Protein AF-A0A921CQ19-F1 (afdb_monomer_lite)

Structure (mmCIF, N/CA/C/O backbone):
data_AF-A0A921CQ19-F1
#
_entry.id   AF-A0A921CQ19-F1
#
loop_
_atom_site.group_PDB
_atom_site.id
_atom_site.type_symbol
_atom_site.label_atom_id
_atom_site.label_alt_id
_atom_site.label_comp_id
_atom_site.label_asym_id
_atom_site.label_entity_id
_atom_site.label_seq_id
_atom_site.pdbx_PDB_ins_code
_atom_site.Cartn_x
_atom_site.Cartn_y
_atom_site.Cartn_z
_atom_site.occupancy
_atom_site.B_iso_or_equiv
_atom_site.auth_seq_id
_atom_site.auth_comp_id
_atom_site.auth_asym_id
_atom_site.auth_atom_id
_atom_site.pdbx_PDB_model_num
ATOM 1 N N . MET A 1 1 ? 60.930 7.835 6.608 1.00 33.38 1 MET A N 1
ATOM 2 C CA . MET A 1 1 ? 60.517 8.526 5.364 1.00 33.38 1 MET A CA 1
ATOM 3 C C . MET A 1 1 ? 59.038 8.240 5.157 1.00 33.38 1 MET A C 1
ATOM 5 O O . MET A 1 1 ? 58.692 7.148 4.756 1.00 33.38 1 MET A O 1
ATOM 9 N N . ASN A 1 2 ? 58.167 8.996 5.816 1.00 26.88 2 ASN A N 1
ATOM 10 C CA . ASN A 1 2 ? 57.585 10.276 5.381 1.00 26.88 2 ASN A CA 1
ATOM 11 C C . ASN A 1 2 ? 56.389 10.104 4.436 1.00 26.88 2 ASN A C 1
ATOM 13 O O . ASN A 1 2 ? 56.551 9.925 3.238 1.00 26.88 2 ASN A O 1
ATOM 17 N N . LYS A 1 3 ? 55.202 10.239 5.047 1.00 28.69 3 LYS A N 1
ATOM 18 C CA . LYS A 1 3 ? 54.079 11.091 4.628 1.00 28.69 3 LYS A CA 1
ATOM 19 C C . LYS A 1 3 ? 54.085 11.515 3.156 1.00 28.69 3 LYS A C 1
ATOM 21 O O . LYS A 1 3 ? 54.851 12.406 2.799 1.00 28.69 3 LYS A O 1
ATOM 26 N N . ARG A 1 4 ? 53.121 10.993 2.395 1.00 30.70 4 ARG A N 1
ATOM 27 C CA . ARG A 1 4 ? 52.252 11.693 1.424 1.00 30.70 4 ARG A CA 1
ATOM 28 C C . ARG A 1 4 ? 51.621 10.642 0.517 1.00 30.70 4 ARG A C 1
ATOM 30 O O . ARG A 1 4 ? 52.358 9.910 -0.119 1.00 30.70 4 ARG A O 1
ATOM 37 N N . PHE A 1 5 ? 50.292 10.593 0.523 1.00 27.83 5 PHE A N 1
ATOM 38 C CA . PHE A 1 5 ? 49.358 10.188 -0.545 1.00 27.83 5 PHE A CA 1
ATOM 39 C C . PHE A 1 5 ? 48.089 9.600 0.080 1.00 27.83 5 PHE A C 1
ATOM 41 O O . PHE A 1 5 ? 47.738 8.440 -0.081 1.00 27.83 5 PHE A O 1
ATOM 48 N N . MET A 1 6 ? 47.403 10.456 0.834 1.00 28.09 6 MET A N 1
ATOM 49 C CA . MET A 1 6 ? 45.996 10.304 1.178 1.00 28.09 6 MET A CA 1
ATOM 50 C C . MET A 1 6 ? 45.392 11.699 0.992 1.00 28.09 6 MET A C 1
ATOM 52 O O . MET A 1 6 ? 45.313 12.484 1.927 1.00 28.09 6 MET A O 1
ATOM 56 N N . SER A 1 7 ? 45.145 12.068 -0.267 1.00 26.81 7 SER A N 1
ATOM 57 C CA . SER A 1 7 ? 44.420 13.286 -0.657 1.00 26.81 7 SER A CA 1
ATOM 58 C C . SER A 1 7 ? 44.091 13.226 -2.150 1.00 26.81 7 SER A C 1
ATOM 60 O O . SER A 1 7 ? 44.780 13.816 -2.980 1.00 26.81 7 SER A O 1
ATOM 62 N N . MET A 1 8 ? 43.060 12.468 -2.510 1.00 28.38 8 MET A N 1
ATOM 63 C CA . MET A 1 8 ? 42.421 12.591 -3.820 1.00 28.38 8 MET A CA 1
ATOM 64 C C . MET A 1 8 ? 40.964 12.140 -3.703 1.00 28.38 8 MET A C 1
ATOM 66 O O . MET A 1 8 ? 40.583 11.094 -4.201 1.00 28.38 8 MET A O 1
ATOM 70 N N . LEU A 1 9 ? 40.174 12.913 -2.951 1.00 27.66 9 LEU A N 1
ATOM 71 C CA . LEU A 1 9 ? 38.713 12.935 -3.067 1.00 27.66 9 LEU A CA 1
ATOM 72 C C . LEU A 1 9 ? 38.151 14.206 -2.400 1.00 27.66 9 LEU A C 1
ATOM 74 O O . LEU A 1 9 ? 37.471 14.149 -1.385 1.00 27.66 9 LEU A O 1
ATOM 78 N N . LEU A 1 10 ? 38.514 15.381 -2.920 1.00 27.20 10 LEU A N 1
ATOM 79 C CA . LEU A 1 10 ? 37.828 16.635 -2.583 1.00 27.20 10 LEU A CA 1
ATOM 80 C C . LEU A 1 10 ? 38.092 17.669 -3.681 1.00 27.20 10 LEU A C 1
ATOM 82 O O . LEU A 1 10 ? 38.963 18.524 -3.565 1.00 27.20 10 LEU A O 1
ATOM 86 N N . ALA A 1 11 ? 37.382 17.526 -4.799 1.00 26.33 11 ALA A N 1
ATOM 87 C CA . ALA A 1 11 ? 37.321 18.543 -5.844 1.00 26.33 11 ALA A CA 1
ATOM 88 C C . ALA A 1 11 ? 36.082 18.334 -6.727 1.00 26.33 11 ALA A C 1
ATOM 90 O O . ALA A 1 11 ? 36.219 17.976 -7.890 1.00 26.33 11 ALA A O 1
ATOM 91 N N . LEU A 1 12 ? 34.882 18.545 -6.176 1.00 24.75 12 LEU A N 1
ATOM 92 C CA . LEU A 1 12 ? 33.743 19.054 -6.949 1.00 24.75 12 LEU A CA 1
ATOM 93 C C . LEU A 1 12 ? 32.639 19.537 -5.995 1.00 24.75 12 LEU A C 1
ATOM 95 O O . LEU A 1 12 ? 31.824 18.747 -5.546 1.00 24.75 12 LEU A O 1
ATOM 99 N N . CYS A 1 13 ? 32.702 20.816 -5.626 1.00 24.83 13 CYS A N 1
ATOM 100 C CA . CYS A 1 13 ? 31.576 21.690 -5.258 1.00 24.83 13 CYS A CA 1
ATOM 101 C C . CYS A 1 13 ? 32.177 23.039 -4.853 1.00 24.83 13 CYS A C 1
ATOM 103 O O . CYS A 1 13 ? 32.374 23.351 -3.683 1.00 24.83 13 CYS A O 1
ATOM 105 N N . LEU A 1 14 ? 32.559 23.808 -5.869 1.00 29.70 14 LEU A N 1
ATOM 106 C CA . LEU A 1 14 ? 33.003 25.189 -5.748 1.00 29.70 14 LEU A CA 1
ATOM 107 C C . LEU A 1 14 ? 32.021 26.023 -6.568 1.00 29.70 14 LEU A C 1
ATOM 109 O O . LEU A 1 14 ? 32.316 26.393 -7.696 1.00 29.70 14 LEU A O 1
ATOM 113 N N . VAL A 1 15 ? 30.824 26.245 -6.022 1.00 28.44 15 VAL A N 1
ATOM 114 C CA . VAL A 1 15 ? 29.884 27.282 -6.472 1.00 28.44 15 VAL A CA 1
ATOM 115 C C . VAL A 1 15 ? 29.145 27.798 -5.229 1.00 28.44 15 VAL A C 1
ATOM 117 O O . VAL A 1 15 ? 28.700 27.000 -4.414 1.00 28.44 15 VAL A O 1
ATOM 120 N N . LEU A 1 16 ? 29.041 29.129 -5.111 1.00 26.94 16 LEU A N 1
ATOM 121 C CA . LEU A 1 16 ? 28.380 29.926 -4.057 1.00 26.94 16 LEU A CA 1
ATOM 122 C C . LEU A 1 16 ? 29.194 30.242 -2.791 1.00 26.94 16 LEU A C 1
ATOM 124 O O . LEU A 1 16 ? 28.777 30.039 -1.656 1.00 26.94 16 LEU A O 1
ATOM 128 N N . GLY A 1 17 ? 30.322 30.921 -3.003 1.00 25.38 17 GLY A N 1
ATOM 129 C CA . GLY A 1 17 ? 30.753 31.956 -2.069 1.00 25.38 17 GLY A CA 1
ATOM 130 C C . GLY A 1 17 ? 29.881 33.208 -2.221 1.00 25.38 17 GLY A C 1
ATOM 131 O O . GLY A 1 17 ? 30.166 34.057 -3.057 1.00 25.38 17 GLY A O 1
ATOM 132 N N . LEU A 1 18 ? 28.853 33.337 -1.385 1.00 30.64 18 LEU A N 1
ATOM 133 C CA . LEU A 1 18 ? 28.386 34.630 -0.870 1.00 30.64 18 LEU A CA 1
ATOM 134 C C . LEU A 1 18 ? 28.566 34.625 0.652 1.00 30.64 18 LEU A C 1
ATOM 136 O O . LEU A 1 18 ? 27.641 34.832 1.430 1.00 30.64 18 LEU A O 1
ATOM 140 N N . PHE A 1 19 ? 29.805 34.391 1.084 1.00 31.84 19 PHE A N 1
ATOM 141 C CA . PHE A 1 19 ? 30.262 34.997 2.325 1.00 31.84 19 PHE A CA 1
ATOM 142 C C . PHE A 1 19 ? 30.429 36.487 2.022 1.00 31.84 19 PHE A C 1
ATOM 144 O O . PHE A 1 19 ? 31.134 36.804 1.058 1.00 31.84 19 PHE A O 1
ATOM 151 N N . PRO A 1 20 ? 29.839 37.425 2.785 1.00 27.98 20 PRO A N 1
ATOM 152 C CA . PRO A 1 20 ? 30.375 38.770 2.770 1.00 27.98 20 PRO A CA 1
ATOM 153 C C . PRO A 1 20 ? 31.849 38.639 3.154 1.00 27.98 20 PRO A C 1
ATOM 155 O O . PRO A 1 20 ? 32.192 38.218 4.259 1.00 27.98 20 PRO A O 1
ATOM 158 N N . THR A 1 21 ? 32.726 38.931 2.196 1.00 27.17 21 THR A N 1
ATOM 159 C CA . THR A 1 21 ? 34.136 39.174 2.458 1.00 27.17 21 THR A CA 1
ATOM 160 C C . THR A 1 21 ? 34.193 40.213 3.562 1.00 27.17 21 THR A C 1
ATOM 162 O O . THR A 1 21 ? 33.811 41.365 3.349 1.00 27.17 21 THR A O 1
ATOM 165 N N . VAL A 1 22 ? 34.631 39.804 4.752 1.00 30.97 22 VAL A N 1
ATOM 166 C CA . VAL A 1 22 ? 34.971 40.746 5.809 1.00 30.97 22 VAL A CA 1
ATOM 167 C C . VAL A 1 22 ? 36.132 41.559 5.264 1.00 30.97 22 VAL A C 1
ATOM 169 O O . VAL A 1 22 ? 37.263 41.080 5.185 1.00 30.97 22 VAL A O 1
ATOM 172 N N . ALA A 1 23 ? 35.841 42.788 4.847 1.00 29.03 23 ALA A N 1
ATOM 173 C CA . ALA A 1 23 ? 36.863 43.802 4.728 1.00 29.03 23 ALA A CA 1
ATOM 174 C C . ALA A 1 23 ? 37.523 43.897 6.107 1.00 29.03 23 ALA A C 1
ATOM 176 O O . ALA A 1 23 ? 36.903 44.309 7.088 1.00 29.03 23 ALA A O 1
ATOM 177 N N . THR A 1 24 ? 38.769 43.447 6.199 1.00 30.50 24 THR A N 1
ATOM 178 C CA . THR A 1 24 ? 39.614 43.676 7.362 1.00 30.50 24 THR A CA 1
ATOM 179 C C . THR A 1 24 ? 39.819 45.178 7.497 1.00 30.50 24 THR A C 1
ATOM 181 O O . THR A 1 24 ? 40.704 45.752 6.864 1.00 30.50 24 THR A O 1
ATOM 184 N N . ALA A 1 25 ? 38.998 45.826 8.320 1.00 30.66 25 ALA A N 1
ATOM 185 C CA . ALA A 1 25 ? 39.362 47.102 8.900 1.00 30.66 25 ALA A CA 1
ATOM 186 C C . ALA A 1 25 ? 40.487 46.836 9.908 1.00 30.66 25 ALA A C 1
ATOM 188 O O . ALA A 1 25 ? 40.307 46.157 10.921 1.00 30.66 25 ALA A O 1
ATOM 189 N N . ALA A 1 26 ? 41.673 47.336 9.584 1.00 33.47 26 ALA A N 1
ATOM 190 C CA . ALA A 1 26 ? 42.812 47.374 10.479 1.00 33.47 26 ALA A CA 1
ATOM 191 C C . ALA A 1 26 ? 42.424 48.031 11.823 1.00 33.47 26 ALA A C 1
ATOM 193 O O . ALA A 1 26 ? 41.934 49.155 11.849 1.00 33.47 26 ALA A O 1
ATOM 194 N N . GLY A 1 27 ? 42.659 47.335 12.940 1.00 46.47 27 GLY A N 1
ATOM 195 C CA . GLY A 1 27 ? 42.811 47.950 14.268 1.00 46.47 27 GLY A CA 1
ATOM 196 C C . GLY A 1 27 ? 41.562 48.442 15.017 1.00 46.47 27 GLY A C 1
ATOM 197 O O . GLY A 1 27 ? 41.726 49.126 16.025 1.00 46.47 27 GLY A O 1
ATOM 198 N N . GLY A 1 28 ? 40.336 48.115 14.595 1.00 58.31 28 GLY A N 1
ATOM 199 C CA . GLY A 1 28 ? 39.115 48.487 15.331 1.00 58.31 28 GLY A CA 1
ATOM 200 C C . GLY A 1 28 ? 38.798 47.545 16.502 1.00 58.31 28 GLY A C 1
ATOM 201 O O . GLY A 1 28 ? 38.809 46.325 16.343 1.00 58.31 28 GLY A O 1
ATOM 202 N N . LYS A 1 29 ? 38.491 48.088 17.685 1.00 73.88 29 LYS A N 1
ATOM 203 C CA . LYS A 1 29 ? 37.997 47.314 18.839 1.00 73.88 29 LYS A CA 1
ATOM 204 C C . LYS A 1 29 ? 36.586 46.784 18.530 1.00 73.88 29 LYS A C 1
ATOM 206 O O . LYS A 1 29 ? 35.749 47.544 18.053 1.00 73.88 29 LYS A O 1
ATOM 211 N N . LEU A 1 30 ? 36.322 45.492 18.765 1.00 86.69 30 LEU A N 1
ATOM 212 C CA . LEU A 1 30 ? 34.997 44.899 18.523 1.00 86.69 30 LEU A CA 1
ATOM 213 C C . LEU A 1 30 ? 33.960 45.507 19.477 1.00 86.69 30 LEU A C 1
ATOM 215 O O . LEU A 1 30 ? 34.183 45.552 20.687 1.00 86.69 30 LEU A O 1
ATOM 219 N N . VAL A 1 31 ? 32.818 45.927 18.933 1.00 90.88 31 VAL A N 1
ATOM 220 C CA . VAL A 1 31 ? 31.690 46.469 19.699 1.00 90.88 31 VAL A CA 1
ATOM 221 C C . VAL A 1 31 ? 30.512 45.510 19.582 1.00 90.88 31 VAL A C 1
ATOM 223 O O . VAL A 1 31 ? 30.083 45.188 18.476 1.00 90.88 31 VAL A O 1
ATOM 226 N N . ALA A 1 32 ? 29.985 45.062 20.718 1.00 91.81 32 ALA A N 1
ATOM 227 C CA . ALA A 1 32 ? 28.771 44.260 20.785 1.00 91.81 32 ALA A CA 1
ATOM 228 C C . ALA A 1 32 ? 27.585 45.152 21.154 1.00 91.81 32 ALA A C 1
ATOM 230 O O . ALA A 1 32 ? 27.578 45.787 22.211 1.00 91.81 32 ALA A O 1
ATOM 231 N N . VAL A 1 33 ? 26.575 45.192 20.284 1.00 93.25 33 VAL A N 1
ATOM 232 C CA . VAL A 1 33 ? 25.337 45.965 20.471 1.00 93.25 33 VAL A CA 1
ATOM 233 C C . VAL A 1 33 ? 24.180 44.995 20.717 1.00 93.25 33 VAL A C 1
ATOM 235 O O . VAL A 1 33 ? 24.096 44.003 19.994 1.00 93.25 33 VAL A O 1
ATOM 238 N N . PRO A 1 34 ? 23.292 45.215 21.706 1.00 93.25 34 PRO A N 1
ATOM 239 C CA . PRO A 1 34 ? 22.124 44.356 21.898 1.00 93.25 34 PRO A CA 1
ATOM 240 C C . PRO A 1 34 ? 21.350 44.176 20.584 1.00 93.25 34 PRO A C 1
ATOM 242 O O . PRO A 1 34 ? 21.045 45.158 19.899 1.00 93.25 34 PRO A O 1
ATOM 245 N N . SER A 1 35 ? 21.080 42.928 20.199 1.00 90.25 35 SER A N 1
ATOM 246 C CA . SER A 1 35 ? 20.476 42.631 18.901 1.00 90.25 35 SER A CA 1
ATOM 247 C C . SER A 1 35 ? 19.040 43.148 18.841 1.00 90.25 35 SER A C 1
ATOM 249 O O . SER A 1 35 ? 18.243 42.921 19.748 1.00 90.25 35 SER A O 1
ATOM 251 N N . LYS A 1 36 ? 18.705 43.821 17.737 1.00 87.81 36 LYS A N 1
ATOM 252 C CA . LYS A 1 36 ? 17.329 44.208 17.381 1.00 87.81 36 LYS A CA 1
ATOM 253 C C . LYS A 1 36 ? 16.713 43.262 16.346 1.00 87.81 36 LYS A C 1
ATOM 255 O O . LYS A 1 36 ? 15.686 43.585 15.758 1.00 87.81 36 LYS A O 1
ATOM 260 N N . THR A 1 37 ? 17.374 42.139 16.071 1.00 86.25 37 THR A N 1
ATOM 261 C CA . THR A 1 37 ? 16.908 41.166 15.082 1.00 86.25 37 THR A CA 1
ATOM 262 C C . THR A 1 37 ? 15.577 40.571 15.529 1.00 86.25 37 THR A C 1
ATOM 264 O O . THR A 1 37 ? 15.462 40.099 16.659 1.00 86.25 37 THR A O 1
ATOM 267 N N . SER A 1 38 ? 14.585 40.578 14.637 1.00 87.31 38 SER A N 1
ATOM 268 C CA . SER A 1 38 ? 13.365 39.794 14.825 1.00 87.31 38 SER A CA 1
ATOM 269 C C . SER A 1 38 ? 13.695 38.322 14.594 1.00 87.31 38 SER A C 1
ATOM 271 O O . SER A 1 38 ? 14.265 37.980 13.556 1.00 87.31 38 SER A O 1
ATOM 273 N N . PHE A 1 39 ? 13.375 37.463 15.558 1.00 88.50 39 PHE A N 1
ATOM 274 C CA . PHE A 1 39 ? 13.550 36.019 15.437 1.00 88.50 39 PHE A CA 1
ATOM 275 C C . PHE A 1 39 ? 12.185 35.350 15.334 1.00 88.50 39 PHE A C 1
ATOM 277 O O . PHE A 1 39 ? 11.265 35.666 16.090 1.00 88.50 39 PHE A O 1
ATOM 284 N N . VAL A 1 40 ? 12.072 34.402 14.411 1.00 81.56 40 VAL A N 1
ATOM 285 C CA . VAL A 1 40 ? 10.874 33.591 14.206 1.00 81.56 40 VAL A CA 1
ATOM 286 C C . VAL A 1 40 ? 11.262 32.124 14.263 1.00 81.56 40 VAL A C 1
ATOM 288 O O . VAL A 1 40 ? 12.221 31.710 13.618 1.00 81.56 40 VAL A O 1
ATOM 291 N N . MET A 1 41 ? 10.509 31.333 15.021 1.00 83.50 41 MET A N 1
ATOM 292 C CA . MET A 1 41 ? 10.666 29.883 15.092 1.00 83.50 41 MET A CA 1
ATOM 293 C C . MET A 1 41 ? 9.336 29.224 14.740 1.00 83.50 41 MET A C 1
ATOM 295 O O . MET A 1 41 ? 8.312 29.543 15.345 1.00 83.50 41 MET A O 1
ATOM 299 N N . ASN A 1 42 ? 9.336 28.338 13.739 1.00 69.12 42 ASN A N 1
ATOM 300 C CA . ASN A 1 42 ? 8.121 27.689 13.218 1.00 69.12 42 ASN A CA 1
ATOM 301 C C . ASN A 1 42 ? 6.981 28.683 12.911 1.00 69.12 42 ASN A C 1
ATOM 303 O O . ASN A 1 42 ? 5.830 28.478 13.297 1.00 69.12 42 ASN A O 1
ATOM 307 N N . GLY A 1 43 ? 7.318 29.808 12.270 1.00 65.75 43 GLY A N 1
ATOM 308 C CA . GLY A 1 43 ? 6.361 30.856 11.894 1.00 65.75 43 GLY A CA 1
ATOM 309 C C . GLY A 1 43 ? 5.860 31.737 13.046 1.00 65.75 43 GLY A C 1
ATOM 310 O O . GLY A 1 43 ? 5.080 32.652 12.806 1.00 65.75 43 GLY A O 1
ATOM 311 N N . LYS A 1 44 ? 6.308 31.514 14.289 1.00 70.38 44 LYS A N 1
ATOM 312 C CA . LYS A 1 44 ? 5.916 32.322 15.453 1.00 70.38 44 LYS A CA 1
ATOM 313 C C . LYS A 1 44 ? 7.058 33.234 15.913 1.00 70.38 44 LYS A C 1
ATOM 315 O O . LYS A 1 44 ? 8.193 32.760 16.009 1.00 70.38 44 LYS A O 1
ATOM 320 N N . PRO A 1 45 ? 6.791 34.513 16.238 1.00 83.12 45 PRO A N 1
ATOM 321 C CA . PRO A 1 45 ? 7.789 35.386 16.846 1.00 83.12 45 PRO A CA 1
ATOM 322 C C . PRO A 1 45 ? 8.319 34.797 18.155 1.00 83.12 45 PRO A C 1
ATOM 324 O O . PRO A 1 45 ? 7.545 34.372 19.013 1.00 83.12 45 PRO A O 1
ATOM 327 N N . VAL A 1 46 ? 9.638 34.806 18.319 1.00 85.19 46 VAL A N 1
ATOM 328 C CA . VAL A 1 46 ? 10.322 34.362 19.536 1.00 85.19 46 VAL A CA 1
ATOM 329 C C . VAL A 1 46 ? 11.236 35.464 20.053 1.00 85.19 46 VAL A C 1
ATOM 331 O O . VAL A 1 46 ? 11.868 36.191 19.289 1.00 85.19 46 VAL A O 1
ATOM 334 N N . SER A 1 47 ? 11.301 35.605 21.377 1.00 82.81 47 SER A N 1
ATOM 335 C CA . SER A 1 47 ? 12.143 36.608 22.029 1.00 82.81 47 SER A CA 1
ATOM 336 C C . SER A 1 47 ? 13.408 35.961 22.571 1.00 82.81 47 SER A C 1
ATOM 338 O O . SER A 1 47 ? 13.340 35.026 23.368 1.00 82.81 47 SER A O 1
ATOM 340 N N . ILE A 1 48 ? 14.568 36.478 22.163 1.00 84.94 48 ILE A N 1
ATOM 341 C CA . ILE A 1 48 ? 15.872 35.996 22.620 1.00 84.94 48 ILE A CA 1
ATOM 342 C C . ILE A 1 48 ? 16.493 37.065 23.514 1.00 84.94 48 ILE A C 1
ATOM 344 O O . ILE A 1 48 ? 16.961 38.101 23.047 1.00 84.94 48 ILE A O 1
ATOM 348 N N . LYS A 1 49 ? 16.504 36.805 24.824 1.00 80.38 49 LYS A N 1
ATOM 349 C CA . LYS A 1 49 ? 16.916 37.786 25.844 1.00 80.38 49 LYS A CA 1
ATOM 350 C C . LYS A 1 49 ? 18.424 38.057 25.892 1.00 80.38 49 LYS A C 1
ATOM 352 O O . LYS A 1 49 ? 18.830 39.028 26.521 1.00 80.38 49 LYS A O 1
ATOM 357 N N . GLN A 1 50 ? 19.254 37.198 25.298 1.00 89.81 50 GLN A N 1
ATOM 358 C CA . GLN A 1 50 ? 20.723 37.267 25.358 1.00 89.81 50 GLN A CA 1
ATOM 359 C C . GLN A 1 50 ? 21.328 37.135 23.952 1.00 89.81 50 GLN A C 1
ATOM 361 O O . GLN A 1 50 ? 21.974 36.137 23.622 1.00 89.81 50 GLN A O 1
ATOM 366 N N . ALA A 1 51 ? 21.078 38.142 23.113 1.00 91.88 51 ALA A N 1
ATOM 367 C CA . ALA A 1 51 ? 21.577 38.224 21.745 1.00 91.88 51 ALA A CA 1
ATOM 368 C C . ALA A 1 51 ? 22.285 39.563 21.496 1.00 91.88 51 ALA A C 1
ATOM 370 O O . ALA A 1 51 ? 21.737 40.632 21.766 1.00 91.88 51 ALA A O 1
ATOM 371 N N . TYR A 1 52 ? 23.484 39.499 20.927 1.00 92.81 52 TYR A N 1
ATOM 372 C CA . TYR A 1 52 ? 24.275 40.639 20.479 1.00 92.81 52 TYR A CA 1
ATOM 373 C C . TYR A 1 52 ? 24.414 40.629 18.958 1.00 92.81 52 TYR A C 1
ATOM 375 O O . TYR A 1 52 ? 24.414 39.575 18.325 1.00 92.81 52 TYR A O 1
ATOM 383 N N . ASN A 1 53 ? 24.562 41.811 18.374 1.00 90.06 53 ASN A N 1
ATOM 384 C CA . ASN A 1 53 ? 25.024 41.999 17.013 1.00 90.06 53 ASN A CA 1
ATOM 385 C C . ASN A 1 53 ? 26.463 42.542 17.047 1.00 90.06 53 ASN A C 1
ATOM 387 O O . ASN A 1 53 ? 26.747 43.507 17.763 1.00 90.06 53 ASN A O 1
ATOM 391 N N . ILE A 1 54 ? 27.359 41.890 16.306 1.00 87.81 54 ILE A N 1
ATOM 392 C CA . ILE A 1 54 ? 28.738 42.329 16.062 1.00 87.81 54 ILE A CA 1
ATOM 393 C C . ILE A 1 54 ? 28.951 42.241 14.551 1.00 87.81 54 ILE A C 1
ATOM 395 O O . ILE A 1 54 ? 28.829 41.151 13.992 1.00 87.81 54 ILE A O 1
ATOM 399 N N . ASN A 1 55 ? 29.270 43.361 13.895 1.00 84.69 55 ASN A N 1
ATOM 400 C CA . ASN A 1 55 ? 29.479 43.442 12.440 1.00 84.69 55 ASN A CA 1
ATOM 401 C C . ASN A 1 55 ? 28.345 42.772 11.636 1.00 84.69 55 ASN A C 1
ATOM 403 O O . ASN A 1 55 ? 28.582 41.848 10.857 1.00 84.69 55 ASN A O 1
ATOM 407 N N . ASP A 1 56 ? 27.103 43.175 11.911 1.00 80.19 56 ASP A N 1
ATOM 408 C CA . ASP A 1 56 ? 25.871 42.668 11.288 1.00 80.19 56 ASP A CA 1
ATOM 409 C C . ASP A 1 56 ? 25.591 41.169 11.501 1.00 80.19 56 ASP A C 1
ATOM 411 O O . ASP A 1 56 ? 24.642 40.612 10.950 1.00 80.19 56 ASP A O 1
ATOM 415 N N . THR A 1 57 ? 26.356 40.510 12.371 1.00 82.88 57 THR A N 1
ATOM 416 C CA . THR A 1 57 ? 26.206 39.089 12.684 1.00 82.88 57 THR A CA 1
ATOM 417 C C . THR A 1 57 ? 25.601 38.894 14.069 1.00 82.88 57 THR A C 1
ATOM 419 O O . THR A 1 57 ? 26.027 39.514 15.042 1.00 82.88 57 THR A O 1
ATOM 422 N N . ASN A 1 58 ? 24.620 37.993 14.170 1.00 87.50 58 ASN A N 1
ATOM 423 C CA . ASN A 1 58 ? 23.972 37.643 15.432 1.00 87.50 58 ASN A CA 1
ATOM 424 C C . ASN A 1 58 ? 24.788 36.617 16.232 1.00 87.50 58 ASN A C 1
ATOM 426 O O . ASN A 1 58 ? 25.053 35.509 15.758 1.00 87.50 58 ASN A O 1
ATOM 430 N N . TYR A 1 59 ? 25.102 36.983 17.472 1.00 91.81 59 TYR A N 1
ATOM 431 C CA . TYR A 1 59 ? 25.767 36.158 18.473 1.00 91.81 59 TYR A CA 1
ATOM 432 C C . TYR A 1 59 ? 24.836 35.943 19.659 1.00 91.81 59 TYR A C 1
ATOM 434 O O . TYR A 1 59 ? 24.375 36.902 20.278 1.00 91.81 59 TYR A O 1
ATOM 442 N N . LEU A 1 60 ? 24.544 34.688 19.977 1.00 92.69 60 LEU A N 1
ATOM 443 C CA . LEU A 1 60 ? 23.596 34.321 21.023 1.00 92.69 60 LEU A CA 1
ATOM 444 C C . LEU A 1 60 ? 24.321 33.574 22.134 1.00 92.69 60 LEU A C 1
ATOM 446 O O . LEU A 1 60 ? 25.220 32.771 21.881 1.00 92.69 60 LEU A O 1
ATOM 450 N N . GLN A 1 61 ? 23.919 33.830 23.375 1.00 92.50 61 GLN A N 1
ATOM 451 C CA . GLN A 1 61 ? 24.444 33.083 24.509 1.00 92.50 61 GLN A CA 1
ATOM 452 C C . GLN A 1 61 ? 24.057 31.605 24.375 1.00 92.50 61 GLN A C 1
ATOM 454 O O . GLN A 1 61 ? 22.887 31.298 24.150 1.00 92.50 61 GLN A O 1
ATOM 459 N N . LEU A 1 62 ? 25.005 30.685 24.586 1.00 90.12 62 LEU A N 1
ATOM 460 C CA . LEU A 1 62 ? 24.767 29.240 24.414 1.00 90.12 62 LEU A CA 1
ATOM 461 C C . LEU A 1 62 ? 23.529 28.734 25.176 1.00 90.12 62 LEU A C 1
ATOM 463 O O . LEU A 1 62 ? 22.719 27.984 24.641 1.00 90.12 62 LEU A O 1
ATOM 467 N N . ARG A 1 63 ? 23.361 29.187 26.423 1.00 90.06 63 ARG A N 1
ATOM 468 C CA . ARG A 1 63 ? 22.218 28.828 27.277 1.00 90.06 63 ARG A CA 1
ATOM 469 C C . ARG A 1 63 ? 20.895 29.403 26.774 1.00 90.06 63 ARG A C 1
ATOM 471 O O . ARG A 1 63 ? 19.875 28.747 26.912 1.00 90.06 63 ARG A O 1
ATOM 478 N N . ALA A 1 64 ? 20.915 30.584 26.159 1.00 89.88 64 ALA A N 1
ATOM 479 C CA . ALA A 1 64 ? 19.724 31.173 25.559 1.00 89.88 64 ALA A CA 1
ATOM 480 C C . ALA A 1 64 ? 19.300 30.432 24.282 1.00 89.88 64 ALA A C 1
ATOM 482 O O . ALA A 1 64 ? 18.109 30.341 24.012 1.00 89.88 64 ALA A O 1
ATOM 483 N N . ILE A 1 65 ? 20.247 29.862 23.524 1.00 91.44 65 ILE A N 1
ATOM 484 C CA . ILE A 1 65 ? 19.925 28.965 22.401 1.00 91.44 65 ILE A CA 1
ATOM 485 C C . ILE A 1 65 ? 19.286 27.670 22.931 1.00 91.44 65 ILE A C 1
ATOM 487 O O . ILE A 1 65 ? 18.281 27.221 22.387 1.00 91.44 65 ILE A O 1
ATOM 491 N N . ALA A 1 66 ? 19.826 27.100 24.014 1.00 91.81 66 ALA A N 1
ATOM 492 C CA . ALA A 1 66 ? 19.265 25.902 24.646 1.00 91.81 66 ALA A CA 1
ATOM 493 C C . ALA A 1 66 ? 17.847 26.142 25.191 1.00 91.81 66 ALA A C 1
ATOM 495 O O . ALA A 1 66 ? 16.959 25.325 24.975 1.00 91.81 66 ALA A O 1
ATOM 496 N N . GLU A 1 67 ? 17.615 27.285 25.845 1.00 91.19 67 GLU A N 1
ATOM 497 C CA . GLU A 1 67 ? 16.289 27.705 26.314 1.00 91.19 67 GLU A CA 1
ATOM 498 C C . GLU A 1 67 ? 15.315 27.916 25.149 1.00 91.19 67 GLU A C 1
ATOM 500 O O . GLU A 1 67 ? 14.185 27.439 25.208 1.00 91.19 67 GLU A O 1
ATOM 505 N N . LEU A 1 68 ? 15.765 28.570 24.073 1.00 90.44 68 LEU A N 1
ATOM 506 C CA . LEU A 1 68 ? 14.963 28.808 22.873 1.00 90.44 68 LEU A CA 1
ATOM 507 C C . LEU A 1 68 ? 14.496 27.506 22.209 1.00 90.44 68 LEU A C 1
ATOM 509 O O . LEU A 1 68 ? 13.359 27.433 21.751 1.00 90.44 68 LEU A O 1
ATOM 513 N N . LEU A 1 69 ? 15.371 26.501 22.139 1.00 92.31 69 LEU A N 1
ATOM 514 C CA . LEU A 1 69 ? 15.101 25.228 21.466 1.00 92.31 69 LEU A CA 1
ATOM 515 C C . LEU A 1 69 ? 14.516 24.156 22.398 1.00 92.31 69 LEU A C 1
ATOM 517 O O . LEU A 1 69 ? 14.206 23.054 21.938 1.00 92.31 69 LEU A O 1
ATOM 521 N N . ASN A 1 70 ? 14.339 24.453 23.687 1.00 92.50 70 ASN A N 1
ATOM 522 C CA . ASN A 1 70 ? 13.844 23.492 24.666 1.00 92.50 70 ASN A CA 1
ATOM 523 C C . ASN A 1 70 ? 12.415 23.033 24.327 1.00 92.50 70 ASN A C 1
ATOM 525 O O . ASN A 1 70 ? 11.537 23.855 24.067 1.00 92.50 70 ASN A O 1
ATOM 529 N N . GLY A 1 71 ? 12.173 21.720 24.320 1.00 85.50 71 GLY A N 1
ATOM 530 C CA . GLY A 1 71 ? 10.882 21.145 23.924 1.00 85.50 71 GLY A CA 1
ATOM 531 C C . GLY A 1 71 ? 10.624 21.106 22.411 1.00 85.50 71 GLY A C 1
ATOM 532 O O . GLY A 1 71 ? 9.541 20.699 21.994 1.00 85.50 71 GLY A O 1
ATOM 533 N N . THR A 1 72 ? 11.594 21.501 21.580 1.00 90.25 72 THR A N 1
ATOM 534 C CA . THR A 1 72 ? 11.539 21.326 20.119 1.00 90.25 72 THR A CA 1
ATOM 535 C C . THR A 1 72 ? 12.326 20.088 19.676 1.00 90.25 72 THR A C 1
ATOM 537 O O . THR A 1 72 ? 13.102 19.523 20.447 1.00 90.25 72 THR A O 1
ATOM 540 N N . ALA A 1 73 ? 12.194 19.702 18.402 1.00 86.75 73 ALA A N 1
ATOM 541 C CA . ALA A 1 73 ? 13.020 18.653 17.793 1.00 86.75 73 ALA A CA 1
ATOM 542 C C . ALA A 1 73 ? 14.530 18.967 17.822 1.00 86.75 73 ALA A C 1
ATOM 544 O O . ALA A 1 73 ? 15.333 18.059 17.667 1.00 86.75 73 ALA A O 1
ATOM 545 N N . ALA A 1 74 ? 14.917 20.227 18.053 1.00 93.62 74 ALA A N 1
ATOM 546 C CA . ALA A 1 74 ? 16.308 20.656 18.155 1.00 93.62 74 ALA A CA 1
ATOM 547 C C . ALA A 1 74 ? 16.787 20.864 19.606 1.00 93.62 74 ALA A C 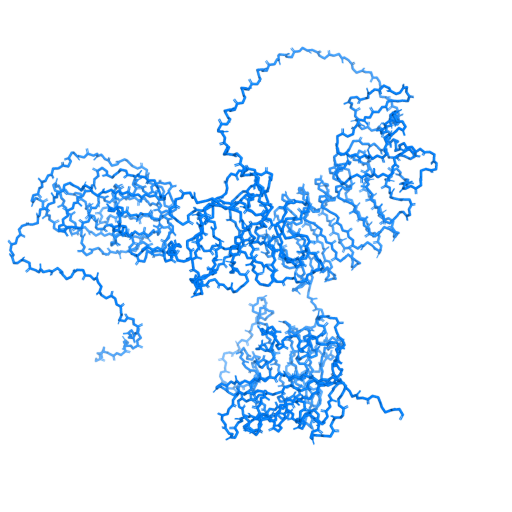1
ATOM 549 O O . ALA A 1 74 ? 17.802 21.521 19.834 1.00 93.62 74 ALA A O 1
ATOM 550 N N . GLN A 1 75 ? 16.060 20.354 20.608 1.00 96.00 75 GLN A N 1
ATOM 551 C CA . GLN A 1 75 ? 16.418 20.537 22.020 1.00 96.00 75 GLN A CA 1
ATOM 552 C C . GLN A 1 75 ? 17.788 19.935 22.353 1.00 96.00 75 GLN A C 1
ATOM 554 O O . GLN A 1 75 ? 18.135 18.868 21.850 1.00 96.00 75 GLN A O 1
ATOM 559 N N . PHE A 1 76 ? 18.550 20.588 23.226 1.00 96.31 76 PHE A N 1
ATOM 560 C CA . PHE A 1 76 ? 19.821 20.081 23.743 1.00 96.31 76 PHE A CA 1
ATOM 561 C C . PHE A 1 76 ? 20.067 20.590 25.165 1.00 96.31 76 PHE A C 1
ATOM 563 O O . PHE A 1 76 ? 19.585 21.657 25.554 1.00 96.31 76 PHE A O 1
ATOM 570 N N . ASN A 1 77 ? 20.862 19.847 25.933 1.00 94.94 77 ASN A N 1
ATOM 571 C CA . ASN A 1 77 ? 21.288 20.258 27.266 1.00 94.94 77 ASN A CA 1
ATOM 572 C C . ASN A 1 77 ? 22.717 20.819 27.242 1.00 94.94 77 ASN A C 1
ATOM 574 O O . ASN A 1 77 ? 23.535 20.436 26.404 1.00 94.94 77 ASN A O 1
ATOM 578 N N . VAL A 1 78 ? 23.017 21.726 28.179 1.00 92.62 78 VAL A N 1
ATOM 579 C CA . VAL A 1 78 ? 24.338 22.355 28.318 1.00 92.62 78 VAL A CA 1
ATOM 580 C C . VAL A 1 78 ? 24.848 22.217 29.747 1.00 92.62 78 VAL A C 1
ATOM 582 O O . VAL A 1 78 ? 24.187 22.660 30.690 1.00 92.62 78 VAL A O 1
ATOM 585 N N . SER A 1 79 ? 26.060 21.685 29.909 1.00 91.69 79 SER A N 1
ATOM 586 C CA . SER A 1 79 ? 26.725 21.523 31.209 1.00 91.69 79 SER A CA 1
ATOM 587 C C . SER A 1 79 ? 28.229 21.847 31.152 1.00 91.69 79 SER A C 1
ATOM 589 O O . SER A 1 79 ? 28.774 22.181 30.099 1.00 91.69 79 SER A O 1
ATOM 591 N N . TRP A 1 80 ? 28.898 21.832 32.310 1.00 90.06 80 TRP A N 1
ATOM 592 C CA . TRP A 1 80 ? 30.345 22.035 32.436 1.00 90.06 80 TRP A CA 1
ATOM 593 C C . TRP A 1 80 ? 30.965 20.818 33.121 1.00 90.06 80 TRP A C 1
ATOM 595 O O . TRP A 1 80 ? 30.565 20.488 34.235 1.00 90.06 80 TRP A O 1
ATOM 605 N N . ASP A 1 81 ? 31.944 20.173 32.482 1.00 89.50 81 ASP A N 1
ATOM 606 C CA . ASP A 1 81 ? 32.594 18.963 33.019 1.00 89.50 81 ASP A CA 1
ATOM 607 C C . ASP A 1 81 ? 33.933 19.238 33.734 1.00 89.50 81 ASP A C 1
ATOM 609 O O . ASP A 1 81 ? 34.687 18.315 34.035 1.00 89.50 81 ASP A O 1
ATOM 613 N N . GLY A 1 82 ? 34.254 20.510 33.997 1.00 87.00 82 GLY A N 1
ATOM 614 C CA . GLY A 1 82 ? 35.545 20.933 34.550 1.00 87.00 82 GLY A CA 1
ATOM 615 C C . GLY A 1 82 ? 36.572 21.337 33.488 1.00 87.00 82 GLY A C 1
ATOM 616 O O . GLY A 1 82 ? 37.542 22.017 33.821 1.00 87.00 82 GLY A O 1
ATOM 617 N N . LYS A 1 83 ? 36.354 20.972 32.217 1.00 91.19 83 LYS A N 1
ATOM 618 C CA . LYS A 1 83 ? 37.272 21.271 31.105 1.00 91.19 83 LYS A CA 1
ATOM 619 C C . LYS A 1 83 ? 36.566 21.739 29.829 1.00 91.19 83 LYS A C 1
ATOM 621 O O . LYS A 1 83 ? 37.108 22.579 29.111 1.00 91.19 83 LYS A O 1
ATOM 626 N N . TYR A 1 84 ? 35.390 21.196 29.539 1.00 92.31 84 TYR A N 1
ATOM 627 C CA . TYR A 1 84 ? 34.607 21.453 28.341 1.00 92.31 84 TYR A CA 1
ATOM 628 C C . TYR A 1 84 ? 33.224 22.001 28.693 1.00 92.31 84 TYR A C 1
ATOM 630 O O . TYR A 1 84 ? 32.575 21.554 29.643 1.00 92.31 84 TYR A O 1
ATOM 638 N N . ALA A 1 85 ? 32.740 22.921 27.859 1.00 92.06 85 ALA A N 1
ATOM 639 C CA . ALA A 1 85 ? 31.312 23.174 27.740 1.00 92.06 85 ALA A CA 1
ATOM 640 C C . ALA A 1 85 ? 30.694 21.999 26.969 1.00 92.06 85 ALA A C 1
ATOM 642 O O . ALA A 1 85 ? 30.992 21.804 25.787 1.00 92.06 85 ALA A O 1
ATOM 643 N N . VAL A 1 86 ? 29.896 21.188 27.661 1.00 94.38 86 VAL A N 1
ATOM 644 C CA . VAL A 1 86 ? 29.295 19.967 27.119 1.00 94.38 86 VAL A CA 1
ATOM 645 C C . VAL A 1 86 ? 27.918 20.291 26.554 1.00 94.38 86 VAL A C 1
ATOM 647 O O . VAL A 1 86 ? 27.111 20.930 27.227 1.00 94.38 86 VAL A O 1
ATOM 650 N N . ILE A 1 87 ? 27.678 19.852 25.322 1.00 96.00 87 ILE A N 1
ATOM 651 C CA . ILE A 1 87 ? 26.427 19.951 24.573 1.00 96.00 87 ILE A CA 1
ATOM 652 C C . ILE A 1 87 ? 25.935 18.521 24.349 1.00 96.00 87 ILE A C 1
ATOM 654 O O . ILE A 1 87 ? 26.647 17.711 23.753 1.00 96.00 87 ILE A O 1
ATOM 658 N N . GLU A 1 88 ? 24.741 18.221 24.845 1.00 96.44 88 GLU A N 1
ATOM 659 C CA . GLU A 1 88 ? 24.123 16.896 24.745 1.00 96.44 88 GLU A CA 1
ATOM 660 C C . GLU A 1 88 ? 22.868 16.992 23.879 1.00 96.44 88 GLU A C 1
ATOM 662 O O . GLU A 1 88 ? 21.875 17.605 24.288 1.00 96.44 88 GLU A O 1
ATOM 667 N N . THR A 1 89 ? 22.914 16.413 22.682 1.00 96.44 89 THR A N 1
ATOM 668 C CA . THR A 1 89 ? 21.818 16.511 21.716 1.00 96.44 89 THR A CA 1
ATOM 669 C C . THR A 1 89 ? 20.615 15.665 22.131 1.00 96.44 89 THR A C 1
ATOM 671 O O . THR A 1 89 ? 20.718 14.683 22.870 1.00 96.44 89 THR A O 1
ATOM 674 N N . GLY A 1 90 ? 19.422 16.105 21.736 1.00 91.69 90 GLY A N 1
ATOM 675 C CA . GLY A 1 90 ? 18.135 15.498 22.076 1.00 91.69 90 GLY A CA 1
ATOM 676 C C . GLY A 1 90 ? 17.743 15.575 23.559 1.00 91.69 90 GLY A C 1
ATOM 677 O O . GLY A 1 90 ? 16.646 15.134 23.915 1.00 91.69 90 GLY A O 1
ATOM 678 N N . LYS A 1 91 ? 18.594 16.117 24.442 1.00 94.75 91 LYS A N 1
ATOM 679 C CA . LYS A 1 91 ? 18.321 16.229 25.883 1.00 94.75 91 LYS A CA 1
ATOM 680 C C . LYS A 1 91 ? 17.597 17.540 26.213 1.00 94.75 91 LYS A C 1
ATOM 682 O O . LYS A 1 91 ? 17.988 18.581 25.695 1.00 94.75 91 LYS A O 1
ATOM 687 N N . PRO A 1 92 ? 16.577 17.526 27.089 1.00 92.88 92 PRO A N 1
ATOM 688 C CA . PRO A 1 92 ? 15.900 18.750 27.505 1.00 92.88 92 PRO A CA 1
ATOM 689 C C . PRO A 1 92 ? 16.827 19.637 28.343 1.00 92.88 92 PRO A C 1
ATOM 691 O O . PRO A 1 92 ? 17.633 19.147 29.141 1.00 92.88 92 PRO A O 1
ATOM 694 N N . TYR A 1 93 ? 16.689 20.951 28.177 1.00 93.00 93 TYR A N 1
ATOM 695 C CA . TYR A 1 93 ? 17.436 21.936 28.947 1.00 93.00 93 TYR A CA 1
ATOM 696 C C . TYR A 1 93 ? 16.742 22.187 30.292 1.00 93.00 93 TYR A C 1
ATOM 698 O O . TYR A 1 93 ? 15.610 22.666 30.342 1.00 93.00 93 TYR A O 1
ATOM 706 N N . ASN A 1 94 ? 17.430 21.869 31.392 1.00 83.62 94 ASN A N 1
ATOM 707 C CA . ASN A 1 94 ? 16.845 21.861 32.745 1.00 83.62 94 ASN A CA 1
ATOM 708 C C . ASN A 1 94 ? 17.299 23.036 33.631 1.00 83.62 94 ASN A C 1
ATOM 710 O O . ASN A 1 94 ? 17.162 22.995 34.851 1.00 83.62 94 ASN A O 1
ATOM 714 N N . SER A 1 95 ? 17.884 24.074 33.036 1.00 76.88 95 SER A N 1
ATOM 715 C CA . SER A 1 95 ? 18.354 25.275 33.733 1.00 76.88 95 SER A CA 1
ATOM 716 C C . SER A 1 95 ? 17.688 26.504 33.121 1.00 76.88 95 SER A C 1
ATOM 718 O O . SER A 1 95 ? 17.267 26.480 31.974 1.00 76.88 95 SER A O 1
ATOM 720 N N . THR A 1 96 ? 17.617 27.606 33.859 1.00 64.12 96 THR A N 1
ATOM 721 C CA . THR A 1 96 ? 17.201 28.907 33.313 1.00 64.12 96 THR A CA 1
ATOM 722 C C . THR A 1 96 ? 18.428 29.764 33.031 1.00 64.12 96 THR A C 1
ATOM 724 O O . THR A 1 96 ? 19.352 29.795 33.851 1.00 64.12 96 THR A O 1
ATOM 727 N N . ALA A 1 97 ? 18.465 30.475 31.902 1.00 61.34 97 ALA A N 1
ATOM 728 C CA . ALA A 1 97 ? 19.469 31.511 31.698 1.00 61.34 97 ALA A CA 1
ATOM 729 C C . ALA A 1 97 ? 19.102 32.721 32.573 1.00 61.34 97 ALA A C 1
ATOM 731 O O . ALA A 1 97 ? 18.076 33.361 32.356 1.00 61.34 97 ALA A O 1
ATOM 732 N N . THR A 1 98 ? 19.910 33.038 33.587 1.00 59.22 98 THR A N 1
ATOM 733 C CA . THR A 1 98 ? 19.707 34.260 34.380 1.00 59.22 98 THR A CA 1
ATOM 734 C C . THR A 1 98 ? 20.040 35.466 33.496 1.00 59.22 98 THR A C 1
ATOM 736 O O . THR A 1 98 ? 21.206 35.615 33.121 1.00 59.22 98 THR A O 1
ATOM 739 N N . PRO A 1 99 ? 19.073 36.324 33.121 1.00 60.41 99 PRO A N 1
ATOM 740 C CA . PRO A 1 99 ? 19.349 37.406 32.190 1.00 60.41 99 PRO A CA 1
ATOM 741 C C . PRO A 1 99 ? 20.083 38.535 32.915 1.00 60.41 99 PRO A C 1
ATOM 743 O O . PRO A 1 99 ? 19.549 39.116 33.859 1.00 60.41 99 PRO A O 1
ATOM 746 N N . SER A 1 100 ? 21.271 38.894 32.436 1.00 68.12 100 SER A N 1
ATOM 747 C CA . SER A 1 100 ? 21.852 40.210 32.714 1.00 68.12 100 SER A CA 1
ATOM 748 C C . SER A 1 100 ? 21.315 41.209 31.689 1.00 68.12 100 SER A C 1
ATOM 750 O O . SER A 1 100 ? 21.139 40.866 30.517 1.00 68.12 100 SER A O 1
ATOM 752 N N . ALA A 1 101 ? 21.043 42.445 32.112 1.00 78.88 101 ALA A N 1
ATOM 753 C CA . ALA A 1 101 ? 20.608 43.495 31.195 1.00 78.88 101 ALA A CA 1
ATOM 754 C C . ALA A 1 101 ? 21.696 43.756 30.138 1.00 78.88 101 ALA A C 1
ATOM 756 O O . ALA A 1 101 ? 22.834 44.081 30.482 1.00 78.88 101 ALA A O 1
ATOM 757 N N . LEU A 1 102 ? 21.347 43.605 28.857 1.00 87.94 102 LEU A N 1
ATOM 758 C CA . LEU A 1 102 ? 22.291 43.825 27.766 1.00 87.94 102 LEU A CA 1
ATOM 759 C C . LEU A 1 102 ? 22.561 45.324 27.597 1.00 87.94 102 LEU A C 1
ATOM 761 O O . LEU A 1 102 ? 21.636 46.130 27.497 1.00 87.94 102 LEU A O 1
ATOM 765 N N . LYS A 1 103 ? 23.838 45.686 27.497 1.00 90.75 103 LYS A N 1
ATOM 766 C CA . LYS A 1 103 ? 24.304 47.033 27.138 1.00 90.75 103 LYS A CA 1
ATOM 767 C C . LYS A 1 103 ? 25.277 46.953 25.968 1.00 90.75 103 LYS A C 1
ATOM 769 O O . LYS A 1 103 ? 25.936 45.927 25.790 1.00 90.75 103 LYS A O 1
ATOM 774 N N . THR A 1 104 ? 25.397 48.037 25.207 1.00 92.25 104 THR A N 1
ATOM 775 C CA . THR A 1 104 ? 26.476 48.180 24.223 1.00 92.25 104 THR A CA 1
ATOM 776 C C . THR A 1 104 ? 27.825 48.172 24.940 1.00 92.25 104 THR A C 1
ATOM 778 O O . THR A 1 104 ? 28.000 48.887 25.927 1.00 92.25 104 THR A O 1
ATOM 781 N N . THR A 1 105 ? 28.768 47.352 24.477 1.00 91.31 105 THR A N 1
ATOM 782 C CA . THR A 1 105 ? 30.060 47.160 25.148 1.00 91.31 105 THR A CA 1
ATOM 783 C C . THR A 1 105 ? 31.189 46.905 24.156 1.00 91.31 105 THR A C 1
ATOM 785 O O . THR A 1 105 ? 30.998 46.267 23.124 1.00 91.31 105 THR A O 1
ATOM 788 N N . GLU A 1 106 ? 32.386 47.369 24.502 1.00 90.88 106 GLU A N 1
ATOM 789 C CA . GLU A 1 106 ? 33.634 47.030 23.807 1.00 90.88 106 GLU A CA 1
ATOM 790 C C . GLU A 1 106 ? 34.410 45.913 24.528 1.00 90.88 106 GLU A C 1
ATOM 792 O O . GLU A 1 106 ? 35.513 45.543 24.121 1.00 90.88 106 GLU A O 1
ATOM 797 N N . ASN A 1 107 ? 33.876 45.403 25.645 1.00 90.69 107 ASN A N 1
ATOM 798 C CA . ASN A 1 107 ? 34.442 44.271 26.373 1.00 90.69 107 ASN A CA 1
ATOM 799 C C . ASN A 1 107 ? 34.072 42.963 25.662 1.00 90.69 107 ASN A C 1
ATOM 801 O O . ASN A 1 107 ? 33.240 42.190 26.139 1.00 90.69 107 ASN A O 1
ATOM 805 N N . VAL A 1 108 ? 34.664 42.770 24.486 1.00 90.81 108 VAL A N 1
ATOM 806 C CA . VAL A 1 108 ? 34.474 41.615 23.611 1.00 90.81 108 VAL A CA 1
ATOM 807 C C . VAL A 1 108 ? 35.822 40.919 23.460 1.00 90.81 108 VAL A C 1
ATOM 809 O O . VAL A 1 108 ? 36.761 41.474 22.888 1.00 90.81 108 VAL A O 1
ATOM 812 N N . ARG A 1 109 ? 35.942 39.702 23.994 1.00 91.56 109 ARG A N 1
ATOM 813 C CA . ARG A 1 109 ? 37.181 38.907 23.968 1.00 91.56 109 ARG A CA 1
ATOM 814 C C . ARG A 1 109 ? 36.934 37.591 23.253 1.00 91.56 109 ARG A C 1
ATOM 816 O O . ARG A 1 109 ? 35.907 36.962 23.481 1.00 91.56 109 ARG A O 1
ATOM 823 N N . LYS A 1 110 ? 37.865 37.141 22.409 1.00 89.94 110 LYS A N 1
ATOM 824 C CA . LYS A 1 110 ? 37.755 35.811 21.794 1.00 89.94 110 LYS A CA 1
ATOM 825 C C . LYS A 1 110 ? 37.818 34.743 22.889 1.00 89.94 110 LYS A C 1
ATOM 827 O O . LYS A 1 110 ? 38.696 34.797 23.748 1.00 89.94 110 LYS A O 1
ATOM 832 N N . SER A 1 111 ? 36.874 33.810 22.878 1.00 89.19 111 SER A N 1
ATOM 833 C CA . SER A 1 111 ? 36.827 32.733 23.864 1.00 89.19 111 SER A CA 1
ATOM 834 C C . SER A 1 111 ? 37.856 31.654 23.541 1.00 89.19 111 SER A C 1
ATOM 836 O O . SER A 1 111 ? 38.038 31.280 22.384 1.00 89.19 111 SER A O 1
ATOM 838 N N . THR A 1 112 ? 38.504 31.128 24.578 1.00 87.19 112 THR A N 1
ATOM 839 C CA . THR A 1 112 ? 39.369 29.938 24.517 1.00 87.19 112 THR A CA 1
ATOM 840 C C . THR A 1 112 ? 38.666 28.690 25.060 1.00 87.19 112 THR A C 1
ATOM 842 O O . THR A 1 112 ? 39.302 27.658 25.277 1.00 87.19 112 THR A O 1
ATOM 845 N N . THR A 1 113 ? 37.352 28.777 25.302 1.00 87.62 113 THR A N 1
ATOM 846 C CA . THR A 1 113 ? 36.557 27.663 25.828 1.00 87.62 113 THR A CA 1
ATOM 847 C C . THR A 1 113 ? 36.631 26.470 24.879 1.00 87.62 113 THR A C 1
ATOM 849 O O . THR A 1 113 ? 36.430 26.607 23.675 1.00 87.62 113 THR A O 1
ATOM 852 N N . SER A 1 114 ? 36.898 25.287 25.430 1.00 89.81 114 SER A N 1
ATOM 853 C CA . SER A 1 114 ? 36.810 24.028 24.689 1.00 89.81 114 SER A CA 1
ATOM 854 C C . SER A 1 114 ? 35.387 23.473 24.766 1.00 89.81 114 SER A C 1
ATOM 856 O O . SER A 1 114 ? 34.759 23.530 25.823 1.00 89.81 114 SER A O 1
ATOM 858 N N . PHE A 1 115 ? 34.883 22.911 23.669 1.00 94.12 115 PHE A N 1
ATOM 859 C CA . PHE A 1 115 ? 33.517 22.393 23.576 1.00 94.12 115 PHE A CA 1
ATOM 860 C C . PHE A 1 115 ? 33.516 20.885 23.338 1.00 94.12 115 PHE A C 1
ATOM 862 O O . PHE A 1 115 ? 34.441 20.335 22.736 1.00 94.12 115 PHE A O 1
ATOM 869 N N . LYS A 1 116 ? 32.469 20.213 23.816 1.00 95.81 116 LYS A N 1
ATOM 870 C CA . LYS A 1 116 ? 32.243 18.784 23.603 1.00 95.81 116 LYS A CA 1
ATOM 871 C C . LYS A 1 116 ? 30.791 18.565 23.189 1.00 95.81 116 LYS A C 1
ATOM 873 O O . LYS A 1 116 ? 29.901 18.928 23.945 1.00 95.81 116 LYS A O 1
ATOM 878 N N . LEU A 1 117 ? 30.569 17.990 22.014 1.00 94.94 117 LEU A N 1
ATOM 879 C CA . LEU A 1 117 ? 29.264 17.647 21.455 1.00 94.94 117 LEU A CA 1
ATOM 880 C C . LEU A 1 117 ? 29.099 16.127 21.481 1.00 94.94 117 LEU A C 1
ATOM 882 O O . LEU A 1 117 ? 29.878 15.426 20.837 1.00 94.94 117 LEU A O 1
ATOM 886 N N . ASP A 1 118 ? 28.148 15.623 22.268 1.00 93.38 118 ASP A N 1
ATOM 887 C CA . ASP A 1 118 ? 27.869 14.184 22.430 1.00 93.38 118 ASP A CA 1
ATOM 888 C C . ASP A 1 118 ? 29.128 13.334 22.665 1.00 93.38 118 ASP A C 1
ATOM 890 O O . ASP A 1 118 ? 29.368 12.304 22.039 1.00 93.38 118 ASP A O 1
ATOM 894 N N . GLY A 1 119 ? 30.001 13.806 23.557 1.00 91.00 119 GLY A N 1
ATOM 895 C CA . GLY A 1 119 ? 31.268 13.135 23.861 1.00 91.00 119 GLY A CA 1
ATOM 896 C C . GLY A 1 119 ? 32.437 13.516 22.944 1.00 91.00 119 GLY A C 1
ATOM 897 O O . GLY A 1 119 ? 33.590 13.368 23.350 1.00 91.00 119 GLY A O 1
ATOM 898 N N . THR A 1 120 ? 32.173 14.082 21.765 1.00 93.00 120 THR A N 1
ATOM 899 C CA . THR A 1 120 ? 33.188 14.456 20.770 1.00 93.00 120 THR A CA 1
ATOM 900 C C . THR A 1 120 ? 33.676 15.885 20.982 1.00 93.00 120 THR A C 1
ATOM 902 O O . THR A 1 120 ? 32.887 16.820 21.059 1.00 93.00 120 THR A O 1
ATOM 905 N N . VAL A 1 121 ? 34.992 16.090 21.067 1.00 93.12 121 VAL A N 1
ATOM 906 C CA . VAL A 1 121 ? 35.567 17.441 21.188 1.00 93.12 121 VAL A CA 1
ATOM 907 C C . VAL A 1 121 ? 35.395 18.195 19.870 1.00 93.12 121 VAL A C 1
ATOM 909 O O . VAL A 1 121 ? 35.828 17.712 18.826 1.00 93.12 121 VAL A O 1
ATOM 912 N N . ILE A 1 122 ? 34.805 19.390 19.931 1.00 90.56 122 ILE A N 1
ATOM 913 C CA . ILE A 1 122 ? 34.572 20.256 18.769 1.00 90.56 122 ILE A CA 1
ATOM 914 C C . ILE A 1 122 ? 35.122 21.665 19.006 1.00 90.56 122 ILE A C 1
ATOM 916 O O . ILE A 1 122 ? 35.344 22.091 20.143 1.00 90.56 122 ILE A O 1
ATOM 920 N N . THR A 1 123 ? 35.328 22.405 17.918 1.00 86.75 123 THR A N 1
ATOM 921 C CA . THR A 1 123 ? 35.761 23.806 17.946 1.00 86.75 123 THR A CA 1
ATOM 922 C C . THR A 1 123 ? 34.783 24.692 17.191 1.00 86.75 123 THR A C 1
ATOM 924 O O . THR A 1 123 ? 34.290 24.319 16.123 1.00 86.75 123 THR A O 1
ATOM 927 N N . PHE A 1 124 ? 34.570 25.885 17.739 1.00 87.44 124 PHE A N 1
ATOM 928 C CA . PHE A 1 124 ? 33.877 26.988 17.088 1.00 87.44 124 PHE A CA 1
ATOM 929 C C . PHE A 1 124 ? 34.897 28.089 16.768 1.00 87.44 124 PHE A C 1
ATOM 931 O O . PHE A 1 124 ? 35.756 28.411 17.593 1.00 87.44 124 PHE A O 1
ATOM 938 N N . GLU A 1 125 ? 34.829 28.642 15.567 1.00 84.12 125 GLU A N 1
ATOM 939 C CA . GLU A 1 125 ? 35.742 29.651 15.040 1.00 84.12 125 GLU A CA 1
ATOM 940 C C . GLU A 1 125 ? 35.444 31.042 15.616 1.00 84.12 125 GLU A C 1
ATOM 942 O O . GLU A 1 125 ? 36.383 31.797 15.920 1.00 84.12 125 GLU A O 1
ATOM 947 N N . ASN A 1 126 ? 34.155 31.350 15.823 1.00 81.75 126 ASN A N 1
ATOM 948 C CA . ASN A 1 126 ? 33.654 32.674 16.196 1.00 81.75 126 ASN A CA 1
ATOM 949 C C . ASN A 1 126 ? 32.881 32.644 17.525 1.00 81.75 126 ASN A C 1
ATOM 951 O O . ASN A 1 126 ? 31.666 32.839 17.577 1.00 81.75 126 ASN A O 1
ATOM 955 N N . VAL A 1 127 ? 33.602 32.420 18.629 1.00 89.69 127 VAL A N 1
ATOM 956 C CA . VAL A 1 127 ? 33.044 32.507 19.990 1.00 89.69 127 VAL A CA 1
ATOM 957 C C . VAL A 1 127 ? 33.652 33.676 20.740 1.00 89.69 127 VAL A C 1
ATOM 959 O O . VAL A 1 127 ? 34.878 33.812 20.815 1.00 89.69 127 VAL A O 1
ATOM 962 N N . TYR A 1 128 ? 32.791 34.480 21.357 1.00 92.12 128 TYR A N 1
ATOM 963 C CA . TYR A 1 128 ? 33.200 35.631 22.149 1.00 92.12 128 TYR A CA 1
ATOM 964 C C . TYR A 1 128 ? 32.678 35.556 23.581 1.00 92.12 128 TYR A C 1
ATOM 966 O O . TYR A 1 128 ? 31.565 35.101 23.842 1.00 92.12 128 TYR A O 1
ATOM 974 N N . LEU A 1 129 ? 33.501 36.044 24.503 1.00 90.88 129 LEU A N 1
ATOM 975 C CA . LEU A 1 129 ? 33.110 36.444 25.844 1.00 90.88 129 LEU A CA 1
ATOM 976 C C . LEU A 1 129 ? 32.729 37.925 25.784 1.00 90.88 129 LEU A C 1
ATOM 978 O O . LEU A 1 129 ? 33.564 38.757 25.416 1.00 90.88 129 LEU A O 1
ATOM 982 N N . ILE A 1 130 ? 31.474 38.243 26.102 1.00 90.56 130 ILE A N 1
ATOM 983 C CA . ILE A 1 130 ? 30.922 39.602 26.010 1.00 90.56 130 ILE A CA 1
ATOM 984 C C . ILE A 1 130 ? 30.472 40.042 27.403 1.00 90.56 130 ILE A C 1
ATOM 986 O O . ILE A 1 130 ? 29.656 39.366 28.024 1.00 90.56 130 ILE A O 1
ATOM 990 N N . ASP A 1 131 ? 31.028 41.159 27.886 1.00 85.62 131 ASP A N 1
ATOM 991 C CA . ASP A 1 131 ? 30.731 41.762 29.202 1.00 85.62 131 ASP A CA 1
ATOM 992 C C . ASP A 1 131 ? 30.788 40.772 30.384 1.00 85.62 131 ASP A C 1
ATOM 994 O O . ASP A 1 131 ? 29.966 40.811 31.297 1.00 85.62 131 ASP A O 1
ATOM 998 N N . GLY A 1 132 ? 31.759 39.854 30.360 1.00 84.06 132 GLY A N 1
ATOM 999 C CA . GLY A 1 132 ? 31.938 38.822 31.381 1.00 84.06 132 GLY A CA 1
ATOM 1000 C C . GLY A 1 132 ? 32.631 37.579 30.828 1.00 84.06 132 GLY A C 1
ATOM 1001 O O . GLY A 1 132 ? 33.441 37.681 29.902 1.00 84.06 132 GLY A O 1
ATOM 1002 N N . ASP A 1 133 ? 32.284 36.418 31.390 1.00 82.12 133 ASP A N 1
ATOM 1003 C CA . ASP A 1 133 ? 32.869 35.108 31.060 1.00 82.12 133 ASP A CA 1
ATOM 1004 C C . ASP A 1 133 ? 31.846 34.134 30.438 1.00 82.12 133 ASP A C 1
ATOM 1006 O O . ASP A 1 133 ? 32.015 32.916 30.474 1.00 82.12 133 ASP A O 1
ATOM 1010 N N . THR A 1 134 ? 30.763 34.655 29.849 1.00 84.69 134 THR A N 1
ATOM 1011 C CA . THR A 1 134 ? 29.759 33.824 29.160 1.00 84.69 134 THR A CA 1
ATOM 1012 C C . THR A 1 134 ? 30.032 33.729 27.663 1.00 84.69 134 THR A C 1
ATOM 1014 O O . THR A 1 134 ? 30.365 34.720 27.019 1.00 84.69 134 THR A O 1
ATOM 1017 N N . ASN A 1 135 ? 29.881 32.523 27.109 1.00 89.12 135 ASN A N 1
ATOM 1018 C CA . ASN A 1 135 ? 30.109 32.257 25.691 1.00 89.12 135 ASN A CA 1
ATOM 1019 C C . ASN A 1 135 ? 28.903 32.665 24.840 1.00 89.12 135 ASN A C 1
ATOM 1021 O O . ASN A 1 135 ? 27.794 32.152 25.032 1.00 89.12 135 ASN A O 1
ATOM 1025 N N . TYR A 1 136 ? 29.166 33.521 23.857 1.00 92.75 136 TYR A N 1
ATOM 1026 C CA . TYR A 1 136 ? 28.254 33.871 22.779 1.00 92.75 136 TYR A CA 1
ATOM 1027 C C . TYR A 1 136 ? 28.753 33.267 21.470 1.00 92.75 136 TYR A C 1
ATOM 1029 O O . TYR A 1 136 ? 29.905 33.482 21.084 1.00 92.75 136 TYR A O 1
ATOM 1037 N N . LEU A 1 137 ? 27.885 32.509 20.805 1.00 92.31 137 LEU A N 1
ATOM 1038 C CA . LEU A 1 137 ? 28.189 31.792 19.572 1.00 92.31 137 LEU A CA 1
ATOM 1039 C C . LEU A 1 137 ? 27.410 32.393 18.408 1.00 92.31 137 LEU A C 1
ATOM 1041 O O . LEU A 1 137 ? 26.267 32.831 18.567 1.00 92.31 137 LEU A O 1
ATOM 1045 N N . GLN A 1 138 ? 28.015 32.369 17.226 1.00 91.81 138 GLN A N 1
ATOM 1046 C CA . GLN A 1 138 ? 27.309 32.684 15.995 1.00 91.81 138 GLN A CA 1
ATOM 1047 C C . GLN A 1 138 ? 26.238 31.614 15.732 1.00 91.81 138 GLN A C 1
ATOM 1049 O O . GLN A 1 138 ? 26.549 30.432 15.605 1.00 91.81 138 GLN A O 1
ATOM 1054 N N . LEU A 1 139 ? 24.970 32.024 15.617 1.00 88.81 139 LEU A N 1
ATOM 1055 C CA . LEU A 1 139 ? 23.841 31.082 15.534 1.00 88.81 139 LEU A CA 1
ATOM 1056 C C . LEU A 1 139 ? 23.931 30.133 14.325 1.00 88.81 139 LEU A C 1
ATOM 1058 O O . LEU A 1 139 ? 23.647 28.947 14.448 1.00 88.81 139 LEU A O 1
ATOM 1062 N N . ARG A 1 140 ? 24.370 30.648 13.171 1.00 90.50 140 ARG A N 1
ATOM 1063 C CA . ARG A 1 140 ? 24.573 29.865 11.938 1.00 90.50 140 ARG A CA 1
ATOM 1064 C C . ARG A 1 140 ? 25.689 28.832 12.067 1.00 90.50 140 ARG A C 1
ATOM 1066 O O . ARG A 1 140 ? 25.547 27.711 11.597 1.00 90.50 140 ARG A O 1
ATOM 1073 N N . GLU A 1 141 ? 26.787 29.204 12.721 1.00 91.69 141 GLU A N 1
ATOM 1074 C CA . GLU A 1 141 ? 27.884 28.276 12.990 1.00 91.69 141 GLU A CA 1
ATOM 1075 C C . GLU A 1 141 ? 27.444 27.188 13.974 1.00 91.69 141 GLU A C 1
ATOM 1077 O O . GLU A 1 141 ? 27.771 26.019 13.811 1.00 91.69 141 GLU A O 1
ATOM 1082 N N . PHE A 1 142 ? 26.650 27.557 14.979 1.00 93.06 142 PHE A N 1
ATOM 1083 C CA . PHE A 1 142 ? 26.099 26.590 15.917 1.00 93.06 142 PHE A CA 1
ATOM 1084 C C . PHE A 1 142 ? 25.187 25.569 15.228 1.00 93.06 142 PHE A C 1
ATOM 1086 O O . PHE A 1 142 ? 25.374 24.367 15.406 1.00 93.06 142 PHE A O 1
ATOM 1093 N N . ALA A 1 143 ? 24.270 26.042 14.382 1.00 92.50 143 ALA A N 1
ATOM 1094 C CA . ALA A 1 143 ? 23.393 25.194 13.580 1.00 92.50 143 ALA A CA 1
ATOM 1095 C C . ALA A 1 143 ? 24.182 24.229 12.678 1.00 92.50 143 ALA A C 1
ATOM 1097 O O . ALA A 1 143 ? 23.902 23.033 12.656 1.00 92.50 143 ALA A O 1
ATOM 1098 N N . SER A 1 144 ? 25.229 24.718 12.002 1.00 93.31 144 SER A N 1
ATOM 1099 C CA . SER A 1 144 ? 26.047 23.882 11.117 1.00 93.31 144 SER A CA 1
ATOM 1100 C C . SER A 1 144 ? 26.796 22.769 11.856 1.00 93.31 144 SER A C 1
ATOM 1102 O O . SER A 1 144 ? 26.953 21.678 11.312 1.00 93.31 144 SER A O 1
ATOM 1104 N N . LYS A 1 145 ? 27.223 22.997 13.107 1.00 93.06 145 LYS A N 1
ATOM 1105 C CA . LYS A 1 145 ? 27.867 21.961 13.938 1.00 93.06 145 LYS A CA 1
ATOM 1106 C C . LYS A 1 145 ? 26.900 20.901 14.457 1.00 93.06 145 LYS A C 1
ATOM 1108 O O . LYS A 1 145 ? 27.350 19.807 14.781 1.00 93.06 145 LYS A O 1
ATOM 1113 N N . LEU A 1 146 ? 25.611 21.216 14.545 1.00 92.88 146 LEU A N 1
ATOM 1114 C CA . LEU A 1 146 ? 24.566 20.270 14.937 1.00 92.88 146 LEU A CA 1
ATOM 1115 C C . LEU A 1 146 ? 23.969 19.517 13.744 1.00 92.88 146 LEU A C 1
ATOM 1117 O O . LEU A 1 146 ? 23.090 18.677 13.946 1.00 92.88 146 LEU A O 1
ATOM 1121 N N . ASN A 1 147 ? 24.433 19.785 12.522 1.00 91.38 147 ASN A N 1
ATOM 1122 C CA . ASN A 1 147 ? 23.897 19.144 11.332 1.00 91.38 147 ASN A CA 1
ATOM 1123 C C . ASN A 1 147 ? 24.081 17.618 11.378 1.00 91.38 147 ASN A C 1
ATOM 1125 O O . ASN A 1 147 ? 25.182 17.137 11.653 1.00 91.38 147 ASN A O 1
ATOM 1129 N N . GLY A 1 148 ? 23.009 16.858 11.131 1.00 86.81 148 GLY A N 1
ATOM 1130 C CA . GLY A 1 148 ? 23.012 15.394 11.228 1.00 86.81 148 GLY A CA 1
ATOM 1131 C C . GLY A 1 148 ? 22.957 14.832 12.655 1.00 86.81 148 GLY A C 1
ATOM 1132 O O . GLY A 1 148 ? 23.078 13.621 12.837 1.00 86.81 148 GLY A O 1
ATOM 1133 N N . THR A 1 149 ? 22.777 15.676 13.675 1.00 93.50 149 THR A N 1
ATOM 1134 C CA . THR A 1 149 ? 22.584 15.241 15.070 1.00 93.50 149 THR A CA 1
ATOM 1135 C C . THR A 1 149 ? 21.105 15.222 15.460 1.00 93.50 149 THR A C 1
ATOM 1137 O O . THR A 1 149 ? 20.255 15.779 14.766 1.00 93.50 149 THR A O 1
ATOM 1140 N N . ALA A 1 150 ? 20.790 14.656 16.631 1.00 90.12 150 ALA A N 1
ATOM 1141 C CA . ALA A 1 150 ? 19.435 14.672 17.192 1.00 90.12 150 ALA A CA 1
ATOM 1142 C C . ALA A 1 150 ? 18.921 16.082 17.550 1.00 90.12 150 ALA A C 1
ATOM 1144 O O . ALA A 1 150 ? 17.757 16.218 17.911 1.00 90.12 150 ALA A O 1
ATOM 1145 N N . SER A 1 151 ? 19.771 17.112 17.466 1.00 94.88 151 SER A N 1
ATOM 1146 C CA . SER A 1 151 ? 19.416 18.514 17.714 1.00 94.88 151 SER A CA 1
ATOM 1147 C C . SER A 1 151 ? 19.610 19.409 16.489 1.00 94.88 151 SER A C 1
ATOM 1149 O O . SER A 1 151 ? 19.789 20.617 16.644 1.00 94.88 151 SER A O 1
ATOM 1151 N N . GLN A 1 152 ? 19.630 18.846 15.278 1.00 94.56 152 GLN A N 1
ATOM 1152 C CA . GLN A 1 152 ? 19.806 19.645 14.067 1.00 94.56 152 GLN A CA 1
ATOM 1153 C C . GLN A 1 152 ? 18.687 20.684 13.897 1.00 94.56 152 GLN A C 1
ATOM 1155 O O . GLN A 1 152 ? 17.539 20.465 14.295 1.00 94.56 152 GLN A O 1
ATOM 1160 N N . PHE A 1 153 ? 19.026 21.829 13.312 1.00 92.12 153 PHE A N 1
ATOM 1161 C CA . PHE A 1 153 ? 18.058 22.839 12.903 1.00 92.12 153 PHE A CA 1
ATOM 1162 C C . PHE A 1 153 ? 18.613 23.690 11.763 1.00 92.12 153 PHE A C 1
ATOM 1164 O O . PHE A 1 153 ? 19.816 23.960 11.707 1.00 92.12 153 PHE A O 1
ATOM 1171 N N . ASN A 1 154 ? 17.729 24.190 10.899 1.00 89.50 154 ASN A N 1
ATOM 1172 C CA . ASN A 1 154 ? 18.098 25.184 9.898 1.00 89.50 154 ASN A CA 1
ATOM 1173 C C . ASN A 1 154 ? 17.922 26.606 10.450 1.00 89.50 154 ASN A C 1
ATOM 1175 O O . ASN A 1 154 ? 17.041 26.875 11.273 1.00 89.50 154 ASN A O 1
ATOM 1179 N N . VAL A 1 155 ? 18.740 27.539 9.965 1.00 89.12 155 VAL A N 1
ATOM 1180 C CA . VAL A 1 155 ? 18.575 28.970 10.234 1.00 89.12 155 VAL A CA 1
ATOM 1181 C C . VAL A 1 155 ? 18.959 29.798 9.014 1.00 89.12 155 VAL A C 1
ATOM 1183 O O . VAL A 1 155 ? 20.071 29.688 8.495 1.00 89.12 155 VAL A O 1
ATOM 1186 N N . TYR A 1 156 ? 18.054 30.675 8.581 1.00 86.44 156 TYR A N 1
ATOM 1187 C CA . TYR A 1 156 ? 18.254 31.544 7.421 1.00 86.44 156 TYR A CA 1
ATOM 1188 C C . TYR A 1 156 ? 17.727 32.966 7.661 1.00 86.44 156 TYR A C 1
ATOM 1190 O O . TYR A 1 156 ? 17.068 33.255 8.660 1.00 86.44 156 TYR A O 1
ATOM 1198 N N . TRP A 1 157 ? 18.084 33.886 6.762 1.00 85.00 157 TRP A N 1
ATOM 1199 C CA . TRP A 1 157 ? 17.662 35.284 6.820 1.00 85.00 157 TRP A CA 1
ATOM 1200 C C . TRP A 1 157 ? 16.551 35.512 5.804 1.00 85.00 157 TRP A C 1
ATOM 1202 O O . TRP A 1 157 ? 16.756 35.292 4.612 1.00 85.00 157 TRP A O 1
ATOM 1212 N N . ASP A 1 158 ? 15.394 35.967 6.272 1.00 75.50 158 ASP A N 1
ATOM 1213 C CA . ASP A 1 158 ? 14.326 36.451 5.409 1.00 75.50 158 ASP A CA 1
ATOM 1214 C C . ASP A 1 158 ? 14.558 37.940 5.133 1.00 75.50 158 ASP A C 1
ATOM 1216 O O . ASP A 1 158 ? 14.253 38.815 5.950 1.00 75.50 158 ASP A O 1
ATOM 1220 N N . SER A 1 159 ? 15.117 38.229 3.958 1.00 73.44 159 SER A N 1
ATOM 1221 C CA . SER A 1 159 ? 15.424 39.593 3.521 1.00 73.44 159 SER A CA 1
ATOM 1222 C C . SER A 1 159 ? 14.187 40.481 3.366 1.00 73.44 159 SER A C 1
ATOM 1224 O O . SER A 1 159 ? 14.312 41.702 3.470 1.00 73.44 159 SER A O 1
ATOM 1226 N N . LYS A 1 160 ? 13.003 39.898 3.128 1.00 66.25 160 LYS A N 1
ATOM 1227 C CA . LYS A 1 160 ? 11.754 40.637 2.910 1.00 66.25 160 LYS A CA 1
ATOM 1228 C C . LYS A 1 160 ? 11.128 41.039 4.241 1.00 66.25 160 LYS A C 1
ATOM 1230 O O . LYS A 1 160 ? 10.812 42.212 4.431 1.00 66.25 160 LYS A O 1
ATOM 1235 N N . ALA A 1 161 ? 11.005 40.092 5.170 1.00 67.00 161 ALA A N 1
ATOM 1236 C CA . ALA A 1 161 ? 10.468 40.349 6.507 1.00 67.00 161 ALA A CA 1
ATOM 1237 C C . ALA A 1 161 ? 11.516 40.902 7.493 1.00 67.00 161 ALA A C 1
ATOM 1239 O O . ALA A 1 161 ? 11.164 41.324 8.593 1.00 67.00 161 ALA A O 1
ATOM 1240 N N . LYS A 1 162 ? 12.796 40.950 7.093 1.00 78.81 162 LYS A N 1
ATOM 1241 C CA . LYS A 1 162 ? 13.936 41.425 7.900 1.00 78.81 162 LYS A CA 1
ATOM 1242 C C . LYS A 1 162 ? 14.054 40.685 9.235 1.00 78.81 162 LYS A C 1
ATOM 1244 O O . LYS A 1 162 ? 14.224 41.297 10.292 1.00 78.81 162 LYS A O 1
ATOM 1249 N N . GLN A 1 163 ? 13.957 39.361 9.173 1.00 84.06 163 GLN A N 1
ATOM 1250 C CA . GLN A 1 163 ? 13.948 38.488 10.343 1.00 84.06 163 GLN A CA 1
ATOM 1251 C C . GLN A 1 163 ? 14.826 37.251 10.140 1.00 84.06 163 GLN A C 1
ATOM 1253 O O . GLN A 1 163 ? 15.027 36.781 9.019 1.00 84.06 163 GLN A O 1
ATOM 1258 N N . ALA A 1 164 ? 15.344 36.714 11.241 1.00 83.69 164 ALA A N 1
ATOM 1259 C CA . ALA A 1 164 ? 16.024 35.428 11.265 1.00 83.69 164 ALA A CA 1
ATOM 1260 C C . ALA A 1 164 ? 15.000 34.318 11.534 1.00 83.69 164 ALA A C 1
ATOM 1262 O O . ALA A 1 164 ? 14.280 34.367 12.533 1.00 83.69 164 ALA A O 1
ATOM 1263 N N . VAL A 1 165 ? 14.950 33.320 10.653 1.00 82.88 165 VAL A N 1
ATOM 1264 C CA . VAL A 1 165 ? 14.019 32.191 10.749 1.00 82.88 165 VAL A CA 1
ATOM 1265 C C . VAL A 1 165 ? 14.771 30.954 11.220 1.00 82.88 165 VAL A C 1
ATOM 1267 O O . VAL A 1 165 ? 15.809 30.618 10.657 1.00 82.88 165 VAL A O 1
ATOM 1270 N N . ILE A 1 166 ? 14.249 30.297 12.254 1.00 87.50 166 ILE A N 1
ATOM 1271 C CA . ILE A 1 166 ? 14.795 29.087 12.877 1.00 87.50 166 ILE A CA 1
ATOM 1272 C C . ILE A 1 166 ? 13.803 27.945 12.657 1.00 87.50 166 ILE A C 1
ATOM 1274 O O . ILE A 1 166 ? 12.615 28.087 12.959 1.00 87.50 166 ILE A O 1
ATOM 1278 N N . VAL A 1 167 ? 14.292 26.810 12.159 1.00 85.62 167 VAL A N 1
ATOM 1279 C CA . VAL A 1 167 ? 13.469 25.633 11.852 1.00 85.62 167 VAL A CA 1
ATOM 1280 C C . VAL A 1 167 ? 14.057 24.396 12.548 1.00 85.62 167 VAL A C 1
ATOM 1282 O O . VAL A 1 167 ? 14.982 23.775 12.021 1.00 85.62 167 VAL A O 1
ATOM 1285 N N . PRO A 1 168 ? 13.586 24.064 13.767 1.00 87.19 168 PRO A N 1
ATOM 1286 C CA . PRO A 1 168 ? 14.036 22.892 14.516 1.00 87.19 168 PRO A CA 1
ATOM 1287 C C . PRO A 1 168 ? 13.788 21.579 13.767 1.00 87.19 168 PRO A C 1
ATOM 1289 O O . PRO A 1 168 ? 12.700 21.378 13.238 1.00 87.19 168 PRO A O 1
ATOM 1292 N N . GLY A 1 169 ? 14.759 20.666 13.783 1.00 81.56 169 GLY A N 1
ATOM 1293 C CA . GLY A 1 169 ? 14.672 19.346 13.149 1.00 81.56 169 GLY A CA 1
ATOM 1294 C C . GLY A 1 169 ? 15.127 19.300 11.687 1.00 81.56 169 GLY A C 1
ATOM 1295 O O . GLY A 1 169 ? 15.405 18.213 11.183 1.00 81.56 169 GLY A O 1
ATOM 1296 N N . GLU A 1 170 ? 15.266 20.453 11.029 1.00 82.44 170 GLU A N 1
ATOM 1297 C CA . GLU A 1 170 ? 15.710 20.543 9.633 1.00 82.44 170 GLU A CA 1
ATOM 1298 C C . GLU A 1 170 ? 17.237 20.556 9.491 1.00 82.44 170 GLU A C 1
ATOM 1300 O O . GLU A 1 170 ? 17.958 21.027 10.374 1.00 82.44 170 GLU A O 1
ATOM 1305 N N . GLU A 1 171 ? 17.725 20.069 8.348 1.00 83.50 171 GLU A N 1
ATOM 1306 C CA . GLU A 1 171 ? 19.147 20.106 7.997 1.00 83.50 171 GLU A CA 1
ATOM 1307 C C . GLU A 1 171 ? 19.630 21.557 7.833 1.00 83.50 171 GLU A C 1
ATOM 1309 O O . GLU A 1 171 ? 18.944 22.400 7.244 1.00 83.50 171 GLU A O 1
ATOM 1314 N N . TYR A 1 172 ? 20.828 21.869 8.329 1.00 87.62 172 TYR A N 1
ATOM 1315 C CA . TYR A 1 172 ? 21.395 23.200 8.143 1.00 87.62 172 TYR A CA 1
ATOM 1316 C C . TYR A 1 172 ? 21.867 23.403 6.695 1.00 87.62 172 TYR A C 1
ATOM 1318 O O . TYR A 1 172 ? 22.927 22.917 6.302 1.00 87.62 172 TYR A O 1
ATOM 1326 N N . THR A 1 173 ? 21.120 24.203 5.931 1.00 82.75 173 THR A N 1
ATOM 1327 C CA . THR A 1 173 ? 21.511 24.675 4.588 1.00 82.75 173 THR A CA 1
ATOM 1328 C C . THR A 1 173 ? 21.900 26.153 4.580 1.00 82.75 173 THR A C 1
ATOM 1330 O O . THR A 1 173 ? 22.601 26.614 3.684 1.00 82.75 173 THR A O 1
ATOM 1333 N N . GLY A 1 174 ? 21.453 26.920 5.581 1.00 78.50 174 GLY A N 1
ATOM 1334 C CA . GLY A 1 174 ? 21.673 28.364 5.664 1.00 78.50 174 GLY A CA 1
ATOM 1335 C C . GLY A 1 174 ? 20.784 29.200 4.735 1.00 78.50 174 GLY A C 1
ATOM 1336 O O . GLY A 1 174 ? 20.772 30.433 4.866 1.00 78.50 174 GLY A O 1
ATOM 1337 N N . GLU A 1 175 ? 20.017 28.547 3.862 1.00 73.62 175 GLU A N 1
ATOM 1338 C CA . GLU A 1 175 ? 19.074 29.133 2.911 1.00 73.62 175 GLU A CA 1
ATOM 1339 C C . GLU A 1 175 ? 17.627 28.820 3.308 1.00 73.62 175 GLU A C 1
ATOM 1341 O O . GLU A 1 175 ? 17.352 27.876 4.056 1.00 73.62 175 GLU A O 1
ATOM 1346 N N . ALA A 1 176 ? 16.694 29.635 2.809 1.00 61.44 176 ALA A N 1
ATOM 1347 C CA . ALA A 1 176 ? 15.280 29.300 2.895 1.00 61.44 176 ALA A CA 1
ATOM 1348 C C . ALA A 1 176 ? 15.019 28.000 2.109 1.00 61.44 176 ALA A C 1
ATOM 1350 O O . ALA A 1 176 ? 15.611 27.824 1.042 1.00 61.44 176 ALA A O 1
ATOM 1351 N N . PRO A 1 177 ? 14.125 27.111 2.574 1.00 58.59 177 PRO A N 1
ATOM 1352 C CA . PRO A 1 177 ? 13.692 25.970 1.774 1.00 58.59 177 PRO A CA 1
ATOM 1353 C C . PRO A 1 177 ? 13.175 26.463 0.414 1.00 58.59 177 PRO A C 1
ATOM 1355 O O . PRO A 1 177 ? 12.336 27.368 0.371 1.00 58.59 177 PRO A O 1
ATOM 1358 N N . LYS A 1 178 ? 13.677 25.915 -0.700 1.00 52.09 178 LYS A N 1
ATOM 1359 C CA . LYS A 1 178 ? 13.238 26.305 -2.049 1.00 52.09 178 LYS A CA 1
ATOM 1360 C C . LYS A 1 178 ? 11.811 25.820 -2.318 1.00 52.09 178 LYS A C 1
ATOM 1362 O O . LYS A 1 178 ? 11.611 24.780 -2.920 1.00 52.09 178 LYS A O 1
ATOM 1367 N N . ASN A 1 179 ? 10.833 26.605 -1.880 1.00 55.66 179 ASN A N 1
ATOM 1368 C CA . ASN A 1 179 ? 9.419 26.512 -2.237 1.00 55.66 179 ASN A CA 1
ATOM 1369 C C . ASN A 1 179 ? 8.918 27.946 -2.449 1.00 55.66 179 ASN A C 1
ATOM 1371 O O . ASN A 1 179 ? 8.308 28.554 -1.572 1.00 55.66 179 ASN A O 1
ATOM 1375 N N . THR A 1 180 ? 9.274 28.553 -3.579 1.00 53.56 180 THR A N 1
ATOM 1376 C CA . THR A 1 180 ? 8.931 29.948 -3.900 1.00 53.56 180 THR A CA 1
ATOM 1377 C C . THR A 1 180 ? 7.439 30.137 -4.168 1.00 53.56 180 THR A C 1
ATOM 1379 O O . THR A 1 180 ? 6.806 29.278 -4.776 1.00 53.56 180 THR A O 1
ATOM 1382 N N . ALA A 1 181 ? 6.891 31.275 -3.734 1.00 58.78 181 ALA A N 1
ATOM 1383 C CA . ALA A 1 181 ? 5.489 31.643 -3.927 1.00 58.78 181 ALA A CA 1
ATOM 1384 C C . ALA A 1 181 ? 5.058 31.666 -5.397 1.00 58.78 181 ALA A C 1
ATOM 1386 O O . ALA A 1 181 ? 5.809 32.187 -6.229 1.00 58.78 181 ALA A O 1
ATOM 1387 N N . PRO A 1 182 ? 3.831 31.205 -5.719 1.00 61.12 182 PRO A N 1
ATOM 1388 C CA . PRO A 1 182 ? 3.220 31.472 -7.014 1.00 61.12 182 PRO A CA 1
ATOM 1389 C C . PRO A 1 182 ? 3.174 32.988 -7.259 1.00 61.12 182 PRO A C 1
ATOM 1391 O O . PRO A 1 182 ? 2.556 33.729 -6.496 1.00 61.12 182 PRO A O 1
ATOM 1394 N N . THR A 1 183 ? 3.849 33.481 -8.301 1.00 57.78 183 THR A N 1
ATOM 1395 C CA . THR A 1 183 ? 3.860 34.912 -8.658 1.00 57.78 183 THR A CA 1
ATOM 1396 C C . THR A 1 183 ? 3.563 35.115 -10.145 1.00 57.78 183 THR A C 1
ATOM 1398 O O . THR A 1 183 ? 3.808 34.244 -10.979 1.00 57.78 183 THR A O 1
ATOM 1401 N N . GLY A 1 184 ? 3.001 36.274 -10.501 1.00 62.59 184 GLY A N 1
ATOM 1402 C CA . GLY A 1 184 ? 2.685 36.609 -11.894 1.00 62.59 184 GLY A CA 1
ATOM 1403 C C . GLY A 1 184 ? 1.559 35.750 -12.484 1.00 62.59 184 GLY A C 1
ATOM 1404 O O . GLY A 1 184 ? 0.521 35.580 -11.854 1.00 62.59 184 GLY A O 1
ATOM 1405 N N . LYS A 1 185 ? 1.749 35.215 -13.702 1.00 55.25 185 LYS A N 1
ATOM 1406 C CA . LYS A 1 185 ? 0.749 34.379 -14.409 1.00 55.25 185 LYS A CA 1
ATOM 1407 C C . LYS A 1 185 ? 0.372 33.088 -13.664 1.00 55.25 185 LYS A C 1
ATOM 1409 O O . LYS A 1 185 ? -0.683 32.539 -13.955 1.00 55.25 185 LYS A O 1
ATOM 1414 N N . ALA A 1 186 ? 1.215 32.633 -12.737 1.00 64.00 186 ALA A N 1
ATOM 1415 C CA . ALA A 1 186 ? 1.003 31.434 -11.928 1.00 64.00 186 ALA A CA 1
ATOM 1416 C C . ALA A 1 186 ? 0.315 31.724 -10.579 1.00 64.00 186 ALA A C 1
ATOM 1418 O O . ALA A 1 186 ? 0.084 30.804 -9.804 1.00 64.00 186 ALA A O 1
ATOM 1419 N N . ALA A 1 187 ? 0.012 32.985 -10.250 1.00 72.88 187 ALA A N 1
ATOM 1420 C CA . ALA A 1 187 ? -0.664 33.302 -8.996 1.00 72.88 187 ALA A CA 1
ATOM 1421 C C . ALA A 1 187 ? -2.079 32.691 -8.972 1.00 72.88 187 ALA A C 1
ATOM 1423 O O . ALA A 1 187 ? -2.906 33.001 -9.832 1.00 72.88 187 ALA A O 1
ATOM 1424 N N . ILE A 1 188 ? -2.356 31.841 -7.979 1.00 85.31 188 ILE A N 1
ATOM 1425 C CA . ILE A 1 188 ? -3.697 31.303 -7.733 1.00 85.31 188 ILE A CA 1
ATOM 1426 C C . ILE A 1 188 ? -4.452 32.310 -6.865 1.00 85.31 188 ILE A C 1
ATOM 1428 O O . ILE A 1 188 ? -4.057 32.588 -5.737 1.00 85.31 188 ILE A O 1
ATOM 1432 N N . THR A 1 189 ? -5.507 32.900 -7.417 1.00 86.50 189 THR A N 1
ATOM 1433 C CA . THR A 1 189 ? -6.381 33.843 -6.708 1.00 86.50 189 THR A CA 1
ATOM 1434 C C . THR A 1 189 ? -7.520 33.112 -6.010 1.00 86.50 189 THR A C 1
ATOM 1436 O O . THR A 1 189 ? -7.845 31.985 -6.371 1.00 86.50 189 THR A O 1
ATOM 1439 N N . ASP A 1 190 ? -8.185 33.771 -5.067 1.00 91.19 190 ASP A N 1
ATOM 1440 C CA . ASP A 1 190 ? -9.382 33.211 -4.440 1.00 91.19 190 ASP A CA 1
ATOM 1441 C C . ASP A 1 190 ? -10.474 32.937 -5.485 1.00 91.19 190 ASP A C 1
ATOM 1443 O O . ASP A 1 190 ? -10.844 33.820 -6.265 1.00 91.19 190 ASP A O 1
ATOM 1447 N N . GLY A 1 191 ? -11.003 31.713 -5.514 1.00 90.50 191 GLY A N 1
ATOM 1448 C CA . GLY A 1 191 ? -11.995 31.331 -6.517 1.00 90.50 191 GLY A CA 1
ATOM 1449 C C . GLY A 1 191 ? -12.275 29.836 -6.607 1.00 90.50 191 GLY A C 1
ATOM 1450 O O . GLY A 1 191 ? -11.724 29.030 -5.863 1.00 90.50 191 GLY A O 1
ATOM 1451 N N . TRP A 1 192 ? -13.156 29.465 -7.537 1.00 92.12 192 TRP A N 1
ATOM 1452 C CA . TRP A 1 192 ? -13.498 28.071 -7.820 1.00 92.12 192 TRP A CA 1
ATOM 1453 C C . TRP A 1 192 ? -12.617 27.496 -8.928 1.00 92.12 192 TRP A C 1
ATOM 1455 O O . TRP A 1 192 ? -12.487 28.087 -10.003 1.00 92.12 192 TRP A O 1
ATOM 1465 N N . TYR A 1 193 ? -12.061 26.315 -8.675 1.00 93.94 193 TYR A N 1
ATOM 1466 C CA . TYR A 1 193 ? -11.134 25.626 -9.564 1.00 93.94 193 TYR A CA 1
ATOM 1467 C C . TYR A 1 193 ? -11.495 24.151 -9.722 1.00 93.94 193 TYR A C 1
ATOM 1469 O O . TYR A 1 193 ? -11.952 23.503 -8.780 1.00 93.94 193 TYR A O 1
ATOM 1477 N N . ASN A 1 194 ? -11.215 23.592 -10.896 1.00 93.06 194 ASN A N 1
ATOM 1478 C CA . ASN A 1 194 ? -11.027 22.155 -11.048 1.00 93.06 194 ASN A CA 1
ATOM 1479 C C . ASN A 1 194 ? -9.550 21.831 -10.785 1.00 93.06 194 ASN A C 1
ATOM 1481 O O . ASN A 1 194 ? -8.664 22.490 -11.335 1.00 93.06 194 ASN A O 1
ATOM 1485 N N . LEU A 1 195 ? -9.281 20.812 -9.970 1.00 93.50 195 LEU A N 1
ATOM 1486 C CA . LEU A 1 195 ? -7.925 20.310 -9.741 1.00 93.50 195 LEU A CA 1
ATOM 1487 C C . LEU A 1 195 ? -7.644 19.197 -10.753 1.00 93.50 195 LEU A C 1
ATOM 1489 O O . LEU A 1 195 ? -8.332 18.175 -10.743 1.00 93.50 195 LEU A O 1
ATOM 1493 N N . TYR A 1 196 ? -6.658 19.401 -11.625 1.00 89.06 196 TYR A N 1
ATOM 1494 C CA . TYR A 1 196 ? -6.354 18.516 -12.750 1.00 89.06 196 TYR A CA 1
ATOM 1495 C C . TYR A 1 196 ? -4.911 18.012 -12.690 1.00 89.06 196 TYR A C 1
ATOM 1497 O O . TYR A 1 196 ? -3.984 18.813 -12.669 1.00 89.06 196 TYR A O 1
ATOM 1505 N N . GLY A 1 197 ? -4.711 16.698 -12.705 1.00 82.44 197 GLY A N 1
ATOM 1506 C CA . GLY A 1 197 ? -3.393 16.056 -12.664 1.00 82.44 197 GLY A CA 1
ATOM 1507 C C . GLY A 1 197 ? -3.423 14.725 -13.410 1.00 82.44 197 GLY A C 1
ATOM 1508 O O . GLY A 1 197 ? -4.480 14.114 -13.538 1.00 82.44 197 GLY A O 1
ATOM 1509 N N . MET A 1 198 ? -2.293 14.288 -13.975 1.00 74.81 198 MET A N 1
ATOM 1510 C CA . MET A 1 198 ? -2.179 13.053 -14.782 1.00 74.81 198 MET A CA 1
ATOM 1511 C C . MET A 1 198 ? -3.338 12.797 -15.772 1.00 74.81 198 MET A C 1
ATOM 1513 O O . MET A 1 198 ? -3.841 11.679 -15.886 1.00 74.81 198 MET A O 1
ATOM 1517 N N . ASN A 1 199 ? -3.787 13.824 -16.491 1.00 76.81 199 ASN A N 1
ATOM 1518 C CA . ASN A 1 199 ? -4.910 13.750 -17.436 1.00 76.81 199 ASN A CA 1
ATOM 1519 C C . ASN A 1 199 ? -6.297 13.425 -16.847 1.00 76.81 199 ASN A C 1
ATOM 1521 O O . ASN A 1 199 ? -7.174 12.930 -17.558 1.00 76.81 199 ASN A O 1
ATOM 1525 N N . ASN A 1 200 ? -6.504 13.704 -15.563 1.00 84.06 200 ASN A N 1
ATOM 1526 C CA . ASN A 1 200 ? -7.717 13.392 -14.815 1.00 84.06 200 ASN A CA 1
ATOM 1527 C C . ASN A 1 200 ? -8.028 14.500 -13.792 1.00 84.06 200 ASN A C 1
ATOM 1529 O O . ASN A 1 200 ? -7.198 15.376 -13.540 1.00 84.06 200 ASN A O 1
ATOM 1533 N N . TYR A 1 201 ? -9.211 14.450 -13.179 1.00 89.88 201 TYR A N 1
ATOM 1534 C CA . TYR A 1 201 ? -9.632 15.404 -12.152 1.00 89.88 201 TYR A CA 1
ATOM 1535 C C . TYR A 1 201 ? -9.617 14.777 -10.761 1.00 89.88 201 TYR A C 1
ATOM 1537 O O . TYR A 1 201 ? -9.824 13.572 -10.609 1.00 89.88 201 TYR A O 1
ATOM 1545 N N . VAL A 1 202 ? -9.384 15.602 -9.739 1.00 91.50 202 VAL A N 1
ATOM 1546 C CA . VAL A 1 202 ? -9.560 15.198 -8.341 1.00 91.50 202 VAL A CA 1
ATOM 1547 C C . VAL A 1 202 ? -11.054 15.120 -8.039 1.00 91.50 202 VAL A C 1
ATOM 1549 O O . VAL A 1 202 ? -11.780 16.093 -8.223 1.00 91.50 202 VAL A O 1
ATOM 1552 N N . HIS A 1 203 ? -11.504 13.962 -7.572 1.00 88.69 203 HIS A N 1
ATOM 1553 C CA . HIS A 1 203 ? -12.873 13.686 -7.155 1.00 88.69 203 HIS A CA 1
ATOM 1554 C C . HIS A 1 203 ? -12.912 13.238 -5.703 1.00 88.69 203 HIS A C 1
ATOM 1556 O O . HIS A 1 203 ? -11.944 12.691 -5.180 1.00 88.69 203 HIS A O 1
ATOM 1562 N N . ILE A 1 204 ? -14.064 13.436 -5.065 1.00 87.44 204 ILE A N 1
ATOM 1563 C CA . ILE A 1 204 ? -14.352 12.900 -3.739 1.00 87.44 204 ILE A CA 1
ATOM 1564 C C . ILE A 1 204 ? -15.342 11.748 -3.882 1.00 87.44 204 ILE A C 1
ATOM 1566 O O . ILE A 1 204 ? -16.445 11.924 -4.395 1.00 87.44 204 ILE A O 1
ATOM 1570 N N . THR A 1 205 ? -14.943 10.569 -3.424 1.00 76.44 205 THR A N 1
ATOM 1571 C CA . THR A 1 205 ? -15.822 9.395 -3.320 1.00 76.44 205 THR A CA 1
ATOM 1572 C C . THR A 1 205 ? -16.896 9.597 -2.247 1.00 76.44 205 THR A C 1
ATOM 1574 O O . THR A 1 205 ? -16.782 10.459 -1.375 1.00 76.44 205 THR A O 1
ATOM 1577 N N . SER A 1 206 ? -17.931 8.756 -2.246 1.00 71.38 206 SER A N 1
ATOM 1578 C CA . SER A 1 206 ? -19.018 8.808 -1.254 1.00 71.38 206 SER A CA 1
ATOM 1579 C C . SER A 1 206 ? -18.548 8.683 0.204 1.00 71.38 206 SER A C 1
ATOM 1581 O O . SER A 1 206 ? -19.213 9.188 1.106 1.00 71.38 206 SER A O 1
ATOM 1583 N N . ASN A 1 207 ? -17.390 8.062 0.452 1.00 65.75 207 ASN A N 1
ATOM 1584 C CA . ASN A 1 207 ? -16.790 7.943 1.786 1.00 65.75 207 ASN A CA 1
ATOM 1585 C C . ASN A 1 207 ? -15.909 9.153 2.182 1.00 65.75 207 ASN A C 1
ATOM 1587 O O . ASN A 1 207 ? -15.337 9.176 3.274 1.00 65.75 207 ASN A O 1
ATOM 1591 N N . GLY A 1 208 ? -15.819 10.171 1.320 1.00 75.31 208 GLY A N 1
ATOM 1592 C CA . GLY A 1 208 ? -15.073 11.405 1.549 1.00 75.31 208 GLY A CA 1
ATOM 1593 C C . GLY A 1 208 ? -13.625 11.378 1.065 1.00 75.31 208 GLY A C 1
ATOM 1594 O O . GLY A 1 208 ? -12.952 12.402 1.186 1.00 75.31 208 GLY A O 1
ATOM 1595 N N . SER A 1 209 ? -13.135 10.264 0.519 1.00 80.06 209 SER A N 1
ATOM 1596 C CA . SER A 1 209 ? -11.750 10.133 0.066 1.00 80.06 209 SER A CA 1
ATOM 1597 C C . SER A 1 209 ? -11.509 10.715 -1.320 1.00 80.06 209 SER A C 1
ATOM 1599 O O . SER A 1 209 ? -12.344 10.574 -2.215 1.00 80.06 209 SER A O 1
ATOM 1601 N N . ALA A 1 210 ? -10.339 11.329 -1.490 1.00 85.94 210 ALA A N 1
ATOM 1602 C CA . ALA A 1 210 ? -9.890 11.915 -2.739 1.00 85.94 210 ALA A CA 1
ATOM 1603 C C . ALA A 1 210 ? -9.300 10.853 -3.675 1.00 85.94 210 ALA A C 1
ATOM 1605 O O . ALA A 1 210 ? -8.484 10.018 -3.269 1.00 85.94 210 ALA A O 1
ATOM 1606 N N . ILE A 1 211 ? -9.716 10.909 -4.933 1.00 80.88 211 ILE A N 1
ATOM 1607 C CA . ILE A 1 211 ? -9.299 10.010 -6.008 1.00 80.88 211 ILE A CA 1
ATOM 1608 C C . ILE A 1 211 ? -9.113 10.791 -7.307 1.00 80.88 211 ILE A C 1
ATOM 1610 O O . ILE A 1 211 ? -9.589 11.918 -7.432 1.00 80.88 211 ILE A O 1
ATOM 1614 N N . LEU A 1 212 ? -8.435 10.192 -8.277 1.00 82.12 212 LEU A N 1
ATOM 1615 C CA . LEU A 1 212 ? -8.148 10.773 -9.575 1.00 82.12 212 LEU A CA 1
ATOM 1616 C C . LEU A 1 212 ? -8.878 9.981 -10.672 1.00 82.12 212 LEU A C 1
ATOM 1618 O O . LEU A 1 212 ? -8.565 8.812 -10.901 1.00 82.12 212 LEU A O 1
ATOM 1622 N N . MET A 1 213 ? -9.848 10.606 -11.344 1.00 76.44 213 MET A N 1
ATOM 1623 C CA . MET A 1 213 ? -10.693 9.946 -12.352 1.00 76.44 213 MET A CA 1
ATOM 1624 C C . MET A 1 213 ? -11.014 10.852 -13.554 1.00 76.44 213 MET A C 1
ATOM 1626 O O . MET A 1 213 ? -10.925 12.082 -13.474 1.00 76.44 213 MET A O 1
ATOM 1630 N N . LYS A 1 214 ? -11.409 10.232 -14.672 1.00 75.69 214 LYS A N 1
ATOM 1631 C CA . LYS A 1 214 ? -11.876 10.907 -15.889 1.00 75.69 214 LYS A CA 1
ATOM 1632 C C . LYS A 1 214 ? -13.395 10.831 -15.935 1.00 75.69 214 LYS A C 1
ATOM 1634 O O . LYS A 1 214 ? -13.925 9.894 -16.520 1.00 75.69 214 LYS A O 1
ATOM 1639 N N . ASP A 1 215 ? -14.081 11.794 -15.326 1.00 65.88 215 ASP A N 1
ATOM 1640 C CA . ASP A 1 215 ? -15.543 11.751 -15.255 1.00 65.88 215 ASP A CA 1
ATOM 1641 C C . ASP A 1 215 ? -16.213 13.117 -15.428 1.00 65.88 215 ASP A C 1
ATOM 1643 O O . ASP A 1 215 ? -15.609 14.174 -15.234 1.00 65.88 215 ASP A O 1
ATOM 1647 N N . THR A 1 216 ? -17.480 13.083 -15.848 1.00 66.44 216 THR A N 1
ATOM 1648 C CA . THR A 1 216 ? -18.345 14.260 -16.031 1.00 66.44 216 THR A CA 1
ATOM 1649 C C . THR A 1 216 ? -19.615 14.060 -15.195 1.00 66.44 216 THR A C 1
ATOM 1651 O O . THR A 1 216 ? -20.270 13.036 -15.373 1.00 66.44 216 THR A O 1
ATOM 1654 N N . PRO A 1 217 ? -20.019 14.999 -14.315 1.00 76.31 217 PRO A N 1
ATOM 1655 C CA . PRO A 1 217 ? -19.535 16.375 -14.180 1.00 76.31 217 PRO A CA 1
ATOM 1656 C C . PRO A 1 217 ? -18.216 16.508 -13.406 1.00 76.31 217 PRO A C 1
ATOM 1658 O O . PRO A 1 217 ? -17.935 15.754 -12.479 1.00 76.31 217 PRO A O 1
ATOM 1661 N N . THR A 1 218 ? -17.424 17.517 -13.776 1.00 84.69 218 THR A N 1
ATOM 1662 C CA . THR A 1 218 ? -16.129 17.797 -13.150 1.00 84.69 218 THR A CA 1
ATOM 1663 C C . THR A 1 218 ? -16.301 18.494 -11.790 1.00 84.69 218 THR A C 1
ATOM 1665 O O . THR A 1 218 ? -16.954 19.540 -11.733 1.00 84.69 218 THR A O 1
ATOM 1668 N N . PRO A 1 219 ? -15.701 17.982 -10.699 1.00 86.75 219 PRO A N 1
ATOM 1669 C CA . PRO A 1 219 ? -15.796 18.581 -9.372 1.00 86.75 219 PRO A CA 1
ATOM 1670 C C . PRO A 1 219 ? -15.121 19.945 -9.309 1.00 86.75 219 PRO A C 1
ATOM 1672 O O . PRO A 1 219 ? -14.071 20.166 -9.918 1.00 86.75 219 PRO A O 1
ATOM 1675 N N . VAL A 1 220 ? -15.704 20.841 -8.520 1.00 92.38 220 VAL A N 1
ATOM 1676 C CA . VAL A 1 220 ? -15.185 22.188 -8.282 1.00 92.38 220 VAL A CA 1
ATOM 1677 C C . VAL A 1 220 ? -14.795 22.346 -6.818 1.00 92.38 220 VAL A C 1
ATOM 1679 O O . VAL A 1 220 ? -15.494 21.869 -5.922 1.00 92.38 220 VAL A O 1
ATOM 1682 N N . TYR A 1 221 ? -13.685 23.035 -6.583 1.00 94.81 221 TYR A N 1
ATOM 1683 C CA . TYR A 1 221 ? -13.159 23.318 -5.255 1.00 94.81 221 TYR A CA 1
ATOM 1684 C C . TYR A 1 221 ? -12.894 24.810 -5.101 1.00 94.81 221 TYR A C 1
ATOM 1686 O O . TYR A 1 221 ? -12.348 25.440 -6.006 1.00 94.81 221 TYR A O 1
ATOM 1694 N N . TYR A 1 222 ? -13.270 25.372 -3.957 1.00 94.19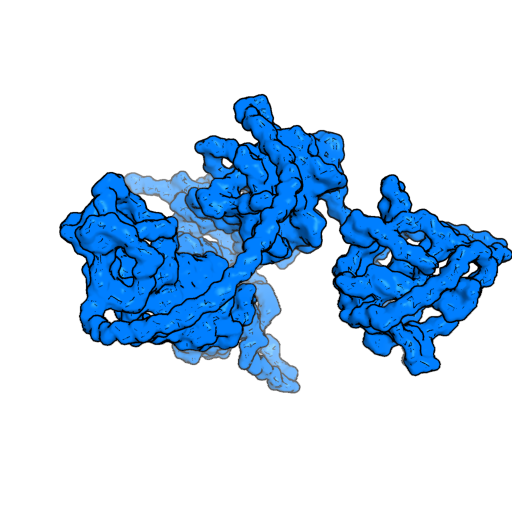 222 TYR A N 1
ATOM 1695 C CA . TYR A 1 222 ? -12.960 26.752 -3.624 1.00 94.19 222 TYR A CA 1
ATOM 1696 C C . TYR A 1 222 ? -11.550 26.815 -3.043 1.00 94.19 222 TYR A C 1
ATOM 1698 O O . TYR A 1 222 ? -11.279 26.233 -1.992 1.00 94.19 222 TYR A O 1
ATOM 1706 N N . VAL A 1 223 ? -10.644 27.478 -3.751 1.00 94.75 223 VAL A N 1
ATOM 1707 C CA . VAL A 1 223 ? -9.261 27.683 -3.325 1.00 94.75 223 VAL A CA 1
ATOM 1708 C C . VAL A 1 223 ? -9.161 29.082 -2.746 1.00 94.75 223 VAL A C 1
ATOM 1710 O O . VAL A 1 223 ? -9.547 30.045 -3.406 1.00 94.75 223 VAL A O 1
ATOM 1713 N N . LYS A 1 224 ? -8.657 29.182 -1.516 1.00 92.25 224 LYS A N 1
ATOM 1714 C CA . LYS A 1 224 ? -8.487 30.447 -0.797 1.00 92.25 224 LYS A CA 1
ATOM 1715 C C . LYS A 1 224 ? -7.047 30.604 -0.340 1.00 92.25 224 LYS A C 1
ATOM 1717 O O . LYS A 1 224 ? -6.513 29.724 0.345 1.00 92.25 224 LYS A O 1
ATOM 1722 N N . HIS A 1 225 ? -6.436 31.719 -0.715 1.00 89.06 225 HIS A N 1
ATOM 1723 C CA . HIS A 1 225 ? -5.117 32.140 -0.266 1.00 89.06 225 HIS A CA 1
ATOM 1724 C C . HIS A 1 225 ? -5.184 32.628 1.184 1.00 89.06 225 HIS A C 1
ATOM 1726 O O . HIS A 1 225 ? -6.109 33.341 1.569 1.00 89.06 225 HIS A O 1
ATOM 1732 N N . ILE A 1 226 ? -4.220 32.209 2.006 1.00 86.69 226 ILE A N 1
ATOM 1733 C CA . ILE A 1 226 ? -4.158 32.575 3.427 1.00 86.69 226 ILE A CA 1
ATOM 1734 C C . ILE A 1 226 ? -2.997 33.539 3.671 1.00 86.69 226 ILE A C 1
ATOM 1736 O O . ILE A 1 226 ? -3.205 34.695 4.026 1.00 86.69 226 ILE A O 1
ATOM 1740 N N . GLU A 1 227 ? -1.769 33.059 3.477 1.00 76.94 227 GLU A N 1
ATOM 1741 C CA . GLU A 1 227 ? -0.528 33.826 3.616 1.00 76.94 227 GLU A CA 1
ATOM 1742 C C . GLU A 1 227 ? 0.596 33.117 2.853 1.00 76.94 227 GLU A C 1
ATOM 1744 O O . GLU A 1 227 ? 0.574 31.895 2.727 1.00 76.94 227 GLU A O 1
ATOM 1749 N N . ASP A 1 228 ? 1.590 33.856 2.358 1.00 76.50 228 ASP A N 1
ATOM 1750 C CA . ASP A 1 228 ? 2.731 33.300 1.616 1.00 76.50 228 ASP A CA 1
ATOM 1751 C C . ASP A 1 228 ? 2.299 32.293 0.529 1.00 76.50 228 ASP A C 1
ATOM 1753 O O . ASP A 1 228 ? 1.556 32.652 -0.386 1.00 76.50 228 ASP A O 1
ATOM 1757 N N . ASN A 1 229 ? 2.724 31.032 0.636 1.00 76.88 229 ASN A N 1
ATOM 1758 C CA . ASN A 1 229 ? 2.351 29.943 -0.269 1.00 76.88 229 ASN A CA 1
ATOM 1759 C C . ASN A 1 229 ? 1.249 29.048 0.309 1.00 76.88 229 ASN A C 1
ATOM 1761 O O . ASN A 1 229 ? 1.066 27.931 -0.174 1.00 76.88 229 ASN A O 1
ATOM 1765 N N . LYS A 1 230 ? 0.578 29.471 1.380 1.00 86.94 230 LYS A N 1
ATOM 1766 C CA . LYS A 1 230 ? -0.401 28.660 2.099 1.00 86.94 230 LYS A CA 1
ATOM 1767 C C . LYS A 1 230 ? -1.802 28.914 1.567 1.00 86.94 230 LYS A C 1
ATOM 1769 O O . LYS A 1 230 ? -2.261 30.055 1.491 1.00 86.94 230 LYS A O 1
ATOM 1774 N N . TYR A 1 231 ? -2.490 27.825 1.259 1.00 93.00 231 TYR A N 1
ATOM 1775 C CA . TYR A 1 231 ? -3.832 27.816 0.704 1.00 93.00 231 TYR A CA 1
ATOM 1776 C C . TYR A 1 231 ? -4.715 26.827 1.457 1.00 93.00 231 TYR A C 1
ATOM 1778 O O . TYR A 1 231 ? -4.249 25.841 2.033 1.00 93.00 231 TYR A O 1
ATOM 1786 N N . THR A 1 232 ? -6.015 27.079 1.402 1.00 95.12 232 THR A N 1
ATOM 1787 C CA . THR A 1 232 ? -7.050 26.111 1.770 1.00 95.12 232 THR A CA 1
ATOM 1788 C C . THR A 1 232 ? -7.849 25.742 0.531 1.00 95.12 232 THR A C 1
ATOM 1790 O O . THR A 1 232 ? -7.964 26.538 -0.401 1.00 95.12 232 THR A O 1
ATOM 1793 N N . ILE A 1 233 ? -8.366 24.516 0.505 1.00 96.12 233 ILE A N 1
ATOM 1794 C CA . ILE A 1 233 ? -9.114 23.975 -0.631 1.00 96.12 233 ILE A CA 1
ATOM 1795 C C . ILE A 1 233 ? -10.388 23.358 -0.071 1.00 96.12 233 ILE A C 1
ATOM 1797 O O . ILE A 1 233 ? -10.308 22.415 0.714 1.00 96.12 233 ILE A O 1
ATOM 1801 N N . GLN A 1 234 ? -11.547 23.897 -0.434 1.00 94.94 234 GLN A N 1
ATOM 1802 C CA . GLN A 1 234 ? -12.846 23.485 0.096 1.00 94.94 234 GLN A CA 1
ATOM 1803 C C . GLN A 1 234 ? -13.732 22.866 -0.979 1.00 94.94 234 GLN A C 1
ATOM 1805 O O . GLN A 1 234 ? -13.700 23.282 -2.135 1.00 94.94 234 GLN A O 1
ATOM 1810 N N . ASN A 1 235 ? -14.557 21.895 -0.597 1.00 92.00 235 ASN A N 1
ATOM 1811 C CA . ASN A 1 235 ? -15.659 21.443 -1.441 1.00 92.00 235 ASN A CA 1
ATOM 1812 C C . ASN A 1 235 ? -16.876 22.384 -1.319 1.00 92.00 235 ASN A C 1
ATOM 1814 O O . ASN A 1 235 ? -16.892 23.317 -0.514 1.00 92.00 235 ASN A O 1
ATOM 1818 N N . THR A 1 236 ? -17.926 22.109 -2.093 1.00 87.62 236 THR A N 1
ATOM 1819 C CA . THR A 1 236 ? -19.190 22.870 -2.085 1.00 87.62 236 THR A CA 1
ATOM 1820 C C . THR A 1 236 ? -19.932 22.859 -0.750 1.00 87.62 236 THR A C 1
ATOM 1822 O O . THR A 1 236 ? -20.724 23.761 -0.500 1.00 87.62 236 THR A O 1
ATOM 1825 N N . ASP A 1 237 ? -19.644 21.893 0.125 1.00 85.50 237 ASP A N 1
ATOM 1826 C CA . ASP A 1 237 ? -20.242 21.791 1.463 1.00 85.50 237 ASP A CA 1
ATOM 1827 C C . ASP A 1 237 ? -19.401 22.496 2.547 1.00 85.50 237 ASP A C 1
ATOM 1829 O O . ASP A 1 237 ? -19.697 22.380 3.736 1.00 85.50 237 ASP A O 1
ATOM 1833 N N . GLY A 1 238 ? -18.318 23.184 2.163 1.00 84.31 238 GLY A N 1
ATOM 1834 C CA . GLY A 1 238 ? -17.426 23.906 3.075 1.00 84.31 238 GLY A CA 1
ATOM 1835 C C . GLY A 1 238 ? -16.412 23.037 3.831 1.00 84.31 238 GLY A C 1
ATOM 1836 O O . GLY A 1 238 ? -15.678 23.557 4.675 1.00 84.31 238 GLY A O 1
ATOM 1837 N N . LYS A 1 239 ? -16.322 21.734 3.533 1.00 91.88 239 LYS A N 1
ATOM 1838 C CA . LYS A 1 239 ? -15.289 20.840 4.083 1.00 91.88 239 LYS A CA 1
ATOM 1839 C C . LYS A 1 239 ? -13.975 21.014 3.334 1.00 91.88 239 LYS A C 1
ATOM 1841 O O . LYS A 1 239 ? -13.967 21.263 2.133 1.00 91.88 239 LYS A O 1
ATOM 1846 N N . TYR A 1 240 ? -12.862 20.820 4.031 1.00 95.19 240 TYR A N 1
ATOM 1847 C CA . TYR A 1 240 ? -11.523 21.033 3.493 1.00 95.19 240 TYR A CA 1
ATOM 1848 C C . TYR A 1 240 ? -10.932 19.745 2.932 1.00 95.19 240 TYR A C 1
ATOM 1850 O O . TYR A 1 240 ? -11.035 18.688 3.548 1.00 95.19 240 TYR A O 1
ATOM 1858 N N . LEU A 1 241 ? -10.260 19.830 1.790 1.00 95.38 241 LEU A N 1
ATOM 1859 C CA . LEU A 1 241 ? -9.385 18.776 1.298 1.00 95.38 241 LEU A CA 1
ATOM 1860 C C . LEU A 1 241 ? -8.137 18.728 2.187 1.00 95.38 241 LEU A C 1
ATOM 1862 O O . LEU A 1 241 ? -7.451 19.736 2.340 1.00 95.38 241 LEU A O 1
ATOM 1866 N N . GLY A 1 242 ? -7.843 17.581 2.790 1.00 93.12 242 GLY A N 1
ATOM 1867 C CA . GLY A 1 242 ? -6.769 17.446 3.774 1.00 93.12 242 GLY A CA 1
ATOM 1868 C C . GLY A 1 242 ? -6.565 16.002 4.220 1.00 93.12 242 GLY A C 1
ATOM 1869 O O . GLY A 1 242 ? -7.030 15.067 3.572 1.00 93.12 242 GLY A O 1
ATOM 1870 N N . VAL A 1 243 ? -5.903 15.798 5.357 1.00 86.06 243 VAL A N 1
ATOM 1871 C CA . VAL A 1 243 ? -5.834 14.479 6.009 1.00 86.06 243 VAL A CA 1
ATOM 1872 C C . VAL A 1 243 ? -6.373 14.537 7.431 1.00 86.06 243 VAL A C 1
ATOM 1874 O O . VAL A 1 243 ? -6.269 15.551 8.115 1.00 86.06 243 VAL A O 1
ATOM 1877 N N . SER A 1 244 ? -6.964 13.436 7.903 1.00 78.31 244 SER A N 1
ATOM 1878 C CA . SER A 1 244 ? -7.355 13.322 9.311 1.00 78.31 244 SER A CA 1
ATOM 1879 C C . SER A 1 244 ? -6.151 12.975 10.184 1.00 78.31 244 SER A C 1
ATOM 1881 O O . SER A 1 244 ? -5.549 11.911 9.995 1.00 78.31 244 SER A O 1
ATOM 1883 N N . GLY A 1 245 ? -5.872 13.805 11.188 1.00 76.56 245 GLY A N 1
ATOM 1884 C CA . GLY A 1 245 ? -4.755 13.608 12.112 1.00 76.56 245 GLY A CA 1
ATOM 1885 C C . GLY A 1 245 ? -3.433 14.121 11.539 1.00 76.56 245 GLY A C 1
ATOM 1886 O O . GLY A 1 245 ? -3.426 14.995 10.677 1.00 76.56 245 GLY A O 1
ATOM 1887 N N . LYS A 1 246 ? -2.316 13.577 12.030 1.00 74.94 246 LYS A N 1
ATOM 1888 C CA . LYS A 1 246 ? -0.971 13.947 11.575 1.00 74.94 246 LYS A CA 1
ATOM 1889 C C . LYS A 1 246 ? -0.737 13.528 10.115 1.00 74.94 246 LYS A C 1
ATOM 1891 O O . LYS A 1 246 ? -1.203 12.466 9.692 1.00 74.94 246 LYS A O 1
ATOM 1896 N N . ALA A 1 247 ? -0.015 14.359 9.362 1.00 74.56 247 ALA A N 1
ATOM 1897 C CA . ALA A 1 247 ? 0.461 14.032 8.022 1.00 74.56 247 ALA A CA 1
ATOM 1898 C C . ALA A 1 247 ? 1.571 12.967 8.089 1.00 74.56 247 ALA A C 1
ATOM 1900 O O . ALA A 1 247 ? 2.638 13.212 8.649 1.00 74.56 247 ALA A O 1
ATOM 1901 N N . GLU A 1 248 ? 1.304 11.779 7.537 1.00 67.75 248 GLU A N 1
ATOM 1902 C CA . GLU A 1 248 ? 2.222 10.627 7.504 1.00 67.75 248 GLU A CA 1
ATOM 1903 C C . GLU A 1 248 ? 2.150 9.907 6.144 1.00 67.75 248 GLU A C 1
ATOM 1905 O O . GLU A 1 248 ? 1.166 10.051 5.412 1.00 67.75 248 GLU A O 1
ATOM 1910 N N . ILE A 1 249 ? 3.198 9.164 5.774 1.00 61.38 249 ILE A N 1
ATOM 1911 C CA . ILE A 1 249 ? 3.278 8.453 4.485 1.00 61.38 249 ILE A CA 1
ATOM 1912 C C . ILE A 1 249 ? 2.093 7.488 4.340 1.00 61.38 249 ILE A C 1
ATOM 1914 O O . ILE A 1 249 ? 1.732 6.781 5.276 1.00 61.38 249 ILE A O 1
ATOM 1918 N N . GLY A 1 250 ? 1.476 7.462 3.160 1.00 56.53 250 GLY A N 1
ATOM 1919 C CA . GLY A 1 250 ? 0.354 6.582 2.840 1.00 56.53 250 GLY A CA 1
ATOM 1920 C C . GLY A 1 250 ? -0.997 7.043 3.394 1.00 56.53 250 GLY A C 1
ATOM 1921 O O . GLY A 1 250 ? -2.014 6.432 3.068 1.00 56.53 250 GLY A O 1
ATOM 1922 N N . LYS A 1 251 ? -1.059 8.131 4.181 1.00 75.19 251 LYS A N 1
ATOM 1923 C CA . LYS A 1 251 ? -2.336 8.720 4.617 1.00 75.19 251 LYS A CA 1
ATOM 1924 C C . LYS A 1 251 ? -3.159 9.142 3.411 1.00 75.19 251 LYS A C 1
ATOM 1926 O O . LYS A 1 251 ? -2.719 9.959 2.607 1.00 75.19 251 LYS A O 1
ATOM 1931 N N . GLN A 1 252 ? -4.384 8.640 3.342 1.00 78.12 252 GLN A N 1
ATOM 1932 C CA . GLN A 1 252 ? -5.324 9.022 2.302 1.00 78.12 252 GLN A CA 1
ATOM 1933 C C . GLN A 1 252 ? -5.776 10.475 2.477 1.00 78.12 252 GLN A C 1
ATOM 1935 O O . GLN A 1 252 ? -6.173 10.886 3.574 1.00 78.12 252 GLN A O 1
ATOM 1940 N N . VAL A 1 253 ? -5.742 11.232 1.382 1.00 87.50 253 VAL A N 1
ATOM 1941 C CA . VAL A 1 253 ? -6.304 12.580 1.319 1.00 87.50 253 VAL A CA 1
ATOM 1942 C C . VAL A 1 253 ? -7.821 12.472 1.213 1.00 87.50 253 VAL A C 1
ATOM 1944 O O . VAL A 1 253 ? -8.351 11.644 0.475 1.00 87.50 253 VAL A O 1
ATOM 1947 N N . LYS A 1 254 ? -8.542 13.272 1.995 1.00 92.69 254 LYS A N 1
ATOM 1948 C CA . LYS A 1 254 ? -9.999 13.212 2.115 1.00 92.69 254 LYS A CA 1
ATOM 1949 C C . LYS A 1 254 ? -10.588 14.558 2.527 1.00 92.69 254 LYS A C 1
ATOM 1951 O O . LYS A 1 254 ? -9.858 15.498 2.835 1.00 92.69 254 LYS A O 1
ATOM 1956 N N . LEU A 1 255 ? -11.913 14.638 2.592 1.00 93.50 255 LEU A N 1
ATOM 1957 C CA . LEU A 1 255 ? -12.595 15.769 3.211 1.00 93.50 255 LEU A CA 1
ATOM 1958 C C . LEU A 1 255 ? -12.497 15.712 4.740 1.00 93.50 255 LEU A C 1
ATOM 1960 O O . LEU A 1 255 ? -12.817 14.702 5.376 1.00 93.50 255 LEU A O 1
ATOM 1964 N N . VAL A 1 256 ? -12.087 16.828 5.332 1.00 90.88 256 VAL A N 1
ATOM 1965 C CA . VAL A 1 256 ? -11.997 17.055 6.773 1.00 90.88 256 VAL A CA 1
ATOM 1966 C C . VAL A 1 256 ? -12.799 18.295 7.168 1.00 90.88 256 VAL A C 1
ATOM 1968 O O . VAL A 1 256 ? -12.984 19.220 6.382 1.00 90.88 256 VAL A O 1
ATOM 1971 N N . ASN A 1 257 ? -13.311 18.302 8.399 1.00 87.31 257 ASN A N 1
ATOM 1972 C CA . ASN A 1 257 ? -14.131 19.412 8.902 1.00 87.31 257 ASN A CA 1
ATOM 1973 C C . ASN A 1 257 ? -13.280 20.578 9.429 1.00 87.31 257 ASN A C 1
ATOM 1975 O O . ASN A 1 257 ? -13.770 21.695 9.550 1.00 87.31 257 ASN A O 1
ATOM 1979 N N . THR A 1 258 ? -12.015 20.316 9.755 1.00 84.19 258 THR A N 1
ATOM 1980 C CA . THR A 1 258 ? -11.073 21.319 10.255 1.00 84.19 258 THR A CA 1
ATOM 1981 C C . THR A 1 258 ? -10.304 21.930 9.093 1.00 84.19 258 THR A C 1
ATOM 1983 O O . THR A 1 258 ? -9.956 21.220 8.150 1.00 84.19 258 THR A O 1
ATOM 1986 N N . GLN A 1 259 ? -10.008 23.227 9.173 1.00 90.31 259 GLN A N 1
ATOM 1987 C CA . GLN A 1 259 ? -9.182 23.898 8.174 1.00 90.31 259 GLN A CA 1
ATOM 1988 C C . GLN A 1 259 ? -7.840 23.174 8.016 1.00 90.31 259 GLN A C 1
ATOM 1990 O O . GLN A 1 259 ? -7.141 22.923 8.999 1.00 90.31 259 GLN A O 1
ATOM 1995 N N . TYR A 1 260 ? -7.499 22.842 6.771 1.00 90.69 260 TYR A N 1
ATOM 1996 C CA . TYR A 1 260 ? -6.253 22.172 6.419 1.00 90.69 260 TYR A CA 1
ATOM 1997 C C . TYR A 1 260 ? -5.435 23.076 5.497 1.00 90.69 260 TYR A C 1
ATOM 1999 O O . TYR A 1 260 ? -5.938 23.531 4.467 1.00 90.69 260 TYR A O 1
ATOM 2007 N N . LEU A 1 261 ? -4.193 23.360 5.894 1.00 91.94 261 LEU A N 1
ATOM 2008 C CA . LEU A 1 261 ? -3.297 24.258 5.172 1.00 91.94 261 LEU A CA 1
ATOM 2009 C C . LEU A 1 261 ? -2.371 23.461 4.254 1.00 91.94 261 LEU A C 1
ATOM 2011 O O . LEU A 1 261 ? -1.598 22.616 4.712 1.00 91.94 261 LEU A O 1
ATOM 2015 N N . TRP A 1 262 ? -2.422 23.790 2.968 1.00 92.88 262 TRP A N 1
ATOM 2016 C CA . TRP A 1 262 ? -1.497 23.304 1.953 1.00 92.88 262 TRP A CA 1
ATOM 2017 C C . TRP A 1 262 ? -0.491 24.391 1.604 1.00 92.88 262 TRP A C 1
ATOM 2019 O O . TRP A 1 262 ? -0.880 25.521 1.329 1.00 92.88 262 TRP A O 1
ATOM 2029 N N . THR A 1 263 ? 0.786 24.041 1.553 1.00 89.06 263 THR A N 1
ATOM 2030 C CA . THR A 1 263 ? 1.806 24.822 0.861 1.00 89.06 263 THR A CA 1
ATOM 2031 C C . THR A 1 263 ? 1.792 24.435 -0.615 1.00 89.06 263 THR A C 1
ATOM 2033 O O . THR A 1 263 ? 2.015 23.270 -0.944 1.00 89.06 263 THR A O 1
ATOM 2036 N N . LEU A 1 264 ? 1.535 25.399 -1.499 1.00 89.19 264 LEU A N 1
ATOM 2037 C CA . LEU A 1 264 ? 1.674 25.216 -2.945 1.00 89.19 264 LEU A CA 1
ATOM 2038 C C . LEU A 1 264 ? 3.113 25.521 -3.370 1.00 89.19 264 LEU A C 1
ATOM 2040 O O . LEU A 1 264 ? 3.657 26.587 -3.057 1.00 89.19 264 LEU A O 1
ATOM 2044 N N . CYS A 1 265 ? 3.714 24.592 -4.103 1.00 81.81 265 CYS A N 1
ATOM 2045 C CA . CYS A 1 265 ? 5.054 24.731 -4.666 1.00 81.81 265 CYS A CA 1
ATOM 2046 C C . CYS A 1 265 ? 4.935 24.770 -6.189 1.00 81.81 265 CYS A C 1
ATOM 2048 O O . CYS A 1 265 ? 4.268 23.917 -6.765 1.00 81.81 265 CYS A O 1
ATOM 2050 N N . LEU A 1 266 ? 5.517 25.793 -6.821 1.00 81.94 266 LEU A N 1
ATOM 2051 C CA . LEU A 1 266 ? 5.548 25.912 -8.278 1.00 81.94 266 LEU A CA 1
ATOM 2052 C C . LEU A 1 266 ? 6.560 24.910 -8.844 1.00 81.94 266 LEU A C 1
ATOM 2054 O O . LEU A 1 266 ? 7.723 24.944 -8.445 1.00 81.94 266 LEU A O 1
ATOM 2058 N N . GLU A 1 267 ? 6.111 24.062 -9.764 1.00 81.19 267 GLU A N 1
ATOM 2059 C CA . GLU A 1 267 ? 6.950 23.056 -10.421 1.00 81.19 267 GLU A CA 1
ATOM 2060 C C . GLU A 1 267 ? 7.527 23.607 -11.738 1.00 81.19 267 GLU A C 1
ATOM 2062 O O . GLU A 1 267 ? 7.221 24.732 -12.147 1.00 81.19 267 GLU A O 1
ATOM 2067 N N . LYS A 1 268 ? 8.422 22.854 -12.385 1.00 64.62 268 LYS A N 1
ATOM 2068 C CA . LYS A 1 268 ? 9.268 23.342 -13.492 1.00 64.62 268 LYS A CA 1
ATOM 2069 C C . LYS A 1 268 ? 8.502 23.976 -14.664 1.00 64.62 268 LYS A C 1
ATOM 2071 O O . LYS A 1 268 ? 9.016 24.896 -15.310 1.00 64.62 268 LYS A O 1
ATOM 2076 N N . ASP A 1 269 ? 7.280 23.519 -14.913 1.00 60.41 269 ASP A N 1
ATOM 2077 C CA . ASP A 1 269 ? 6.357 24.111 -15.870 1.00 60.41 269 ASP A CA 1
ATOM 2078 C C . ASP A 1 269 ? 5.501 25.164 -15.139 1.00 60.41 269 ASP A C 1
ATOM 2080 O O . ASP A 1 269 ? 4.796 24.849 -14.187 1.00 60.41 269 ASP A O 1
ATOM 2084 N N . ASN A 1 270 ? 5.558 26.437 -15.559 1.00 62.62 270 ASN A N 1
ATOM 2085 C CA . ASN A 1 270 ? 4.952 27.611 -14.882 1.00 62.62 270 ASN A CA 1
ATOM 2086 C C . ASN A 1 270 ? 3.408 27.573 -14.672 1.00 62.62 270 ASN A C 1
ATOM 2088 O O . ASN A 1 270 ? 2.798 28.613 -14.408 1.00 62.62 270 ASN A O 1
ATOM 2092 N N . ASP A 1 271 ? 2.754 26.426 -14.839 1.00 76.06 271 ASP A N 1
ATOM 2093 C CA . ASP A 1 271 ? 1.320 26.205 -14.670 1.00 76.06 271 ASP A CA 1
ATOM 2094 C C . ASP A 1 271 ? 0.951 24.982 -13.803 1.00 76.06 271 ASP A C 1
ATOM 2096 O O . ASP A 1 271 ? -0.241 24.743 -13.586 1.00 76.06 271 ASP A O 1
ATOM 2100 N N . THR A 1 272 ? 1.934 24.241 -13.280 1.00 85.00 272 THR A N 1
ATOM 2101 C CA . THR A 1 272 ? 1.747 23.075 -12.402 1.00 85.00 272 THR A CA 1
ATOM 2102 C C . THR A 1 272 ? 2.271 23.322 -10.992 1.00 85.00 272 THR A C 1
ATOM 2104 O O . THR A 1 272 ? 3.264 24.018 -10.783 1.00 85.00 272 THR A O 1
ATOM 2107 N N . PHE A 1 273 ? 1.603 22.711 -10.016 1.00 89.69 273 PHE A N 1
ATOM 2108 C CA . PHE A 1 273 ? 1.901 22.858 -8.598 1.00 89.69 273 PHE A CA 1
ATOM 2109 C C . PHE A 1 273 ? 1.913 21.504 -7.895 1.00 89.69 273 PHE A C 1
ATOM 2111 O O . PHE A 1 273 ? 1.032 20.680 -8.147 1.00 89.69 273 PHE A O 1
ATOM 2118 N N . SER A 1 274 ? 2.816 21.311 -6.934 1.00 89.12 274 SER A N 1
ATOM 2119 C CA . SER A 1 274 ? 2.620 20.294 -5.898 1.00 89.12 274 SER A CA 1
ATOM 2120 C C . SER A 1 274 ? 1.905 20.887 -4.684 1.00 89.12 274 SER A C 1
ATOM 2122 O O . SER A 1 274 ? 2.092 22.052 -4.322 1.00 89.12 274 SER A O 1
ATOM 2124 N N . LEU A 1 275 ? 1.053 20.075 -4.053 1.00 92.06 275 LEU A N 1
ATOM 2125 C CA . LEU A 1 275 ? 0.379 20.418 -2.803 1.00 92.06 275 LEU A CA 1
ATOM 2126 C C . LEU A 1 275 ? 1.071 19.672 -1.664 1.00 92.06 275 LEU A C 1
ATOM 2128 O O . LEU A 1 275 ? 1.067 18.440 -1.631 1.00 92.06 275 LEU A O 1
ATOM 2132 N N . ARG A 1 276 ? 1.654 20.406 -0.719 1.00 90.12 276 ARG A N 1
ATOM 2133 C CA . ARG A 1 276 ? 2.412 19.842 0.406 1.00 90.12 276 ARG A CA 1
ATOM 2134 C C . ARG A 1 276 ? 1.768 20.228 1.737 1.00 90.12 276 ARG A C 1
ATOM 2136 O O . ARG A 1 276 ? 1.316 21.368 1.850 1.00 90.12 276 ARG A O 1
ATOM 2143 N N . PRO A 1 277 ? 1.671 19.345 2.746 1.00 88.50 277 PRO A N 1
ATOM 2144 C CA . PRO A 1 277 ? 1.235 19.754 4.078 1.00 88.50 277 PRO A CA 1
ATOM 2145 C C . PRO A 1 277 ? 2.064 20.940 4.583 1.00 88.50 277 PRO A C 1
ATOM 2147 O O . PRO A 1 277 ? 3.288 20.955 4.432 1.00 88.50 277 PRO A O 1
ATOM 2150 N N . ALA A 1 278 ? 1.417 21.948 5.174 1.00 79.19 278 ALA A N 1
ATOM 2151 C CA . ALA A 1 278 ? 2.113 23.166 5.600 1.00 79.19 278 ALA A CA 1
ATOM 2152 C C . ALA A 1 278 ? 3.209 22.924 6.657 1.00 79.19 278 ALA A C 1
ATOM 2154 O O . ALA A 1 278 ? 4.127 23.732 6.784 1.00 79.19 278 ALA A O 1
ATOM 2155 N N . ASP A 1 279 ? 3.116 21.823 7.400 1.00 72.69 279 ASP A N 1
ATOM 2156 C CA . ASP A 1 279 ? 4.060 21.378 8.424 1.00 72.69 279 ASP A CA 1
ATOM 2157 C C . ASP A 1 279 ? 5.076 20.334 7.924 1.00 72.69 279 ASP A C 1
ATOM 2159 O O . ASP A 1 279 ? 5.972 19.961 8.680 1.00 72.69 279 ASP A O 1
ATOM 2163 N N . ASN A 1 280 ? 4.973 19.866 6.673 1.00 70.81 280 ASN A N 1
ATOM 2164 C CA . ASN A 1 280 ? 5.896 18.882 6.108 1.00 70.81 280 ASN A CA 1
ATOM 2165 C C . ASN A 1 280 ? 6.074 19.048 4.590 1.00 70.81 280 ASN A C 1
ATOM 2167 O O . ASN A 1 280 ? 5.365 18.451 3.780 1.00 70.81 280 ASN A O 1
ATOM 2171 N N . LEU A 1 281 ? 7.095 19.819 4.208 1.00 71.12 281 LEU A N 1
ATOM 2172 C CA . LEU A 1 281 ? 7.404 20.139 2.811 1.00 71.12 281 LEU A CA 1
ATOM 2173 C C . LEU A 1 281 ? 8.068 18.992 2.038 1.00 71.12 281 LEU A C 1
ATOM 2175 O O . LEU A 1 281 ? 8.223 19.106 0.826 1.00 71.12 281 LEU A O 1
ATOM 2179 N N . LYS A 1 282 ? 8.466 17.899 2.698 1.00 66.88 282 LYS A N 1
ATOM 2180 C CA . LYS A 1 282 ? 8.951 16.682 2.023 1.00 66.88 282 LYS A CA 1
ATOM 2181 C C . LYS A 1 282 ? 7.817 15.735 1.652 1.00 66.88 282 LYS A C 1
ATOM 2183 O O . LYS A 1 282 ? 8.046 14.731 0.985 1.00 66.88 282 LYS A O 1
ATOM 2188 N N . MET A 1 283 ? 6.600 16.022 2.103 1.00 75.62 283 MET A N 1
ATOM 2189 C CA . MET A 1 283 ? 5.420 15.248 1.767 1.00 75.62 283 MET A CA 1
ATOM 2190 C C . MET A 1 283 ? 4.587 15.971 0.725 1.00 75.62 283 MET A C 1
ATOM 2192 O O . MET A 1 283 ? 4.422 17.186 0.778 1.00 75.62 283 MET A O 1
ATOM 2196 N N . LEU A 1 284 ? 4.030 15.210 -0.208 1.00 82.25 284 LEU A N 1
ATOM 2197 C CA . LEU A 1 284 ? 3.205 15.760 -1.268 1.00 82.25 284 LEU A CA 1
ATOM 2198 C C . LEU A 1 284 ? 1.949 14.926 -1.504 1.00 82.25 284 LEU A C 1
ATOM 2200 O O . LEU A 1 284 ? 1.896 13.723 -1.238 1.00 82.25 284 LEU A O 1
ATOM 2204 N N . PHE A 1 285 ? 0.925 15.624 -1.971 1.00 86.19 285 PHE A N 1
ATOM 2205 C CA . PHE A 1 285 ? -0.322 15.099 -2.496 1.00 86.19 285 PHE A CA 1
ATOM 2206 C C . PHE A 1 285 ? -0.009 14.273 -3.752 1.00 86.19 285 PHE A C 1
ATOM 2208 O O . PHE A 1 285 ? 0.434 14.814 -4.760 1.00 86.19 285 PHE A O 1
ATOM 2215 N N . ASN A 1 286 ? -0.181 12.954 -3.675 1.00 79.12 286 ASN A N 1
ATOM 2216 C CA . ASN A 1 286 ? 0.265 11.995 -4.684 1.00 79.12 286 ASN A CA 1
ATOM 2217 C C . ASN A 1 286 ? -0.913 11.149 -5.179 1.00 79.12 286 ASN A C 1
ATOM 2219 O O . ASN A 1 286 ? -1.578 10.496 -4.374 1.00 79.12 286 ASN A O 1
ATOM 2223 N N . ALA A 1 287 ? -1.136 11.112 -6.494 1.00 67.44 287 ALA A N 1
ATOM 2224 C CA . ALA A 1 287 ? -2.036 10.153 -7.121 1.00 67.44 287 ALA A CA 1
ATOM 2225 C C . ALA A 1 287 ? -1.315 8.805 -7.335 1.00 67.44 287 ALA A C 1
ATOM 2227 O O . ALA A 1 287 ? -0.616 8.593 -8.327 1.00 67.44 287 ALA A O 1
ATOM 2228 N N . ALA A 1 288 ? -1.491 7.874 -6.394 1.00 49.47 288 ALA A N 1
ATOM 2229 C CA . ALA A 1 288 ? -0.851 6.564 -6.434 1.00 49.47 288 ALA A CA 1
ATOM 2230 C C . ALA A 1 288 ? -1.392 5.716 -7.604 1.00 49.47 288 ALA A C 1
ATOM 2232 O O . ALA A 1 288 ? -2.597 5.521 -7.757 1.00 49.47 288 ALA A O 1
ATOM 2233 N N . GLY A 1 289 ? -0.477 5.211 -8.438 1.00 50.44 289 GLY A N 1
ATOM 2234 C CA . GLY A 1 289 ? -0.741 4.591 -9.740 1.00 50.44 289 GLY A CA 1
ATOM 2235 C C . GLY A 1 289 ? -1.438 3.227 -9.727 1.00 50.44 289 GLY A C 1
ATOM 2236 O O . GLY A 1 289 ? -0.827 2.217 -10.066 1.00 50.44 289 GLY A O 1
ATOM 2237 N N . GLN A 1 290 ? -2.745 3.211 -9.476 1.00 41.16 290 GLN A N 1
ATOM 2238 C CA . GLN A 1 290 ? -3.632 2.114 -9.868 1.00 41.16 290 GLN A CA 1
ATOM 2239 C C . GLN A 1 290 ? -4.798 2.684 -10.674 1.00 41.16 290 GLN A C 1
ATOM 2241 O O . GLN A 1 290 ? -5.689 3.318 -10.124 1.00 41.16 290 GLN A O 1
ATOM 2246 N N . THR A 1 291 ? -4.803 2.460 -11.990 1.00 36.75 291 THR A N 1
ATOM 2247 C CA . THR A 1 291 ? -5.992 2.739 -12.805 1.00 36.75 291 THR A CA 1
ATOM 2248 C C . THR A 1 291 ? -6.982 1.592 -12.605 1.00 36.75 291 THR A C 1
ATOM 2250 O O . THR A 1 291 ? -6.863 0.534 -13.216 1.00 36.75 291 THR A O 1
ATOM 2253 N N . THR A 1 292 ? -7.933 1.774 -11.692 1.00 40.53 292 THR A N 1
ATOM 2254 C CA . THR A 1 292 ? -9.132 0.932 -11.568 1.00 40.53 292 THR A CA 1
ATOM 2255 C C . THR A 1 292 ? -10.341 1.676 -12.147 1.00 40.53 292 THR A C 1
ATOM 2257 O O . THR A 1 292 ? -10.259 2.865 -12.457 1.00 40.53 292 THR A O 1
ATOM 2260 N N . ILE A 1 293 ? -11.477 0.983 -12.291 1.00 37.50 293 ILE A N 1
ATOM 2261 C CA . ILE A 1 293 ? -12.760 1.568 -12.733 1.00 37.50 293 ILE A CA 1
ATOM 2262 C C . ILE A 1 293 ? -13.232 2.692 -11.777 1.00 37.50 293 ILE A C 1
ATOM 2264 O O . ILE A 1 293 ? -13.984 3.563 -12.200 1.00 37.50 293 ILE A O 1
ATOM 2268 N N . ASP A 1 294 ? -12.714 2.730 -10.540 1.00 43.59 294 ASP A N 1
ATOM 2269 C CA . ASP A 1 294 ? -13.078 3.686 -9.484 1.00 43.59 294 ASP A CA 1
ATOM 2270 C C . ASP A 1 294 ? -12.084 4.858 -9.315 1.00 43.59 294 ASP A C 1
ATOM 2272 O O . ASP A 1 294 ? -12.223 5.640 -8.379 1.00 43.59 294 ASP A O 1
ATOM 2276 N N . GLY A 1 295 ? -11.082 5.006 -10.191 1.00 50.75 295 GLY A N 1
ATOM 2277 C CA . GLY A 1 295 ? -10.072 6.076 -10.123 1.00 50.75 295 GLY A CA 1
ATOM 2278 C C . GLY A 1 295 ? -8.899 5.812 -9.161 1.00 50.75 295 GLY A C 1
ATOM 2279 O O . GLY A 1 295 ? -8.993 5.034 -8.214 1.00 50.75 295 GLY A O 1
ATOM 2280 N N . SER A 1 296 ? -7.758 6.466 -9.406 1.00 59.44 296 SER A N 1
ATOM 2281 C CA . SER A 1 296 ? -6.527 6.284 -8.616 1.00 59.44 296 SER A CA 1
ATOM 2282 C C . SER A 1 296 ? -6.635 6.964 -7.249 1.00 59.44 296 SER A C 1
ATOM 2284 O O . SER A 1 296 ? -7.009 8.132 -7.178 1.00 59.44 296 SER A O 1
ATOM 2286 N N . LEU A 1 297 ? -6.263 6.295 -6.155 1.00 62.31 297 LEU A N 1
ATOM 2287 C CA . LEU A 1 297 ? -6.290 6.914 -4.824 1.00 62.31 297 LEU A CA 1
ATOM 2288 C C . LEU A 1 297 ? -5.274 8.051 -4.690 1.00 62.31 297 LEU A C 1
ATOM 2290 O O . LEU A 1 297 ? -4.150 7.960 -5.185 1.00 62.31 297 LEU A O 1
ATOM 2294 N N . ILE A 1 298 ? -5.657 9.086 -3.942 1.00 75.06 298 ILE A N 1
ATOM 2295 C CA . ILE A 1 298 ? -4.761 10.183 -3.594 1.00 75.06 298 ILE A CA 1
ATOM 2296 C C . ILE A 1 298 ? -4.327 10.047 -2.136 1.00 75.06 298 ILE A C 1
ATOM 2298 O O . ILE A 1 298 ? -5.145 10.089 -1.212 1.00 75.06 298 ILE A O 1
ATOM 2302 N N . CYS A 1 299 ? -3.022 9.918 -1.931 1.00 76.69 299 CYS A N 1
ATOM 2303 C CA . CYS A 1 299 ? -2.402 9.765 -0.621 1.00 76.69 299 CYS A CA 1
ATOM 2304 C C . CYS A 1 299 ? -1.256 10.761 -0.443 1.00 76.69 299 CYS A C 1
ATOM 2306 O O . CYS A 1 299 ? -0.769 11.357 -1.400 1.00 76.69 299 CYS A O 1
ATOM 2308 N N . LEU A 1 300 ? -0.799 10.925 0.794 1.00 75.50 300 LEU A N 1
ATOM 2309 C CA . LEU A 1 300 ? 0.450 11.614 1.066 1.00 75.50 300 LEU A CA 1
ATOM 2310 C C . LEU A 1 300 ? 1.637 10.673 0.862 1.00 75.50 300 LEU A C 1
ATOM 2312 O O . LEU A 1 300 ? 1.614 9.526 1.308 1.00 75.50 300 LEU A O 1
ATOM 2316 N N . TRP A 1 301 ? 2.699 11.169 0.237 1.00 66.12 301 TRP A N 1
ATOM 2317 C CA . TRP A 1 301 ? 3.941 10.419 0.065 1.00 66.12 301 TRP A CA 1
ATOM 2318 C C . TRP A 1 301 ? 5.154 11.307 0.301 1.00 66.12 301 TRP A C 1
ATOM 2320 O O . TRP A 1 301 ? 5.105 12.496 -0.005 1.00 66.12 301 TRP A O 1
ATOM 2330 N N . THR A 1 302 ? 6.235 10.740 0.836 1.00 68.25 302 THR A N 1
ATOM 2331 C CA . THR A 1 302 ? 7.511 11.450 0.976 1.00 68.25 302 THR A CA 1
ATOM 2332 C C . THR A 1 302 ? 8.285 11.439 -0.328 1.00 68.25 302 THR A C 1
ATOM 2334 O O . THR A 1 302 ? 8.439 10.389 -0.955 1.00 68.25 302 THR A O 1
ATOM 2337 N N . TYR A 1 303 ? 8.818 12.591 -0.702 1.00 58.84 303 TYR A N 1
ATOM 2338 C CA . TYR A 1 303 ? 9.637 12.750 -1.886 1.00 58.84 303 TYR A CA 1
ATOM 2339 C C . TYR A 1 303 ? 10.824 13.664 -1.573 1.00 58.84 303 TYR A C 1
ATOM 2341 O O . TYR A 1 303 ? 10.658 14.741 -1.007 1.00 58.84 303 TYR A O 1
ATOM 2349 N N . GLU A 1 304 ? 12.030 13.189 -1.886 1.00 53.62 304 GLU A N 1
ATOM 2350 C CA . GLU A 1 304 ? 13.289 13.841 -1.488 1.00 53.62 304 GLU A CA 1
ATOM 2351 C C . GLU A 1 304 ? 13.774 14.882 -2.511 1.00 53.62 304 GLU A C 1
ATOM 2353 O O . GLU A 1 304 ? 14.585 15.736 -2.161 1.00 53.62 304 GLU A O 1
ATOM 2358 N N . ASN A 1 305 ? 13.294 14.843 -3.763 1.00 57.56 305 ASN A N 1
ATOM 2359 C CA . ASN A 1 305 ? 13.713 15.813 -4.780 1.00 57.56 305 ASN A CA 1
ATOM 2360 C C . ASN A 1 305 ? 12.857 17.091 -4.726 1.00 57.56 305 ASN A C 1
ATOM 2362 O O . ASN A 1 305 ? 11.683 17.053 -4.354 1.00 57.56 305 ASN A O 1
ATOM 2366 N N . GLU A 1 306 ? 13.458 18.217 -5.128 1.00 58.03 306 GLU A N 1
ATOM 2367 C CA . GLU A 1 306 ? 12.793 19.530 -5.179 1.00 58.03 306 GLU A CA 1
ATOM 2368 C C . GLU A 1 306 ? 11.586 19.520 -6.140 1.00 58.03 306 GLU A C 1
ATOM 2370 O O . GLU A 1 306 ? 10.509 19.966 -5.747 1.00 58.03 306 GLU A O 1
ATOM 2375 N N . ASP A 1 307 ? 11.771 18.951 -7.338 1.00 68.06 307 ASP A N 1
ATOM 2376 C CA . ASP A 1 307 ? 10.800 18.856 -8.444 1.00 68.06 307 ASP A CA 1
ATOM 2377 C C . ASP A 1 307 ? 9.868 17.658 -8.244 1.00 68.06 307 ASP A C 1
ATOM 2379 O O . ASP A 1 307 ? 10.335 16.515 -8.215 1.00 68.06 307 ASP A O 1
ATOM 2383 N N . ALA A 1 308 ? 8.571 17.898 -8.062 1.00 69.31 308 ALA A N 1
ATOM 2384 C CA . ALA A 1 308 ? 7.602 16.834 -7.845 1.00 69.31 308 ALA A CA 1
ATOM 2385 C C . ALA A 1 308 ? 7.528 15.894 -9.066 1.00 69.31 308 ALA A C 1
ATOM 2387 O O . ALA A 1 308 ? 7.674 16.317 -10.205 1.00 69.31 308 ALA A O 1
ATOM 2388 N N . PRO A 1 309 ? 7.296 14.587 -8.874 1.00 66.38 309 PRO A N 1
ATOM 2389 C CA . PRO A 1 309 ? 7.073 13.693 -10.003 1.00 66.38 309 PRO A CA 1
ATOM 2390 C C . PRO A 1 309 ? 5.717 14.003 -10.656 1.00 66.38 309 PRO A C 1
ATOM 2392 O O . PRO A 1 309 ? 4.775 14.355 -9.952 1.00 66.38 309 PRO A O 1
ATOM 2395 N N . ASN A 1 310 ? 5.557 13.748 -11.959 1.00 70.94 310 ASN A N 1
ATOM 2396 C CA . ASN A 1 310 ? 4.347 14.089 -12.739 1.00 70.94 310 ASN A CA 1
ATOM 2397 C C . ASN A 1 310 ? 3.004 13.615 -12.133 1.00 70.94 310 ASN A C 1
ATOM 2399 O O . ASN A 1 310 ? 1.942 14.130 -12.475 1.00 70.94 310 ASN A O 1
ATOM 2403 N N . TYR A 1 311 ? 3.015 12.592 -11.273 1.00 72.69 311 TYR A N 1
ATOM 2404 C CA . TYR A 1 311 ? 1.830 12.080 -10.569 1.00 72.69 311 TYR A CA 1
ATOM 2405 C C . TYR A 1 311 ? 1.466 12.840 -9.279 1.00 72.69 311 TYR A C 1
ATOM 2407 O O . TYR A 1 311 ? 0.480 12.525 -8.611 1.00 72.69 311 TYR A O 1
ATOM 2415 N N . ALA A 1 312 ? 2.261 13.843 -8.933 1.00 81.25 312 ALA A N 1
ATOM 2416 C CA . ALA A 1 312 ? 2.074 14.768 -7.826 1.00 81.25 312 ALA A CA 1
ATOM 2417 C C . ALA A 1 312 ? 1.997 16.236 -8.295 1.00 81.25 312 ALA A C 1
ATOM 2419 O O . ALA A 1 312 ? 1.976 17.149 -7.468 1.00 81.25 312 ALA A O 1
ATOM 2420 N N . GLU A 1 313 ? 1.943 16.458 -9.610 1.00 87.06 313 GLU A N 1
ATOM 2421 C CA . GLU A 1 313 ? 1.814 17.770 -10.238 1.00 87.06 313 GLU A CA 1
ATOM 2422 C C . GLU A 1 313 ? 0.358 18.032 -10.641 1.00 87.06 313 GLU A C 1
ATOM 2424 O O . GLU A 1 313 ? -0.262 17.253 -11.374 1.00 87.06 313 GLU A O 1
ATOM 2429 N N . PHE A 1 314 ? -0.193 19.155 -10.180 1.00 89.81 314 PHE A N 1
ATOM 2430 C CA . PHE A 1 314 ? -1.587 19.531 -10.399 1.00 89.81 314 PHE A CA 1
ATOM 2431 C C . PHE A 1 314 ? -1.707 20.932 -10.982 1.00 89.81 314 PHE A C 1
ATOM 2433 O O . PHE A 1 314 ? -1.008 21.863 -10.590 1.00 89.81 314 PHE A O 1
ATOM 2440 N N . ARG A 1 315 ? -2.665 21.099 -11.888 1.00 91.31 315 ARG A N 1
ATOM 2441 C CA . ARG A 1 315 ? -3.109 22.385 -12.415 1.00 91.31 315 ARG A CA 1
ATOM 2442 C C . ARG A 1 315 ? -4.415 22.795 -11.756 1.00 91.31 315 ARG A C 1
ATOM 2444 O O . ARG A 1 315 ? -5.332 21.986 -11.611 1.00 91.31 315 ARG A O 1
ATOM 2451 N N . PHE A 1 316 ? -4.520 24.077 -11.437 1.00 92.00 316 PHE A N 1
ATOM 2452 C CA . PHE A 1 316 ? -5.751 24.702 -10.968 1.00 92.00 316 PHE A CA 1
ATOM 2453 C C . PHE A 1 316 ? -6.436 25.388 -12.150 1.00 92.00 316 PHE A C 1
ATOM 2455 O O . PHE A 1 316 ? -6.009 26.451 -12.597 1.00 92.00 316 PHE A O 1
ATOM 2462 N N . ILE A 1 317 ? -7.498 24.777 -12.678 1.00 91.06 317 ILE A N 1
ATOM 2463 C CA . ILE A 1 317 ? -8.232 25.290 -13.843 1.00 91.06 317 ILE A CA 1
ATOM 2464 C C . ILE A 1 317 ? -9.400 26.161 -13.350 1.00 91.06 317 ILE A C 1
ATOM 2466 O O . ILE A 1 317 ? -10.293 25.620 -12.698 1.00 91.06 317 ILE A O 1
ATOM 2470 N N . PRO A 1 318 ? -9.433 27.481 -13.628 1.00 90.44 318 PRO A N 1
ATOM 2471 C CA . PRO A 1 318 ? -10.501 28.359 -13.144 1.00 90.44 318 PRO A CA 1
ATOM 2472 C C . PRO A 1 318 ? -11.870 28.003 -13.738 1.00 90.44 318 PRO A C 1
ATOM 2474 O O . PRO A 1 318 ? -12.004 27.859 -14.956 1.00 90.44 318 PRO A O 1
ATOM 2477 N N . VAL A 1 319 ? -12.903 27.955 -12.896 1.00 87.75 319 VAL A N 1
ATOM 2478 C CA . VAL A 1 319 ? -14.295 27.706 -13.302 1.00 87.75 319 VAL A CA 1
ATOM 2479 C C . VAL A 1 319 ? -14.967 29.035 -13.654 1.00 87.75 319 VAL A C 1
ATOM 2481 O O . VAL A 1 319 ? -15.062 29.927 -12.813 1.00 87.75 319 VAL A O 1
ATOM 2484 N N . LYS A 1 320 ? -15.427 29.190 -14.904 1.00 75.12 320 LYS A N 1
ATOM 2485 C CA . LYS A 1 320 ? -15.971 30.465 -15.423 1.00 75.12 320 LYS A CA 1
ATOM 2486 C C . LYS A 1 320 ? -17.505 30.546 -15.469 1.00 75.12 320 LYS A C 1
ATOM 2488 O O . LYS A 1 320 ? -18.035 31.646 -15.568 1.00 75.12 320 LYS A O 1
ATOM 2493 N N . GLU A 1 321 ? -18.212 29.419 -15.389 1.00 65.50 321 GLU A N 1
ATOM 2494 C CA . GLU A 1 321 ? -19.677 29.322 -15.520 1.00 65.50 321 GLU A CA 1
ATOM 2495 C C . GLU A 1 321 ? -20.263 28.431 -14.409 1.00 65.50 321 GLU A C 1
ATOM 2497 O O . GLU A 1 321 ? -19.571 27.549 -13.908 1.00 65.50 321 GLU A O 1
ATOM 2502 N N . ASN A 1 322 ? -21.529 28.650 -14.018 1.00 62.69 322 ASN A N 1
ATOM 2503 C CA . ASN A 1 322 ? -22.226 27.903 -12.947 1.00 62.69 322 ASN A CA 1
ATOM 2504 C C . ASN A 1 322 ? -21.488 27.891 -11.592 1.00 62.69 322 ASN A C 1
ATOM 2506 O O . ASN A 1 322 ? -21.467 26.888 -10.882 1.00 62.69 322 ASN A O 1
ATOM 2510 N N . VAL A 1 323 ? -20.873 29.023 -11.245 1.00 66.75 323 VAL A N 1
ATOM 2511 C CA . VAL A 1 323 ? -20.044 29.192 -10.048 1.00 66.75 323 VAL A CA 1
ATOM 2512 C C . VAL A 1 323 ? -20.905 29.089 -8.775 1.00 66.75 323 VAL A C 1
ATOM 2514 O O . VAL A 1 323 ? -21.817 29.905 -8.608 1.00 66.75 323 VAL A O 1
ATOM 2517 N N . PRO A 1 324 ? -20.646 28.129 -7.863 1.00 71.38 324 PRO A N 1
ATOM 2518 C CA . PRO A 1 324 ? -21.350 28.056 -6.584 1.00 71.38 324 PRO A CA 1
ATOM 2519 C C . PRO A 1 324 ? -21.068 29.288 -5.707 1.00 71.38 324 PRO A C 1
ATOM 2521 O O . PRO A 1 324 ? -20.031 29.944 -5.838 1.00 71.38 324 PRO A O 1
ATOM 2524 N N . VAL A 1 325 ? -21.967 29.606 -4.772 1.00 72.19 325 VAL A N 1
ATOM 2525 C CA . VAL A 1 325 ? -21.705 30.656 -3.770 1.00 72.19 325 VAL A CA 1
ATOM 2526 C C . VAL A 1 325 ? -20.512 30.226 -2.912 1.00 72.19 325 VAL A C 1
ATOM 2528 O O . VAL A 1 325 ? -20.448 29.071 -2.494 1.00 72.19 325 VAL A O 1
ATOM 2531 N N . ALA A 1 326 ? -19.559 31.134 -2.674 1.00 66.62 326 ALA A N 1
ATOM 2532 C CA . ALA A 1 326 ? -18.387 30.843 -1.850 1.00 66.62 326 ALA A CA 1
ATOM 2533 C C . ALA A 1 326 ? -18.814 30.324 -0.458 1.00 66.62 326 ALA A C 1
ATOM 2535 O O . ALA A 1 326 ? -19.753 30.884 0.122 1.00 66.62 326 ALA A O 1
ATOM 2536 N N . PRO A 1 327 ? -18.160 29.281 0.089 1.00 67.12 327 PRO A N 1
ATOM 2537 C CA . PRO A 1 327 ? -18.491 28.776 1.416 1.00 67.12 327 PRO A CA 1
ATOM 2538 C C . PRO A 1 327 ? -18.278 29.875 2.475 1.00 67.12 327 PRO A C 1
ATOM 2540 O O . PRO A 1 327 ? -17.308 30.629 2.374 1.00 67.12 327 PRO A O 1
ATOM 2543 N N . PRO A 1 328 ? -19.152 29.997 3.491 1.00 53.56 328 PRO A N 1
ATOM 2544 C CA . PRO A 1 328 ? -18.953 30.965 4.566 1.00 53.56 328 PRO A CA 1
ATOM 2545 C C . PRO A 1 328 ? -17.676 30.647 5.364 1.00 53.56 328 PRO A C 1
ATOM 2547 O O . PRO A 1 328 ? -17.381 29.481 5.632 1.00 53.56 328 PRO A O 1
ATOM 2550 N N . ASP A 1 329 ? -16.933 31.683 5.772 1.00 48.72 329 ASP A N 1
ATOM 2551 C CA . ASP A 1 329 ? -15.788 31.525 6.679 1.00 48.72 329 ASP A CA 1
ATOM 2552 C C . ASP A 1 329 ? -16.268 30.926 8.015 1.00 48.72 329 ASP A C 1
ATOM 2554 O O . ASP A 1 329 ? -17.257 31.410 8.578 1.00 48.72 329 ASP A O 1
ATOM 2558 N N . PRO A 1 330 ? -15.599 29.895 8.559 1.00 47.66 330 PRO A N 1
ATOM 2559 C CA . PRO A 1 330 ? -15.995 29.316 9.832 1.00 47.66 330 PRO A CA 1
ATOM 2560 C C . PRO A 1 330 ? -15.743 30.324 10.960 1.00 47.66 330 PRO A C 1
ATOM 2562 O O . PRO A 1 330 ? -14.615 30.541 11.398 1.00 47.66 330 PRO A O 1
ATOM 2565 N N . THR A 1 331 ? -16.815 30.935 11.460 1.00 35.66 331 THR A N 1
ATOM 2566 C CA . THR A 1 331 ? -16.810 31.621 12.751 1.00 35.66 331 THR A CA 1
ATOM 2567 C C . THR A 1 331 ? -16.441 30.624 13.842 1.00 35.66 331 THR A C 1
ATOM 2569 O O . THR A 1 331 ? -17.062 29.568 13.952 1.00 35.66 331 THR A O 1
ATOM 2572 N N . VAL A 1 332 ? -15.445 30.980 14.654 1.00 34.06 332 VAL A N 1
ATOM 2573 C CA . VAL A 1 332 ? -15.033 30.263 15.865 1.00 34.06 332 VAL A CA 1
ATOM 2574 C C . VAL A 1 332 ? -16.242 30.113 16.793 1.00 34.06 332 VAL A C 1
ATOM 2576 O O . VAL A 1 332 ? -16.606 31.041 17.510 1.00 34.06 332 VAL A O 1
ATOM 2579 N N . THR A 1 333 ? -16.897 28.956 16.766 1.00 28.47 333 THR A N 1
ATOM 2580 C CA . THR A 1 333 ? -17.894 28.574 17.768 1.00 28.47 333 THR A CA 1
ATOM 2581 C C . THR A 1 333 ? -17.172 28.081 19.013 1.00 28.47 333 THR A C 1
ATOM 2583 O O . THR A 1 333 ? -16.467 27.074 18.973 1.00 28.47 333 THR A O 1
ATOM 2586 N N . THR A 1 334 ? -17.340 28.818 20.107 1.00 29.14 334 THR A N 1
ATOM 2587 C CA . THR A 1 334 ? -16.938 28.448 21.466 1.00 29.14 334 THR A CA 1
ATOM 2588 C C . THR A 1 334 ? -17.662 27.181 21.931 1.00 29.14 334 THR A C 1
ATOM 2590 O O . THR A 1 334 ? -18.850 27.013 21.654 1.00 29.14 334 THR A O 1
ATOM 2593 N N . GLU A 1 335 ? -16.928 26.310 22.628 1.00 29.31 335 GLU A N 1
ATOM 2594 C CA . GLU A 1 335 ? -17.391 25.074 23.281 1.00 29.31 335 GLU A CA 1
ATOM 2595 C C . GLU A 1 335 ? -18.685 25.251 24.103 1.00 29.31 335 GLU A C 1
ATOM 2597 O O . GLU A 1 335 ? -18.840 26.275 24.772 1.00 29.31 335 GLU A O 1
ATOM 2602 N N . PRO A 1 336 ? -19.589 24.250 24.137 1.00 32.00 336 PRO A N 1
ATOM 2603 C CA . PRO A 1 336 ? -20.624 24.165 25.159 1.00 32.00 336 PRO A CA 1
ATOM 2604 C C . PRO A 1 336 ? -20.047 23.629 26.478 1.00 32.00 336 PRO A C 1
ATOM 2606 O O . PRO A 1 336 ? -19.262 22.682 26.485 1.00 32.00 336 PRO A O 1
ATOM 2609 N N . GLU A 1 337 ? -20.490 24.224 27.586 1.00 31.59 337 GLU A N 1
ATOM 2610 C CA . GLU A 1 337 ? -20.142 23.850 28.959 1.00 31.59 337 GLU A CA 1
ATOM 2611 C C . GLU A 1 337 ? -20.485 22.388 29.311 1.00 31.59 337 GLU A C 1
ATOM 2613 O O . GLU A 1 337 ? -21.489 21.813 28.885 1.00 31.59 337 GLU A O 1
ATOM 2618 N N . GLU A 1 338 ? -19.621 21.819 30.148 1.00 29.66 338 GLU A N 1
ATOM 2619 C CA . GLU A 1 338 ? -19.665 20.479 30.731 1.00 29.66 338 GLU A CA 1
ATOM 2620 C C . GLU A 1 338 ? -20.901 20.289 31.645 1.00 29.66 338 GLU A C 1
ATOM 2622 O O . GLU A 1 338 ? -21.149 21.120 32.525 1.00 29.66 338 GLU A O 1
ATOM 2627 N N . PRO A 1 339 ? -21.693 19.204 31.515 1.00 35.25 339 PRO A N 1
ATOM 2628 C CA . PRO A 1 339 ? -22.791 18.954 32.438 1.00 35.25 339 PRO A CA 1
ATOM 2629 C C . PRO A 1 339 ? -22.278 18.366 33.759 1.00 35.25 339 PRO A C 1
ATOM 2631 O O . PRO A 1 339 ? -21.556 17.368 33.807 1.00 35.25 339 PRO A O 1
ATOM 2634 N N . THR A 1 340 ? -22.718 18.975 34.855 1.00 34.75 340 THR A N 1
ATOM 2635 C CA . THR A 1 340 ? -22.446 18.545 36.226 1.00 34.75 340 THR A CA 1
ATOM 2636 C C . THR A 1 340 ? -23.092 17.191 36.555 1.00 34.75 340 THR A C 1
ATOM 2638 O O . THR A 1 340 ? -24.233 16.891 36.205 1.00 34.75 340 THR A O 1
ATOM 2641 N N . LYS A 1 341 ? -22.322 16.365 37.267 1.00 29.88 341 LYS A N 1
ATOM 2642 C CA . LYS A 1 341 ? -22.655 15.025 37.774 1.00 29.88 341 LYS A CA 1
ATOM 2643 C C . LYS A 1 341 ? -23.846 15.038 38.753 1.00 29.88 341 LYS A C 1
ATOM 2645 O O . LYS A 1 341 ? -23.765 15.754 39.752 1.00 29.88 341 LYS A O 1
ATOM 2650 N N . PRO A 1 342 ? -24.863 14.168 38.591 1.00 35.59 342 PRO A N 1
ATOM 2651 C CA . PRO A 1 342 ? -25.819 13.875 39.654 1.00 35.59 342 PRO A CA 1
ATOM 2652 C C . PRO A 1 342 ? -25.421 12.646 40.485 1.00 35.59 342 PRO A C 1
ATOM 2654 O O . PRO A 1 342 ? -24.793 11.694 40.018 1.00 35.59 342 PRO A O 1
ATOM 2657 N N . THR A 1 343 ? -25.811 12.712 41.750 1.00 33.88 343 THR A N 1
ATOM 2658 C CA . THR A 1 343 ? -25.580 11.780 42.854 1.00 33.88 343 THR A CA 1
ATOM 2659 C C . THR A 1 343 ? -26.380 10.475 42.720 1.00 33.88 343 THR A C 1
ATOM 2661 O O . THR A 1 343 ? -27.493 10.458 42.203 1.00 33.88 343 THR A O 1
ATOM 2664 N N . GLN A 1 344 ? -25.811 9.388 43.241 1.00 34.19 344 GLN A N 1
ATOM 2665 C CA . GLN A 1 344 ? -26.374 8.035 43.310 1.00 34.19 344 GLN A CA 1
ATOM 2666 C C . GLN A 1 344 ? -27.518 7.928 44.341 1.00 34.19 344 GLN A C 1
ATOM 2668 O O . GLN A 1 344 ? -27.385 8.471 45.440 1.00 34.19 344 GLN A O 1
ATOM 2673 N N . PRO A 1 345 ? -28.577 7.146 44.046 1.00 35.47 345 PRO A N 1
ATOM 2674 C CA . PRO A 1 345 ? -29.241 6.372 45.097 1.00 35.47 345 PRO A CA 1
ATOM 2675 C C . PRO A 1 345 ? -29.462 4.886 44.738 1.00 35.47 345 PRO A C 1
ATOM 2677 O O . PRO A 1 345 ? -29.939 4.548 43.661 1.00 35.47 345 PRO A O 1
ATOM 2680 N N . THR A 1 346 ? -29.087 4.049 45.709 1.00 32.56 346 THR A N 1
ATOM 2681 C CA . THR A 1 346 ? -29.599 2.726 46.139 1.00 32.56 346 THR A CA 1
ATOM 2682 C C . THR A 1 346 ? -30.253 1.743 45.154 1.00 32.56 346 THR A C 1
ATOM 2684 O O . THR A 1 346 ? -31.271 2.007 44.523 1.00 32.56 346 THR A O 1
ATOM 2687 N N . GLU A 1 347 ? -29.691 0.538 45.201 1.00 38.50 347 GLU A N 1
ATOM 2688 C CA . GLU A 1 347 ? -30.081 -0.745 44.613 1.00 38.50 347 GLU A CA 1
ATOM 2689 C C . GLU A 1 347 ? -31.441 -1.282 45.112 1.00 38.50 347 GLU A C 1
ATOM 2691 O O . GLU A 1 347 ? -31.695 -1.281 46.320 1.00 38.50 347 GLU A O 1
ATOM 2696 N N . PRO A 1 348 ? -32.290 -1.817 44.212 1.00 38.16 348 PRO A N 1
ATOM 2697 C CA . PRO A 1 348 ? -33.277 -2.828 44.551 1.00 38.16 348 PRO A CA 1
ATOM 2698 C C . PRO A 1 348 ? -32.909 -4.207 43.969 1.00 38.16 348 PRO A C 1
ATOM 2700 O O . PRO A 1 348 ? -32.574 -4.350 42.797 1.00 38.16 348 PRO A O 1
ATOM 2703 N N . THR A 1 349 ? -33.034 -5.196 44.851 1.00 36.91 349 THR A N 1
ATOM 2704 C CA . THR A 1 349 ? -33.094 -6.662 44.699 1.00 36.91 349 THR A CA 1
ATOM 2705 C C . THR A 1 349 ? -33.347 -7.262 43.305 1.00 36.91 349 THR A C 1
ATOM 2707 O O . THR A 1 349 ? -34.331 -6.931 42.642 1.00 36.91 349 THR A O 1
ATOM 2710 N N . GLU A 1 350 ? -32.523 -8.263 42.957 1.00 35.69 350 GLU A N 1
ATOM 2711 C CA . GLU A 1 350 ? -32.663 -9.178 41.809 1.00 35.69 350 GLU A CA 1
ATOM 2712 C C . GLU A 1 350 ? -34.015 -9.923 41.770 1.00 35.69 350 GLU A C 1
ATOM 2714 O O . GLU A 1 350 ? -34.387 -10.583 42.747 1.00 35.69 350 GLU A O 1
ATOM 2719 N N . PRO A 1 351 ? -34.717 -9.926 40.621 1.00 40.78 351 PRO A N 1
ATOM 2720 C CA . PRO A 1 351 ? -35.672 -10.964 40.258 1.00 40.78 351 PRO A CA 1
ATOM 2721 C C . PRO A 1 351 ? -34.966 -12.140 39.557 1.00 40.78 351 PRO A C 1
ATOM 2723 O O . PRO A 1 351 ? -34.079 -11.953 38.730 1.00 40.78 351 PRO A O 1
ATOM 2726 N N . SER A 1 352 ? -35.430 -13.348 39.878 1.00 40.59 352 SER A N 1
ATOM 2727 C CA . SER A 1 352 ? -35.052 -14.666 39.343 1.00 40.59 352 SER A CA 1
ATOM 2728 C C . SER A 1 352 ? -34.710 -14.724 37.844 1.00 40.59 352 SER A C 1
ATOM 2730 O O . SER A 1 352 ? -35.490 -14.239 37.020 1.00 40.59 352 SER A O 1
ATOM 2732 N N . GLU A 1 353 ? -33.623 -15.429 37.501 1.00 36.69 353 GLU A N 1
ATOM 2733 C CA . GLU A 1 353 ? -33.203 -15.748 36.127 1.00 36.69 353 GLU A CA 1
ATOM 2734 C C . GLU A 1 353 ? -34.340 -16.370 35.285 1.00 36.69 353 GLU A C 1
ATOM 2736 O O . GLU A 1 353 ? -34.821 -17.464 35.602 1.00 36.69 353 GLU A O 1
ATOM 2741 N N . PRO A 1 354 ? -34.750 -15.735 34.170 1.00 38.03 354 PRO A N 1
ATOM 2742 C CA . PRO A 1 354 ? -35.545 -16.380 33.139 1.00 38.03 354 PRO A CA 1
ATOM 2743 C C . PRO A 1 354 ? -34.643 -17.200 32.206 1.00 38.03 354 PRO A C 1
ATOM 2745 O O . PRO A 1 354 ? -33.615 -16.742 31.709 1.00 38.03 354 PRO A O 1
ATOM 2748 N N . THR A 1 355 ? -35.080 -18.413 31.896 1.00 46.22 355 THR A N 1
ATOM 2749 C CA . THR A 1 355 ? -34.522 -19.292 30.863 1.00 46.22 355 THR A CA 1
ATOM 2750 C C . THR A 1 355 ? -34.720 -18.685 29.450 1.00 46.22 355 THR A C 1
ATOM 2752 O O . THR A 1 355 ? -35.853 -18.702 28.994 1.00 46.22 355 THR A O 1
ATOM 2755 N N . ILE A 1 356 ? -33.666 -18.150 28.790 1.00 50.53 356 ILE A N 1
ATOM 2756 C CA . ILE A 1 356 ? -33.444 -17.829 27.332 1.00 50.53 356 ILE A CA 1
ATOM 2757 C C . ILE A 1 356 ? -34.674 -17.452 26.427 1.00 50.53 356 ILE A C 1
ATOM 2759 O O . ILE A 1 356 ? -35.638 -18.205 26.374 1.00 50.53 356 ILE A O 1
ATOM 2763 N N . PRO A 1 357 ? -34.550 -16.581 25.394 1.00 57.72 357 PRO A N 1
ATOM 2764 C CA . PRO A 1 357 ? -34.359 -15.134 25.350 1.00 57.72 357 PRO A CA 1
ATOM 2765 C C . PRO A 1 357 ? -35.653 -14.319 25.029 1.00 57.72 357 PRO A C 1
ATOM 2767 O O . PRO A 1 357 ? -36.527 -14.777 24.293 1.00 57.72 357 PRO A O 1
ATOM 2770 N N . TYR A 1 358 ? -35.765 -13.077 25.519 1.00 79.38 358 TYR A N 1
ATOM 2771 C CA . TYR A 1 358 ? -36.895 -12.150 25.269 1.00 79.38 358 TYR A CA 1
ATOM 2772 C C . TYR A 1 358 ? -36.907 -11.674 23.791 1.00 79.38 358 TYR A C 1
ATOM 2774 O O . TYR A 1 358 ? -35.886 -11.198 23.291 1.00 79.38 358 TYR A O 1
ATOM 2782 N N . LYS A 1 359 ? -38.024 -11.834 23.055 1.00 90.50 359 LYS A N 1
ATOM 2783 C CA . LYS A 1 359 ? -38.140 -11.474 21.618 1.00 90.50 359 LYS A CA 1
ATOM 2784 C C . LYS A 1 359 ? -38.362 -9.972 21.408 1.00 90.50 359 LYS A C 1
ATOM 2786 O O . LYS A 1 359 ? -39.255 -9.398 22.027 1.00 90.50 359 LYS A O 1
ATOM 2791 N N . VAL A 1 360 ? -37.621 -9.372 20.476 1.00 92.12 360 VAL A N 1
ATOM 2792 C CA . VAL A 1 360 ? -37.740 -7.960 20.068 1.00 92.12 360 VAL A CA 1
ATOM 2793 C C . VAL A 1 360 ? -37.643 -7.803 18.552 1.00 92.12 360 VAL A C 1
ATOM 2795 O O . VAL A 1 360 ? -37.049 -8.635 17.878 1.00 92.12 360 VAL A O 1
ATOM 2798 N N . TYR A 1 361 ? -38.202 -6.725 18.014 1.00 93.00 361 TYR A N 1
ATOM 2799 C CA . TYR A 1 361 ? -38.395 -6.499 16.582 1.00 93.00 361 TYR A CA 1
ATOM 2800 C C . TYR A 1 361 ? -37.666 -5.232 16.126 1.00 93.00 361 TYR A C 1
ATOM 2802 O O . TYR A 1 361 ? -37.603 -4.246 16.863 1.00 93.00 361 TYR A O 1
ATOM 2810 N N . THR A 1 362 ? -37.127 -5.240 14.903 1.00 92.81 362 THR A N 1
ATOM 2811 C CA . THR A 1 362 ? -36.376 -4.106 14.324 1.00 92.81 362 THR A CA 1
ATOM 2812 C C . THR A 1 362 ? -37.223 -2.869 14.017 1.00 92.81 362 THR A C 1
ATOM 2814 O O . THR A 1 362 ? -36.678 -1.784 13.845 1.00 92.81 362 THR A O 1
ATOM 2817 N N . THR A 1 363 ? -38.543 -3.014 13.904 1.00 90.31 363 THR A N 1
ATOM 2818 C CA . THR A 1 363 ? -39.499 -1.907 13.754 1.00 90.31 363 THR A CA 1
ATOM 2819 C C . THR A 1 363 ? -40.909 -2.386 14.107 1.00 90.31 363 THR A C 1
ATOM 2821 O O . THR A 1 363 ? -41.207 -3.568 13.975 1.00 90.31 363 THR A O 1
ATOM 2824 N N . SER A 1 364 ? -41.782 -1.486 14.552 1.00 87.88 364 SER A N 1
ATOM 2825 C CA . SER A 1 364 ? -43.238 -1.708 14.601 1.00 87.88 364 SER A CA 1
ATOM 2826 C C . SER A 1 364 ? -43.982 -1.002 13.457 1.00 87.88 364 SER A C 1
ATOM 2828 O O . SER A 1 364 ? -45.176 -1.219 13.260 1.00 87.88 364 SER A O 1
ATOM 2830 N N . ASP A 1 365 ? -43.272 -0.177 12.683 1.00 90.12 365 ASP A N 1
ATOM 2831 C CA . ASP A 1 365 ? -43.791 0.575 11.545 1.00 90.12 365 ASP A CA 1
ATOM 2832 C C . ASP A 1 365 ? -43.564 -0.207 10.233 1.00 90.12 365 ASP A C 1
ATOM 2834 O O . ASP A 1 365 ? -42.405 -0.420 9.841 1.00 90.12 365 ASP A O 1
ATOM 2838 N N . PRO A 1 366 ? -44.640 -0.623 9.531 1.00 89.19 366 PRO A N 1
ATOM 2839 C CA . PRO A 1 366 ? -44.548 -1.379 8.282 1.00 89.19 366 PRO A CA 1
ATOM 2840 C C . PRO A 1 366 ? -44.008 -0.558 7.096 1.00 89.19 366 PRO A C 1
ATOM 2842 O O . PRO A 1 366 ? -43.642 -1.140 6.073 1.00 89.19 366 PRO A O 1
ATOM 2845 N N . SER A 1 367 ? -43.947 0.776 7.203 1.00 91.88 367 SER A N 1
ATOM 2846 C CA . SER A 1 367 ? -43.412 1.661 6.160 1.00 91.88 367 SER A CA 1
ATOM 2847 C C . SER A 1 367 ? -41.880 1.691 6.114 1.00 91.88 367 SER A C 1
ATOM 2849 O O . SER A 1 367 ? -41.299 2.038 5.086 1.00 91.88 367 SER A O 1
ATOM 2851 N N . VAL A 1 368 ? -41.207 1.281 7.194 1.00 92.50 368 VAL A N 1
ATOM 2852 C CA . VAL A 1 368 ? -39.741 1.254 7.272 1.00 92.50 368 VAL A CA 1
ATOM 2853 C C . VAL A 1 368 ? -39.197 0.147 6.371 1.00 92.50 368 VAL A C 1
ATOM 2855 O O . VAL A 1 368 ? -39.473 -1.026 6.585 1.00 92.50 368 VAL A O 1
ATOM 2858 N N . LYS A 1 369 ? -38.400 0.503 5.362 1.00 93.50 369 LYS A N 1
ATOM 2859 C CA . LYS A 1 369 ? -37.800 -0.463 4.419 1.00 93.50 369 LYS A CA 1
ATOM 2860 C C . LYS A 1 369 ? -36.305 -0.680 4.613 1.00 93.50 369 LYS A C 1
ATOM 2862 O O . LYS A 1 369 ? -35.731 -1.624 4.077 1.00 93.50 369 LYS A O 1
ATOM 2867 N N . LYS A 1 370 ? -35.662 0.194 5.377 1.00 93.25 370 LYS A N 1
ATOM 2868 C CA . LYS A 1 370 ? -34.212 0.254 5.506 1.00 93.25 370 LYS A CA 1
ATOM 2869 C C . LYS A 1 370 ? -33.814 0.311 6.973 1.00 93.25 370 LYS A C 1
ATOM 2871 O O . LYS A 1 370 ? -34.348 1.130 7.718 1.00 93.25 370 LYS A O 1
ATOM 2876 N N . LEU A 1 371 ? -32.869 -0.538 7.361 1.00 91.88 371 LEU A N 1
ATOM 2877 C CA . LEU A 1 371 ? -32.291 -0.563 8.698 1.00 91.88 371 LEU A CA 1
ATOM 2878 C C . LEU A 1 371 ? -30.884 0.037 8.658 1.00 91.88 371 LEU A C 1
ATOM 2880 O O . LEU A 1 371 ? -30.068 -0.358 7.831 1.00 91.88 371 LEU A O 1
ATOM 2884 N N . GLY A 1 372 ? -30.615 0.994 9.542 1.00 88.75 372 GLY A N 1
ATOM 2885 C CA . GLY A 1 372 ? -29.323 1.670 9.634 1.00 88.75 372 GLY A CA 1
ATOM 2886 C C . GLY A 1 372 ? -28.799 1.741 11.063 1.00 88.75 372 GLY A C 1
ATOM 2887 O O . GLY A 1 372 ? -29.461 1.327 12.021 1.00 88.75 372 GLY A O 1
ATOM 2888 N N . LYS A 1 373 ? -27.603 2.312 11.224 1.00 82.94 373 LYS A N 1
ATOM 2889 C CA . LYS A 1 373 ? -26.990 2.529 12.539 1.00 82.94 373 LYS A CA 1
ATOM 2890 C C . LYS A 1 373 ? -27.905 3.370 13.440 1.00 82.94 373 LYS A C 1
ATOM 2892 O O . LYS A 1 373 ? -28.376 4.430 13.041 1.00 82.94 373 LYS A O 1
ATOM 2897 N N . GLY A 1 374 ? -28.118 2.905 14.672 1.00 80.62 374 GLY A N 1
ATOM 2898 C CA . GLY A 1 374 ? -29.005 3.566 15.638 1.00 80.62 374 GLY A CA 1
ATOM 2899 C C . GLY A 1 374 ? -30.490 3.224 15.481 1.00 80.62 374 GLY A C 1
ATOM 2900 O O . GLY A 1 374 ? -31.331 3.964 15.994 1.00 80.62 374 GLY A O 1
ATOM 2901 N N . TYR A 1 375 ? -30.818 2.127 14.784 1.00 85.81 375 TYR A N 1
ATOM 2902 C CA . TYR A 1 375 ? -32.184 1.610 14.705 1.00 85.81 375 TYR A CA 1
ATOM 2903 C C . TYR A 1 375 ? -32.817 1.432 16.093 1.00 85.81 375 TYR A C 1
ATOM 2905 O O . TYR A 1 375 ? -32.148 1.139 17.087 1.00 85.81 375 TYR A O 1
ATOM 2913 N N . GLN A 1 376 ? -34.131 1.635 16.154 1.00 87.12 376 GLN A N 1
ATOM 2914 C CA . GLN A 1 376 ? -34.914 1.401 17.362 1.00 87.12 376 GLN A CA 1
ATOM 2915 C C . GLN A 1 376 ? -35.387 -0.051 17.399 1.00 87.12 376 GLN A C 1
ATOM 2917 O O . GLN A 1 376 ? -35.534 -0.693 16.366 1.00 87.12 376 GLN A O 1
ATOM 2922 N N . ILE A 1 377 ? -35.633 -0.556 18.599 1.00 89.75 377 ILE A N 1
ATOM 2923 C CA . ILE A 1 377 ? -36.107 -1.918 18.844 1.00 89.75 377 ILE A CA 1
ATOM 2924 C C . ILE A 1 377 ? -37.441 -1.858 19.574 1.00 89.75 377 ILE A C 1
ATOM 2926 O O . ILE A 1 377 ? -37.676 -0.954 20.381 1.00 89.75 377 ILE A O 1
ATOM 2930 N N . PHE A 1 378 ? -38.301 -2.827 19.299 1.00 91.56 378 PHE A N 1
ATOM 2931 C CA . PHE A 1 378 ? -39.668 -2.847 19.800 1.00 91.56 378 PHE A CA 1
ATOM 2932 C C . PHE A 1 378 ? -40.007 -4.206 20.407 1.00 91.56 378 PHE A C 1
ATOM 2934 O O . PHE A 1 378 ? -39.479 -5.230 19.979 1.00 91.56 378 PHE A O 1
ATOM 2941 N N . ASP A 1 379 ? -40.870 -4.228 21.417 1.00 89.75 379 ASP A N 1
ATOM 2942 C CA . ASP A 1 379 ? -41.477 -5.466 21.903 1.00 89.75 379 ASP A CA 1
ATOM 2943 C C . ASP A 1 379 ? -42.608 -5.926 20.961 1.00 89.75 379 ASP A C 1
ATOM 2945 O O . ASP A 1 379 ? -42.948 -5.256 19.983 1.00 89.75 379 ASP A O 1
ATOM 2949 N N . ALA A 1 380 ? -43.214 -7.079 21.250 1.00 87.50 380 ALA A N 1
ATOM 2950 C CA . ALA A 1 380 ? -44.322 -7.611 20.450 1.00 87.50 380 ALA A CA 1
ATOM 2951 C C . ALA A 1 380 ? -45.587 -6.727 20.462 1.00 87.50 380 ALA A C 1
ATOM 2953 O O . ALA A 1 380 ? -46.446 -6.886 19.600 1.00 87.50 380 ALA A O 1
ATOM 2954 N N . ALA A 1 381 ? -45.717 -5.816 21.431 1.00 86.81 381 ALA A N 1
ATOM 2955 C CA . ALA A 1 381 ? -46.812 -4.854 21.514 1.00 86.81 381 ALA A CA 1
ATOM 2956 C C . ALA A 1 381 ? -46.490 -3.532 20.788 1.00 86.81 381 ALA A C 1
ATOM 2958 O O . ALA A 1 381 ? -47.326 -2.630 20.758 1.00 86.81 381 ALA A O 1
ATOM 2959 N N . GLY A 1 382 ? -45.301 -3.413 20.185 1.00 85.88 382 GLY A N 1
ATOM 2960 C CA . GLY A 1 382 ? -44.849 -2.221 19.476 1.00 85.88 382 GLY A CA 1
ATOM 2961 C C . GLY A 1 382 ? -44.311 -1.119 20.389 1.00 85.88 382 GLY A C 1
ATOM 2962 O O . GLY A 1 382 ? -44.072 -0.010 19.909 1.00 85.88 382 GLY A O 1
ATOM 2963 N N . ASN A 1 383 ? -44.091 -1.393 21.679 1.00 88.00 383 ASN A N 1
ATOM 2964 C CA . ASN A 1 383 ? -43.460 -0.437 22.585 1.00 88.00 383 ASN A CA 1
ATOM 2965 C C . ASN A 1 383 ? -41.948 -0.446 22.386 1.00 88.00 383 ASN A C 1
ATOM 2967 O O . ASN A 1 383 ? -41.328 -1.496 22.219 1.00 88.00 383 ASN A O 1
ATOM 2971 N N . LYS A 1 384 ? -41.335 0.736 22.453 1.00 88.50 384 LYS A N 1
ATOM 2972 C CA . LYS A 1 384 ? -39.887 0.886 22.315 1.00 88.50 384 LYS A CA 1
ATOM 2973 C C . LYS A 1 384 ? -39.154 0.222 23.483 1.00 88.50 384 LYS A C 1
ATOM 2975 O O . LYS A 1 384 ? -39.389 0.558 24.642 1.00 88.50 384 LYS A O 1
ATOM 2980 N N . VAL A 1 385 ? -38.205 -0.649 23.163 1.00 85.38 385 VAL A N 1
ATOM 2981 C CA . VAL A 1 385 ? -37.291 -1.265 24.128 1.00 85.38 385 VAL A CA 1
ATOM 2982 C C . VAL A 1 385 ? -36.019 -0.418 24.203 1.00 85.38 385 VAL A C 1
ATOM 2984 O O . VAL A 1 385 ? -35.477 0.026 23.193 1.00 85.38 385 VAL A O 1
ATOM 2987 N N . THR A 1 386 ? -35.552 -0.120 25.413 1.00 76.31 386 THR A N 1
ATOM 2988 C CA . THR A 1 386 ? -34.424 0.805 25.627 1.00 76.31 386 THR A CA 1
ATOM 2989 C C . THR A 1 386 ? -33.073 0.104 25.736 1.00 76.31 386 THR A C 1
ATOM 2991 O O . THR A 1 386 ? -32.042 0.762 25.607 1.00 76.31 386 THR A O 1
ATOM 2994 N N . ARG A 1 387 ? -33.056 -1.220 25.943 1.00 68.25 387 ARG A N 1
ATOM 2995 C CA . ARG A 1 387 ? -31.845 -2.047 26.020 1.00 68.25 387 ARG A CA 1
ATOM 2996 C C . ARG A 1 387 ? -32.081 -3.432 25.420 1.00 68.25 387 ARG A C 1
ATOM 2998 O O . ARG A 1 387 ? -33.041 -4.098 25.787 1.00 68.25 387 ARG A O 1
ATOM 3005 N N . VAL A 1 388 ? -31.162 -3.874 24.561 1.00 69.19 388 VAL A N 1
ATOM 3006 C CA . VAL A 1 388 ? -30.940 -5.304 24.282 1.00 69.19 388 VAL A CA 1
ATOM 3007 C C . VAL A 1 388 ? -29.871 -5.781 25.259 1.00 69.19 388 VAL A C 1
ATOM 3009 O O . VAL A 1 388 ? -28.854 -5.103 25.410 1.00 69.19 388 VAL A O 1
ATOM 3012 N N . SER A 1 389 ? -30.088 -6.909 25.926 1.00 69.75 389 SER A N 1
ATOM 3013 C CA . SER A 1 389 ? -29.084 -7.554 26.780 1.00 69.75 389 SER A CA 1
ATOM 3014 C C . SER A 1 389 ? -28.834 -8.994 26.336 1.00 69.75 389 SER A C 1
ATOM 3016 O O . SER A 1 389 ? -29.508 -9.485 25.429 1.00 69.75 389 SER A O 1
ATOM 3018 N N . ASP A 1 390 ? -27.889 -9.670 27.003 1.00 70.12 390 ASP A N 1
ATOM 3019 C CA . ASP A 1 390 ? -27.640 -11.103 26.810 1.00 70.12 390 ASP A CA 1
ATOM 3020 C C . ASP A 1 390 ? -28.967 -11.879 26.839 1.00 70.12 390 ASP A C 1
ATOM 3022 O O . ASP A 1 390 ? -29.846 -11.613 27.664 1.00 70.12 390 ASP A O 1
ATOM 3026 N N . GLY A 1 391 ? -29.126 -12.798 25.888 1.00 73.19 391 GLY A N 1
ATOM 3027 C CA . GLY A 1 391 ? -30.354 -13.559 25.729 1.00 73.19 391 GLY A CA 1
ATOM 3028 C C . GLY A 1 391 ? -31.538 -12.741 25.208 1.00 73.19 391 GLY A C 1
ATOM 3029 O O . GLY A 1 391 ? -32.628 -12.871 25.750 1.00 73.19 391 GLY A O 1
ATOM 3030 N N . TYR A 1 392 ? -31.388 -11.948 24.144 1.00 87.06 392 TYR A N 1
ATOM 3031 C CA . TYR A 1 392 ? -32.526 -11.453 23.343 1.00 87.06 392 TYR A CA 1
ATOM 3032 C C . TYR A 1 392 ? -32.559 -12.117 21.959 1.00 87.06 392 TYR A C 1
ATOM 3034 O O . TYR A 1 392 ? -31.513 -12.384 21.362 1.00 87.06 392 TYR A O 1
ATOM 3042 N N . GLU A 1 393 ? -33.761 -12.385 21.443 1.00 92.12 393 GLU A N 1
ATOM 3043 C CA . GLU A 1 393 ? -33.970 -12.755 20.038 1.00 92.12 393 GLU A CA 1
ATOM 3044 C C . GLU A 1 393 ? -34.360 -11.503 19.259 1.00 92.12 393 GLU A C 1
ATOM 3046 O O . GLU A 1 393 ? -35.439 -10.955 19.484 1.00 92.12 393 GLU A O 1
ATOM 3051 N N . LEU A 1 394 ? -33.488 -11.058 18.354 1.00 93.69 394 LEU A N 1
ATOM 3052 C CA . LEU A 1 394 ? -33.751 -9.906 17.500 1.00 93.69 394 LEU A CA 1
ATOM 3053 C C . LEU A 1 394 ? -34.343 -10.362 16.163 1.00 93.69 394 LEU A C 1
ATOM 3055 O O . LEU A 1 394 ? -33.665 -10.978 15.339 1.00 93.69 394 LEU A O 1
ATOM 3059 N N . VAL A 1 395 ? -35.618 -10.047 15.969 1.00 95.00 395 VAL A N 1
ATOM 3060 C CA . VAL A 1 395 ? -36.407 -10.386 14.789 1.00 95.00 395 VAL A CA 1
ATOM 3061 C C . VAL A 1 395 ? -36.266 -9.276 13.745 1.00 95.00 395 VAL A C 1
ATOM 3063 O O . VAL A 1 395 ? -36.685 -8.138 13.974 1.00 95.00 395 VAL A O 1
ATOM 3066 N N . ILE A 1 396 ? -35.711 -9.615 12.582 1.00 96.19 396 ILE A N 1
ATOM 3067 C CA . ILE A 1 396 ? -35.735 -8.762 11.392 1.00 96.19 396 ILE A CA 1
ATOM 3068 C C . ILE A 1 396 ? -37.146 -8.816 10.812 1.00 96.19 396 ILE A C 1
ATOM 3070 O O . ILE A 1 396 ? -37.587 -9.869 10.344 1.00 96.19 396 ILE A O 1
ATOM 3074 N N . THR A 1 397 ? -37.870 -7.702 10.866 1.00 93.69 397 THR A N 1
ATOM 3075 C CA . THR A 1 397 ? -39.271 -7.661 10.429 1.00 93.69 397 THR A CA 1
ATOM 3076 C C . THR A 1 397 ? -39.410 -7.817 8.918 1.00 93.69 397 THR A C 1
ATOM 3078 O O . THR A 1 397 ? -38.521 -7.461 8.137 1.00 93.69 397 THR A O 1
ATOM 3081 N N . GLN A 1 398 ? -40.552 -8.351 8.482 1.00 92.25 398 GLN A N 1
ATOM 3082 C CA . GLN A 1 398 ? -40.772 -8.749 7.086 1.00 92.25 398 GLN A CA 1
ATOM 3083 C C . GLN A 1 398 ? -40.631 -7.601 6.069 1.00 92.25 398 GLN A C 1
ATOM 3085 O O . GLN A 1 398 ? -40.338 -7.840 4.900 1.00 92.25 398 GLN A O 1
ATOM 3090 N N . ASN A 1 399 ? -40.844 -6.355 6.503 1.00 92.88 399 ASN A N 1
ATOM 3091 C CA . ASN A 1 399 ? -40.803 -5.156 5.671 1.00 92.88 399 ASN A CA 1
ATOM 3092 C C . ASN A 1 399 ? -39.389 -4.626 5.400 1.00 92.88 399 ASN A C 1
ATOM 3094 O O . ASN A 1 399 ? -39.250 -3.765 4.534 1.00 92.88 399 ASN A O 1
ATOM 3098 N N . ILE A 1 400 ? -38.359 -5.116 6.098 1.00 95.19 400 ILE A N 1
ATOM 3099 C CA . ILE A 1 400 ? -36.978 -4.672 5.883 1.00 95.19 400 ILE A CA 1
ATOM 3100 C C . ILE A 1 400 ? -36.436 -5.260 4.578 1.00 95.19 400 ILE A C 1
ATOM 3102 O O . ILE A 1 400 ? -36.403 -6.476 4.379 1.00 95.19 400 ILE A O 1
ATOM 3106 N N . GLU A 1 401 ? -35.983 -4.370 3.702 1.00 94.88 401 GLU A N 1
ATOM 3107 C CA . GLU A 1 401 ? -35.442 -4.672 2.378 1.00 94.88 401 GLU A CA 1
ATOM 3108 C C . GLU A 1 401 ? -33.922 -4.496 2.322 1.00 94.88 401 GLU A C 1
ATOM 3110 O O . GLU A 1 401 ? -33.242 -5.244 1.628 1.00 94.88 401 GLU A O 1
ATOM 3115 N N . THR A 1 402 ? -33.376 -3.541 3.081 1.00 94.56 402 THR A N 1
ATOM 3116 C CA . THR A 1 402 ? -31.937 -3.226 3.096 1.00 94.56 402 THR A CA 1
ATOM 3117 C C . THR A 1 402 ? -31.422 -2.999 4.514 1.00 94.56 402 THR A C 1
ATOM 3119 O O . THR A 1 402 ? -32.146 -2.497 5.376 1.00 94.56 402 THR A O 1
ATOM 3122 N N . ILE A 1 403 ? -30.163 -3.369 4.750 1.00 91.94 403 ILE A N 1
ATOM 3123 C CA . ILE A 1 403 ? -29.448 -3.189 6.017 1.00 91.94 403 ILE A CA 1
ATOM 3124 C C . ILE A 1 403 ? -28.119 -2.505 5.683 1.00 91.94 403 ILE A C 1
ATOM 3126 O O . ILE A 1 403 ? -27.348 -3.046 4.894 1.00 91.94 403 ILE A O 1
ATOM 3130 N N . ASP A 1 404 ? -27.869 -1.323 6.247 1.00 88.75 404 ASP A N 1
ATOM 3131 C CA . ASP A 1 404 ? -26.617 -0.590 6.034 1.00 88.75 404 ASP A CA 1
ATOM 3132 C C . ASP A 1 404 ? -25.446 -1.223 6.794 1.00 88.75 404 ASP A C 1
ATOM 3134 O O . ASP A 1 404 ? -25.616 -1.842 7.853 1.00 88.75 404 ASP A O 1
ATOM 3138 N N . ASP A 1 405 ? -24.235 -0.958 6.308 1.00 85.00 405 ASP A N 1
ATOM 3139 C CA . ASP A 1 405 ? -22.995 -1.241 7.023 1.00 85.00 405 ASP A CA 1
ATOM 3140 C C . ASP A 1 405 ? -23.020 -0.676 8.452 1.00 85.00 405 ASP A C 1
ATOM 3142 O O . ASP A 1 405 ? -23.583 0.387 8.731 1.00 85.00 405 ASP A O 1
ATOM 3146 N N . TYR A 1 406 ? -22.385 -1.396 9.379 1.00 84.50 406 TYR A N 1
ATOM 3147 C CA . TYR A 1 406 ? -22.336 -1.076 10.811 1.00 84.50 406 TYR A CA 1
ATOM 3148 C C . TYR A 1 406 ? -23.682 -1.066 11.553 1.00 84.50 406 TYR A C 1
ATOM 3150 O O . TYR A 1 406 ? -23.699 -0.727 12.739 1.00 84.50 406 TYR A O 1
ATOM 3158 N N . THR A 1 407 ? -24.799 -1.463 10.931 1.00 89.25 407 THR A N 1
ATOM 3159 C CA . THR A 1 407 ? -26.105 -1.519 11.616 1.00 89.25 407 THR A CA 1
ATOM 3160 C C . THR A 1 407 ? -26.050 -2.374 12.884 1.00 89.25 407 THR A C 1
ATOM 3162 O O . THR A 1 407 ? -26.538 -1.949 13.929 1.00 89.25 407 THR A O 1
ATOM 3165 N N . PHE A 1 408 ? -25.392 -3.536 12.826 1.00 92.38 408 PHE A N 1
ATOM 3166 C CA . PHE A 1 408 ? -25.250 -4.466 13.956 1.00 92.38 408 PHE A CA 1
ATOM 3167 C C . PHE A 1 408 ? -23.864 -4.444 14.612 1.00 92.38 408 PHE A C 1
ATOM 3169 O O . PHE A 1 408 ? -23.479 -5.402 15.287 1.00 92.38 408 PHE A O 1
ATOM 3176 N N . TYR A 1 409 ? -23.117 -3.355 14.429 1.00 85.62 409 TYR A N 1
ATOM 3177 C CA . TYR A 1 409 ? -21.820 -3.170 15.069 1.00 85.62 409 TYR A CA 1
ATOM 3178 C C . TYR A 1 409 ? -21.986 -3.149 16.595 1.00 85.62 409 TYR A C 1
ATOM 3180 O O . TYR A 1 409 ? -22.716 -2.303 17.113 1.00 85.62 409 TYR A O 1
ATOM 3188 N N . ASN A 1 410 ? -21.313 -4.061 17.309 1.00 86.06 410 ASN A N 1
ATOM 3189 C CA . ASN A 1 410 ? -21.458 -4.244 18.760 1.00 86.06 410 ASN A CA 1
ATOM 3190 C C . ASN A 1 410 ? -22.907 -4.568 19.200 1.00 86.06 410 ASN A C 1
ATOM 3192 O O . ASN A 1 410 ? -23.459 -3.935 20.103 1.00 86.06 410 ASN A O 1
ATOM 3196 N N . ASN A 1 411 ? -23.565 -5.512 18.519 1.00 89.88 411 ASN A N 1
ATOM 3197 C CA . ASN A 1 411 ? -24.901 -5.970 18.912 1.00 89.88 411 ASN A CA 1
ATOM 3198 C C . ASN A 1 411 ? -24.853 -6.869 20.167 1.00 89.88 411 ASN A C 1
ATOM 3200 O O . ASN A 1 411 ? -23.878 -7.574 20.388 1.00 89.88 411 ASN A O 1
ATOM 3204 N N . TYR A 1 412 ? -25.933 -6.890 20.955 1.00 88.50 412 TYR A N 1
ATOM 3205 C CA . TYR A 1 412 ? -26.065 -7.716 22.172 1.00 88.50 412 TYR A CA 1
ATOM 3206 C C . TYR A 1 412 ? -27.098 -8.843 22.014 1.00 88.50 412 TYR A C 1
ATOM 3208 O O . TYR A 1 412 ? -27.638 -9.349 22.994 1.00 88.50 412 TYR A O 1
ATOM 3216 N N . ALA A 1 413 ? -27.446 -9.207 20.775 1.00 90.00 413 ALA A N 1
ATOM 3217 C CA . ALA A 1 413 ? -28.429 -10.255 20.534 1.00 90.00 413 ALA A CA 1
ATOM 3218 C C . ALA A 1 413 ? -27.851 -11.630 20.909 1.00 90.00 413 ALA A C 1
ATOM 3220 O O . ALA A 1 413 ? -26.680 -11.921 20.651 1.00 90.00 413 ALA A O 1
ATOM 3221 N N . GLY A 1 414 ? -28.691 -12.496 21.480 1.00 90.44 414 GLY A N 1
ATOM 3222 C CA . GLY A 1 414 ? -28.374 -13.913 21.675 1.00 90.44 414 GLY A CA 1
ATOM 3223 C C . GLY A 1 414 ? -28.606 -14.734 20.402 1.00 90.44 414 GLY A C 1
ATOM 3224 O O . GLY A 1 414 ? -27.903 -15.712 20.157 1.00 90.44 414 GLY A O 1
ATOM 3225 N N . LYS A 1 415 ? -29.573 -14.322 19.571 1.00 93.00 415 LYS A N 1
ATOM 3226 C CA . LYS A 1 415 ? -29.809 -14.849 18.219 1.00 93.00 415 LYS A CA 1
ATOM 3227 C C . LYS A 1 415 ? -30.602 -13.864 17.359 1.00 93.00 415 LYS A C 1
ATOM 3229 O O . LYS A 1 415 ? -31.351 -13.041 17.885 1.00 93.00 415 LYS A O 1
ATOM 3234 N N . PHE A 1 416 ? -30.489 -14.016 16.047 1.00 95.56 416 PHE A N 1
ATOM 3235 C CA . PHE A 1 416 ? -31.340 -13.376 15.052 1.00 95.56 416 PHE A CA 1
ATOM 3236 C C . PHE A 1 416 ? -32.401 -14.345 14.522 1.00 95.56 416 PHE A C 1
ATOM 3238 O O . PHE A 1 416 ? -32.162 -15.546 14.366 1.00 95.56 416 PHE A O 1
ATOM 3245 N N . SER A 1 417 ? -33.566 -13.810 14.185 1.00 95.69 417 SER A N 1
ATOM 3246 C CA . SER A 1 417 ? -34.572 -14.483 13.362 1.00 95.69 417 SER A CA 1
ATOM 3247 C C . SER A 1 417 ? -35.127 -13.507 12.331 1.00 95.69 417 SER A C 1
ATOM 3249 O O . SER A 1 417 ? -34.910 -12.301 12.427 1.00 95.69 417 SER A O 1
ATOM 3251 N N . VAL A 1 418 ? -35.793 -14.021 11.302 1.00 95.31 418 VAL A N 1
ATOM 3252 C CA . VAL A 1 418 ? -36.427 -13.198 10.268 1.00 95.31 418 VAL A CA 1
ATOM 3253 C C . VAL A 1 418 ? -37.913 -13.519 10.249 1.00 95.31 418 VAL A C 1
ATOM 3255 O O . VAL A 1 418 ? -38.301 -14.687 10.276 1.00 95.31 418 VAL A O 1
ATOM 3258 N N . GLU A 1 419 ? -38.747 -12.486 10.251 1.00 92.62 419 GLU A N 1
ATOM 3259 C CA . GLU A 1 419 ? -40.196 -12.631 10.254 1.00 92.62 419 GLU A CA 1
ATOM 3260 C C . GLU A 1 419 ? -40.721 -13.016 8.865 1.00 92.62 419 GLU A C 1
ATOM 3262 O O . GLU A 1 419 ? -40.424 -12.366 7.858 1.00 92.62 419 GLU A O 1
ATOM 3267 N N . GLY A 1 420 ? -41.547 -14.065 8.826 1.00 82.75 420 GLY A N 1
ATOM 3268 C CA . GLY A 1 420 ? -42.233 -14.510 7.616 1.00 82.75 420 GLY A CA 1
ATOM 3269 C C . GLY A 1 420 ? -41.287 -14.915 6.478 1.00 82.75 420 GLY A C 1
ATOM 3270 O O . GLY A 1 420 ? -40.146 -15.322 6.685 1.00 82.75 420 GLY A O 1
ATOM 3271 N N . ASN A 1 421 ? -41.778 -14.800 5.243 1.00 79.88 421 ASN A N 1
ATOM 3272 C CA . ASN A 1 421 ? -40.992 -15.033 4.030 1.00 79.88 421 ASN A CA 1
ATOM 3273 C C . ASN A 1 421 ? -40.323 -13.732 3.557 1.00 79.88 421 ASN A C 1
ATOM 3275 O O . ASN A 1 421 ? -40.577 -13.286 2.438 1.00 79.88 421 ASN A O 1
ATOM 3279 N N . ASN A 1 422 ? -39.474 -13.113 4.386 1.00 90.62 422 ASN A N 1
ATOM 3280 C CA . ASN A 1 422 ? -38.674 -11.970 3.935 1.00 90.62 422 ASN A CA 1
ATOM 3281 C C . ASN A 1 422 ? -37.863 -12.377 2.678 1.00 90.62 422 ASN A C 1
ATOM 3283 O O . ASN A 1 422 ? -37.201 -13.426 2.696 1.00 90.62 422 ASN A O 1
ATOM 3287 N N . PRO A 1 423 ? -37.933 -11.608 1.574 1.00 89.12 423 PRO A N 1
ATOM 3288 C CA . PRO A 1 423 ? -37.295 -11.987 0.316 1.00 89.12 423 PRO A CA 1
ATOM 3289 C C . PRO A 1 423 ? -35.784 -11.721 0.288 1.00 89.12 423 PRO A C 1
ATOM 3291 O O . PRO A 1 423 ? -35.107 -12.285 -0.562 1.00 89.12 423 PRO A O 1
ATOM 3294 N N . ASN A 1 424 ? -35.251 -10.911 1.207 1.00 95.50 424 ASN A N 1
ATOM 3295 C CA . ASN A 1 424 ? -33.870 -10.416 1.173 1.00 95.50 424 ASN A CA 1
ATOM 3296 C C . ASN A 1 424 ? -32.972 -11.027 2.249 1.00 95.50 424 ASN A C 1
ATOM 3298 O O . ASN A 1 424 ? -31.759 -11.087 2.060 1.00 95.50 424 ASN A O 1
ATOM 3302 N N . PHE A 1 425 ? -33.549 -11.500 3.356 1.00 97.62 425 PHE A N 1
ATOM 3303 C CA . PHE A 1 425 ? -32.796 -12.002 4.504 1.00 97.62 425 PHE A CA 1
ATOM 3304 C C . PHE A 1 425 ? -33.266 -13.384 4.945 1.00 97.62 425 PHE A C 1
ATOM 3306 O O . PHE A 1 425 ? -34.414 -13.787 4.742 1.00 97.62 425 PHE A O 1
ATOM 3313 N N . THR A 1 426 ? -32.355 -14.120 5.569 1.00 97.44 426 THR A N 1
ATOM 3314 C CA . THR A 1 426 ? -32.644 -15.390 6.234 1.00 97.44 426 THR A CA 1
ATOM 3315 C C . THR A 1 426 ? -31.736 -15.544 7.443 1.00 97.44 426 THR A C 1
ATOM 3317 O O . THR A 1 426 ? -30.715 -14.866 7.553 1.00 97.44 426 THR A O 1
ATOM 3320 N N . THR A 1 427 ? -32.082 -16.460 8.341 1.00 97.12 427 THR A N 1
ATOM 3321 C CA . THR A 1 427 ? -31.169 -16.897 9.397 1.00 97.12 427 THR A CA 1
ATOM 3322 C C . THR A 1 427 ? -30.877 -18.387 9.311 1.00 97.12 427 THR A C 1
ATOM 3324 O O . THR A 1 427 ? -31.652 -19.160 8.748 1.00 97.12 427 THR A O 1
ATOM 3327 N N . GLU A 1 428 ? -29.733 -18.779 9.858 1.00 96.19 428 GLU A N 1
ATOM 3328 C CA . GLU A 1 428 ? -29.340 -20.167 10.101 1.00 96.19 428 GLU A CA 1
ATOM 3329 C C . GLU A 1 428 ? -28.603 -20.208 11.437 1.00 96.19 428 GLU A C 1
ATOM 3331 O O . GLU A 1 428 ? -27.746 -19.366 11.690 1.00 96.19 428 GLU A O 1
ATOM 3336 N N . ASP A 1 429 ? -29.020 -21.099 12.339 1.00 93.56 429 ASP A N 1
ATOM 3337 C CA . ASP A 1 429 ? -28.484 -21.215 13.706 1.00 93.56 429 ASP A CA 1
ATOM 3338 C C . ASP A 1 429 ? -28.427 -19.893 14.496 1.00 93.56 429 ASP A C 1
ATOM 3340 O O . ASP A 1 429 ? -27.580 -19.670 15.367 1.00 93.56 429 ASP A O 1
ATOM 3344 N N . GLY A 1 430 ? -29.378 -19.001 14.203 1.00 94.25 430 GLY A N 1
ATOM 3345 C CA . GLY A 1 430 ? -29.481 -17.682 14.819 1.00 94.25 430 GLY A CA 1
ATOM 3346 C C . GLY A 1 430 ? -28.529 -16.629 14.246 1.00 94.25 430 GLY A C 1
ATOM 3347 O O . GLY A 1 430 ? -28.492 -15.527 14.780 1.00 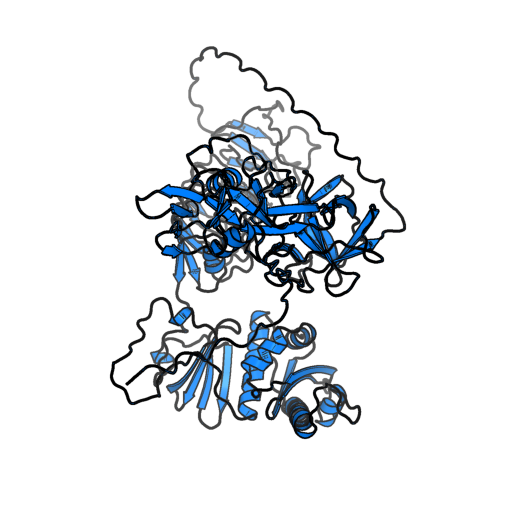94.25 430 GLY A O 1
ATOM 3348 N N . VAL A 1 431 ? -27.775 -16.931 13.188 1.00 98.12 431 VAL A N 1
ATOM 3349 C CA . VAL A 1 431 ? -26.896 -15.995 12.468 1.00 98.12 431 VAL A CA 1
ATOM 3350 C C . VAL A 1 431 ? -27.650 -15.391 11.286 1.00 98.12 431 VAL A C 1
ATOM 3352 O O . VAL A 1 431 ? -28.427 -16.088 10.633 1.00 98.12 431 VAL A O 1
ATOM 3355 N N . LEU A 1 432 ? -27.453 -14.097 11.023 1.00 98.44 432 LEU A N 1
ATOM 3356 C CA . LEU A 1 432 ? -28.163 -13.356 9.979 1.00 98.44 432 LEU A CA 1
ATOM 3357 C C . LEU A 1 432 ? -27.380 -13.334 8.660 1.00 98.44 432 LEU A C 1
ATOM 3359 O O . LEU A 1 432 ? -26.207 -12.953 8.623 1.00 98.44 432 LEU A O 1
ATOM 3363 N N . PHE A 1 433 ? -28.073 -13.653 7.569 1.00 98.56 433 PHE A N 1
ATOM 3364 C CA . PHE A 1 433 ? -27.548 -13.669 6.207 1.00 98.56 433 PHE A CA 1
ATOM 3365 C C . PHE A 1 433 ? -28.479 -12.937 5.238 1.00 98.56 433 PHE A C 1
ATOM 3367 O O . PHE A 1 433 ? -29.662 -12.722 5.526 1.00 98.56 433 PHE A O 1
ATOM 3374 N N . ASN A 1 434 ? -27.970 -12.625 4.045 1.00 97.69 434 ASN A N 1
ATOM 3375 C CA . ASN A 1 434 ? -28.852 -12.395 2.901 1.00 97.69 434 ASN A CA 1
ATOM 3376 C C . ASN A 1 434 ? -29.570 -13.696 2.497 1.00 97.69 434 ASN A C 1
ATOM 3378 O O . ASN A 1 434 ? -29.201 -14.790 2.926 1.00 97.69 434 ASN A O 1
ATOM 3382 N N . LYS A 1 435 ? -30.618 -13.584 1.681 1.00 95.94 435 LYS A N 1
ATOM 3383 C CA . LYS A 1 435 ? -31.551 -14.681 1.391 1.00 95.94 435 LYS A CA 1
ATOM 3384 C C . LYS A 1 435 ? -30.870 -15.942 0.862 1.00 95.94 435 LYS A C 1
ATOM 3386 O O . LYS A 1 435 ? -31.223 -17.052 1.246 1.00 95.94 435 LYS A O 1
ATOM 3391 N N . ASP A 1 436 ? -29.905 -15.737 -0.014 1.00 96.38 436 ASP A N 1
ATOM 3392 C CA . ASP A 1 436 ? -29.096 -16.719 -0.725 1.00 96.38 436 ASP A CA 1
ATOM 3393 C C . ASP A 1 436 ? -27.865 -17.189 0.073 1.00 96.38 436 ASP A C 1
ATOM 3395 O O . ASP A 1 436 ? -27.134 -18.064 -0.386 1.00 96.38 436 ASP A O 1
ATOM 3399 N N . LYS A 1 437 ? -27.659 -16.663 1.291 1.00 97.69 437 LYS A N 1
ATOM 3400 C CA . LYS A 1 437 ? -26.552 -17.001 2.205 1.00 97.69 437 LYS A CA 1
ATOM 3401 C C . LYS A 1 437 ? -25.159 -16.831 1.591 1.00 97.69 437 LYS A C 1
ATOM 3403 O O . LYS A 1 437 ? -24.220 -17.541 1.958 1.00 97.69 437 LYS A O 1
ATOM 3408 N N . THR A 1 438 ? -25.024 -15.881 0.672 1.00 98.19 438 THR A N 1
ATOM 3409 C CA . THR A 1 438 ? -23.746 -15.477 0.072 1.00 98.19 438 THR A CA 1
ATOM 3410 C C . THR A 1 438 ? -23.053 -14.377 0.883 1.00 98.19 438 THR A C 1
ATOM 3412 O O . THR A 1 438 ? -21.839 -14.208 0.776 1.00 98.19 438 THR A O 1
ATOM 3415 N N . ILE A 1 439 ? -23.788 -13.677 1.755 1.00 98.12 439 ILE A N 1
ATOM 3416 C CA . ILE A 1 439 ? -23.284 -12.639 2.658 1.00 98.12 439 ILE A CA 1
ATOM 3417 C C . ILE A 1 439 ? -23.681 -12.985 4.095 1.00 98.12 439 ILE A C 1
ATOM 3419 O O . ILE A 1 439 ? -24.870 -13.051 4.416 1.00 98.12 439 ILE A O 1
ATOM 3423 N N . LEU A 1 440 ? -22.689 -13.156 4.974 1.00 98.62 440 LEU A N 1
ATOM 3424 C CA . LEU A 1 440 ? -22.906 -13.191 6.423 1.00 98.62 440 LEU A CA 1
ATOM 3425 C C . LEU A 1 440 ? -22.971 -11.747 6.926 1.00 98.62 440 LEU A C 1
ATOM 3427 O O . LEU A 1 440 ? -21.967 -11.035 6.916 1.00 98.62 440 LEU A O 1
ATOM 3431 N N . ILE A 1 441 ? -24.170 -11.321 7.325 1.00 97.88 441 ILE A N 1
ATOM 3432 C CA . ILE A 1 441 ? -24.471 -9.927 7.674 1.00 97.88 441 ILE A CA 1
ATOM 3433 C C . ILE A 1 441 ? -24.120 -9.649 9.133 1.00 97.88 441 ILE A C 1
ATOM 3435 O O . ILE A 1 441 ? -23.461 -8.654 9.423 1.00 97.88 441 ILE A O 1
ATOM 3439 N N . ALA A 1 442 ? -24.568 -10.507 10.052 1.00 97.94 442 ALA A N 1
ATOM 3440 C CA . ALA A 1 442 ? -24.313 -10.324 11.476 1.00 97.94 442 ALA A CA 1
ATOM 3441 C C . ALA A 1 442 ? -24.332 -11.643 12.249 1.00 97.94 442 ALA A C 1
ATOM 3443 O O . ALA A 1 442 ? -25.262 -12.448 12.142 1.00 97.94 442 ALA A O 1
ATOM 3444 N N . TYR A 1 443 ? -23.318 -11.814 13.087 1.00 97.81 443 TYR A N 1
ATOM 3445 C CA . TYR A 1 443 ? -23.249 -12.825 14.124 1.00 97.81 443 TYR A CA 1
ATOM 3446 C C . TYR A 1 443 ? -23.756 -12.237 15.454 1.00 97.81 443 TYR A C 1
ATOM 3448 O O . TYR A 1 443 ? -23.439 -11.082 15.768 1.00 97.81 443 TYR A O 1
ATOM 3456 N N . PRO A 1 444 ? -24.555 -12.973 16.251 1.00 94.50 444 PRO A N 1
ATOM 3457 C CA . PRO A 1 444 ? -25.069 -12.431 17.506 1.00 94.50 444 PRO A CA 1
ATOM 3458 C C . PRO A 1 444 ? -23.938 -12.203 18.517 1.00 94.50 444 PRO A C 1
ATOM 3460 O O . PRO A 1 444 ? -23.166 -13.114 18.824 1.00 94.50 444 PRO A O 1
ATOM 3463 N N . GLY A 1 445 ? -23.824 -10.989 19.055 1.00 91.75 445 GLY A N 1
ATOM 3464 C CA . GLY A 1 445 ? -22.697 -10.610 19.913 1.00 91.75 445 GLY A CA 1
ATOM 3465 C C . GLY A 1 445 ? -22.685 -11.299 21.279 1.00 91.75 445 GLY A C 1
ATOM 3466 O O . GLY A 1 445 ? -21.614 -11.472 21.857 1.00 91.75 445 GLY A O 1
ATOM 3467 N N . SER A 1 446 ? -23.838 -11.776 21.760 1.00 90.81 446 SER A N 1
ATOM 3468 C CA . SER A 1 446 ? -23.957 -12.535 23.017 1.00 90.81 446 SER A CA 1
ATOM 3469 C C . SER A 1 446 ? -24.146 -14.042 22.807 1.00 90.81 446 SER A C 1
ATOM 3471 O O . SER A 1 446 ? -24.361 -14.783 23.765 1.00 90.81 446 SER A O 1
ATOM 3473 N N . LYS A 1 447 ? -24.057 -14.537 21.564 1.00 91.44 447 LYS A N 1
ATOM 3474 C CA . LYS A 1 447 ? -24.078 -15.982 21.301 1.00 91.44 447 LYS A CA 1
ATOM 3475 C C . LYS A 1 447 ? -22.824 -16.625 21.894 1.00 91.44 447 LYS A C 1
ATOM 3477 O O . LYS A 1 447 ? -21.708 -16.204 21.596 1.00 91.44 447 LYS A O 1
ATOM 3482 N N . LYS A 1 448 ? -23.033 -17.641 22.738 1.00 90.31 448 LYS A N 1
ATOM 3483 C CA . LYS A 1 448 ? -22.020 -18.249 23.624 1.00 90.31 448 LYS A CA 1
ATOM 3484 C C . LYS A 1 448 ? -21.215 -19.382 22.975 1.00 90.31 448 LYS A C 1
ATOM 3486 O O . LYS A 1 448 ? -20.510 -20.109 23.671 1.00 90.31 448 LYS A O 1
ATOM 3491 N N . ASP A 1 449 ? -21.342 -19.564 21.665 1.00 92.75 449 ASP A N 1
ATOM 3492 C CA . ASP A 1 449 ? -20.622 -20.607 20.943 1.00 92.75 449 ASP A CA 1
ATOM 3493 C C . ASP A 1 449 ? -19.115 -20.328 20.986 1.00 92.75 449 ASP A C 1
ATOM 3495 O O . ASP A 1 449 ? -18.661 -19.234 20.652 1.00 92.75 449 ASP A O 1
ATOM 3499 N N . ASN A 1 450 ? -18.335 -21.343 21.357 1.00 95.12 450 ASN A N 1
ATOM 3500 C CA . ASN A 1 450 ? -16.875 -21.251 21.382 1.00 95.12 450 ASN A CA 1
ATOM 3501 C C . ASN A 1 450 ? -16.250 -21.351 19.977 1.00 95.12 450 ASN A C 1
ATOM 3503 O O . ASN A 1 450 ? -15.201 -20.759 19.721 1.00 95.12 450 ASN A O 1
ATOM 3507 N N . LYS A 1 451 ? -16.894 -22.094 19.068 1.00 96.12 451 LYS A N 1
ATOM 3508 C CA . LYS A 1 451 ? -16.465 -22.300 17.681 1.00 96.12 451 LYS A CA 1
ATOM 3509 C C . LYS A 1 451 ? -17.629 -22.058 16.727 1.00 96.12 451 LYS A C 1
ATOM 3511 O O . LYS A 1 451 ? -18.751 -22.458 17.023 1.00 96.12 451 LYS A O 1
ATOM 3516 N N . TYR A 1 452 ? -17.340 -21.492 15.560 1.00 97.56 452 TYR A N 1
ATOM 3517 C CA . TYR A 1 452 ? -18.309 -21.318 14.484 1.00 97.56 452 TYR A CA 1
ATOM 3518 C C . TYR A 1 452 ? -17.699 -21.692 13.132 1.00 97.56 452 TYR A C 1
ATOM 3520 O O . TYR A 1 452 ? -16.541 -21.377 12.854 1.00 97.56 452 TYR A O 1
ATOM 3528 N N . LYS A 1 453 ? -18.485 -22.361 12.283 1.00 97.56 453 LYS A N 1
ATOM 3529 C CA . LYS A 1 453 ? -18.121 -22.649 10.895 1.00 97.56 453 LYS A CA 1
ATOM 3530 C C . LYS A 1 453 ? -18.947 -21.761 9.977 1.00 97.56 453 LYS A C 1
ATOM 3532 O O . LYS A 1 453 ? -20.168 -21.871 9.942 1.00 97.56 453 LYS A O 1
ATOM 3537 N N . VAL A 1 454 ? -18.275 -20.902 9.223 1.00 97.94 454 VAL A N 1
ATOM 3538 C CA . VAL A 1 454 ? -18.905 -20.105 8.172 1.00 97.94 454 VAL A CA 1
ATOM 3539 C C . VAL A 1 454 ? -19.314 -21.056 7.035 1.00 97.94 454 VAL A C 1
ATOM 3541 O O . VAL A 1 454 ? -18.458 -21.805 6.561 1.00 97.94 454 VAL A O 1
ATOM 3544 N N . PRO A 1 455 ? -20.585 -21.061 6.588 1.00 97.69 455 PRO A N 1
ATOM 3545 C CA . PRO A 1 455 ? -21.028 -21.942 5.507 1.00 97.69 455 PRO A CA 1
ATOM 3546 C C . PRO A 1 455 ? -20.259 -21.720 4.198 1.00 97.69 455 PRO A C 1
ATOM 3548 O O . PRO A 1 455 ? -19.932 -20.585 3.852 1.00 97.69 455 PRO A O 1
ATOM 3551 N N . ASP A 1 456 ? -20.046 -22.784 3.416 1.00 96.69 456 ASP A N 1
ATOM 3552 C CA . ASP A 1 456 ? -19.345 -22.704 2.122 1.00 96.69 456 ASP A CA 1
ATOM 3553 C C . ASP A 1 456 ? -20.092 -21.855 1.082 1.00 96.69 456 ASP A C 1
ATOM 3555 O O . ASP A 1 456 ? -19.493 -21.431 0.100 1.00 96.69 456 ASP A O 1
ATOM 3559 N N . SER A 1 457 ? -21.386 -21.579 1.269 1.00 97.31 457 SER A N 1
ATOM 3560 C CA . SER A 1 457 ? -22.134 -20.654 0.406 1.00 97.31 457 SER A CA 1
ATOM 3561 C C . SER A 1 457 ? -21.694 -19.197 0.567 1.00 97.31 457 SER A C 1
ATOM 3563 O O . SER A 1 457 ? -21.936 -18.390 -0.328 1.00 97.31 457 SER A O 1
ATOM 3565 N N . VAL A 1 458 ? -21.062 -18.846 1.693 1.00 98.56 458 VAL A N 1
ATOM 3566 C CA . VAL A 1 458 ? -20.685 -17.468 2.011 1.00 98.56 458 VAL A CA 1
ATOM 3567 C C . VAL A 1 458 ? -19.490 -17.040 1.165 1.00 98.56 458 VAL A C 1
ATOM 3569 O O . VAL A 1 458 ? -18.412 -17.630 1.215 1.00 98.56 458 VAL A O 1
ATOM 3572 N N . VAL A 1 459 ? -19.682 -15.952 0.428 1.00 97.69 459 VAL A N 1
ATOM 3573 C CA . VAL A 1 459 ? -18.672 -15.279 -0.396 1.00 97.69 459 VAL A CA 1
ATOM 3574 C C . VAL A 1 459 ? -18.111 -14.053 0.330 1.00 97.69 459 VAL A C 1
ATOM 3576 O O . VAL A 1 459 ? -16.929 -13.737 0.175 1.00 97.69 459 VAL A O 1
ATOM 3579 N N . THR A 1 460 ? -18.926 -13.398 1.163 1.00 97.44 460 THR A N 1
ATOM 3580 C CA . THR A 1 460 ? -18.567 -12.156 1.860 1.00 97.44 460 THR A CA 1
ATOM 3581 C C . THR A 1 460 ? -18.947 -12.204 3.337 1.00 97.44 460 THR A C 1
ATOM 3583 O O . THR A 1 460 ? -20.077 -12.539 3.693 1.00 97.44 460 THR A O 1
ATOM 3586 N N . ILE A 1 461 ? -18.022 -11.787 4.202 1.00 98.38 461 ILE A N 1
ATOM 3587 C CA . ILE A 1 461 ? -18.317 -11.414 5.591 1.00 98.38 461 ILE A CA 1
ATOM 3588 C C . ILE A 1 461 ? -18.440 -9.891 5.642 1.00 98.38 461 ILE A C 1
ATOM 3590 O O . ILE A 1 461 ? -17.490 -9.185 5.300 1.00 98.38 461 ILE A O 1
ATOM 3594 N N . ALA A 1 462 ? -19.618 -9.394 6.021 1.00 93.19 462 ALA A N 1
ATOM 3595 C CA . ALA A 1 462 ? -19.947 -7.973 5.964 1.00 93.19 462 ALA A CA 1
ATOM 3596 C C . ALA A 1 462 ? -19.178 -7.122 6.993 1.00 93.19 462 ALA A C 1
ATOM 3598 O O . ALA A 1 462 ? -18.602 -7.624 7.964 1.00 93.19 462 ALA A O 1
ATOM 3599 N N . THR A 1 463 ? -19.206 -5.806 6.782 1.00 93.06 463 THR A N 1
ATOM 3600 C CA . THR A 1 463 ? -18.636 -4.799 7.684 1.00 93.06 463 THR A CA 1
ATOM 3601 C C . THR A 1 463 ? -19.185 -4.952 9.108 1.00 93.06 463 THR A C 1
ATOM 3603 O O . THR A 1 463 ? -20.389 -4.830 9.340 1.00 93.06 463 THR A O 1
ATOM 3606 N N . GLY A 1 464 ? -18.297 -5.200 10.075 1.00 91.62 464 GLY A N 1
ATOM 3607 C CA . GLY A 1 464 ? -18.647 -5.362 11.490 1.00 91.62 464 GLY A CA 1
ATOM 3608 C C . GLY A 1 464 ? -19.433 -6.631 11.851 1.00 91.62 464 GLY A C 1
ATOM 3609 O O . GLY A 1 464 ? -19.996 -6.677 12.943 1.00 91.62 464 GLY A O 1
ATOM 3610 N N . ALA A 1 465 ? -19.494 -7.643 10.978 1.00 97.38 465 ALA A N 1
ATOM 3611 C CA . ALA A 1 465 ? -20.382 -8.798 11.150 1.00 97.38 465 ALA A CA 1
ATOM 3612 C C . ALA A 1 465 ? -20.190 -9.572 12.472 1.00 97.38 465 ALA A C 1
ATOM 3614 O O . ALA A 1 465 ? -21.170 -10.052 13.034 1.00 97.38 465 ALA A O 1
ATOM 3615 N N . PHE A 1 466 ? -18.964 -9.679 12.987 1.00 97.94 466 PHE A N 1
ATOM 3616 C CA . PHE A 1 466 ? -18.628 -10.334 14.261 1.00 97.94 466 PHE A CA 1
ATOM 3617 C C . PHE A 1 466 ? -18.122 -9.347 15.327 1.00 97.94 466 PHE A C 1
ATOM 3619 O O . PHE A 1 466 ? -17.641 -9.775 16.375 1.00 97.94 466 PHE A O 1
ATOM 3626 N N . ALA A 1 467 ? -18.207 -8.034 15.088 1.00 94.38 467 ALA A N 1
ATOM 3627 C CA . ALA A 1 467 ? -17.584 -7.034 15.952 1.00 94.38 467 ALA A CA 1
ATOM 3628 C C . ALA A 1 467 ? -18.038 -7.159 17.422 1.00 94.38 467 ALA A C 1
ATOM 3630 O O . ALA A 1 467 ? -19.233 -7.136 17.721 1.00 94.38 467 ALA A O 1
ATOM 3631 N N . TYR A 1 468 ? -17.055 -7.236 18.321 1.00 92.62 468 TYR A N 1
ATOM 3632 C CA . TYR A 1 468 ? -17.159 -7.374 19.775 1.00 92.62 468 TYR A CA 1
ATOM 3633 C C . TYR A 1 468 ? -17.875 -8.634 20.271 1.00 92.62 468 TYR A C 1
ATOM 3635 O O . TYR A 1 468 ? -18.394 -8.647 21.389 1.00 92.62 468 TYR A O 1
ATOM 3643 N N . ASN A 1 469 ? -17.881 -9.723 19.495 1.00 93.06 469 ASN A N 1
ATOM 3644 C CA . ASN A 1 469 ? -18.278 -11.007 20.062 1.00 93.06 469 ASN A CA 1
ATOM 3645 C C . ASN A 1 469 ? -17.252 -11.462 21.122 1.00 93.06 469 ASN A C 1
ATOM 3647 O O . ASN A 1 469 ? -16.083 -11.713 20.823 1.00 93.06 469 ASN A O 1
ATOM 3651 N N . GLY A 1 470 ? -17.715 -11.575 22.369 1.00 87.94 470 GLY A N 1
ATOM 3652 C CA . GLY A 1 470 ? -16.880 -11.892 23.532 1.00 87.94 470 GLY A CA 1
ATOM 3653 C C . GLY A 1 470 ? -16.626 -13.385 23.777 1.00 87.94 470 GLY A C 1
ATOM 3654 O O . GLY A 1 470 ? -15.904 -13.730 24.712 1.00 87.94 470 GLY A O 1
ATOM 3655 N N . HIS A 1 471 ? -17.235 -14.278 22.990 1.00 91.69 471 HIS A N 1
ATOM 3656 C CA . HIS A 1 471 ? -17.306 -15.712 23.304 1.00 91.69 471 HIS A CA 1
ATOM 3657 C C . HIS A 1 471 ? -16.600 -16.608 22.289 1.00 91.69 471 HIS A C 1
ATOM 3659 O O . HIS A 1 471 ? -16.044 -17.635 22.672 1.00 91.69 471 HIS A O 1
ATOM 3665 N N . LEU A 1 472 ? -16.606 -16.225 21.015 1.00 94.00 472 LEU A N 1
ATOM 3666 C CA . LEU A 1 472 ? -16.064 -17.019 19.928 1.00 94.00 472 LEU A CA 1
ATOM 3667 C C . LEU A 1 472 ? -14.530 -17.015 19.985 1.00 94.00 472 LEU A C 1
ATOM 3669 O O . LEU A 1 472 ? -13.894 -15.960 19.931 1.00 94.00 472 LEU A O 1
ATOM 3673 N N . LYS A 1 473 ? -13.938 -18.206 20.105 1.00 93.75 473 LYS A N 1
ATOM 3674 C CA . LYS A 1 473 ? -12.483 -18.420 20.190 1.00 93.75 473 LYS A CA 1
ATOM 3675 C C . LYS A 1 473 ? -11.905 -19.104 18.963 1.00 93.75 473 LYS A C 1
ATOM 3677 O O . LYS A 1 473 ? -10.712 -18.973 18.708 1.00 93.75 473 LYS A O 1
ATOM 3682 N N . GLU A 1 474 ? -12.741 -19.805 18.205 1.00 93.94 474 GLU A N 1
ATOM 3683 C CA . GLU A 1 474 ? -12.353 -20.506 16.988 1.00 93.94 474 GLU A CA 1
ATOM 3684 C C . GLU A 1 474 ? -13.329 -20.196 15.856 1.00 93.94 474 GLU A C 1
ATOM 3686 O O . GLU A 1 474 ? -14.548 -20.185 16.037 1.00 93.94 474 GLU A O 1
ATOM 3691 N N . ILE A 1 475 ? -12.792 -19.985 14.660 1.00 96.81 475 ILE A N 1
ATOM 3692 C CA . ILE A 1 475 ? -13.594 -19.821 13.454 1.00 96.81 475 ILE A CA 1
ATOM 3693 C C . ILE A 1 475 ? -13.016 -20.667 12.327 1.00 96.81 475 ILE A C 1
ATOM 3695 O O . ILE A 1 475 ? -11.809 -20.694 12.099 1.00 96.81 475 ILE A O 1
ATOM 3699 N N . GLU A 1 476 ? -13.895 -21.377 11.634 1.00 95.94 476 GLU A N 1
ATOM 3700 C CA . GLU A 1 476 ? -13.579 -22.121 10.422 1.00 95.94 476 GLU A CA 1
ATOM 3701 C C . GLU A 1 476 ? -14.262 -21.419 9.250 1.00 95.94 476 GLU A C 1
ATOM 3703 O O . GLU A 1 476 ? -15.484 -21.264 9.239 1.00 95.94 476 GLU A O 1
ATOM 3708 N N . PHE A 1 477 ? -13.479 -20.940 8.288 1.00 96.56 477 PHE A N 1
ATOM 3709 C CA . PHE A 1 477 ? -14.008 -20.216 7.138 1.00 96.56 477 PHE A CA 1
ATOM 3710 C C . PHE A 1 477 ? -14.492 -21.177 6.045 1.00 96.56 477 PHE A C 1
ATOM 3712 O O . PHE A 1 477 ? -13.885 -22.223 5.820 1.00 96.56 477 PHE A O 1
ATOM 3719 N N . GLY A 1 478 ? -15.563 -20.794 5.347 1.00 91.50 478 GLY A N 1
ATOM 3720 C CA . GLY A 1 478 ? -16.083 -21.541 4.203 1.00 91.50 478 GLY A CA 1
ATOM 3721 C C . GLY A 1 478 ? -15.162 -21.446 2.984 1.00 91.50 478 GLY A C 1
ATOM 3722 O O . GLY A 1 478 ? -14.488 -20.434 2.776 1.00 91.50 478 GLY A O 1
ATOM 3723 N N . SER A 1 479 ? -15.151 -22.482 2.145 1.00 90.19 479 SER A N 1
ATOM 3724 C CA . SER A 1 479 ? -14.190 -22.620 1.038 1.00 90.19 479 SER A CA 1
ATOM 3725 C C . SER A 1 479 ? -14.357 -21.606 -0.101 1.00 90.19 479 SER A C 1
ATOM 3727 O O . SER A 1 479 ? -13.457 -21.461 -0.927 1.00 90.19 479 SER A O 1
ATOM 3729 N N . ASN A 1 480 ? -15.507 -20.926 -0.189 1.00 94.06 480 ASN A N 1
ATOM 3730 C CA . ASN A 1 480 ? -15.790 -19.938 -1.237 1.00 94.06 480 ASN A CA 1
ATOM 3731 C C . ASN A 1 480 ? -15.638 -18.487 -0.767 1.00 94.06 480 ASN A C 1
ATOM 3733 O O . ASN A 1 480 ? -15.871 -17.573 -1.561 1.00 94.06 480 ASN A O 1
ATOM 3737 N N . LEU A 1 481 ? -15.217 -18.258 0.480 1.00 97.94 481 LEU A N 1
ATOM 3738 C CA . LEU A 1 481 ? -15.059 -16.917 1.030 1.00 97.94 481 LEU A CA 1
ATOM 3739 C C . LEU A 1 481 ? -14.038 -16.116 0.212 1.00 97.94 481 LEU A C 1
ATOM 3741 O O . LEU A 1 481 ? -12.893 -16.540 0.063 1.00 97.94 481 LEU A O 1
ATOM 3745 N N . LYS A 1 482 ? -14.444 -14.955 -0.307 1.00 91.06 482 LYS A N 1
ATOM 3746 C CA . LYS A 1 482 ? -13.608 -14.052 -1.114 1.00 91.06 482 LYS A CA 1
ATOM 3747 C C . LYS A 1 482 ? -13.259 -12.755 -0.396 1.00 91.06 482 LYS A C 1
ATOM 3749 O O . LYS A 1 482 ? -12.154 -12.247 -0.594 1.00 91.06 482 LYS A O 1
ATOM 3754 N N . VAL A 1 483 ? -14.187 -12.225 0.403 1.00 93.88 483 VAL A N 1
ATOM 3755 C CA . VAL A 1 483 ? -14.104 -10.866 0.956 1.00 93.88 483 VAL A CA 1
ATOM 3756 C C . VAL A 1 483 ? -14.366 -10.847 2.460 1.00 93.88 483 VAL A C 1
ATOM 3758 O O . VAL A 1 483 ? -15.364 -11.394 2.934 1.00 93.88 483 VAL A O 1
ATOM 3761 N N . ILE A 1 484 ? -13.493 -10.154 3.197 1.00 96.75 484 ILE A N 1
ATOM 3762 C CA . ILE A 1 484 ? -13.662 -9.840 4.623 1.00 96.75 484 ILE A CA 1
ATOM 3763 C C . ILE A 1 484 ? -13.771 -8.316 4.784 1.00 96.75 484 ILE A C 1
ATOM 3765 O O . ILE A 1 484 ? -12.839 -7.591 4.431 1.00 96.75 484 ILE A O 1
ATOM 3769 N N . GLY A 1 485 ? -14.920 -7.843 5.276 1.00 83.00 485 GLY A N 1
ATOM 3770 C CA . GLY A 1 485 ? -15.262 -6.423 5.421 1.00 83.00 485 GLY A CA 1
ATOM 3771 C C . GLY A 1 485 ? -14.503 -5.673 6.523 1.00 83.00 485 GLY A C 1
ATOM 3772 O O . GLY A 1 485 ? -13.797 -6.262 7.342 1.00 83.00 485 GLY A O 1
ATOM 3773 N N . VAL A 1 486 ? -14.673 -4.346 6.547 1.00 88.75 486 VAL A N 1
ATOM 3774 C CA . VAL A 1 486 ? -14.057 -3.459 7.553 1.00 88.75 486 VAL A CA 1
ATOM 3775 C C . VAL A 1 486 ? -14.555 -3.839 8.948 1.00 88.75 486 VAL A C 1
ATOM 3777 O O . VAL A 1 486 ? -15.737 -4.136 9.125 1.00 88.75 486 VAL A O 1
ATOM 3780 N N . ASP A 1 487 ? -13.665 -3.845 9.944 1.00 90.81 487 ASP A N 1
ATOM 3781 C CA . ASP A 1 487 ? -13.990 -4.168 11.344 1.00 90.81 487 ASP A CA 1
ATOM 3782 C C . ASP A 1 487 ? -14.716 -5.522 11.546 1.00 90.81 487 ASP A C 1
ATOM 3784 O O . ASP A 1 487 ? -15.311 -5.749 12.601 1.00 90.81 487 ASP A O 1
ATOM 3788 N N . ALA A 1 488 ? -14.684 -6.436 10.563 1.00 95.19 488 ALA A N 1
ATOM 3789 C CA . ALA A 1 488 ? -15.489 -7.661 10.564 1.00 95.19 488 ALA A CA 1
ATOM 3790 C C . ALA A 1 488 ? -15.349 -8.480 11.855 1.00 95.19 488 ALA A C 1
ATOM 3792 O O . ALA A 1 488 ? -16.356 -8.964 12.357 1.00 95.19 488 ALA A O 1
ATOM 3793 N N . PHE A 1 489 ? -14.142 -8.578 12.416 1.00 97.38 489 PHE A N 1
ATOM 3794 C CA . PHE A 1 489 ? -13.819 -9.294 13.655 1.00 97.38 489 PHE A CA 1
ATOM 3795 C C . PHE A 1 489 ? -13.287 -8.375 14.755 1.00 97.38 489 PHE A C 1
ATOM 3797 O O . PHE A 1 489 ? -12.595 -8.827 15.671 1.00 97.38 489 PHE A O 1
ATOM 3804 N N . ARG A 1 490 ? -13.579 -7.073 14.678 1.00 95.00 490 ARG A N 1
ATOM 3805 C CA . ARG A 1 490 ? -13.033 -6.111 15.631 1.00 95.00 490 ARG A CA 1
ATOM 3806 C C . ARG A 1 490 ? -13.384 -6.487 17.067 1.00 95.00 490 ARG A C 1
ATOM 3808 O O . ARG A 1 490 ? -14.540 -6.768 17.353 1.00 95.00 490 ARG A O 1
ATOM 3815 N N . GLY A 1 491 ? -12.411 -6.466 17.974 1.00 92.75 491 GLY A N 1
ATOM 3816 C CA . GLY A 1 491 ? -12.633 -6.729 19.398 1.00 92.75 491 GLY A CA 1
ATOM 3817 C C . GLY A 1 491 ? -13.102 -8.152 19.721 1.00 92.75 491 GLY A C 1
ATOM 3818 O O . GLY A 1 491 ? -13.569 -8.388 20.830 1.00 92.75 491 GLY A O 1
ATOM 3819 N N . CYS A 1 492 ? -13.003 -9.092 18.775 1.00 95.31 492 CYS A N 1
ATOM 3820 C CA . CYS A 1 492 ? -13.142 -10.515 19.074 1.00 95.31 492 CYS A CA 1
ATOM 3821 C C . CYS A 1 492 ? -11.954 -11.008 19.913 1.00 95.31 492 CYS A C 1
ATOM 3823 O O . CYS A 1 492 ? -10.964 -10.300 20.104 1.00 95.31 492 CYS A O 1
ATOM 3825 N N . HIS A 1 493 ? -12.022 -12.255 20.376 1.00 93.81 493 HIS A N 1
ATOM 3826 C CA . HIS A 1 493 ? -11.018 -12.821 21.276 1.00 93.81 493 HIS A CA 1
ATOM 3827 C C . HIS A 1 493 ? -10.350 -14.097 20.734 1.00 93.81 493 HIS A C 1
ATOM 3829 O O . HIS A 1 493 ? -10.179 -15.075 21.462 1.00 93.81 493 HIS A O 1
ATOM 3835 N N . PHE A 1 494 ? -9.979 -14.095 19.452 1.00 96.12 494 PHE A N 1
ATOM 3836 C CA . PHE A 1 494 ? -9.235 -15.191 18.824 1.00 96.12 494 PHE A CA 1
ATOM 3837 C C . PHE A 1 494 ? -7.764 -15.196 19.258 1.00 96.12 494 PHE A C 1
ATOM 3839 O O . PHE A 1 494 ? -7.134 -14.141 19.336 1.00 96.12 494 PHE A O 1
ATOM 3846 N N . SER A 1 495 ? -7.200 -16.385 19.484 1.00 91.94 495 SER A N 1
ATOM 3847 C CA . SER A 1 495 ? -5.764 -16.568 19.742 1.00 91.94 495 SER A CA 1
ATOM 3848 C C . SER A 1 495 ? -4.968 -16.825 18.460 1.00 91.94 495 SER A C 1
ATOM 3850 O O . SER A 1 495 ? -3.844 -16.336 18.325 1.00 91.94 495 SER A O 1
ATOM 3852 N N . GLU A 1 496 ? -5.557 -17.548 17.507 1.00 93.00 496 GLU A N 1
ATOM 3853 C CA . GLU A 1 496 ? -5.007 -17.791 16.177 1.00 93.00 496 GLU A CA 1
ATOM 3854 C C . GLU A 1 496 ? -6.090 -17.643 15.108 1.00 93.00 496 GLU A C 1
ATOM 3856 O O . GLU A 1 496 ? -7.249 -17.993 15.326 1.00 93.00 496 GLU A O 1
ATOM 3861 N N . LEU A 1 497 ? -5.693 -17.163 13.932 1.00 96.06 497 LEU A N 1
ATOM 3862 C CA . LEU A 1 497 ? -6.544 -17.101 12.749 1.00 96.06 497 LEU A CA 1
ATOM 3863 C C . LEU A 1 497 ? -5.812 -17.687 11.543 1.00 96.06 497 LEU A C 1
ATOM 3865 O O . LEU A 1 497 ? -4.627 -17.431 11.339 1.00 96.06 497 LEU A O 1
ATOM 3869 N N . VAL A 1 498 ? -6.527 -18.455 10.725 1.00 92.75 498 VAL A N 1
ATOM 3870 C CA . VAL A 1 498 ? -6.034 -18.965 9.440 1.00 92.75 498 VAL A CA 1
ATOM 3871 C C . VAL A 1 498 ? -7.021 -18.533 8.371 1.00 92.75 498 VAL A C 1
ATOM 3873 O O . VAL A 1 498 ? -8.146 -19.027 8.327 1.00 92.75 498 VAL A O 1
ATOM 3876 N N . ILE A 1 499 ? -6.618 -17.573 7.546 1.00 96.25 499 ILE A N 1
ATOM 3877 C CA . ILE A 1 499 ? -7.452 -17.059 6.461 1.00 96.25 499 ILE A CA 1
ATOM 3878 C C . ILE A 1 499 ? -7.363 -18.044 5.281 1.00 96.25 499 ILE A C 1
ATOM 3880 O O . ILE A 1 499 ? -6.260 -18.474 4.945 1.00 96.25 499 ILE A O 1
ATOM 3884 N N . PRO A 1 500 ? -8.486 -18.461 4.666 1.00 89.88 500 PRO A N 1
ATOM 3885 C CA . PRO A 1 500 ? -8.466 -19.513 3.652 1.00 89.88 500 PRO A CA 1
ATOM 3886 C C . PRO A 1 500 ? -7.959 -18.993 2.302 1.00 89.88 500 PRO A C 1
ATOM 3888 O O . PRO A 1 500 ? -8.242 -17.855 1.931 1.00 89.88 500 PRO A O 1
ATOM 3891 N N . GLU A 1 501 ? -7.312 -19.867 1.523 1.00 83.88 501 GLU A N 1
ATOM 3892 C CA . GLU A 1 501 ? -6.748 -19.590 0.181 1.00 83.88 501 GLU A CA 1
ATOM 3893 C C . GLU A 1 501 ? -7.723 -18.937 -0.808 1.00 83.88 501 GLU A C 1
ATOM 3895 O O . GLU A 1 501 ? -7.324 -18.296 -1.778 1.00 83.88 501 GLU A O 1
ATOM 3900 N N . SER A 1 502 ? -9.027 -19.093 -0.586 1.00 91.00 502 SER A N 1
ATOM 3901 C CA . SER A 1 502 ? -10.054 -18.499 -1.429 1.00 91.00 502 SER A CA 1
ATOM 3902 C C . SER A 1 502 ? -10.139 -16.974 -1.309 1.00 91.00 502 SER A C 1
ATOM 3904 O O . SER A 1 502 ? -10.640 -16.352 -2.251 1.00 91.00 502 SER A O 1
ATOM 3906 N N . VAL A 1 503 ? -9.680 -16.382 -0.198 1.00 93.50 503 VAL A N 1
ATOM 3907 C CA . VAL A 1 503 ? -9.814 -14.948 0.102 1.00 93.50 503 VAL A CA 1
ATOM 3908 C C . VAL A 1 503 ? -8.901 -14.119 -0.791 1.00 93.50 503 VAL A C 1
ATOM 3910 O O . VAL A 1 503 ? -7.686 -14.286 -0.802 1.00 93.50 503 VAL A O 1
ATOM 3913 N N . THR A 1 504 ? -9.496 -13.165 -1.506 1.00 84.25 504 THR A N 1
ATOM 3914 C CA . THR A 1 504 ? -8.773 -12.252 -2.400 1.00 84.25 504 THR A CA 1
ATOM 3915 C C . THR A 1 504 ? -8.679 -10.833 -1.850 1.00 84.25 504 THR A C 1
ATOM 3917 O O . THR A 1 504 ? -7.787 -10.096 -2.269 1.00 84.25 504 THR A O 1
ATOM 3920 N N . THR A 1 505 ? -9.575 -10.448 -0.933 1.00 82.25 505 THR A N 1
ATOM 3921 C CA . THR A 1 505 ? -9.674 -9.075 -0.416 1.00 82.25 505 THR A CA 1
ATOM 3922 C C . THR A 1 505 ? -9.934 -9.055 1.088 1.00 82.25 505 THR A C 1
ATOM 3924 O O . THR A 1 505 ? -10.888 -9.675 1.566 1.00 82.25 505 THR A O 1
ATOM 3927 N N . ILE A 1 506 ? -9.131 -8.278 1.819 1.00 87.25 506 ILE A N 1
ATOM 3928 C CA . ILE A 1 506 ? -9.339 -7.979 3.243 1.00 87.25 506 ILE A CA 1
ATOM 3929 C C . ILE A 1 506 ? -9.340 -6.459 3.423 1.00 87.25 506 ILE A C 1
ATOM 3931 O O . ILE A 1 506 ? -8.371 -5.778 3.082 1.00 87.25 506 ILE A O 1
ATOM 3935 N N . TYR A 1 507 ? -10.435 -5.915 3.946 1.00 76.31 507 TYR A N 1
ATOM 3936 C CA . TYR A 1 507 ? -10.540 -4.485 4.219 1.00 76.31 507 TYR A CA 1
ATOM 3937 C C . TYR A 1 507 ? -9.920 -4.103 5.571 1.00 76.31 507 TYR A C 1
ATOM 3939 O O . TYR A 1 507 ? -9.703 -4.942 6.444 1.00 76.31 507 TYR A O 1
ATOM 3947 N N . GLY A 1 508 ? -9.620 -2.815 5.733 1.00 78.62 508 GLY A N 1
ATOM 3948 C CA . GLY A 1 508 ? -8.905 -2.287 6.895 1.00 78.62 508 GLY A CA 1
ATOM 3949 C C . GLY A 1 508 ? -9.593 -2.578 8.212 1.00 78.62 508 GLY A C 1
ATOM 3950 O O . GLY A 1 508 ? -10.813 -2.707 8.281 1.00 78.62 508 GLY A O 1
ATOM 3951 N N . CYS A 1 509 ? -8.793 -2.694 9.265 1.00 84.00 509 CYS A N 1
ATOM 3952 C CA . CYS A 1 509 ? -9.249 -2.984 10.616 1.00 84.00 509 CYS A CA 1
ATOM 3953 C C . CYS A 1 509 ? -10.069 -4.284 10.761 1.00 84.00 509 CYS A C 1
ATOM 3955 O O . CYS A 1 509 ? -10.674 -4.498 11.809 1.00 84.00 509 CYS A O 1
ATOM 3957 N N . ALA A 1 510 ? -10.090 -5.179 9.761 1.00 85.06 510 ALA A N 1
ATOM 3958 C CA . ALA A 1 510 ? -10.870 -6.419 9.809 1.00 85.06 510 ALA A CA 1
ATOM 3959 C C . ALA A 1 510 ? -10.611 -7.255 11.075 1.00 85.06 510 ALA A C 1
ATOM 3961 O O . ALA A 1 510 ? -11.543 -7.867 11.588 1.00 85.06 510 ALA A O 1
ATOM 3962 N N . PHE A 1 511 ? -9.385 -7.231 11.607 1.00 96.00 511 PHE A N 1
ATOM 3963 C CA . PHE A 1 511 ? -8.958 -7.918 12.830 1.00 96.00 511 PHE A CA 1
ATOM 3964 C C . PHE A 1 511 ? -8.431 -6.930 13.884 1.00 96.00 511 PHE A C 1
ATOM 3966 O O . PHE A 1 511 ? -7.443 -7.211 14.562 1.00 96.00 511 PHE A O 1
ATOM 3973 N N . ASN A 1 512 ? -9.062 -5.758 13.994 1.00 89.88 512 ASN A N 1
ATOM 3974 C CA . ASN A 1 512 ? -8.697 -4.682 14.921 1.00 89.88 512 ASN A CA 1
ATOM 3975 C C . ASN A 1 512 ? -9.028 -5.024 16.385 1.00 89.88 512 ASN A C 1
ATOM 3977 O O . ASN A 1 512 ? -10.004 -5.716 16.666 1.00 89.88 512 ASN A O 1
ATOM 3981 N N . ASP A 1 513 ? -8.256 -4.499 17.334 1.00 91.94 513 ASP A N 1
ATOM 3982 C CA . ASP A 1 513 ? -8.484 -4.625 18.781 1.00 91.94 513 ASP A CA 1
ATOM 3983 C C . ASP A 1 513 ? -8.577 -6.077 19.327 1.00 91.94 513 ASP A C 1
ATOM 3985 O O . ASP A 1 513 ? -9.047 -6.285 20.447 1.00 91.94 513 ASP A O 1
ATOM 3989 N N . ILE A 1 514 ? -8.073 -7.086 18.607 1.00 95.62 514 ILE A N 1
ATOM 3990 C CA . ILE A 1 514 ? -8.002 -8.487 19.064 1.00 95.62 514 ILE A CA 1
ATOM 3991 C C . ILE A 1 514 ? -6.745 -8.666 19.925 1.00 95.62 514 ILE A C 1
ATOM 3993 O O . ILE A 1 514 ? -5.669 -9.050 19.459 1.00 95.62 514 ILE A O 1
ATOM 3997 N N . LYS A 1 515 ? -6.863 -8.349 21.217 1.00 93.12 515 LYS A N 1
ATOM 3998 C CA . LYS A 1 515 ? -5.717 -8.311 22.149 1.00 93.12 515 LYS A CA 1
ATOM 3999 C C . LYS A 1 515 ? -5.091 -9.686 22.421 1.00 93.12 515 LYS A C 1
ATOM 4001 O O . LYS A 1 515 ? -3.937 -9.756 22.827 1.00 93.12 515 LYS A O 1
ATOM 4006 N N . GLU A 1 516 ? -5.839 -10.767 22.205 1.00 95.38 516 GLU A N 1
ATOM 4007 C CA . GLU A 1 516 ? -5.396 -12.151 22.442 1.00 95.38 516 GLU A CA 1
ATOM 4008 C C . GLU A 1 516 ? -4.691 -12.782 21.228 1.00 95.38 516 GLU A C 1
ATOM 4010 O O . GLU A 1 516 ? -4.104 -13.859 21.365 1.00 95.38 516 GLU A O 1
ATOM 4015 N N . LEU A 1 517 ? -4.713 -12.123 20.061 1.00 96.81 517 LEU A N 1
ATOM 4016 C CA . LEU A 1 517 ? -4.222 -12.697 18.810 1.00 96.81 517 LEU A CA 1
ATOM 4017 C C . LEU A 1 517 ? -2.704 -12.866 18.850 1.00 96.81 517 LEU A C 1
ATOM 4019 O O . LEU A 1 517 ? -1.949 -11.903 18.914 1.00 96.81 517 LEU A O 1
ATOM 4023 N N . LYS A 1 518 ? -2.231 -14.104 18.806 1.00 92.69 518 LYS A N 1
ATOM 4024 C CA . LYS A 1 518 ? -0.799 -14.428 18.762 1.00 92.69 518 LYS A CA 1
ATOM 4025 C C . LYS A 1 518 ? -0.332 -14.702 17.346 1.00 92.69 518 LYS A C 1
ATOM 4027 O O . LYS A 1 518 ? 0.826 -14.449 17.030 1.00 92.69 518 LYS A O 1
ATOM 4032 N N . LYS A 1 519 ? -1.224 -15.221 16.505 1.00 92.81 519 LYS A N 1
ATOM 4033 C CA . LYS A 1 519 ? -0.891 -15.668 15.160 1.00 92.81 519 LYS A CA 1
ATOM 4034 C C . LYS A 1 519 ? -2.022 -15.397 14.186 1.00 92.81 519 LYS A C 1
ATOM 4036 O O . LYS A 1 519 ? -3.179 -15.690 14.472 1.00 92.81 519 LYS A O 1
ATOM 4041 N N . ILE A 1 520 ? -1.664 -14.927 13.002 1.00 97.00 520 ILE A N 1
ATOM 4042 C CA . ILE A 1 520 ? -2.566 -14.895 11.856 1.00 97.00 520 ILE A CA 1
ATOM 4043 C C . ILE A 1 520 ? -1.834 -15.410 10.623 1.00 97.00 520 ILE A C 1
ATOM 4045 O O . ILE A 1 520 ? -0.748 -14.936 10.314 1.00 97.00 520 ILE A O 1
ATOM 4049 N N . ALA A 1 521 ? -2.404 -16.401 9.943 1.00 91.44 521 ALA A N 1
ATOM 4050 C CA . ALA A 1 521 ? -1.894 -16.913 8.679 1.00 91.44 521 ALA A CA 1
ATOM 4051 C C . ALA A 1 521 ? -2.711 -16.346 7.518 1.00 91.44 521 ALA A C 1
ATOM 4053 O O . ALA A 1 521 ? -3.939 -16.453 7.506 1.00 91.44 521 ALA A O 1
ATOM 4054 N N . LEU A 1 522 ? -2.012 -15.738 6.564 1.00 90.88 522 LEU A N 1
ATOM 4055 C CA . LEU A 1 522 ? -2.568 -15.092 5.387 1.00 90.88 522 LEU A CA 1
ATOM 4056 C C . LEU A 1 522 ? -2.127 -15.846 4.122 1.00 90.88 522 LEU A C 1
ATOM 4058 O O . LEU A 1 522 ? -0.927 -16.084 3.957 1.00 90.88 522 LEU A O 1
ATOM 4062 N N . PRO A 1 523 ? -3.062 -16.210 3.229 1.00 84.69 523 PRO A N 1
ATOM 4063 C CA . PRO A 1 523 ? -2.744 -16.920 1.997 1.00 84.69 523 PRO A CA 1
ATOM 4064 C C . PRO A 1 523 ? -2.058 -16.004 0.980 1.00 84.69 523 PRO A C 1
ATOM 4066 O O . PRO A 1 523 ? -2.242 -14.782 0.991 1.00 84.69 523 PRO A O 1
ATOM 4069 N N . SER A 1 524 ? -1.295 -16.591 0.056 1.00 76.38 524 SER A N 1
ATOM 4070 C CA . SER A 1 524 ? -0.598 -15.828 -0.989 1.00 76.38 524 SER A CA 1
ATOM 4071 C C . SER A 1 524 ? -1.534 -15.303 -2.081 1.00 76.38 524 SER A C 1
ATOM 4073 O O . SER A 1 524 ? -1.204 -14.329 -2.754 1.00 76.38 524 SER A O 1
ATOM 4075 N N . GLY A 1 525 ? -2.739 -15.874 -2.206 1.00 75.81 525 GLY A N 1
ATOM 4076 C CA . GLY A 1 525 ? -3.771 -15.447 -3.158 1.00 75.81 525 GLY A CA 1
ATOM 4077 C C . GLY A 1 525 ? -4.446 -14.096 -2.864 1.00 75.81 525 GLY A C 1
ATOM 4078 O O . GLY A 1 525 ? -5.293 -13.663 -3.655 1.00 75.81 525 GLY A O 1
ATOM 4079 N N . ILE A 1 526 ? -4.099 -13.414 -1.763 1.00 83.12 526 ILE A N 1
ATOM 4080 C CA . ILE A 1 526 ? -4.656 -12.093 -1.439 1.00 83.12 526 ILE A CA 1
ATOM 4081 C C . ILE A 1 526 ? -4.161 -11.058 -2.451 1.00 83.12 526 ILE A C 1
ATOM 4083 O O . ILE A 1 526 ? -2.971 -10.768 -2.547 1.00 83.12 526 ILE A O 1
ATOM 4087 N N . LYS A 1 527 ? -5.107 -10.441 -3.161 1.00 71.31 527 LYS A N 1
ATOM 4088 C CA . LYS A 1 527 ? -4.846 -9.404 -4.165 1.00 71.31 527 LYS A CA 1
ATOM 4089 C C . LYS A 1 527 ? -4.837 -8.005 -3.568 1.00 71.31 527 LYS A C 1
ATOM 4091 O O . LYS A 1 527 ? -4.145 -7.133 -4.079 1.00 71.31 527 LYS A O 1
ATOM 4096 N N . VAL A 1 528 ? -5.638 -7.779 -2.525 1.00 66.38 528 VAL A N 1
ATOM 4097 C CA . VAL A 1 528 ? -5.838 -6.453 -1.932 1.00 66.38 528 VAL A CA 1
ATOM 4098 C C . VAL A 1 528 ? -5.944 -6.556 -0.410 1.00 66.38 528 VAL A C 1
ATOM 4100 O O . VAL A 1 528 ? -6.808 -7.266 0.109 1.00 66.38 528 VAL A O 1
ATOM 4103 N N . ILE A 1 529 ? -5.108 -5.789 0.295 1.00 70.19 529 ILE A N 1
ATOM 4104 C CA . ILE A 1 529 ? -5.313 -5.420 1.700 1.00 70.19 529 ILE A CA 1
ATOM 4105 C C . ILE A 1 529 ? -5.429 -3.900 1.786 1.00 70.19 529 ILE A C 1
ATOM 4107 O O . ILE A 1 529 ? -4.552 -3.181 1.311 1.00 70.19 529 ILE A O 1
ATOM 4111 N N . VAL A 1 530 ? -6.521 -3.406 2.371 1.00 61.59 530 VAL A N 1
ATOM 4112 C CA . VAL A 1 530 ? -6.790 -1.964 2.462 1.00 61.59 530 VAL A CA 1
ATOM 4113 C C . VAL A 1 530 ? -6.470 -1.459 3.864 1.00 61.59 530 VAL A C 1
ATOM 4115 O O . VAL A 1 530 ? -7.318 -1.525 4.738 1.00 61.59 530 VAL A O 1
ATOM 4118 N N . GLY A 1 531 ? -5.286 -0.896 4.089 1.00 66.50 531 GLY A N 1
ATOM 4119 C CA . GLY A 1 531 ? -4.917 -0.335 5.394 1.00 66.50 531 GLY A CA 1
ATOM 4120 C C . GLY A 1 531 ? -4.477 -1.381 6.428 1.00 66.50 531 GLY A C 1
ATOM 4121 O O . GLY A 1 531 ? -4.239 -2.543 6.102 1.00 66.50 531 GLY A O 1
ATOM 4122 N N . ASP A 1 532 ? -4.358 -0.950 7.686 1.00 84.25 532 ASP A N 1
ATOM 4123 C CA . ASP A 1 532 ? -3.920 -1.807 8.788 1.00 84.25 532 ASP A CA 1
ATOM 4124 C C . ASP A 1 532 ? -5.052 -2.742 9.232 1.00 84.25 532 ASP A C 1
ATOM 4126 O O . ASP A 1 532 ? -6.046 -2.308 9.817 1.00 84.25 532 ASP A O 1
ATOM 4130 N N . ILE A 1 533 ? -4.912 -4.038 8.954 1.00 88.69 533 ILE A N 1
ATOM 4131 C CA . ILE A 1 533 ? -5.915 -5.046 9.313 1.00 88.69 533 ILE A CA 1
ATOM 4132 C C . ILE A 1 533 ? -5.821 -5.504 10.774 1.00 88.69 533 ILE A C 1
ATOM 4134 O O . ILE A 1 533 ? -6.771 -6.115 11.255 1.00 88.69 533 ILE A O 1
ATOM 4138 N N . LEU A 1 534 ? -4.722 -5.206 11.474 1.00 91.12 534 LEU A N 1
ATOM 4139 C CA . LEU A 1 534 ? -4.406 -5.666 12.835 1.00 91.12 534 LEU A CA 1
ATOM 4140 C C . LEU A 1 534 ? -4.248 -4.495 13.817 1.00 91.12 534 LEU A C 1
ATOM 4142 O O . LEU A 1 534 ? -3.703 -4.663 14.912 1.00 91.12 534 LEU A O 1
ATOM 4146 N N . SER A 1 535 ? -4.722 -3.307 13.441 1.00 85.06 535 SER A N 1
ATOM 4147 C CA . SER A 1 535 ? -4.606 -2.112 14.273 1.00 85.06 535 SER A CA 1
ATOM 4148 C C . SER A 1 535 ? -5.138 -2.361 15.678 1.00 85.06 535 SER A C 1
ATOM 4150 O O . SER A 1 535 ? -6.078 -3.125 15.865 1.00 85.06 535 SER A O 1
ATOM 4152 N N . GLY A 1 536 ? -4.495 -1.795 16.697 1.00 83.94 536 GLY A N 1
ATOM 4153 C CA . GLY A 1 536 ? -4.892 -1.990 18.093 1.00 83.94 536 GLY A CA 1
ATOM 4154 C C . GLY A 1 536 ? -4.812 -3.433 18.621 1.00 83.94 536 GLY A C 1
ATOM 4155 O O . GLY A 1 536 ? -4.951 -3.621 19.827 1.00 83.94 536 GLY A O 1
ATOM 4156 N N . SER A 1 537 ? -4.576 -4.457 17.803 1.00 91.25 537 SER A N 1
ATOM 4157 C CA . SER A 1 537 ? -4.442 -5.843 18.259 1.00 91.25 537 SER A CA 1
ATOM 4158 C C . SER A 1 537 ? -3.121 -6.056 18.997 1.00 91.25 537 SER A C 1
ATOM 4160 O O . SER A 1 537 ? -2.373 -5.116 19.277 1.00 91.25 537 SER A O 1
ATOM 4162 N N . ASN A 1 538 ? -2.846 -7.297 19.395 1.00 89.38 538 ASN A N 1
ATOM 4163 C CA . ASN A 1 538 ? -1.580 -7.636 20.032 1.00 89.38 538 ASN A CA 1
ATOM 4164 C C . ASN A 1 538 ? -0.384 -7.164 19.181 1.00 89.38 538 ASN A C 1
ATOM 4166 O O . ASN A 1 538 ? -0.191 -7.631 18.062 1.00 89.38 538 ASN A O 1
ATOM 4170 N N . LYS A 1 539 ? 0.447 -6.279 19.739 1.00 85.19 539 LYS A N 1
ATOM 4171 C CA . LYS A 1 539 ? 1.654 -5.756 19.079 1.00 85.19 539 LYS A CA 1
ATOM 4172 C C . LYS A 1 539 ? 2.674 -6.844 18.718 1.00 85.19 539 LYS A C 1
ATOM 4174 O O . LYS A 1 539 ? 3.449 -6.662 17.790 1.00 85.19 539 LYS A O 1
ATOM 4179 N N . ASP A 1 540 ? 2.666 -7.958 19.451 1.00 88.69 540 ASP A N 1
ATOM 4180 C CA . ASP A 1 540 ? 3.605 -9.064 19.273 1.00 88.69 540 ASP A CA 1
ATOM 4181 C C . ASP A 1 540 ? 3.021 -10.165 18.368 1.00 88.69 540 ASP A C 1
ATOM 4183 O O . ASP A 1 540 ? 3.619 -11.236 18.244 1.00 88.69 540 ASP A O 1
ATOM 4187 N N . VAL A 1 541 ? 1.858 -9.922 17.741 1.00 91.19 541 VAL A N 1
ATOM 4188 C CA . VAL A 1 541 ? 1.235 -10.855 16.795 1.00 91.19 541 VAL A CA 1
ATOM 4189 C C . VAL A 1 541 ? 2.226 -11.260 15.707 1.00 91.19 541 VAL A C 1
ATOM 4191 O O . VAL A 1 541 ? 2.950 -10.430 15.153 1.00 91.19 541 VAL A O 1
ATOM 4194 N N . VAL A 1 542 ? 2.250 -12.556 15.407 1.00 86.94 542 VAL A N 1
ATOM 4195 C CA . VAL A 1 542 ? 3.062 -13.122 14.336 1.00 86.94 542 VAL A CA 1
ATOM 4196 C C . VAL A 1 542 ? 2.187 -13.346 13.108 1.00 86.94 542 VAL A C 1
ATOM 4198 O O . VAL A 1 542 ? 1.283 -14.186 13.108 1.00 86.94 542 VAL A O 1
ATOM 4201 N N . VAL A 1 543 ? 2.465 -12.589 12.055 1.00 91.00 543 VAL A N 1
ATOM 4202 C CA . VAL A 1 543 ? 1.879 -12.761 10.729 1.00 91.00 543 VAL A CA 1
ATOM 4203 C C . VAL A 1 543 ? 2.643 -13.865 10.004 1.00 91.00 543 VAL A C 1
ATOM 4205 O O . VAL A 1 543 ? 3.859 -13.788 9.840 1.00 91.00 543 VAL A O 1
ATOM 4208 N N . TYR A 1 544 ? 1.928 -14.896 9.570 1.00 83.50 544 TYR A N 1
ATOM 4209 C CA . TYR A 1 544 ? 2.441 -15.967 8.726 1.00 83.50 544 TYR A CA 1
ATOM 4210 C C . TYR A 1 544 ? 1.929 -15.780 7.303 1.00 83.50 544 TYR A C 1
ATOM 4212 O O . TYR A 1 544 ? 0.763 -15.448 7.097 1.00 83.50 544 TYR A O 1
ATOM 4220 N N . GLY A 1 545 ? 2.782 -16.040 6.323 1.00 71.12 545 GLY A N 1
ATOM 4221 C CA . GLY A 1 545 ? 2.399 -16.056 4.916 1.00 71.12 545 GLY A CA 1
ATOM 4222 C C . GLY A 1 545 ? 3.609 -16.237 4.015 1.00 71.12 545 GLY A C 1
ATOM 4223 O O . GLY A 1 545 ? 4.733 -16.366 4.491 1.00 71.12 545 GLY A O 1
ATOM 4224 N N . GLU A 1 546 ? 3.394 -16.268 2.707 1.00 66.25 546 GLU A N 1
ATOM 4225 C CA . GLU A 1 546 ? 4.491 -16.407 1.751 1.00 66.25 546 GLU A CA 1
ATOM 4226 C C . GLU A 1 546 ? 5.377 -15.146 1.724 1.00 66.25 546 GLU A C 1
ATOM 4228 O O . GLU A 1 546 ? 4.879 -14.017 1.777 1.00 66.25 546 GLU A O 1
ATOM 4233 N N . TYR A 1 547 ? 6.700 -15.331 1.641 1.00 58.53 547 TYR A N 1
ATOM 4234 C CA . TYR A 1 547 ? 7.635 -14.225 1.407 1.00 58.53 547 TYR A CA 1
ATOM 4235 C C . TYR A 1 547 ? 7.295 -13.510 0.088 1.00 58.53 547 TYR A C 1
ATOM 4237 O O . TYR A 1 547 ? 7.079 -14.142 -0.939 1.00 58.53 547 TYR A O 1
ATOM 4245 N N . GLY A 1 548 ? 7.261 -12.181 0.101 1.00 51.22 548 GLY A N 1
ATOM 4246 C CA . GLY A 1 548 ? 6.895 -11.335 -1.036 1.00 51.22 548 GLY A CA 1
ATOM 4247 C C . GLY A 1 548 ? 5.402 -11.171 -1.280 1.00 51.22 548 GLY A C 1
ATOM 4248 O O . GLY A 1 548 ? 5.024 -10.330 -2.091 1.00 51.22 548 GLY A O 1
ATOM 4249 N N . ALA A 1 549 ? 4.554 -11.915 -0.572 1.00 68.06 549 ALA A N 1
ATOM 4250 C CA . ALA A 1 549 ? 3.113 -11.755 -0.665 1.00 68.06 549 ALA A CA 1
ATOM 4251 C C . ALA A 1 549 ? 2.606 -10.608 0.224 1.00 68.06 549 ALA A C 1
ATOM 4253 O O . ALA A 1 549 ? 3.336 -10.010 1.024 1.00 68.06 549 ALA A O 1
ATOM 4254 N N . MET A 1 550 ? 1.301 -10.344 0.129 1.00 72.31 550 MET A N 1
ATOM 4255 C CA . MET A 1 550 ? 0.635 -9.291 0.898 1.00 72.31 550 MET A CA 1
ATOM 4256 C C . MET A 1 550 ? 0.817 -9.456 2.419 1.00 72.31 550 MET A C 1
ATOM 4258 O O . MET A 1 550 ? 0.821 -8.470 3.148 1.00 72.31 550 MET A O 1
ATOM 4262 N N . ALA A 1 551 ? 1.025 -10.690 2.892 1.00 78.94 551 ALA A N 1
ATOM 4263 C CA . ALA A 1 551 ? 1.315 -11.008 4.288 1.00 78.94 551 ALA A CA 1
ATOM 4264 C C . ALA A 1 551 ? 2.629 -10.384 4.794 1.00 78.94 551 ALA A C 1
ATOM 4266 O O . ALA A 1 551 ? 2.651 -9.768 5.859 1.00 78.94 551 ALA A O 1
ATOM 4267 N N . GLU A 1 552 ? 3.712 -10.504 4.018 1.00 76.69 552 GLU A N 1
ATOM 4268 C CA . GLU A 1 552 ? 4.990 -9.857 4.335 1.00 76.69 552 GLU A CA 1
ATOM 4269 C C . GLU A 1 552 ? 4.851 -8.334 4.237 1.00 76.69 552 GLU A C 1
ATOM 4271 O O . GLU A 1 552 ? 5.333 -7.601 5.103 1.00 76.69 552 GLU A O 1
ATOM 4276 N N . TRP A 1 553 ? 4.150 -7.856 3.201 1.00 73.69 553 TRP A N 1
ATOM 4277 C CA . TRP A 1 553 ? 3.935 -6.427 2.992 1.00 73.69 553 TRP A CA 1
ATOM 4278 C C . TRP A 1 553 ? 3.246 -5.769 4.190 1.00 73.69 553 TRP A C 1
ATOM 4280 O O . TRP A 1 553 ? 3.750 -4.758 4.684 1.00 73.69 553 TRP A O 1
ATOM 4290 N N . ILE A 1 554 ? 2.153 -6.339 4.713 1.00 79.00 554 ILE A N 1
ATOM 4291 C CA . ILE A 1 554 ? 1.473 -5.744 5.872 1.00 79.00 554 ILE A CA 1
ATOM 4292 C C . ILE A 1 554 ? 2.344 -5.780 7.124 1.00 79.00 554 ILE A C 1
ATOM 4294 O O . ILE A 1 554 ? 2.347 -4.821 7.893 1.00 79.00 554 ILE A O 1
ATOM 4298 N N . ALA A 1 555 ? 3.094 -6.864 7.327 1.00 76.06 555 ALA A N 1
ATOM 4299 C CA . ALA A 1 555 ? 3.893 -7.033 8.526 1.00 76.06 555 ALA A CA 1
ATOM 4300 C C . ALA A 1 555 ? 5.021 -6.001 8.556 1.00 76.06 555 ALA A C 1
ATOM 4302 O O . ALA A 1 555 ? 5.221 -5.332 9.565 1.00 76.06 555 ALA A O 1
ATOM 4303 N N . ASN A 1 556 ? 5.670 -5.778 7.414 1.00 62.00 556 ASN A N 1
ATOM 4304 C CA . ASN A 1 556 ? 6.693 -4.750 7.268 1.00 62.00 556 ASN A CA 1
ATOM 4305 C C . ASN A 1 556 ? 6.114 -3.330 7.338 1.00 62.00 556 ASN A C 1
ATOM 4307 O O . ASN A 1 556 ? 6.718 -2.456 7.953 1.00 62.00 556 ASN A O 1
ATOM 4311 N N . THR A 1 557 ? 4.949 -3.096 6.727 1.00 68.88 557 THR A N 1
ATOM 4312 C CA . THR A 1 557 ? 4.316 -1.766 6.668 1.00 68.88 557 THR A CA 1
ATOM 4313 C C . THR A 1 557 ? 3.859 -1.287 8.043 1.00 68.88 557 THR A C 1
ATOM 4315 O O . THR A 1 557 ? 4.013 -0.112 8.367 1.00 68.88 557 THR A O 1
ATOM 4318 N N . TYR A 1 558 ? 3.319 -2.192 8.860 1.00 76.50 558 TYR A N 1
ATOM 4319 C CA . TYR A 1 558 ? 2.720 -1.866 10.159 1.00 76.50 558 TYR A CA 1
ATOM 4320 C C . TYR A 1 558 ? 3.545 -2.352 11.362 1.00 76.50 558 TYR A C 1
ATOM 4322 O O . TYR A 1 558 ? 3.145 -2.152 12.506 1.00 76.50 558 TYR A O 1
ATOM 4330 N N . GLY A 1 559 ? 4.725 -2.932 11.118 1.00 76.44 559 GLY A N 1
ATOM 4331 C CA . GLY A 1 559 ? 5.696 -3.300 12.153 1.00 76.44 559 GLY A CA 1
ATOM 4332 C C . GLY A 1 559 ? 5.343 -4.554 12.957 1.00 76.44 559 GLY A C 1
ATOM 4333 O O . GLY A 1 559 ? 5.702 -4.639 14.130 1.00 76.44 559 GLY A O 1
ATOM 4334 N N . TYR A 1 560 ? 4.6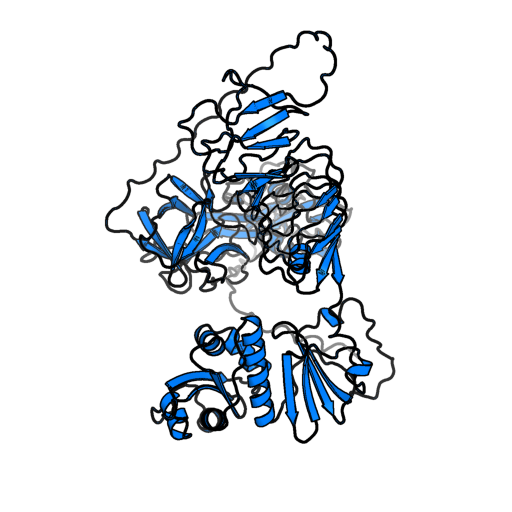48 -5.519 12.353 1.00 86.75 560 TYR A N 1
ATOM 4335 C CA . TYR A 1 560 ? 4.323 -6.801 12.982 1.00 86.75 560 TYR A CA 1
ATOM 4336 C C . TYR A 1 560 ? 5.448 -7.825 12.829 1.00 86.75 560 TYR A C 1
ATOM 4338 O O . TYR A 1 560 ? 6.225 -7.790 11.873 1.00 86.75 560 TYR A O 1
ATOM 4346 N N . ASN A 1 561 ? 5.501 -8.795 13.746 1.00 79.94 561 ASN A N 1
ATOM 4347 C CA . ASN A 1 561 ? 6.405 -9.930 13.600 1.00 79.94 561 ASN A CA 1
ATOM 4348 C C . ASN A 1 561 ? 5.971 -10.758 12.388 1.00 79.94 561 ASN A C 1
ATOM 4350 O O . ASN A 1 561 ? 4.799 -11.109 12.269 1.00 79.94 561 ASN A O 1
ATOM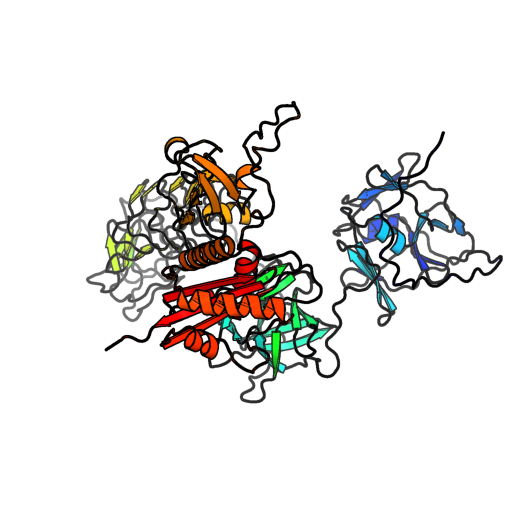 4354 N N . PHE A 1 562 ? 6.907 -11.105 11.510 1.00 79.81 562 PHE A N 1
ATOM 4355 C CA . PHE A 1 562 ? 6.625 -11.907 10.323 1.00 79.81 562 PHE A CA 1
ATOM 4356 C C . PHE A 1 562 ? 7.379 -13.231 10.366 1.00 79.81 562 PHE A C 1
ATOM 4358 O O . PHE A 1 562 ? 8.588 -13.263 10.602 1.00 79.81 562 PHE A O 1
ATOM 4365 N N . VAL A 1 563 ? 6.668 -14.323 10.094 1.00 71.50 563 VAL A N 1
ATOM 4366 C CA . VAL A 1 563 ? 7.260 -15.629 9.808 1.00 71.50 563 VAL A CA 1
ATOM 4367 C C . VAL A 1 563 ? 6.841 -16.024 8.404 1.00 71.50 563 VAL A C 1
ATOM 4369 O O . VAL A 1 563 ? 5.721 -16.477 8.167 1.00 71.50 563 VAL A O 1
ATOM 4372 N N . GLY A 1 564 ? 7.762 -15.843 7.465 1.00 53.19 564 GLY A N 1
ATOM 4373 C CA . GLY A 1 564 ? 7.534 -16.264 6.098 1.00 53.19 564 GLY A CA 1
ATOM 4374 C C . GLY A 1 564 ? 7.608 -17.780 5.975 1.00 53.19 564 GLY A C 1
ATOM 4375 O O . GLY A 1 564 ? 8.522 -18.424 6.496 1.00 53.19 564 GLY A O 1
ATOM 4376 N N . THR A 1 565 ? 6.658 -18.372 5.265 1.00 59.44 565 THR A N 1
ATOM 4377 C CA . THR A 1 565 ? 6.819 -19.732 4.759 1.00 59.44 565 THR A CA 1
ATOM 4378 C C . THR A 1 565 ? 7.643 -19.649 3.485 1.00 59.44 565 THR A C 1
ATOM 4380 O O . THR A 1 565 ? 7.312 -18.877 2.583 1.00 59.44 565 THR A O 1
ATOM 4383 N N . ALA A 1 566 ? 8.734 -20.414 3.417 1.00 43.84 566 ALA A N 1
ATOM 4384 C CA . ALA A 1 566 ? 9.518 -20.516 2.197 1.00 43.84 566 ALA A CA 1
ATOM 4385 C C . ALA A 1 566 ? 8.589 -20.922 1.049 1.00 43.84 566 ALA A C 1
ATOM 4387 O O . ALA A 1 566 ? 7.890 -21.933 1.154 1.00 43.84 566 ALA A O 1
ATOM 4388 N N . THR A 1 567 ? 8.614 -20.178 -0.057 1.00 44.22 567 THR A N 1
ATOM 4389 C CA . THR A 1 567 ? 8.217 -20.756 -1.335 1.00 44.22 567 THR A CA 1
ATOM 4390 C C . THR A 1 567 ? 9.020 -22.047 -1.470 1.00 44.22 567 THR A C 1
ATOM 4392 O O . THR A 1 567 ? 10.241 -22.047 -1.270 1.00 44.22 567 THR A O 1
ATOM 4395 N N . LEU A 1 568 ? 8.367 -23.168 -1.768 1.00 38.19 568 LEU A N 1
ATOM 4396 C CA . LEU A 1 568 ? 9.083 -24.312 -2.314 1.00 38.19 568 LEU A CA 1
ATOM 4397 C C . LEU A 1 568 ? 9.755 -23.844 -3.617 1.00 38.19 568 LEU A C 1
ATOM 4399 O O . LEU A 1 568 ? 9.152 -23.849 -4.685 1.00 38.19 568 LEU A O 1
ATOM 4403 N N . GLY A 1 569 ? 11.012 -23.410 -3.492 1.00 47.91 569 GLY A N 1
ATOM 4404 C CA . GLY A 1 569 ? 12.018 -23.461 -4.539 1.00 47.91 569 GLY A CA 1
ATOM 4405 C C . GLY A 1 569 ? 12.407 -22.163 -5.238 1.00 47.91 569 GLY A C 1
ATOM 4406 O O . GLY A 1 569 ? 12.065 -22.023 -6.399 1.00 47.91 569 GLY A O 1
ATOM 4407 N N . PHE A 1 570 ? 13.286 -21.345 -4.637 1.00 48.53 570 PHE A N 1
ATOM 4408 C CA . PHE A 1 570 ? 14.241 -20.510 -5.407 1.00 48.53 570 PHE A CA 1
ATOM 4409 C C . PHE A 1 570 ? 15.678 -20.491 -4.845 1.00 48.53 570 PHE A C 1
ATOM 4411 O O . PHE A 1 570 ? 16.587 -20.054 -5.535 1.00 48.53 570 PHE A O 1
ATOM 4418 N N . THR A 1 571 ? 15.938 -20.970 -3.625 1.00 48.72 571 THR A N 1
ATOM 4419 C CA . THR A 1 571 ? 17.237 -20.764 -2.940 1.00 48.72 571 THR A CA 1
ATOM 4420 C C . THR A 1 571 ? 18.099 -22.023 -2.777 1.00 48.72 571 THR A C 1
ATOM 4422 O O . T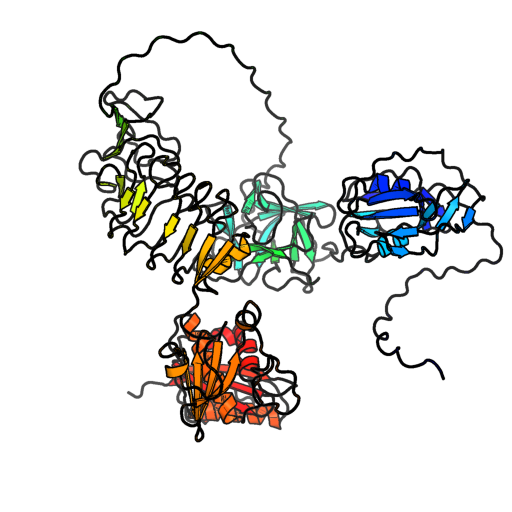HR A 1 571 ? 19.206 -21.941 -2.250 1.00 48.72 571 THR A O 1
ATOM 4425 N N . ASN A 1 572 ? 17.640 -23.189 -3.248 1.00 51.00 572 ASN A N 1
ATOM 4426 C CA . ASN A 1 572 ? 18.310 -24.473 -2.983 1.00 51.00 572 ASN A CA 1
ATOM 4427 C C . ASN A 1 572 ? 19.171 -25.018 -4.128 1.00 51.00 572 ASN A C 1
ATOM 4429 O O . ASN A 1 572 ? 19.903 -25.986 -3.909 1.00 51.00 572 ASN A O 1
ATOM 4433 N N . ILE A 1 573 ? 19.109 -24.442 -5.333 1.00 58.47 573 ILE A N 1
ATOM 4434 C CA . ILE A 1 573 ? 19.892 -24.961 -6.455 1.00 58.47 573 ILE A CA 1
ATOM 4435 C C . ILE A 1 573 ? 21.338 -24.482 -6.410 1.00 58.47 573 ILE A C 1
ATOM 4437 O O . ILE A 1 573 ? 21.619 -23.291 -6.371 1.00 58.47 573 ILE A O 1
ATOM 4441 N N . LYS A 1 574 ? 22.272 -25.433 -6.423 1.00 59.47 574 LYS A N 1
ATOM 4442 C CA . LYS A 1 574 ? 23.713 -25.177 -6.503 1.00 59.47 574 LYS A CA 1
ATOM 4443 C C . LYS A 1 574 ? 24.222 -25.463 -7.910 1.00 59.47 574 LYS A C 1
ATOM 4445 O O . LYS A 1 574 ? 23.716 -26.355 -8.592 1.00 59.47 574 LYS A O 1
ATOM 4450 N N . ILE A 1 575 ? 25.277 -24.761 -8.320 1.00 55.62 575 ILE A N 1
ATOM 4451 C CA . ILE A 1 575 ? 26.016 -25.101 -9.543 1.00 55.62 575 ILE A CA 1
ATOM 4452 C C . ILE A 1 575 ? 26.409 -26.588 -9.484 1.00 55.62 575 ILE A C 1
ATOM 4454 O O . ILE A 1 575 ? 26.864 -27.089 -8.457 1.00 55.62 575 ILE A O 1
ATOM 4458 N N . GLY A 1 576 ? 26.198 -27.306 -10.581 1.00 55.50 576 GLY A N 1
ATOM 4459 C CA . GLY A 1 576 ? 26.434 -28.738 -10.716 1.00 55.50 576 GLY A CA 1
ATOM 4460 C C . GLY A 1 576 ? 25.247 -29.625 -10.328 1.00 55.50 576 GLY A C 1
ATOM 4461 O O . GLY A 1 576 ? 25.299 -30.824 -10.614 1.00 55.50 576 GLY A O 1
ATOM 4462 N N . GLN A 1 577 ? 24.184 -29.078 -9.724 1.00 67.88 577 GLN A N 1
ATOM 4463 C CA . GLN A 1 577 ? 22.972 -29.832 -9.392 1.00 67.88 577 GLN A CA 1
ATOM 4464 C C . GLN A 1 577 ? 21.960 -29.850 -10.539 1.00 67.88 577 GLN A C 1
ATOM 4466 O O . GLN A 1 577 ? 21.858 -28.919 -11.336 1.00 67.88 577 GLN A O 1
ATOM 4471 N N . THR A 1 578 ? 21.187 -30.931 -10.583 1.00 75.81 578 THR A N 1
ATOM 4472 C CA . THR A 1 578 ? 19.949 -31.037 -11.366 1.00 75.81 578 THR A CA 1
ATOM 4473 C C . THR A 1 578 ? 18.780 -30.384 -10.615 1.00 75.81 578 THR A C 1
ATOM 4475 O O . THR A 1 578 ? 18.813 -30.272 -9.387 1.00 75.81 578 THR A O 1
ATOM 4478 N N . GLU A 1 579 ? 17.700 -30.029 -11.318 1.00 71.56 579 GLU A N 1
ATOM 4479 C CA . GLU A 1 579 ? 16.460 -29.508 -10.703 1.00 71.56 579 GLU A CA 1
ATOM 4480 C C . GLU A 1 579 ? 15.900 -30.428 -9.613 1.00 71.56 579 GLU A C 1
ATOM 4482 O O . GLU A 1 579 ? 15.460 -29.969 -8.559 1.00 71.56 579 GLU A O 1
ATOM 4487 N N . SER A 1 580 ? 15.950 -31.741 -9.857 1.00 71.00 580 SER A N 1
ATOM 4488 C CA . SER A 1 580 ? 15.468 -32.752 -8.916 1.00 71.00 580 SER A CA 1
ATOM 4489 C C . SER A 1 580 ? 16.295 -32.783 -7.633 1.00 71.00 580 SER A C 1
ATOM 4491 O O . SER A 1 580 ? 15.729 -32.961 -6.560 1.00 71.00 580 SER A O 1
ATOM 4493 N N . GLN A 1 581 ? 17.613 -32.587 -7.725 1.00 62.50 581 GLN A N 1
ATOM 4494 C CA . GLN A 1 581 ? 18.493 -32.525 -6.553 1.00 62.50 581 GLN A CA 1
ATOM 4495 C C . GLN A 1 581 ? 18.303 -31.237 -5.748 1.00 62.50 581 GLN A C 1
ATOM 4497 O O . GLN A 1 581 ? 18.550 -31.232 -4.545 1.00 62.50 581 GLN A O 1
ATOM 4502 N N . ALA A 1 582 ? 17.873 -30.163 -6.406 1.00 57.44 582 ALA A N 1
ATOM 4503 C CA . ALA A 1 582 ? 17.584 -28.883 -5.774 1.00 57.44 582 ALA A CA 1
ATOM 4504 C C . ALA A 1 582 ? 16.150 -28.778 -5.221 1.00 57.44 582 ALA A C 1
ATOM 4506 O O . ALA A 1 582 ? 15.856 -27.855 -4.463 1.00 57.44 582 ALA A O 1
ATOM 4507 N N . GLY A 1 583 ? 15.258 -29.703 -5.592 1.00 59.00 583 GLY A N 1
ATOM 4508 C CA . GLY A 1 583 ? 13.860 -29.697 -5.159 1.00 59.00 583 GLY A CA 1
ATOM 4509 C C . GLY A 1 583 ? 13.036 -28.535 -5.728 1.00 59.00 583 GLY A C 1
ATOM 4510 O O . GLY A 1 583 ? 12.108 -28.087 -5.065 1.00 59.00 583 GLY A O 1
ATOM 4511 N N . ILE A 1 584 ? 13.378 -28.031 -6.922 1.00 60.44 584 ILE A N 1
ATOM 4512 C CA . ILE A 1 584 ? 12.753 -26.834 -7.535 1.00 60.44 584 ILE A CA 1
ATOM 4513 C C . ILE A 1 584 ? 11.874 -27.135 -8.765 1.00 60.44 584 ILE A C 1
ATOM 4515 O O . ILE A 1 584 ? 11.525 -26.237 -9.529 1.00 60.44 584 ILE A O 1
ATOM 4519 N N . GLY A 1 585 ? 11.546 -28.406 -9.011 1.00 55.03 585 GLY A N 1
ATOM 4520 C CA . GLY A 1 585 ? 10.778 -28.803 -10.194 1.00 55.03 585 GLY A CA 1
ATOM 4521 C C . GLY A 1 585 ? 9.339 -28.271 -10.174 1.00 55.03 585 GLY A C 1
ATOM 4522 O O . GLY A 1 585 ? 8.641 -28.442 -9.181 1.00 55.03 585 GLY A O 1
ATOM 4523 N N . GLY A 1 586 ? 8.886 -27.682 -11.289 1.00 53.94 586 GLY A N 1
ATOM 4524 C CA . GLY A 1 586 ? 7.473 -27.338 -11.526 1.00 53.94 586 GLY A CA 1
ATOM 4525 C C . GLY A 1 586 ? 7.107 -25.848 -11.482 1.00 53.94 586 GLY A C 1
ATOM 4526 O O . GLY A 1 586 ? 6.017 -25.506 -11.923 1.00 53.94 586 GLY A O 1
ATOM 4527 N N . ASN A 1 587 ? 8.015 -24.967 -11.044 1.00 54.38 587 ASN A N 1
ATOM 4528 C CA . ASN A 1 587 ? 7.771 -23.522 -10.884 1.00 54.38 587 ASN A CA 1
ATOM 4529 C C . ASN A 1 587 ? 8.572 -22.667 -11.886 1.00 54.38 587 ASN A C 1
ATOM 4531 O O . ASN A 1 587 ? 9.247 -21.711 -11.499 1.00 54.38 587 ASN A O 1
ATOM 4535 N N . ILE A 1 588 ? 8.544 -23.036 -13.171 1.00 62.88 588 ILE A N 1
ATOM 4536 C CA . ILE A 1 588 ? 9.182 -22.256 -14.243 1.00 62.88 588 ILE A CA 1
ATOM 4537 C C . ILE A 1 588 ? 8.179 -21.273 -14.852 1.00 62.88 588 ILE A C 1
ATOM 4539 O O . ILE A 1 588 ? 7.084 -21.674 -15.239 1.00 62.88 588 ILE A O 1
ATOM 4543 N N . PHE A 1 589 ? 8.548 -19.997 -14.970 1.00 58.78 589 PHE A N 1
ATOM 4544 C CA . PHE A 1 589 ? 7.746 -19.017 -15.721 1.00 58.78 589 PHE A CA 1
ATOM 4545 C C . PHE A 1 589 ? 8.281 -18.773 -17.133 1.00 58.78 589 PHE A C 1
ATOM 4547 O O . PHE A 1 589 ? 7.582 -18.205 -17.967 1.00 58.78 589 PHE A O 1
ATOM 4554 N N . GLY A 1 590 ? 9.509 -19.211 -17.409 1.00 62.91 590 GLY A N 1
ATOM 4555 C CA . GLY A 1 590 ? 10.131 -19.109 -18.721 1.00 62.91 590 GLY A CA 1
ATOM 4556 C C . GLY A 1 590 ? 11.263 -20.113 -18.864 1.00 62.91 590 GLY A C 1
ATOM 4557 O O . GLY A 1 590 ? 11.883 -20.522 -17.877 1.00 62.91 590 GLY A O 1
ATOM 4558 N N . TYR A 1 591 ? 11.536 -20.528 -20.095 1.00 74.25 591 TYR A N 1
ATOM 4559 C CA . TYR A 1 591 ? 12.734 -21.289 -20.430 1.00 74.25 591 TYR A CA 1
ATOM 4560 C C . TYR A 1 591 ? 13.050 -21.144 -21.917 1.00 74.25 591 TYR A C 1
ATOM 4562 O O . TYR A 1 591 ? 12.149 -21.042 -22.745 1.00 74.25 591 TYR A O 1
ATOM 4570 N N . PHE A 1 592 ? 14.327 -21.220 -22.280 1.00 66.31 592 PHE A N 1
ATOM 4571 C CA . PHE A 1 592 ? 14.714 -21.357 -23.682 1.00 66.31 592 PHE A CA 1
ATOM 4572 C C . PHE A 1 592 ? 15.990 -22.178 -23.834 1.00 66.31 592 PHE A C 1
ATOM 4574 O O . PHE A 1 592 ? 16.833 -22.240 -22.939 1.00 66.31 592 PHE A O 1
ATOM 4581 N N . ARG A 1 593 ? 16.126 -22.827 -24.992 1.00 75.81 593 ARG A N 1
ATOM 4582 C CA . ARG A 1 593 ? 17.253 -23.708 -25.305 1.00 75.81 593 ARG A CA 1
ATOM 4583 C C . ARG A 1 593 ? 18.225 -23.029 -26.256 1.00 75.81 593 ARG A C 1
ATOM 4585 O O . ARG A 1 593 ? 17.811 -22.425 -27.242 1.00 75.81 593 ARG A O 1
ATOM 4592 N N . THR A 1 594 ? 19.509 -23.175 -25.968 1.00 68.56 594 THR A N 1
ATOM 4593 C CA . THR A 1 594 ? 20.611 -22.880 -26.882 1.00 68.56 594 THR A CA 1
ATOM 4594 C C . THR A 1 594 ? 21.132 -24.194 -27.474 1.00 68.56 594 THR A C 1
ATOM 4596 O O . THR A 1 594 ? 20.697 -25.286 -27.105 1.00 68.56 594 THR A O 1
ATOM 4599 N N . THR A 1 595 ? 22.087 -24.118 -28.401 1.00 70.44 595 THR A N 1
ATOM 4600 C CA . THR A 1 595 ? 22.779 -25.309 -28.924 1.00 70.44 595 THR A CA 1
ATOM 4601 C C . THR A 1 595 ? 23.643 -26.013 -27.872 1.00 70.44 595 THR A C 1
ATOM 4603 O O . THR A 1 595 ? 23.980 -27.181 -28.052 1.00 70.44 595 THR A O 1
ATOM 4606 N N . SER A 1 596 ? 23.995 -25.326 -26.782 1.00 70.50 596 SER A N 1
ATOM 4607 C CA . SER A 1 596 ? 24.903 -25.803 -25.733 1.00 70.50 596 SER A CA 1
ATOM 4608 C C . SER A 1 596 ? 24.232 -26.023 -24.371 1.00 70.50 596 SER A C 1
ATOM 4610 O O . SER A 1 596 ? 24.887 -26.518 -23.457 1.00 70.50 596 SER A O 1
ATOM 4612 N N . GLY A 1 597 ? 22.947 -25.699 -24.204 1.00 76.12 597 GLY A N 1
ATOM 4613 C CA . GLY A 1 597 ? 22.253 -25.822 -22.921 1.00 76.12 597 GLY A CA 1
ATOM 4614 C C . GLY A 1 597 ? 20.851 -25.217 -22.918 1.00 76.12 597 GLY A C 1
ATOM 4615 O O . GLY A 1 597 ? 20.245 -25.002 -23.965 1.00 76.12 597 GLY A O 1
ATOM 4616 N N . GLU A 1 598 ? 20.304 -24.958 -21.734 1.00 79.62 598 GLU A N 1
ATOM 4617 C CA . GLU A 1 598 ? 18.990 -24.332 -21.576 1.00 79.62 598 GLU A CA 1
ATOM 4618 C C . GLU A 1 598 ? 18.945 -23.382 -20.382 1.00 79.62 598 GLU A C 1
ATOM 4620 O O . GLU A 1 598 ? 19.406 -23.713 -19.296 1.00 79.62 598 GLU A O 1
ATOM 4625 N N . TRP A 1 599 ? 18.373 -22.198 -20.568 1.00 75.38 599 TRP A N 1
ATOM 4626 C CA . TRP A 1 599 ? 18.021 -21.307 -19.470 1.00 75.38 599 TRP A CA 1
ATOM 4627 C C . TRP A 1 599 ? 16.629 -21.651 -18.959 1.00 75.38 599 TRP A C 1
ATOM 4629 O O . TRP A 1 599 ? 15.714 -21.843 -19.758 1.00 75.38 599 TRP A O 1
ATOM 4639 N N . LYS A 1 600 ? 16.461 -21.687 -17.638 1.00 76.56 600 LYS A N 1
ATOM 4640 C CA . LYS A 1 600 ? 15.166 -21.787 -16.958 1.00 76.56 600 LYS A CA 1
ATOM 4641 C C . LYS A 1 600 ? 15.034 -20.655 -15.953 1.00 76.56 600 LYS A C 1
ATOM 4643 O O . LYS A 1 600 ? 15.996 -20.322 -15.262 1.00 76.56 600 LYS A O 1
ATOM 4648 N N . PHE A 1 601 ? 13.844 -20.082 -15.880 1.00 69.75 601 PHE A N 1
ATOM 4649 C CA . PHE A 1 601 ? 13.529 -18.945 -15.031 1.00 69.75 601 PHE A CA 1
ATOM 4650 C C . PHE A 1 601 ? 12.462 -19.351 -14.027 1.00 69.75 601 PHE A C 1
ATOM 4652 O O . PHE A 1 601 ? 11.388 -19.824 -14.401 1.00 69.75 601 PHE A O 1
ATOM 4659 N N . TYR A 1 602 ? 12.778 -19.163 -12.755 1.00 68.25 602 TYR A N 1
ATOM 4660 C CA . TYR A 1 602 ? 11.965 -19.551 -11.614 1.00 68.25 602 TYR A CA 1
ATOM 4661 C C . TYR A 1 602 ? 11.530 -18.282 -10.874 1.00 68.25 602 TYR A C 1
ATOM 4663 O O . TYR A 1 602 ? 12.349 -17.384 -10.683 1.00 68.25 602 TYR A O 1
ATOM 4671 N N . GLY A 1 603 ? 10.262 -18.186 -10.469 1.00 60.09 603 GLY A N 1
ATOM 4672 C CA . GLY A 1 603 ? 9.740 -17.049 -9.697 1.00 60.09 603 GLY A CA 1
ATOM 4673 C C . GLY A 1 603 ? 8.816 -16.149 -10.498 1.00 60.09 603 GLY A C 1
ATOM 4674 O O . GLY A 1 603 ? 7.892 -16.632 -11.148 1.00 60.09 603 GLY A O 1
ATOM 4675 N N . SER A 1 604 ? 9.044 -14.842 -10.424 1.00 53.91 604 SER A N 1
ATOM 4676 C CA . SER A 1 604 ? 8.280 -13.826 -11.153 1.00 53.91 604 SER A CA 1
ATOM 4677 C C . SER A 1 604 ? 9.198 -12.725 -11.687 1.00 53.91 604 SER A C 1
ATOM 4679 O O . SER A 1 604 ? 10.334 -12.611 -11.245 1.00 53.91 604 SER A O 1
ATOM 4681 N N . TYR A 1 605 ? 8.721 -11.871 -12.600 1.00 50.91 605 TYR A N 1
ATOM 4682 C CA . TYR A 1 605 ? 9.536 -10.769 -13.140 1.00 50.91 605 TYR A CA 1
ATOM 4683 C C . TYR A 1 605 ? 10.130 -9.854 -12.046 1.00 50.91 605 TYR A C 1
ATOM 4685 O O . TYR A 1 605 ? 11.274 -9.420 -12.164 1.00 50.91 605 TYR A O 1
ATOM 4693 N N . GLU A 1 606 ? 9.397 -9.603 -10.957 1.00 48.69 606 GLU A N 1
ATOM 4694 C CA . GLU A 1 606 ? 9.868 -8.758 -9.849 1.00 48.69 606 GLU A CA 1
ATOM 4695 C C . GLU A 1 606 ? 10.904 -9.456 -8.960 1.00 48.69 606 GLU A C 1
ATOM 4697 O O . GLU A 1 606 ? 11.761 -8.788 -8.386 1.00 48.69 606 GLU A O 1
ATOM 4702 N N . ARG A 1 607 ? 10.850 -10.792 -8.867 1.00 54.25 607 ARG A N 1
ATOM 4703 C CA . ARG A 1 607 ? 11.756 -11.626 -8.063 1.00 54.25 607 ARG A CA 1
ATOM 4704 C C . ARG A 1 607 ? 11.979 -12.967 -8.765 1.00 54.25 607 ARG A C 1
ATOM 4706 O O . ARG A 1 607 ? 11.183 -13.895 -8.587 1.00 54.25 607 ARG A O 1
ATOM 4713 N N . PHE A 1 608 ? 13.034 -13.073 -9.574 1.00 60.91 608 PHE A N 1
ATOM 4714 C CA . PHE A 1 608 ? 13.353 -14.303 -10.306 1.00 60.91 608 PHE A CA 1
ATOM 4715 C C . PHE A 1 608 ? 14.743 -14.847 -10.009 1.00 60.91 608 PHE A C 1
ATOM 4717 O O . PHE A 1 608 ? 15.693 -14.100 -9.794 1.00 60.91 608 PHE A O 1
ATOM 4724 N N . LEU A 1 609 ? 14.859 -16.171 -10.121 1.00 66.00 609 LEU A N 1
ATOM 4725 C CA . LEU A 1 609 ? 16.114 -16.879 -10.315 1.00 66.00 609 LEU A CA 1
ATOM 4726 C C . LEU A 1 609 ? 16.185 -17.387 -11.761 1.00 66.00 609 LEU A C 1
ATOM 4728 O O . LEU A 1 609 ? 15.382 -18.219 -12.173 1.00 66.00 609 LEU A O 1
ATOM 4732 N N . ALA A 1 610 ? 17.176 -16.938 -12.522 1.00 69.75 610 ALA A N 1
ATOM 4733 C CA . ALA A 1 610 ? 17.543 -17.520 -13.806 1.00 69.75 610 ALA A CA 1
ATOM 4734 C C . ALA A 1 610 ? 18.667 -18.542 -13.605 1.00 69.75 610 ALA A C 1
ATOM 4736 O O . ALA A 1 610 ? 19.687 -18.230 -12.990 1.00 69.75 610 ALA A O 1
ATOM 4737 N N . VAL A 1 611 ? 18.506 -19.749 -14.144 1.00 68.50 611 VAL A N 1
ATOM 4738 C CA . VAL A 1 611 ? 19.508 -20.818 -14.085 1.00 68.50 611 VAL A CA 1
ATOM 4739 C C . VAL A 1 611 ? 19.807 -21.318 -15.491 1.00 68.50 611 VAL A C 1
ATOM 4741 O O . VAL A 1 611 ? 18.902 -21.749 -16.202 1.00 68.50 611 VAL A O 1
ATOM 4744 N N . TYR A 1 612 ? 21.078 -21.302 -15.884 1.00 67.31 612 TYR A N 1
ATOM 4745 C CA . TYR A 1 612 ? 21.533 -21.974 -17.099 1.00 67.31 612 TYR A CA 1
ATOM 4746 C C . TYR A 1 612 ? 21.910 -23.409 -16.777 1.00 67.31 612 TYR A C 1
ATOM 4748 O O . TYR A 1 612 ? 22.738 -23.637 -15.898 1.00 67.31 612 TYR A O 1
ATOM 4756 N N . TYR A 1 613 ? 21.365 -24.363 -17.512 1.00 74.75 613 TYR A N 1
ATOM 4757 C CA . TYR A 1 613 ? 21.703 -25.771 -17.431 1.00 74.75 613 TYR A CA 1
ATOM 4758 C C . TYR A 1 613 ? 22.514 -26.195 -18.645 1.00 74.75 613 TYR A C 1
ATOM 4760 O O . TYR A 1 613 ? 22.110 -26.000 -19.787 1.00 74.75 613 TYR A O 1
ATOM 4768 N N . GLU A 1 614 ? 23.626 -26.871 -18.389 1.00 76.88 614 GLU A N 1
ATOM 4769 C CA . GLU A 1 614 ? 24.403 -27.583 -19.397 1.00 76.88 614 GLU A CA 1
ATOM 4770 C C . GLU A 1 614 ? 24.445 -29.055 -18.982 1.00 76.88 614 GLU A C 1
ATOM 4772 O O . GLU A 1 614 ? 24.762 -29.373 -17.835 1.00 76.88 614 GLU A O 1
ATOM 4777 N N . ASN A 1 615 ? 24.056 -29.971 -19.875 1.00 84.06 615 ASN A N 1
ATOM 4778 C CA . ASN A 1 615 ? 23.912 -31.401 -19.554 1.00 84.06 615 ASN A CA 1
ATOM 4779 C C . ASN A 1 615 ? 23.041 -31.663 -18.304 1.00 84.06 615 ASN A C 1
ATOM 4781 O O . ASN A 1 615 ? 23.373 -32.494 -17.457 1.00 84.06 615 ASN A O 1
ATOM 4785 N N . ASN A 1 616 ? 21.928 -30.926 -18.188 1.00 81.69 616 ASN A N 1
ATOM 4786 C CA . ASN A 1 616 ? 20.964 -30.986 -17.082 1.00 81.69 616 ASN A CA 1
ATOM 4787 C C . ASN A 1 616 ? 21.528 -30.597 -15.698 1.00 81.69 616 ASN A C 1
ATOM 4789 O O . ASN A 1 616 ? 20.909 -30.874 -14.672 1.00 81.69 616 ASN A O 1
ATOM 4793 N N . LYS A 1 617 ? 22.696 -29.947 -15.651 1.00 74.50 617 LYS A N 1
ATOM 4794 C CA . LYS A 1 617 ? 23.308 -29.437 -14.421 1.00 74.50 617 LYS A CA 1
ATOM 4795 C C . LYS A 1 617 ? 23.413 -27.922 -14.471 1.00 74.50 617 LYS A C 1
ATOM 4797 O O . LYS A 1 617 ? 23.851 -27.374 -15.481 1.00 74.50 617 LYS A O 1
ATOM 4802 N N . ALA A 1 618 ? 23.032 -27.257 -13.384 1.00 63.38 618 ALA A N 1
ATOM 4803 C CA . ALA A 1 618 ? 23.138 -25.809 -13.267 1.00 63.38 618 ALA A CA 1
ATOM 4804 C C . ALA A 1 618 ? 24.597 -25.372 -13.462 1.00 63.38 618 ALA A C 1
ATOM 4806 O O . ALA A 1 618 ? 25.493 -25.878 -12.795 1.00 63.38 618 ALA A O 1
ATOM 4807 N N . LYS A 1 619 ? 24.844 -24.449 -14.383 1.00 57.91 619 LYS A N 1
ATOM 4808 C CA . LYS A 1 619 ? 26.165 -23.921 -14.737 1.00 57.91 619 LYS A CA 1
ATOM 4809 C C . LYS A 1 619 ? 26.276 -22.420 -14.470 1.00 57.91 619 LYS A C 1
ATOM 4811 O O . LYS A 1 619 ? 27.368 -21.965 -14.154 1.00 57.91 619 LYS A O 1
ATOM 4816 N N . TYR A 1 620 ? 25.166 -21.682 -14.520 1.00 58.44 620 TYR A N 1
ATOM 4817 C CA . TYR A 1 620 ? 25.093 -20.272 -14.117 1.00 58.44 620 TYR A CA 1
ATOM 4818 C C . TYR A 1 620 ? 23.797 -20.001 -13.352 1.00 58.44 620 TYR A C 1
ATOM 4820 O O . TYR A 1 620 ? 22.778 -20.620 -13.653 1.00 58.44 620 TYR A O 1
ATOM 4828 N N . LEU A 1 621 ? 23.843 -19.093 -12.374 1.00 57.22 621 LEU A N 1
ATOM 4829 C CA . LEU A 1 621 ? 22.687 -18.607 -11.616 1.00 57.22 621 LEU A CA 1
ATOM 4830 C C . LEU A 1 621 ? 22.688 -17.075 -11.616 1.00 57.22 621 LEU A C 1
ATOM 4832 O O . LEU A 1 621 ? 23.746 -16.468 -11.459 1.00 57.22 621 LEU A O 1
ATOM 4836 N N . TYR A 1 622 ? 21.513 -16.462 -11.726 1.00 60.25 622 TYR A N 1
ATOM 4837 C CA . TYR A 1 622 ? 21.313 -15.017 -11.613 1.00 60.25 622 TYR A CA 1
ATOM 4838 C C . TYR A 1 622 ? 20.003 -14.711 -10.878 1.00 60.25 622 TYR A C 1
ATOM 4840 O O . TYR A 1 622 ? 18.999 -15.366 -11.138 1.00 60.25 622 TYR A O 1
ATOM 4848 N N . THR A 1 623 ? 19.999 -13.708 -9.994 1.00 58.31 623 THR A N 1
ATOM 4849 C CA . THR A 1 623 ? 18.792 -13.198 -9.320 1.00 58.31 623 THR A CA 1
ATOM 4850 C C . THR A 1 623 ? 18.762 -11.673 -9.347 1.00 58.31 623 THR A C 1
ATOM 4852 O O . THR A 1 623 ? 19.811 -11.035 -9.237 1.00 58.31 623 THR A O 1
ATOM 4855 N N . ASN A 1 624 ? 17.570 -11.085 -9.477 1.00 50.66 624 ASN A N 1
ATOM 4856 C CA . ASN A 1 624 ? 17.351 -9.642 -9.329 1.00 50.66 624 ASN A CA 1
ATOM 4857 C C . ASN A 1 624 ? 16.989 -9.224 -7.888 1.00 50.66 624 ASN A C 1
ATOM 4859 O O . ASN A 1 624 ? 16.911 -8.030 -7.610 1.00 50.66 624 ASN A O 1
ATOM 4863 N N . ASP A 1 625 ? 16.834 -10.185 -6.972 1.00 48.47 625 ASP A N 1
ATOM 4864 C CA . ASP A 1 625 ? 16.592 -9.964 -5.544 1.00 48.47 625 ASP A CA 1
ATOM 4865 C C . ASP A 1 625 ? 17.684 -10.652 -4.700 1.00 48.47 625 ASP A C 1
ATOM 4867 O O . ASP A 1 625 ? 17.854 -11.874 -4.736 1.00 48.47 625 ASP A O 1
ATOM 4871 N N . LEU A 1 626 ? 18.455 -9.852 -3.951 1.00 45.38 626 LEU A N 1
ATOM 4872 C CA . LEU A 1 626 ? 19.525 -10.307 -3.048 1.00 45.38 626 LEU A CA 1
ATOM 4873 C C . LEU A 1 626 ? 19.047 -10.492 -1.604 1.00 45.38 626 LEU A C 1
ATOM 4875 O O . LEU A 1 626 ? 19.768 -11.072 -0.786 1.00 45.38 626 LEU A O 1
ATOM 4879 N N . THR A 1 627 ? 17.860 -9.994 -1.256 1.00 44.91 627 THR A N 1
ATOM 4880 C CA . THR A 1 627 ? 17.349 -10.027 0.123 1.00 44.91 627 THR A CA 1
ATOM 4881 C C . THR A 1 627 ? 17.107 -11.464 0.589 1.00 44.91 627 THR A C 1
ATOM 4883 O O . THR A 1 627 ? 17.425 -11.807 1.729 1.00 44.91 627 THR A O 1
ATOM 4886 N N . ILE A 1 628 ? 16.717 -12.341 -0.341 1.00 43.69 628 ILE A N 1
ATOM 4887 C CA . ILE A 1 628 ? 16.542 -13.788 -0.140 1.00 43.69 628 ILE A CA 1
ATOM 4888 C C . ILE A 1 628 ? 17.848 -14.541 0.178 1.00 43.69 628 ILE A C 1
ATOM 4890 O O . ILE A 1 628 ? 17.805 -15.602 0.796 1.00 43.69 628 ILE A O 1
ATOM 4894 N N . TYR A 1 629 ? 19.013 -14.005 -0.209 1.00 41.06 629 TYR A N 1
ATOM 4895 C CA . TYR A 1 629 ? 20.325 -14.628 0.034 1.00 41.06 629 TYR A CA 1
ATOM 4896 C C . TYR A 1 629 ? 21.081 -14.012 1.219 1.00 41.06 629 TYR A C 1
ATOM 4898 O O . TYR A 1 629 ? 22.045 -14.600 1.704 1.00 41.06 629 TYR A O 1
ATOM 4906 N N . THR A 1 630 ? 20.671 -12.835 1.701 1.00 36.94 630 THR A N 1
ATOM 4907 C CA . THR A 1 630 ? 21.469 -12.023 2.639 1.00 36.94 630 THR A CA 1
ATOM 4908 C C . THR A 1 630 ? 20.966 -12.030 4.082 1.00 36.94 630 THR A C 1
ATOM 4910 O O . THR A 1 630 ? 21.643 -11.489 4.956 1.00 36.94 630 THR A O 1
ATOM 4913 N N . ARG A 1 631 ? 19.831 -12.672 4.394 1.00 34.50 631 ARG A N 1
ATOM 4914 C CA . ARG A 1 631 ? 19.322 -12.762 5.776 1.00 34.50 631 ARG A CA 1
ATOM 4915 C C . ARG A 1 631 ? 19.006 -14.196 6.204 1.00 34.50 631 ARG A C 1
ATOM 4917 O O . ARG A 1 631 ? 17.851 -14.588 6.301 1.00 34.50 631 ARG A O 1
ATOM 4924 N N . GLY A 1 632 ? 20.067 -14.954 6.503 1.00 32.94 632 GLY A N 1
ATOM 4925 C CA . GLY A 1 632 ? 19.988 -16.216 7.260 1.00 32.94 632 GLY A CA 1
ATOM 4926 C C . GLY A 1 632 ? 20.862 -17.368 6.753 1.00 32.94 632 GLY A C 1
ATOM 4927 O O . GLY A 1 632 ? 21.087 -18.323 7.491 1.00 32.94 632 GLY A O 1
ATOM 4928 N N . GLY A 1 633 ? 21.398 -17.290 5.533 1.00 27.28 633 GLY A N 1
ATOM 4929 C CA . GLY A 1 633 ? 22.345 -18.275 5.010 1.00 27.28 633 GLY A CA 1
ATOM 4930 C C . GLY A 1 633 ? 23.785 -17.850 5.272 1.00 27.28 633 GLY A C 1
ATOM 4931 O O . GLY A 1 633 ? 24.222 -16.804 4.802 1.00 27.28 633 GLY A O 1
ATOM 4932 N N . ILE A 1 634 ? 24.540 -18.665 6.002 1.00 26.67 634 ILE A N 1
ATOM 4933 C CA . ILE A 1 634 ? 26.002 -18.588 6.039 1.00 26.67 634 ILE A CA 1
ATOM 4934 C C . ILE A 1 634 ? 26.509 -18.639 4.589 1.00 26.67 634 ILE A C 1
ATOM 4936 O O . ILE A 1 634 ? 26.368 -19.660 3.915 1.00 26.67 634 ILE A O 1
ATOM 4940 N N . VAL A 1 635 ? 27.111 -17.552 4.104 1.00 27.77 635 VAL A N 1
ATOM 4941 C CA . VAL A 1 635 ? 27.986 -17.612 2.931 1.00 27.77 635 VAL A CA 1
ATOM 4942 C C . VAL A 1 635 ? 29.272 -18.275 3.411 1.00 27.77 635 VAL A C 1
ATOM 4944 O O . VAL A 1 635 ? 30.027 -17.682 4.179 1.00 27.77 635 VAL A O 1
ATOM 4947 N N . TYR A 1 636 ? 29.505 -19.528 3.016 1.00 28.58 636 TYR A N 1
ATOM 4948 C CA . TYR A 1 636 ? 30.780 -20.190 3.275 1.00 28.58 636 TYR A CA 1
ATOM 4949 C C . TYR A 1 636 ? 31.864 -19.506 2.437 1.00 28.58 636 TYR A C 1
ATOM 4951 O O . TYR A 1 636 ? 32.041 -19.812 1.261 1.00 28.58 636 TYR A O 1
ATOM 4959 N N . THR A 1 637 ? 32.590 -18.572 3.044 1.00 25.69 637 THR A N 1
ATOM 4960 C CA . THR A 1 637 ? 33.933 -18.211 2.597 1.00 25.69 637 THR A CA 1
ATOM 4961 C C . THR A 1 637 ? 34.898 -19.196 3.245 1.00 25.69 637 THR A C 1
ATOM 4963 O O . THR A 1 637 ? 35.171 -19.084 4.440 1.00 25.69 637 THR A O 1
ATOM 4966 N N . ASP A 1 638 ? 35.392 -20.177 2.489 1.00 26.86 638 ASP A N 1
ATOM 4967 C CA . ASP A 1 638 ? 36.637 -20.840 2.879 1.00 26.86 638 ASP A CA 1
ATOM 4968 C C . ASP A 1 638 ? 37.808 -19.941 2.461 1.00 26.86 638 ASP A C 1
ATOM 4970 O O . ASP A 1 638 ? 37.849 -19.384 1.365 1.00 26.86 638 ASP A O 1
ATOM 4974 N N . SER A 1 639 ? 38.731 -19.769 3.394 1.00 29.11 639 SER A N 1
ATOM 4975 C CA . SER A 1 639 ? 39.847 -18.830 3.444 1.00 29.11 639 SER A CA 1
ATOM 4976 C C . SER A 1 639 ? 41.009 -19.119 2.485 1.00 29.11 639 SER A C 1
ATOM 4978 O O . SER A 1 639 ? 42.106 -18.621 2.716 1.00 29.11 639 SER A O 1
ATOM 4980 N N . ASN A 1 640 ? 40.813 -19.884 1.410 1.00 26.34 640 ASN A N 1
ATOM 4981 C CA . ASN A 1 640 ? 41.898 -20.220 0.487 1.00 26.34 640 ASN A CA 1
ATOM 4982 C C . ASN A 1 640 ? 41.600 -19.762 -0.945 1.00 26.34 640 ASN A C 1
ATOM 4984 O O . ASN A 1 640 ? 40.850 -20.376 -1.699 1.00 26.34 640 ASN A O 1
ATOM 4988 N N . ASP A 1 641 ? 42.247 -18.650 -1.281 1.00 36.78 641 ASP A N 1
ATOM 4989 C CA . ASP A 1 641 ? 42.402 -18.054 -2.602 1.00 36.78 641 ASP A CA 1
ATOM 4990 C C . ASP A 1 641 ? 42.809 -19.119 -3.648 1.00 36.78 641 ASP A C 1
ATOM 4992 O O . ASP A 1 641 ? 43.841 -19.768 -3.467 1.00 36.78 641 ASP A O 1
ATOM 4996 N N . ASN A 1 642 ? 41.968 -19.328 -4.683 1.00 28.80 642 ASN A N 1
ATOM 4997 C CA . ASN A 1 642 ? 42.246 -19.901 -6.028 1.00 28.80 642 ASN A CA 1
ATOM 4998 C C . ASN A 1 642 ? 41.056 -20.668 -6.667 1.00 28.80 642 ASN A C 1
ATOM 5000 O O . ASN A 1 642 ? 41.216 -21.810 -7.095 1.00 28.80 642 ASN A O 1
ATOM 5004 N N . ASN A 1 643 ? 39.867 -20.059 -6.807 1.00 26.33 643 ASN A N 1
ATOM 5005 C CA . ASN A 1 643 ? 38.994 -20.315 -7.973 1.00 26.33 643 ASN A CA 1
ATOM 5006 C C . ASN A 1 643 ? 37.816 -19.324 -8.049 1.00 26.33 643 ASN A C 1
ATOM 5008 O O . ASN A 1 643 ? 36.842 -19.434 -7.305 1.00 26.33 643 ASN A O 1
ATOM 5012 N N . ARG A 1 644 ? 37.848 -18.377 -8.995 1.00 28.67 644 ARG A N 1
ATOM 5013 C CA . ARG A 1 644 ? 36.691 -17.522 -9.331 1.00 28.67 644 ARG A CA 1
ATOM 5014 C C . ARG A 1 644 ? 35.671 -18.294 -10.183 1.00 28.67 644 ARG A C 1
ATOM 5016 O O . ARG A 1 644 ? 35.487 -17.969 -11.351 1.00 28.67 644 ARG A O 1
ATOM 5023 N N . GLN A 1 645 ? 35.033 -19.327 -9.627 1.00 29.34 645 GLN A N 1
ATOM 5024 C CA . GLN A 1 645 ? 34.042 -20.118 -10.378 1.00 29.34 645 GLN A CA 1
ATOM 5025 C C . GLN A 1 645 ? 32.697 -20.382 -9.677 1.00 29.34 645 GLN A C 1
ATOM 5027 O O . GLN A 1 645 ? 31.835 -20.994 -10.295 1.00 29.34 645 GLN A O 1
ATOM 5032 N N . PHE A 1 646 ? 32.452 -19.888 -8.452 1.00 31.34 646 PHE A N 1
ATOM 5033 C CA . PHE A 1 646 ? 31.196 -20.179 -7.726 1.00 31.34 646 PHE A CA 1
ATOM 5034 C C . PHE A 1 646 ? 30.637 -19.013 -6.894 1.00 31.34 646 PHE A C 1
ATOM 5036 O O . PHE A 1 646 ? 30.265 -19.188 -5.737 1.00 31.34 646 PHE A O 1
ATOM 5043 N N . ALA A 1 647 ? 30.526 -17.826 -7.486 1.00 26.52 647 ALA A N 1
ATOM 5044 C CA . ALA A 1 647 ? 29.698 -16.757 -6.932 1.00 26.52 647 ALA A CA 1
ATOM 5045 C C . ALA A 1 647 ? 28.446 -16.602 -7.805 1.00 26.52 647 ALA A C 1
ATOM 5047 O O . ALA A 1 647 ? 28.572 -16.346 -9.001 1.00 26.52 647 ALA A O 1
ATOM 5048 N N . ALA A 1 648 ? 27.247 -16.713 -7.223 1.00 33.12 648 ALA A N 1
ATOM 5049 C CA . ALA A 1 648 ? 26.120 -15.948 -7.745 1.00 33.12 648 ALA A CA 1
ATOM 5050 C C . ALA A 1 648 ? 26.499 -14.480 -7.515 1.00 33.12 648 ALA A C 1
ATOM 5052 O O . ALA A 1 648 ? 26.392 -13.965 -6.403 1.00 33.12 648 ALA A O 1
ATOM 5053 N N . SER A 1 649 ? 27.115 -13.853 -8.515 1.00 28.02 649 SER A N 1
ATOM 5054 C CA . SER A 1 649 ? 27.520 -12.460 -8.417 1.00 28.02 649 SER A CA 1
ATOM 5055 C C . SER A 1 649 ? 26.270 -11.594 -8.368 1.00 28.02 649 SER A C 1
ATOM 5057 O O . SER A 1 649 ? 25.448 -11.629 -9.280 1.00 28.02 649 SER A O 1
ATOM 5059 N N . ALA A 1 650 ? 26.155 -10.778 -7.323 1.00 32.97 650 ALA A N 1
ATOM 5060 C CA . ALA A 1 650 ? 25.402 -9.540 -7.408 1.00 32.97 650 ALA A CA 1
ATOM 5061 C C . ALA A 1 650 ? 26.010 -8.698 -8.543 1.00 32.97 650 ALA A C 1
ATOM 5063 O O . ALA A 1 650 ? 27.177 -8.315 -8.465 1.00 32.97 650 ALA A O 1
ATOM 5064 N N . GLY A 1 651 ? 25.252 -8.454 -9.608 1.00 42.91 651 GLY A N 1
ATOM 5065 C CA . GLY A 1 651 ? 25.718 -7.692 -10.767 1.00 42.91 651 GLY A CA 1
ATOM 5066 C C . GLY A 1 651 ? 25.266 -8.305 -12.088 1.00 42.91 651 GLY A C 1
ATOM 5067 O O . GLY A 1 651 ? 24.996 -9.498 -12.148 1.00 42.91 651 GLY A O 1
ATOM 5068 N N . TYR A 1 652 ? 25.128 -7.433 -13.091 1.00 43.78 652 TYR A N 1
ATOM 5069 C CA . TYR A 1 652 ? 24.714 -7.644 -14.483 1.00 43.78 652 TYR A CA 1
ATOM 5070 C C . TYR A 1 652 ? 24.708 -9.099 -14.982 1.00 43.78 652 TYR A C 1
ATOM 5072 O O . TYR A 1 652 ? 25.697 -9.818 -14.844 1.00 43.78 652 TYR A O 1
ATOM 5080 N N . LEU A 1 653 ? 23.610 -9.493 -15.651 1.00 50.53 653 LEU A N 1
ATOM 5081 C CA . LEU A 1 653 ? 23.644 -10.620 -16.590 1.00 50.53 653 LEU A CA 1
ATOM 5082 C C . LEU A 1 653 ? 24.919 -10.489 -17.446 1.00 50.53 653 LEU A C 1
ATOM 5084 O O . LEU A 1 653 ? 25.186 -9.369 -17.893 1.00 50.53 653 LEU A O 1
ATOM 5088 N N . PRO A 1 654 ? 25.709 -11.562 -17.636 1.00 54.25 654 PRO A N 1
ATOM 5089 C CA . PRO A 1 654 ? 26.914 -11.480 -18.452 1.00 54.25 654 PRO A CA 1
ATOM 5090 C C . PRO A 1 654 ? 26.557 -10.985 -19.856 1.00 54.25 654 PRO A C 1
ATOM 5092 O O . PRO A 1 654 ? 25.445 -11.231 -20.324 1.00 54.25 654 PRO A O 1
ATOM 5095 N N . ASP A 1 655 ? 27.490 -10.303 -20.521 1.00 60.91 655 ASP A N 1
ATOM 5096 C CA . ASP A 1 655 ? 27.283 -9.872 -21.903 1.00 60.91 655 ASP A CA 1
ATOM 5097 C C . ASP A 1 655 ? 27.030 -11.108 -22.769 1.00 60.91 655 ASP A C 1
ATOM 5099 O O . ASP A 1 655 ? 27.884 -11.989 -22.915 1.00 60.91 655 ASP A O 1
ATOM 5103 N N . PHE A 1 656 ? 25.814 -11.194 -23.292 1.00 70.94 656 PHE A N 1
ATOM 5104 C CA . PHE A 1 656 ? 25.397 -12.267 -24.171 1.00 70.94 656 PHE A CA 1
ATOM 5105 C C . PHE A 1 656 ? 25.525 -11.826 -25.626 1.00 70.94 656 PHE A C 1
ATOM 5107 O O . PHE A 1 656 ? 25.454 -10.636 -25.935 1.00 70.94 656 PHE A O 1
ATOM 5114 N N . ASP A 1 657 ? 25.672 -12.794 -26.533 1.00 81.25 657 ASP A N 1
ATOM 5115 C CA . ASP A 1 657 ? 25.500 -12.500 -27.954 1.00 81.25 657 ASP A CA 1
ATOM 5116 C C . ASP A 1 657 ? 24.092 -11.939 -28.231 1.00 81.25 657 ASP A C 1
ATOM 5118 O O . ASP A 1 657 ? 23.141 -12.176 -27.477 1.00 81.25 657 ASP A O 1
ATOM 5122 N N . ASP A 1 658 ? 23.951 -11.184 -29.323 1.00 83.25 658 ASP A N 1
ATOM 5123 C CA . ASP A 1 658 ? 22.693 -10.508 -29.659 1.00 83.25 658 ASP A CA 1
ATOM 5124 C C . ASP A 1 658 ? 21.511 -11.483 -29.735 1.00 83.25 658 ASP A C 1
ATOM 5126 O O . ASP A 1 658 ? 20.416 -11.174 -29.271 1.00 83.25 658 ASP A O 1
ATOM 5130 N N . THR A 1 659 ? 21.736 -12.701 -30.241 1.00 84.12 659 THR A N 1
ATOM 5131 C CA . THR A 1 659 ? 20.685 -13.724 -30.363 1.00 84.12 659 THR A CA 1
ATOM 5132 C C . THR A 1 659 ? 20.164 -14.169 -28.997 1.00 84.12 659 THR A C 1
ATOM 5134 O O . THR A 1 659 ? 18.960 -14.340 -28.804 1.00 84.12 659 THR A O 1
ATOM 5137 N N . THR A 1 660 ? 21.052 -14.350 -28.026 1.00 78.75 660 THR A N 1
ATOM 5138 C CA . THR A 1 660 ? 20.695 -14.725 -26.658 1.00 78.75 660 THR A CA 1
ATOM 5139 C C . THR A 1 660 ? 20.026 -13.556 -25.932 1.00 78.75 660 THR A C 1
ATOM 5141 O O . THR A 1 660 ? 19.015 -13.758 -25.258 1.00 78.75 660 THR A O 1
ATOM 5144 N N . THR A 1 661 ? 20.515 -12.328 -26.126 1.00 83.44 661 THR A N 1
ATOM 5145 C CA . THR A 1 661 ? 19.902 -11.106 -25.581 1.00 83.44 661 THR A CA 1
ATOM 5146 C C . THR A 1 661 ? 18.464 -10.919 -26.071 1.00 83.44 661 THR A C 1
ATOM 5148 O O . THR A 1 661 ? 17.563 -10.660 -25.273 1.00 83.44 661 THR A O 1
ATOM 5151 N N . GLU A 1 662 ? 18.209 -11.127 -27.362 1.00 91.31 662 GLU A N 1
ATOM 5152 C CA . GLU A 1 662 ? 16.865 -11.061 -27.947 1.00 91.31 662 GLU A CA 1
ATOM 5153 C C . GLU A 1 662 ? 15.893 -12.070 -27.320 1.00 91.31 662 GLU A C 1
ATOM 5155 O O . GLU A 1 662 ? 14.742 -11.736 -27.024 1.00 91.31 662 GLU A O 1
ATOM 5160 N N . ARG A 1 663 ? 16.356 -13.305 -27.082 1.00 84.94 663 ARG A N 1
ATOM 5161 C CA . ARG A 1 663 ? 15.551 -14.349 -26.430 1.00 84.94 663 ARG A CA 1
ATOM 5162 C C . ARG A 1 663 ? 15.261 -14.008 -24.975 1.00 84.94 663 ARG A C 1
ATOM 5164 O O . ARG A 1 663 ? 14.126 -14.158 -24.538 1.00 84.94 663 ARG A O 1
ATOM 5171 N N . LEU A 1 664 ? 16.241 -13.484 -24.245 1.00 76.31 664 LEU A N 1
ATOM 5172 C CA . LEU A 1 664 ? 16.050 -13.048 -22.861 1.00 76.31 664 LEU A CA 1
ATOM 5173 C C . LEU A 1 664 ? 15.020 -11.919 -22.743 1.00 76.31 664 LEU A C 1
ATOM 5175 O O . LEU A 1 664 ? 14.187 -11.936 -21.838 1.00 76.31 664 LEU A O 1
ATOM 5179 N N . ILE A 1 665 ? 15.027 -10.969 -23.678 1.00 85.50 665 ILE A N 1
ATOM 5180 C CA . ILE A 1 665 ? 14.031 -9.892 -23.725 1.00 85.50 665 ILE A CA 1
ATOM 5181 C C . ILE A 1 665 ? 12.610 -10.447 -23.932 1.00 85.50 665 ILE A C 1
ATOM 5183 O O . ILE A 1 665 ? 11.679 -9.968 -23.278 1.00 85.50 665 ILE A O 1
ATOM 5187 N N . LEU A 1 666 ? 12.423 -11.446 -24.808 1.00 86.25 666 LEU A N 1
ATOM 5188 C CA . LEU A 1 666 ? 11.128 -12.123 -24.989 1.00 86.25 666 LEU A CA 1
ATOM 5189 C C . LEU A 1 666 ? 10.641 -12.733 -23.668 1.00 86.25 666 LEU A C 1
ATOM 5191 O O . LEU A 1 666 ? 9.504 -12.484 -23.265 1.00 86.25 666 LEU A O 1
ATOM 5195 N N . GLU A 1 667 ? 11.497 -13.499 -22.990 1.00 74.56 667 GLU A N 1
ATOM 5196 C CA . GLU A 1 667 ? 11.137 -14.180 -21.742 1.00 74.56 667 GLU A CA 1
ATOM 5197 C C . GLU A 1 667 ? 10.782 -13.182 -20.634 1.00 74.56 667 GLU A C 1
ATOM 5199 O O . GLU A 1 667 ? 9.734 -13.312 -20.003 1.00 74.56 667 GLU A O 1
ATOM 5204 N N . PHE A 1 668 ? 11.577 -12.124 -20.441 1.00 66.44 668 PHE A N 1
ATOM 5205 C CA . PHE A 1 668 ? 11.261 -11.080 -19.459 1.00 66.44 668 PHE A CA 1
ATOM 5206 C C . PHE A 1 668 ? 9.973 -10.324 -19.789 1.00 66.44 668 PHE A C 1
ATOM 5208 O O . PHE A 1 668 ? 9.201 -9.996 -18.888 1.00 66.44 668 PHE A O 1
ATOM 5215 N N . THR A 1 669 ? 9.693 -10.102 -21.072 1.00 75.12 669 THR A N 1
ATOM 5216 C CA . THR A 1 669 ? 8.436 -9.484 -21.509 1.00 75.12 669 THR A CA 1
ATOM 5217 C C . THR A 1 669 ? 7.238 -10.379 -21.202 1.00 75.12 669 THR A C 1
ATOM 5219 O O . THR A 1 669 ? 6.229 -9.905 -20.684 1.00 75.12 669 THR A O 1
ATOM 5222 N N . ASN A 1 670 ? 7.343 -11.680 -21.473 1.00 73.94 670 ASN A N 1
ATOM 5223 C CA . ASN A 1 670 ? 6.282 -12.640 -21.175 1.00 73.94 670 ASN A CA 1
ATOM 5224 C C . ASN A 1 670 ? 6.088 -12.853 -19.670 1.00 73.94 670 ASN A C 1
ATOM 5226 O O . ASN A 1 670 ? 4.952 -12.984 -19.220 1.00 73.94 670 ASN A O 1
ATOM 5230 N N . ALA A 1 671 ? 7.162 -12.799 -18.885 1.00 50.03 671 ALA A N 1
ATOM 5231 C CA . ALA A 1 671 ? 7.099 -12.830 -17.429 1.00 50.03 671 ALA A CA 1
ATOM 5232 C C . ALA A 1 671 ? 6.341 -11.622 -16.866 1.00 50.03 671 ALA A C 1
ATOM 5234 O O . ALA A 1 671 ? 5.439 -11.778 -16.043 1.00 50.03 671 ALA A O 1
ATOM 5235 N N . PHE A 1 672 ? 6.665 -10.422 -17.358 1.00 51.84 672 PHE A N 1
ATOM 5236 C CA . PHE A 1 672 ? 5.941 -9.203 -17.015 1.00 51.84 672 PHE A CA 1
ATOM 5237 C C . PHE A 1 672 ? 4.456 -9.319 -17.390 1.00 51.84 672 PHE A C 1
ATOM 5239 O O . PHE A 1 672 ? 3.584 -9.037 -16.576 1.00 51.84 672 PHE A O 1
ATOM 5246 N N . ARG A 1 673 ? 4.134 -9.830 -18.582 1.00 73.06 673 ARG A N 1
ATOM 5247 C CA . ARG A 1 673 ? 2.742 -10.071 -19.003 1.00 73.06 673 ARG A CA 1
ATOM 5248 C C . ARG A 1 673 ? 2.002 -11.062 -18.104 1.00 73.06 673 ARG A C 1
ATOM 5250 O O . ARG A 1 673 ? 0.840 -10.825 -17.777 1.00 73.06 673 ARG A O 1
ATOM 5257 N N . GLY A 1 674 ? 2.672 -12.130 -17.677 1.00 44.91 674 GLY A N 1
ATOM 5258 C CA . GLY A 1 674 ? 2.115 -13.132 -16.770 1.00 44.91 674 GLY A CA 1
ATOM 5259 C C . GLY A 1 674 ? 1.689 -12.547 -15.421 1.00 44.91 674 GLY A C 1
ATOM 5260 O O . GLY A 1 674 ? 0.597 -12.864 -14.950 1.00 44.91 674 GLY A O 1
ATOM 5261 N N . LEU A 1 675 ? 2.475 -11.621 -14.851 1.00 42.06 675 LEU A N 1
ATOM 5262 C CA . LEU A 1 675 ? 2.102 -10.883 -13.631 1.00 42.06 675 LEU A CA 1
ATOM 5263 C C . LEU A 1 675 ? 0.786 -10.110 -13.778 1.00 42.06 675 LEU A C 1
ATOM 5265 O O . LEU A 1 675 ? 0.042 -9.945 -12.815 1.00 42.06 675 LEU A O 1
ATOM 5269 N N . HIS A 1 676 ? 0.475 -9.669 -14.994 1.00 43.44 676 HIS A N 1
ATOM 5270 C CA . HIS A 1 676 ? -0.749 -8.943 -15.316 1.00 43.44 676 HIS A CA 1
ATOM 5271 C C . HIS A 1 676 ? -1.878 -9.848 -15.837 1.00 43.44 676 HIS A C 1
ATOM 5273 O O . HIS A 1 676 ? -2.876 -9.352 -16.356 1.00 43.44 676 HIS A O 1
ATOM 5279 N N . GLY A 1 677 ? -1.744 -11.173 -15.702 1.00 44.06 677 GLY A N 1
ATOM 5280 C CA . GLY A 1 677 ? -2.757 -12.141 -16.132 1.00 44.06 677 GLY A CA 1
ATOM 5281 C C . GLY A 1 677 ? -2.941 -12.215 -17.651 1.00 44.06 677 GLY A C 1
ATOM 5282 O O . GLY A 1 677 ? -3.985 -12.668 -18.121 1.00 44.06 677 GLY A O 1
ATOM 5283 N N . LEU A 1 678 ? -1.955 -11.753 -18.426 1.00 54.81 678 LEU A N 1
ATOM 5284 C CA . LEU A 1 678 ? -2.000 -11.741 -19.885 1.00 54.81 678 LEU A CA 1
ATOM 5285 C C . LEU A 1 678 ? -1.333 -12.989 -20.481 1.00 54.81 678 LEU A C 1
ATOM 5287 O O . LEU A 1 678 ? -0.347 -13.487 -19.932 1.00 54.81 678 LEU A O 1
ATOM 5291 N N . PRO A 1 679 ? -1.810 -13.480 -21.641 1.00 64.75 679 PRO A N 1
ATOM 5292 C CA . PRO A 1 679 ? -1.167 -14.591 -22.331 1.00 64.75 679 PRO A CA 1
ATOM 5293 C C . PRO A 1 679 ? 0.226 -14.201 -22.848 1.00 64.75 679 PRO A C 1
ATOM 5295 O O . PRO A 1 679 ? 0.457 -13.062 -23.277 1.00 64.75 679 PRO A O 1
ATOM 5298 N N . ALA A 1 680 ? 1.139 -15.174 -22.852 1.00 68.00 680 ALA A N 1
ATOM 5299 C CA . ALA A 1 680 ? 2.475 -15.022 -23.421 1.00 68.00 680 ALA A CA 1
ATOM 5300 C C . ALA A 1 680 ? 2.412 -14.731 -24.931 1.00 68.00 680 ALA A C 1
ATOM 5302 O O . ALA A 1 680 ? 1.629 -15.337 -25.666 1.00 68.00 680 ALA A O 1
ATOM 5303 N N . LEU A 1 681 ? 3.256 -13.808 -25.390 1.00 88.81 681 LEU A N 1
ATOM 5304 C CA . LEU A 1 681 ? 3.482 -13.518 -26.803 1.00 88.81 681 LEU A CA 1
ATOM 5305 C C . LEU A 1 681 ? 4.310 -14.640 -27.425 1.00 88.81 681 LEU A C 1
ATOM 5307 O O . LEU A 1 681 ? 5.301 -15.097 -26.844 1.00 88.81 681 LEU A O 1
ATOM 5311 N N . ARG A 1 682 ? 3.925 -15.062 -28.630 1.00 93.06 682 ARG A N 1
ATOM 5312 C CA . ARG A 1 682 ? 4.665 -16.069 -29.399 1.00 93.06 682 ARG A CA 1
ATOM 5313 C C . ARG A 1 682 ? 5.798 -15.410 -30.179 1.00 93.06 682 ARG A C 1
ATOM 5315 O O . ARG A 1 682 ? 5.604 -14.363 -30.789 1.00 93.06 682 ARG A O 1
ATOM 5322 N N . TRP A 1 683 ? 6.971 -16.035 -30.205 1.00 94.25 683 TRP A N 1
ATOM 5323 C CA . TRP A 1 683 ? 8.065 -15.545 -31.041 1.00 94.25 683 TRP A CA 1
ATOM 5324 C C . TRP A 1 683 ? 7.710 -15.609 -32.532 1.00 94.25 683 TRP A C 1
ATOM 5326 O O . TRP A 1 683 ? 7.208 -16.633 -32.997 1.00 94.25 683 TRP A O 1
ATOM 5336 N N . ASN A 1 684 ? 8.048 -14.561 -33.288 1.00 97.38 684 ASN A N 1
ATOM 5337 C CA . ASN A 1 684 ? 7.894 -14.531 -34.741 1.00 97.38 684 ASN A CA 1
ATOM 5338 C C . ASN A 1 684 ? 9.182 -14.068 -35.442 1.00 97.38 684 ASN A C 1
ATOM 5340 O O . ASN A 1 684 ? 9.661 -12.954 -35.225 1.00 97.38 684 ASN A O 1
ATOM 5344 N N . ASP A 1 685 ? 9.718 -14.906 -36.336 1.00 96.31 685 ASP A N 1
ATOM 5345 C CA . ASP A 1 685 ? 11.000 -14.645 -37.007 1.00 96.31 685 ASP A CA 1
ATOM 5346 C C . ASP A 1 685 ? 10.967 -13.436 -37.952 1.00 96.31 685 ASP A C 1
ATOM 5348 O O . ASP A 1 685 ? 11.990 -12.778 -38.135 1.00 96.31 685 ASP A O 1
ATOM 5352 N N . ARG A 1 686 ? 9.805 -13.098 -38.528 1.00 97.50 686 ARG A N 1
ATOM 5353 C CA . ARG A 1 686 ? 9.668 -11.925 -39.411 1.00 97.50 686 ARG A CA 1
ATOM 5354 C C . ARG A 1 686 ? 9.687 -10.632 -38.606 1.00 97.50 686 ARG A C 1
ATOM 5356 O O . ARG A 1 686 ? 10.404 -9.702 -38.961 1.00 97.50 686 ARG A O 1
ATOM 5363 N N . LEU A 1 687 ? 8.968 -10.603 -37.481 1.00 98.06 687 LEU A N 1
ATOM 5364 C CA . LEU A 1 687 ? 9.022 -9.482 -36.539 1.00 98.06 687 LEU A CA 1
ATOM 5365 C C . LEU A 1 687 ? 10.439 -9.306 -35.976 1.00 98.06 687 LEU A C 1
ATOM 5367 O O . LEU A 1 687 ? 10.916 -8.179 -35.866 1.00 98.06 687 LEU A O 1
ATOM 5371 N N . ALA A 1 688 ? 11.132 -10.411 -35.675 1.00 97.62 688 ALA A N 1
ATOM 5372 C CA . ALA A 1 688 ? 12.502 -10.378 -35.171 1.00 97.62 688 ALA A CA 1
ATOM 5373 C C . ALA A 1 688 ? 13.490 -9.884 -36.234 1.00 97.62 688 ALA A C 1
ATOM 5375 O O . ALA A 1 688 ? 14.371 -9.088 -35.928 1.00 97.62 688 ALA A O 1
ATOM 5376 N N . ALA A 1 689 ? 13.318 -10.287 -37.497 1.00 96.69 689 ALA A N 1
ATOM 5377 C CA . ALA A 1 689 ? 14.107 -9.758 -38.606 1.00 96.69 689 ALA A CA 1
ATOM 5378 C C . ALA A 1 689 ? 13.914 -8.240 -38.772 1.00 96.69 689 ALA A C 1
ATOM 5380 O O . ALA A 1 689 ? 14.904 -7.519 -38.894 1.00 96.69 689 ALA A O 1
ATOM 5381 N N . ALA A 1 690 ? 12.669 -7.748 -38.702 1.00 97.62 690 ALA A N 1
ATOM 5382 C CA . ALA A 1 690 ? 12.374 -6.313 -38.741 1.00 97.62 690 ALA A CA 1
ATOM 5383 C C . ALA A 1 690 ? 13.021 -5.560 -37.565 1.00 97.62 690 ALA A C 1
ATOM 5385 O O . ALA A 1 690 ? 13.686 -4.546 -37.769 1.00 97.62 690 ALA A O 1
ATOM 5386 N N . ALA A 1 691 ? 12.868 -6.081 -36.344 1.00 97.94 691 ALA A N 1
ATOM 5387 C CA . ALA A 1 691 ? 13.415 -5.471 -35.135 1.00 97.94 691 ALA A CA 1
ATOM 5388 C C . ALA A 1 691 ? 14.953 -5.442 -35.156 1.00 97.94 691 ALA A C 1
ATOM 5390 O O . ALA A 1 691 ? 15.564 -4.417 -34.858 1.00 97.94 691 ALA A O 1
ATOM 5391 N N . ARG A 1 692 ? 15.591 -6.545 -35.571 1.00 97.19 692 ARG A N 1
ATOM 5392 C CA . ARG A 1 692 ? 17.054 -6.644 -35.666 1.00 97.19 692 ARG A CA 1
ATOM 5393 C C . ARG A 1 692 ? 17.609 -5.716 -36.733 1.00 97.19 692 ARG A C 1
ATOM 5395 O O . ARG A 1 692 ? 18.614 -5.056 -36.491 1.00 97.19 692 ARG A O 1
ATOM 5402 N N . SER A 1 693 ? 16.935 -5.617 -37.880 1.00 96.44 693 SER A N 1
ATOM 5403 C CA . SER A 1 693 ? 17.314 -4.658 -38.918 1.00 96.44 693 SER A CA 1
ATOM 5404 C C . SER A 1 693 ? 17.317 -3.231 -38.375 1.00 96.44 693 SER A C 1
ATOM 5406 O O . SER A 1 693 ? 18.266 -2.503 -38.637 1.00 96.44 693 SER A O 1
ATOM 5408 N N . HIS A 1 694 ? 16.308 -2.849 -37.585 1.00 97.81 694 HIS A N 1
ATOM 5409 C CA . HIS A 1 694 ? 16.223 -1.508 -36.997 1.00 97.81 694 HIS A CA 1
ATOM 5410 C C . HIS A 1 694 ? 17.287 -1.259 -35.922 1.00 97.81 694 HIS A C 1
ATOM 5412 O O . HIS A 1 694 ? 17.937 -0.220 -35.923 1.00 97.81 694 HIS A O 1
ATOM 5418 N N . SER A 1 695 ? 17.545 -2.234 -35.044 1.00 96.88 695 SER A N 1
ATOM 5419 C CA . SER A 1 695 ? 18.618 -2.127 -34.041 1.00 96.88 695 SER A CA 1
ATOM 5420 C C . SER A 1 695 ? 20.004 -1.973 -34.680 1.00 96.88 695 SER A C 1
ATOM 5422 O O . SER A 1 695 ? 20.772 -1.098 -34.282 1.00 96.88 695 SER A O 1
ATOM 5424 N N . VAL A 1 696 ? 20.306 -2.767 -35.715 1.00 96.38 696 VAL A N 1
ATOM 5425 C CA . VAL A 1 696 ? 21.549 -2.656 -36.503 1.00 96.38 696 VAL A CA 1
ATOM 5426 C C . VAL A 1 696 ? 21.648 -1.296 -37.188 1.00 96.38 696 VAL A C 1
ATOM 5428 O O . VAL A 1 696 ? 22.732 -0.724 -37.311 1.00 96.38 696 VAL A O 1
ATOM 5431 N N . ASP A 1 697 ? 20.524 -0.784 -37.666 1.00 96.81 697 ASP A N 1
ATOM 5432 C CA . ASP A 1 697 ? 20.455 0.478 -38.374 1.00 96.81 697 ASP A CA 1
ATOM 5433 C C . ASP A 1 697 ? 20.715 1.682 -37.455 1.00 96.81 697 ASP A C 1
ATOM 5435 O O . ASP A 1 697 ? 21.599 2.498 -37.741 1.00 96.81 697 ASP A O 1
ATOM 5439 N N . MET A 1 698 ? 20.038 1.724 -36.302 1.00 96.75 698 MET A N 1
ATOM 5440 C CA . MET A 1 698 ? 20.294 2.684 -35.221 1.00 96.75 698 MET A CA 1
ATOM 5441 C C . MET A 1 698 ? 21.763 2.655 -34.787 1.00 96.75 698 MET A C 1
ATOM 5443 O O . MET A 1 698 ? 22.410 3.701 -34.675 1.00 96.75 698 MET A O 1
ATOM 5447 N N . GLU A 1 699 ? 22.341 1.459 -34.634 1.00 94.75 699 GLU A N 1
ATOM 5448 C CA . GLU A 1 699 ? 23.745 1.313 -34.262 1.00 94.75 699 GLU A CA 1
ATOM 5449 C C . GLU A 1 699 ? 24.703 1.845 -35.336 1.00 94.75 699 GLU A C 1
ATOM 5451 O O . GLU A 1 699 ? 25.654 2.566 -35.007 1.00 94.75 699 GLU A O 1
ATOM 5456 N N . LYS A 1 700 ? 24.491 1.494 -36.609 1.00 96.12 700 LYS A N 1
ATOM 5457 C CA . LYS A 1 700 ? 25.387 1.868 -37.715 1.00 96.12 700 LYS A CA 1
ATOM 5458 C C . LYS A 1 700 ? 25.325 3.354 -38.028 1.00 96.12 700 LYS A C 1
ATOM 5460 O O . LYS A 1 700 ? 26.365 3.968 -38.261 1.00 96.12 700 LYS A O 1
ATOM 5465 N N . ARG A 1 701 ? 24.120 3.922 -38.037 1.00 95.38 701 ARG A N 1
ATOM 5466 C CA . ARG A 1 701 ? 23.875 5.314 -38.435 1.00 95.38 701 ARG A CA 1
ATOM 5467 C C . ARG A 1 701 ? 23.792 6.282 -37.254 1.00 95.38 701 ARG A C 1
ATOM 5469 O O . ARG A 1 701 ? 23.665 7.480 -37.482 1.00 95.38 701 ARG A O 1
ATOM 5476 N N . LYS A 1 702 ? 23.949 5.781 -36.021 1.00 93.00 702 LYS A N 1
ATOM 5477 C CA . LYS A 1 702 ? 24.048 6.565 -34.776 1.00 93.00 702 LYS A CA 1
ATOM 5478 C C . LYS A 1 702 ? 22.840 7.478 -34.552 1.00 93.00 702 LYS A C 1
ATOM 5480 O O . LYS A 1 702 ? 22.999 8.656 -34.239 1.00 93.00 702 LYS A O 1
ATOM 5485 N N . PHE A 1 703 ? 21.642 6.917 -34.689 1.00 94.94 703 PHE A N 1
ATOM 5486 C CA . PHE A 1 703 ? 20.382 7.593 -34.375 1.00 94.94 703 PHE A CA 1
ATOM 5487 C C . PHE A 1 703 ? 19.547 6.752 -33.402 1.00 94.94 703 PHE A C 1
ATOM 5489 O O . PHE A 1 703 ? 19.774 5.553 -33.259 1.00 94.94 703 PHE A O 1
ATOM 5496 N N . PHE A 1 704 ? 18.591 7.391 -32.730 1.00 95.62 704 PHE A N 1
ATOM 5497 C CA . PHE A 1 704 ? 17.661 6.739 -31.810 1.00 95.62 704 PHE A CA 1
ATOM 5498 C C . PHE A 1 704 ? 16.253 7.294 -32.034 1.00 95.62 704 PHE A C 1
ATOM 5500 O O . PHE A 1 704 ? 15.881 8.310 -31.452 1.00 95.62 704 PHE A O 1
ATOM 5507 N N . ASP A 1 705 ? 15.511 6.654 -32.937 1.00 95.25 705 ASP A N 1
ATOM 5508 C CA . ASP A 1 705 ? 14.160 7.053 -33.340 1.00 95.25 705 ASP A CA 1
ATOM 5509 C C . ASP A 1 705 ? 13.384 5.821 -33.849 1.00 95.25 705 ASP A C 1
ATOM 5511 O O . ASP A 1 705 ? 13.974 4.843 -34.318 1.00 95.25 705 ASP A O 1
ATOM 5515 N N . HIS A 1 706 ? 12.057 5.858 -33.746 1.00 94.81 706 HIS A N 1
ATOM 5516 C CA . HIS A 1 706 ? 11.155 4.863 -34.330 1.00 94.81 706 HIS A CA 1
ATOM 5517 C C . HIS A 1 706 ? 11.090 4.970 -35.861 1.00 94.81 706 HIS A C 1
ATOM 5519 O O . HIS A 1 706 ? 10.810 3.984 -36.552 1.00 94.81 706 HIS A O 1
ATOM 5525 N N . ILE A 1 707 ? 11.337 6.166 -36.400 1.00 96.00 707 ILE A N 1
ATOM 5526 C CA . ILE A 1 707 ? 11.357 6.448 -37.836 1.00 96.00 707 ILE A CA 1
ATOM 5527 C C . ILE A 1 707 ? 12.813 6.481 -38.302 1.00 96.00 707 ILE A C 1
ATOM 5529 O O . ILE A 1 707 ? 13.648 7.162 -37.710 1.00 96.00 707 ILE A O 1
ATOM 5533 N N . ASN A 1 708 ? 13.142 5.728 -39.353 1.00 93.44 708 ASN A N 1
ATOM 5534 C CA . ASN A 1 708 ? 14.501 5.742 -39.893 1.00 93.44 708 ASN A CA 1
ATOM 5535 C C . ASN A 1 708 ? 14.744 7.016 -40.740 1.00 93.44 708 ASN A C 1
ATOM 5537 O O . ASN A 1 708 ? 13.793 7.705 -41.111 1.00 93.44 708 ASN A O 1
ATOM 5541 N N . PRO A 1 709 ? 16.003 7.356 -41.070 1.00 95.06 709 PRO A N 1
ATOM 5542 C CA . PRO A 1 709 ? 16.332 8.505 -41.922 1.00 95.06 709 PRO A CA 1
ATOM 5543 C C . PRO A 1 709 ? 15.624 8.574 -43.286 1.00 95.06 709 PRO A C 1
ATOM 5545 O O . PRO A 1 709 ? 15.540 9.652 -43.871 1.00 95.06 709 PRO A O 1
ATOM 5548 N N . GLU A 1 710 ? 15.106 7.456 -43.796 1.00 93.12 710 GLU A N 1
ATOM 5549 C CA . GLU A 1 710 ? 14.323 7.386 -45.033 1.00 93.12 710 GLU A CA 1
ATOM 5550 C C . GLU A 1 710 ? 12.832 7.716 -44.828 1.00 93.12 710 GLU A C 1
ATOM 5552 O O . GLU A 1 710 ? 12.082 7.804 -45.799 1.00 93.12 710 GLU A O 1
ATOM 5557 N N . GLY A 1 711 ? 12.400 7.944 -43.585 1.00 94.19 711 GLY A N 1
ATOM 5558 C CA . GLY A 1 711 ? 11.013 8.242 -43.229 1.00 94.19 711 GLY A CA 1
ATOM 5559 C C . GLY A 1 711 ? 10.138 7.005 -43.022 1.00 94.19 711 GLY A C 1
ATOM 5560 O O . GLY A 1 711 ? 8.932 7.147 -42.833 1.00 94.19 711 GLY A O 1
ATOM 5561 N N . GLU A 1 712 ? 10.714 5.803 -43.040 1.00 94.06 712 GLU A N 1
ATOM 5562 C CA . GLU A 1 712 ? 9.987 4.550 -42.834 1.00 94.06 712 GLU A CA 1
ATOM 5563 C C . GLU A 1 712 ? 9.812 4.305 -41.335 1.00 94.06 712 GLU A C 1
ATOM 5565 O O . GLU A 1 712 ? 10.781 4.367 -40.568 1.00 94.06 712 GLU A O 1
ATOM 5570 N N . GLY A 1 713 ? 8.584 4.014 -40.909 1.00 95.31 713 GLY A N 1
ATOM 5571 C CA . GLY A 1 713 ? 8.232 3.732 -39.522 1.00 95.31 713 GLY A CA 1
ATOM 5572 C C . GLY A 1 713 ? 8.142 2.233 -39.199 1.00 95.31 713 GLY A C 1
ATOM 5573 O O . GLY A 1 713 ? 8.428 1.373 -40.039 1.00 95.31 713 GLY A O 1
ATOM 5574 N N . PRO A 1 714 ? 7.699 1.886 -37.977 1.00 93.62 714 PRO A N 1
ATOM 5575 C CA . PRO A 1 714 ? 7.605 0.497 -37.519 1.00 93.62 714 PRO A CA 1
ATOM 5576 C C . PRO A 1 714 ? 6.699 -0.387 -38.388 1.00 93.62 714 PRO A C 1
ATOM 5578 O O . PRO A 1 714 ? 7.029 -1.532 -38.699 1.00 93.62 714 PRO A O 1
ATOM 5581 N N . ALA A 1 715 ? 5.563 0.156 -38.829 1.00 94.94 715 ALA A N 1
ATOM 5582 C CA . ALA A 1 715 ? 4.615 -0.553 -39.682 1.00 94.94 715 ALA A CA 1
ATOM 5583 C C . ALA A 1 715 ? 5.211 -0.905 -41.058 1.00 94.94 715 ALA A C 1
ATOM 5585 O O . ALA A 1 715 ? 4.983 -2.010 -41.560 1.00 94.94 715 ALA A O 1
ATOM 5586 N N . ASP A 1 716 ? 6.003 0.006 -41.633 1.00 94.94 716 ASP A N 1
ATOM 5587 C CA . ASP A 1 716 ? 6.646 -0.168 -42.937 1.00 94.94 716 ASP A CA 1
ATOM 5588 C C . ASP A 1 716 ? 7.694 -1.280 -42.877 1.00 94.94 716 ASP A C 1
ATOM 5590 O O . ASP A 1 716 ? 7.677 -2.200 -43.694 1.00 94.94 716 ASP A O 1
ATOM 5594 N N . ARG A 1 717 ? 8.556 -1.271 -41.850 1.00 94.62 717 ARG A N 1
ATOM 5595 C CA . ARG A 1 717 ? 9.593 -2.305 -41.687 1.00 94.62 717 ARG A CA 1
ATOM 5596 C C . ARG A 1 717 ? 9.032 -3.678 -41.330 1.00 94.62 717 ARG A C 1
ATOM 5598 O O . ARG A 1 717 ? 9.549 -4.688 -41.807 1.00 94.62 717 ARG A O 1
ATOM 5605 N N . ILE A 1 718 ? 7.958 -3.740 -40.540 1.00 96.75 718 ILE A N 1
ATOM 5606 C CA . ILE A 1 718 ? 7.256 -5.000 -40.252 1.00 96.75 718 ILE A CA 1
ATOM 5607 C C . ILE A 1 718 ? 6.658 -5.576 -41.546 1.00 96.75 718 ILE A C 1
ATOM 5609 O O . ILE A 1 718 ? 6.820 -6.768 -41.822 1.00 96.75 718 ILE A O 1
ATOM 5613 N N . ALA A 1 719 ? 6.033 -4.735 -42.376 1.00 94.75 719 ALA A N 1
ATOM 5614 C CA . ALA A 1 719 ? 5.515 -5.150 -43.677 1.00 94.75 719 ALA A CA 1
ATOM 5615 C C . ALA A 1 719 ? 6.639 -5.588 -44.637 1.00 94.75 719 ALA A C 1
ATOM 5617 O O . ALA A 1 719 ? 6.519 -6.633 -45.281 1.00 94.75 719 ALA A O 1
ATOM 5618 N N . ALA A 1 720 ? 7.757 -4.856 -44.683 1.00 93.69 720 ALA A N 1
ATOM 5619 C CA . ALA A 1 720 ? 8.922 -5.175 -45.511 1.00 93.69 720 ALA A CA 1
ATOM 5620 C C . ALA A 1 720 ? 9.582 -6.513 -45.131 1.00 93.69 720 ALA A C 1
ATOM 5622 O O . ALA A 1 720 ? 10.073 -7.230 -46.002 1.00 93.69 720 ALA A O 1
ATOM 5623 N N . ALA A 1 721 ? 9.521 -6.911 -43.855 1.00 94.88 721 ALA A N 1
ATOM 5624 C CA . ALA A 1 721 ? 9.942 -8.238 -43.396 1.00 94.88 721 ALA A CA 1
ATOM 5625 C C . ALA A 1 721 ? 8.959 -9.371 -43.775 1.00 94.88 721 ALA A C 1
ATOM 5627 O O . ALA A 1 721 ? 9.130 -10.525 -43.371 1.00 94.88 721 ALA A O 1
ATOM 5628 N N . GLY A 1 722 ? 7.916 -9.063 -44.551 1.00 94.75 722 GLY A N 1
ATOM 5629 C CA . GLY A 1 722 ? 6.920 -10.019 -45.025 1.00 94.75 722 GLY A CA 1
ATOM 5630 C C . GLY A 1 722 ? 5.883 -10.401 -43.969 1.00 94.75 722 GLY A C 1
ATOM 5631 O O . GLY A 1 722 ? 5.277 -11.475 -44.069 1.00 94.75 722 GLY A O 1
ATOM 5632 N N . TYR A 1 723 ? 5.690 -9.582 -42.932 1.00 95.62 723 TYR A N 1
ATOM 5633 C CA . TYR A 1 723 ? 4.660 -9.795 -41.919 1.00 95.62 723 TYR A CA 1
ATOM 5634 C C . TYR A 1 723 ? 3.419 -8.944 -42.230 1.00 95.62 723 TYR A C 1
ATOM 5636 O O . TYR A 1 723 ? 3.423 -7.725 -42.078 1.00 95.62 723 TYR A O 1
ATOM 5644 N N . ASP A 1 724 ? 2.345 -9.600 -42.677 1.00 93.31 724 ASP A N 1
ATOM 5645 C CA . ASP A 1 724 ? 1.065 -8.947 -42.969 1.00 93.31 724 ASP A CA 1
ATOM 5646 C C . ASP A 1 724 ? 0.257 -8.758 -41.677 1.00 93.31 724 ASP A C 1
ATOM 5648 O O . ASP A 1 724 ? -0.392 -9.685 -41.178 1.00 93.31 724 ASP A O 1
ATOM 5652 N N . TRP A 1 725 ? 0.359 -7.562 -41.101 1.00 92.25 725 TRP A N 1
ATOM 5653 C CA . TRP A 1 725 ? -0.166 -7.239 -39.780 1.00 92.25 725 TRP A CA 1
ATOM 5654 C C . TRP A 1 725 ? -1.614 -6.727 -39.826 1.00 92.25 725 TRP A C 1
ATOM 5656 O O . TRP A 1 725 ? -2.013 -5.958 -40.700 1.00 92.25 725 TRP A O 1
ATOM 5666 N N . MET A 1 726 ? -2.406 -7.150 -38.841 1.00 92.62 726 MET A N 1
ATOM 5667 C CA . MET A 1 726 ? -3.696 -6.562 -38.463 1.00 92.62 726 MET A CA 1
ATOM 5668 C C . MET A 1 726 ? -3.520 -5.515 -37.356 1.00 92.62 726 MET A C 1
ATOM 5670 O O . MET A 1 726 ? -4.231 -4.517 -37.322 1.00 92.62 726 MET A O 1
ATOM 5674 N N . ALA A 1 727 ? -2.559 -5.744 -36.462 1.00 93.56 727 ALA A N 1
ATOM 5675 C CA . ALA A 1 727 ? -2.098 -4.796 -35.460 1.00 93.56 727 ALA A CA 1
ATOM 5676 C C . ALA A 1 727 ? -0.581 -4.941 -35.316 1.00 93.56 727 ALA A C 1
ATOM 5678 O O . ALA A 1 727 ? -0.057 -6.054 -35.419 1.00 93.56 727 ALA A O 1
ATOM 5679 N N . CYS A 1 728 ? 0.110 -3.831 -35.079 1.00 95.69 728 CYS A N 1
ATOM 5680 C CA . CYS A 1 728 ? 1.532 -3.822 -34.768 1.00 95.69 728 CYS A CA 1
ATOM 5681 C C . CYS A 1 728 ? 1.871 -2.694 -33.792 1.00 95.69 728 CYS A C 1
ATOM 5683 O O . CYS A 1 728 ? 1.174 -1.679 -33.746 1.00 95.69 728 CYS A O 1
ATOM 5685 N N . ALA A 1 729 ? 2.947 -2.867 -33.033 1.00 94.94 729 ALA A N 1
ATOM 5686 C CA . ALA A 1 729 ? 3.513 -1.839 -32.165 1.00 94.94 729 ALA A CA 1
ATOM 5687 C C . ALA A 1 729 ? 5.029 -2.031 -32.036 1.00 94.94 729 ALA A C 1
ATOM 5689 O O . ALA A 1 729 ? 5.530 -3.122 -32.315 1.00 94.94 729 ALA A O 1
ATOM 5690 N N . GLU A 1 730 ? 5.748 -0.999 -31.589 1.00 97.44 730 GLU A N 1
ATOM 5691 C CA . GLU A 1 730 ? 7.201 -1.056 -31.412 1.00 97.44 730 GLU A CA 1
ATOM 5692 C C . GLU A 1 730 ? 7.652 -0.417 -30.096 1.00 97.44 730 GLU A C 1
ATOM 5694 O O . GLU A 1 730 ? 7.127 0.619 -29.688 1.00 97.44 730 GLU A O 1
ATOM 5699 N N . ASN A 1 731 ? 8.666 -1.015 -29.468 1.00 96.44 731 ASN A N 1
ATOM 5700 C CA . ASN A 1 731 ? 9.490 -0.362 -28.453 1.00 96.44 731 ASN A CA 1
ATOM 5701 C C . ASN A 1 731 ? 10.951 -0.326 -28.901 1.00 96.44 731 ASN A C 1
ATOM 5703 O O . ASN A 1 731 ? 11.439 -1.299 -29.473 1.00 96.44 731 ASN A O 1
ATOM 5707 N N . ILE A 1 732 ? 11.671 0.746 -28.564 1.00 95.62 732 ILE A N 1
ATOM 5708 C CA . ILE A 1 732 ? 13.116 0.872 -28.801 1.00 95.62 732 ILE A CA 1
ATOM 5709 C C . ILE A 1 732 ? 13.859 1.192 -27.504 1.00 95.62 732 ILE A C 1
ATOM 5711 O O . ILE A 1 732 ? 13.309 1.800 -26.585 1.00 95.62 732 ILE A O 1
ATOM 5715 N N . TYR A 1 733 ? 15.108 0.751 -27.409 1.00 90.31 733 TYR A N 1
ATOM 5716 C CA . TYR A 1 733 ? 15.981 0.951 -26.257 1.00 90.31 733 TYR A CA 1
ATOM 5717 C C . TYR A 1 733 ? 17.401 1.283 -26.712 1.00 90.31 733 TYR A C 1
ATOM 5719 O O . TYR A 1 733 ? 17.869 0.756 -27.721 1.00 90.31 733 TYR A O 1
ATOM 5727 N N . MET A 1 734 ? 18.075 2.143 -25.949 1.00 88.44 734 MET A N 1
ATOM 5728 C CA . MET A 1 734 ? 19.479 2.489 -26.137 1.00 88.44 734 MET A CA 1
ATOM 5729 C C . MET A 1 734 ? 20.174 2.602 -24.778 1.00 88.44 734 MET A C 1
ATOM 5731 O O . MET A 1 734 ? 19.638 3.192 -23.840 1.00 88.44 734 MET A O 1
ATOM 5735 N N . SER A 1 735 ? 21.395 2.082 -24.704 1.00 81.62 735 SER A N 1
ATOM 5736 C CA . SER A 1 735 ? 22.280 2.159 -23.544 1.00 81.62 735 SER A CA 1
ATOM 5737 C C . SER A 1 735 ? 23.712 2.479 -23.968 1.00 81.62 735 SER A C 1
ATOM 5739 O O . SER A 1 735 ? 24.228 1.927 -24.940 1.00 81.62 735 SER A O 1
ATOM 5741 N N . SER A 1 736 ? 24.383 3.349 -23.207 1.00 69.19 736 SER A N 1
ATOM 5742 C CA . SER A 1 736 ? 25.795 3.704 -23.415 1.00 69.19 736 SER A CA 1
ATOM 5743 C C . SER A 1 736 ? 26.781 2.656 -22.889 1.00 69.19 736 SER A C 1
ATOM 5745 O O . SER A 1 736 ? 27.964 2.729 -23.215 1.00 69.19 736 SER A O 1
ATOM 5747 N N . VAL A 1 737 ? 26.314 1.682 -22.100 1.00 63.66 737 VAL A N 1
ATOM 5748 C CA . VAL A 1 737 ? 27.137 0.617 -21.494 1.00 63.66 737 VAL A CA 1
ATOM 5749 C C . VAL A 1 737 ? 26.915 -0.757 -22.143 1.00 63.66 737 VAL A C 1
ATOM 5751 O O . VAL A 1 737 ? 27.341 -1.763 -21.591 1.00 63.66 737 VAL A O 1
ATOM 5754 N N . GLY A 1 738 ? 26.271 -0.798 -23.316 1.00 65.12 738 GLY A N 1
ATOM 5755 C CA . GLY A 1 738 ? 25.873 -2.034 -24.001 1.00 65.12 738 GLY A CA 1
ATOM 5756 C C . GLY A 1 738 ? 24.431 -2.447 -23.690 1.00 65.12 738 GLY A C 1
ATOM 5757 O O . GLY A 1 738 ? 23.838 -1.992 -22.705 1.00 65.12 738 GLY A O 1
ATOM 5758 N N . ASN A 1 739 ? 23.835 -3.258 -24.569 1.00 66.44 739 ASN A N 1
ATOM 5759 C CA . ASN A 1 739 ? 22.477 -3.764 -24.396 1.00 66.44 739 ASN A CA 1
ATOM 5760 C C . ASN A 1 739 ? 22.454 -4.949 -23.418 1.00 66.44 739 ASN A C 1
ATOM 5762 O O . ASN A 1 739 ? 23.088 -5.972 -23.655 1.00 66.44 739 ASN A O 1
ATOM 5766 N N . ASN A 1 740 ? 21.670 -4.829 -22.345 1.00 73.69 740 ASN A N 1
ATOM 5767 C CA . ASN A 1 740 ? 21.377 -5.926 -21.428 1.00 73.69 740 ASN A CA 1
ATOM 5768 C C . ASN A 1 740 ? 19.863 -6.142 -21.375 1.00 73.69 740 ASN A C 1
ATOM 5770 O O . ASN A 1 740 ? 19.111 -5.197 -21.127 1.00 73.69 740 ASN A O 1
ATOM 5774 N N . ALA A 1 741 ? 19.420 -7.388 -21.558 1.00 74.75 741 ALA A N 1
ATOM 5775 C CA . ALA A 1 741 ? 18.009 -7.757 -21.609 1.00 74.75 741 ALA A CA 1
ATOM 5776 C C . ALA A 1 741 ? 17.190 -7.274 -20.399 1.00 74.75 741 ALA A C 1
ATOM 5778 O O . ALA A 1 741 ? 16.071 -6.790 -20.577 1.00 74.75 741 ALA A O 1
ATOM 5779 N N . SER A 1 742 ? 17.733 -7.364 -19.178 1.00 63.84 742 SER A N 1
ATOM 5780 C CA . SER A 1 742 ? 17.022 -6.896 -17.979 1.00 63.84 742 SER A CA 1
ATOM 5781 C C . SER A 1 742 ? 16.936 -5.370 -17.929 1.00 63.84 742 SER A C 1
ATOM 5783 O O . SER A 1 742 ? 15.896 -4.825 -17.565 1.00 63.84 742 SER A O 1
ATOM 5785 N N . GLY A 1 743 ? 17.992 -4.675 -18.360 1.00 64.94 743 GLY A N 1
ATOM 5786 C CA . GLY A 1 743 ? 18.011 -3.219 -18.486 1.00 64.94 743 GLY A CA 1
ATOM 5787 C C . GLY A 1 743 ? 16.990 -2.714 -19.505 1.00 64.94 743 GLY A C 1
ATOM 5788 O O . GLY A 1 743 ? 16.202 -1.826 -19.184 1.00 64.94 743 GLY A O 1
ATOM 5789 N N . ALA A 1 744 ? 16.947 -3.328 -20.691 1.00 74.69 744 ALA A N 1
ATOM 5790 C CA . ALA A 1 744 ? 16.020 -2.969 -21.761 1.00 74.69 744 ALA A CA 1
ATOM 5791 C C . ALA A 1 744 ? 14.553 -3.117 -21.326 1.00 74.69 744 ALA A C 1
ATOM 5793 O O . ALA A 1 744 ? 13.777 -2.162 -21.407 1.00 74.69 744 ALA A O 1
ATOM 5794 N N . VAL A 1 745 ? 14.183 -4.285 -20.784 1.00 64.44 745 VAL A N 1
ATOM 5795 C CA . VAL A 1 745 ? 12.802 -4.538 -20.342 1.00 64.44 745 VAL A CA 1
ATOM 5796 C C . VAL A 1 745 ? 12.430 -3.666 -19.149 1.00 64.44 745 VAL A C 1
ATOM 5798 O O . VAL A 1 745 ? 11.344 -3.090 -19.151 1.00 64.44 745 VAL A O 1
ATOM 5801 N N . ASN A 1 746 ? 13.331 -3.464 -18.186 1.00 57.19 746 ASN A N 1
ATOM 5802 C CA . ASN A 1 746 ? 13.070 -2.562 -17.067 1.00 57.19 746 ASN A CA 1
ATOM 5803 C C . ASN A 1 746 ? 12.834 -1.115 -17.531 1.00 57.19 746 ASN A C 1
ATOM 5805 O O . ASN A 1 746 ? 11.923 -0.448 -17.040 1.00 57.19 746 ASN A O 1
ATOM 5809 N N . SER A 1 747 ? 13.594 -0.624 -18.512 1.00 57.22 747 SER A N 1
ATOM 5810 C CA . SER A 1 747 ? 13.359 0.700 -19.099 1.00 57.22 747 SER A CA 1
ATOM 5811 C C . SER A 1 747 ? 12.006 0.801 -19.810 1.00 57.22 747 SER A C 1
ATOM 5813 O O . SER A 1 747 ? 11.330 1.824 -19.685 1.00 57.22 747 SER A O 1
ATOM 5815 N N . TRP A 1 748 ? 11.563 -0.246 -20.511 1.00 67.06 748 TRP A N 1
ATOM 5816 C CA . TRP A 1 748 ? 10.243 -0.258 -21.149 1.00 67.06 748 TRP A CA 1
ATOM 5817 C C . TRP A 1 748 ? 9.098 -0.358 -20.149 1.00 67.06 748 TRP A C 1
ATOM 5819 O O . TRP A 1 748 ? 8.138 0.400 -20.260 1.00 67.06 748 TRP A O 1
ATOM 5829 N N . VAL A 1 749 ? 9.214 -1.219 -19.136 1.00 49.75 749 VAL A N 1
ATOM 5830 C CA . VAL A 1 749 ? 8.230 -1.327 -18.052 1.00 49.75 749 VAL A CA 1
ATOM 5831 C C . VAL A 1 749 ? 8.055 0.013 -17.344 1.00 49.75 749 VAL A C 1
ATOM 5833 O O . VAL A 1 749 ? 6.933 0.363 -17.002 1.00 49.75 749 VAL A O 1
ATOM 5836 N N . ASN A 1 750 ? 9.114 0.805 -17.167 1.00 45.56 750 ASN A N 1
ATOM 5837 C CA . ASN A 1 750 ? 9.034 2.098 -16.482 1.00 45.56 750 ASN A CA 1
ATOM 5838 C C . ASN A 1 750 ? 8.621 3.281 -17.382 1.00 45.56 750 ASN A C 1
ATOM 5840 O O . ASN A 1 750 ? 8.406 4.381 -16.877 1.00 45.56 750 ASN A O 1
ATOM 5844 N N . SER A 1 751 ? 8.420 3.069 -18.686 1.00 44.22 751 SER A N 1
ATOM 5845 C CA . SER A 1 751 ? 7.897 4.078 -19.617 1.00 44.22 751 SER A CA 1
ATOM 5846 C C . SER A 1 751 ? 6.438 3.784 -19.954 1.00 44.22 751 SER A C 1
ATOM 5848 O O . SER A 1 751 ? 6.129 2.699 -20.429 1.00 44.22 751 SER A O 1
ATOM 5850 N N . TYR A 1 752 ? 5.522 4.740 -19.753 1.00 43.62 752 TYR A N 1
ATOM 5851 C CA . TYR A 1 752 ? 4.089 4.516 -20.001 1.00 43.62 752 TYR A CA 1
ATOM 5852 C C . TYR A 1 752 ? 3.805 4.017 -21.425 1.00 43.62 752 TYR A C 1
ATOM 5854 O O . TYR A 1 752 ? 3.167 2.979 -21.581 1.00 43.62 752 TYR A O 1
ATOM 5862 N N . GLY A 1 753 ? 4.315 4.711 -22.448 1.00 47.25 753 GLY A N 1
ATOM 5863 C CA . GLY A 1 753 ? 4.078 4.336 -23.845 1.00 47.25 753 GLY A CA 1
ATOM 5864 C C . GLY A 1 753 ? 4.594 2.932 -24.166 1.00 47.25 753 GLY A C 1
ATOM 5865 O O . GLY A 1 753 ? 3.866 2.120 -24.731 1.00 47.25 753 GLY A O 1
ATOM 5866 N N . HIS A 1 754 ? 5.807 2.608 -23.714 1.00 62.34 754 HIS A N 1
ATOM 5867 C CA . HIS A 1 754 ? 6.399 1.293 -23.951 1.00 62.34 754 HIS A CA 1
ATOM 5868 C C . HIS A 1 754 ? 5.695 0.185 -23.157 1.00 62.34 754 HIS A C 1
ATOM 5870 O O . HIS A 1 754 ? 5.403 -0.881 -23.698 1.00 62.34 754 HIS A O 1
ATOM 5876 N N . ARG A 1 755 ? 5.349 0.448 -21.893 1.00 71.75 755 ARG A N 1
ATOM 5877 C CA . ARG A 1 755 ? 4.613 -0.472 -21.019 1.00 71.75 755 ARG A CA 1
ATOM 5878 C C . ARG A 1 755 ? 3.244 -0.830 -21.592 1.00 71.75 755 ARG A C 1
ATOM 5880 O O . ARG A 1 755 ? 2.845 -1.987 -21.493 1.00 71.75 755 ARG A O 1
ATOM 5887 N N . MET A 1 756 ? 2.546 0.112 -22.231 1.00 60.31 756 MET A N 1
ATOM 5888 C CA . MET A 1 756 ? 1.274 -0.185 -22.905 1.00 60.31 756 MET A CA 1
ATOM 5889 C C . MET A 1 756 ? 1.444 -1.195 -24.048 1.00 60.31 756 MET A C 1
ATOM 5891 O O . MET A 1 756 ? 0.580 -2.054 -24.224 1.00 60.31 756 MET A O 1
ATOM 5895 N N . ASN A 1 757 ? 2.571 -1.167 -24.767 1.00 73.69 757 ASN A N 1
ATOM 5896 C CA . ASN A 1 757 ? 2.882 -2.186 -25.772 1.00 73.69 757 ASN A CA 1
ATOM 5897 C C . ASN A 1 757 ? 3.158 -3.551 -25.124 1.00 73.69 757 ASN A C 1
ATOM 5899 O O . ASN A 1 757 ? 2.648 -4.558 -25.604 1.00 73.69 757 ASN A O 1
ATOM 5903 N N . LEU A 1 758 ? 3.869 -3.602 -23.989 1.00 68.94 758 LEU A N 1
ATOM 5904 C CA . LEU A 1 758 ? 4.086 -4.857 -23.250 1.00 68.94 758 LEU A CA 1
ATOM 5905 C C . LEU A 1 758 ? 2.763 -5.464 -22.758 1.00 68.94 758 LEU A C 1
ATOM 5907 O O . LEU A 1 758 ? 2.610 -6.682 -22.792 1.00 68.94 758 LEU A O 1
ATOM 5911 N N . LEU A 1 759 ? 1.800 -4.635 -22.340 1.00 62.31 759 LEU A N 1
ATOM 5912 C CA . LEU A 1 759 ? 0.473 -5.047 -21.854 1.00 62.31 759 LEU A CA 1
ATOM 5913 C C . LEU A 1 759 ? -0.572 -5.231 -22.965 1.00 62.31 759 LEU A C 1
ATOM 5915 O O . LEU A 1 759 ? -1.750 -5.448 -22.681 1.00 62.31 759 LEU A O 1
ATOM 5919 N N . THR A 1 760 ? -0.170 -5.147 -24.233 1.00 78.56 760 THR A N 1
ATOM 5920 C CA . THR A 1 760 ? -1.114 -5.193 -25.351 1.00 78.56 760 THR A CA 1
ATOM 5921 C C . THR A 1 760 ? -1.904 -6.505 -25.394 1.00 78.56 760 THR A C 1
ATOM 5923 O O . THR A 1 760 ? -1.351 -7.600 -25.250 1.00 78.56 760 THR A O 1
ATOM 5926 N N . THR A 1 761 ? -3.209 -6.394 -25.632 1.00 84.44 761 THR A N 1
ATOM 5927 C CA . THR A 1 761 ? -4.105 -7.517 -25.963 1.00 84.44 761 THR A CA 1
ATOM 5928 C C . THR A 1 761 ? -4.419 -7.579 -27.460 1.00 84.44 761 THR A C 1
ATOM 5930 O O . THR A 1 761 ? -5.000 -8.553 -27.939 1.00 84.44 761 THR A O 1
ATOM 5933 N N . SER A 1 762 ? -4.007 -6.556 -28.215 1.00 89.31 762 SER A N 1
ATOM 5934 C CA . SER A 1 762 ? -4.212 -6.457 -29.662 1.00 89.31 762 SER A CA 1
ATOM 5935 C C . SER A 1 762 ? -3.173 -7.245 -30.462 1.00 89.31 762 SER A C 1
ATOM 5937 O O . SER A 1 762 ? -3.460 -7.629 -31.594 1.00 89.31 762 SER A O 1
ATOM 5939 N N . CYS A 1 763 ? -1.996 -7.499 -29.878 1.00 93.31 763 CYS A N 1
ATOM 5940 C CA . CYS A 1 763 ? -0.931 -8.330 -30.447 1.00 93.31 763 CYS A CA 1
ATOM 5941 C C . CYS A 1 763 ? -0.778 -9.642 -29.664 1.00 93.31 763 CYS A C 1
ATOM 5943 O O . CYS A 1 763 ? -0.941 -9.657 -28.443 1.00 93.31 763 CYS A O 1
ATOM 5945 N N . ASP A 1 764 ? -0.453 -10.730 -30.360 1.00 95.00 764 ASP A N 1
ATOM 5946 C CA . ASP A 1 764 ? -0.207 -12.058 -29.780 1.00 95.00 764 ASP A CA 1
ATOM 5947 C C . ASP A 1 764 ? 1.162 -12.649 -30.174 1.00 95.00 764 ASP A C 1
ATOM 5949 O O . ASP A 1 764 ? 1.526 -13.742 -29.729 1.00 95.00 764 ASP A O 1
ATOM 5953 N N . GLU A 1 765 ? 1.949 -11.906 -30.954 1.00 97.44 765 GLU A N 1
ATOM 5954 C CA . GLU A 1 765 ? 3.299 -12.256 -31.387 1.00 97.44 765 GLU A CA 1
ATOM 5955 C C . GLU A 1 765 ? 4.311 -11.141 -31.077 1.00 97.44 765 GLU A C 1
ATOM 5957 O O . GLU A 1 765 ? 3.965 -9.959 -31.023 1.00 97.44 765 GLU A O 1
ATOM 5962 N N . LEU A 1 766 ? 5.576 -11.524 -30.884 1.00 97.81 766 LEU A N 1
ATOM 5963 C CA . LEU A 1 766 ? 6.699 -10.626 -30.618 1.00 97.81 766 LEU A CA 1
ATOM 5964 C C . LEU A 1 766 ? 7.943 -11.074 -31.389 1.00 97.81 766 LEU A C 1
ATOM 5966 O O . LEU A 1 766 ? 8.289 -12.254 -31.420 1.00 97.81 766 LEU A O 1
ATOM 5970 N N . GLY A 1 767 ? 8.653 -10.112 -31.965 1.00 97.81 767 GLY A N 1
ATOM 5971 C CA . GLY A 1 767 ? 10.025 -10.269 -32.422 1.00 97.81 767 GLY A CA 1
ATOM 5972 C C . GLY A 1 767 ? 10.938 -9.258 -31.744 1.00 97.81 767 GLY A C 1
ATOM 5973 O O . GLY A 1 767 ? 10.543 -8.113 -31.534 1.00 97.81 767 GLY A O 1
ATOM 5974 N N . VAL A 1 768 ? 12.153 -9.678 -31.403 1.00 97.69 768 VAL A N 1
ATOM 5975 C CA . VAL A 1 768 ? 13.148 -8.818 -30.754 1.00 97.69 768 VAL A CA 1
ATOM 5976 C C . VAL A 1 768 ? 14.409 -8.760 -31.604 1.00 97.69 768 VAL A C 1
ATOM 5978 O O . VAL A 1 768 ? 14.811 -9.772 -32.176 1.00 97.69 768 VAL A O 1
ATOM 5981 N N . GLY A 1 769 ? 15.009 -7.574 -31.677 1.00 96.62 769 GLY A N 1
ATOM 5982 C CA . GLY A 1 769 ? 16.316 -7.321 -32.271 1.00 96.62 769 GLY A CA 1
ATOM 5983 C C . GLY A 1 769 ? 17.273 -6.693 -31.266 1.00 96.62 769 GLY A C 1
ATOM 5984 O O . GLY A 1 769 ? 16.846 -5.848 -30.480 1.00 96.62 769 GLY A O 1
ATOM 5985 N N . SER A 1 770 ? 18.544 -7.092 -31.299 1.00 93.69 770 SER A N 1
ATOM 5986 C CA . SER A 1 770 ? 19.641 -6.466 -30.548 1.00 93.69 770 SER A CA 1
ATOM 5987 C C . SER A 1 770 ? 20.816 -6.167 -31.477 1.00 93.69 770 SER A C 1
ATOM 5989 O O . SER A 1 770 ? 21.077 -6.937 -32.400 1.00 93.69 770 SER A O 1
ATOM 5991 N N . SER A 1 771 ? 21.499 -5.042 -31.249 1.00 93.00 771 SER A N 1
ATOM 5992 C CA . SER A 1 771 ? 22.784 -4.725 -31.887 1.00 93.00 771 SER A CA 1
ATOM 5993 C C . SER A 1 771 ? 23.564 -3.725 -31.029 1.00 93.00 771 SER A C 1
ATOM 5995 O O . SER A 1 771 ? 23.145 -2.575 -30.850 1.00 93.00 771 SER A O 1
ATOM 5997 N N . GLY A 1 772 ? 24.687 -4.160 -30.457 1.00 87.12 772 GLY A N 1
ATOM 5998 C CA . GLY A 1 772 ? 25.548 -3.321 -29.620 1.00 87.12 772 GLY A CA 1
ATOM 5999 C C . GLY A 1 772 ? 24.821 -2.745 -28.399 1.00 87.12 772 GLY A C 1
ATOM 6000 O O . GLY A 1 772 ? 24.472 -3.462 -27.466 1.00 87.12 772 GLY A O 1
ATOM 6001 N N . GLY A 1 773 ? 24.619 -1.425 -28.377 1.00 88.56 773 GLY A N 1
ATOM 6002 C CA . GLY A 1 773 ? 23.894 -0.716 -27.313 1.00 88.56 773 GLY A CA 1
ATOM 6003 C C . GLY A 1 773 ? 22.381 -0.585 -27.529 1.00 88.56 773 GLY A C 1
ATOM 6004 O O . GLY A 1 773 ? 21.731 0.078 -26.724 1.00 88.56 773 GLY A O 1
ATOM 6005 N N . TYR A 1 774 ? 21.829 -1.156 -28.604 1.00 93.94 774 TYR A N 1
ATOM 6006 C CA . TYR A 1 774 ? 20.454 -0.924 -29.056 1.00 93.94 774 TYR A CA 1
ATOM 6007 C C . TYR A 1 774 ? 19.605 -2.194 -29.000 1.00 93.94 774 TYR A C 1
ATOM 6009 O O . TYR A 1 774 ? 20.097 -3.290 -29.273 1.00 93.94 774 TYR A O 1
ATOM 6017 N N . ALA A 1 775 ? 18.314 -2.028 -28.701 1.00 95.69 775 ALA A N 1
ATOM 6018 C CA . ALA A 1 775 ? 17.322 -3.095 -28.796 1.00 95.69 775 ALA A CA 1
ATOM 6019 C C . ALA A 1 775 ? 15.990 -2.592 -29.361 1.00 95.69 775 ALA A C 1
ATOM 6021 O O . ALA A 1 775 ? 15.598 -1.443 -29.136 1.00 95.69 775 ALA A O 1
ATOM 6022 N N . THR A 1 776 ? 15.251 -3.474 -30.029 1.00 97.81 776 THR A N 1
ATOM 6023 C CA . THR A 1 776 ? 13.915 -3.195 -30.571 1.00 97.81 776 THR A CA 1
ATOM 6024 C C . THR A 1 776 ? 12.968 -4.361 -30.287 1.00 97.81 776 THR A C 1
ATOM 6026 O O . THR A 1 776 ? 13.343 -5.518 -30.465 1.00 97.81 776 THR A O 1
ATOM 6029 N N . GLN A 1 777 ? 11.731 -4.068 -29.879 1.00 98.06 777 GLN A N 1
ATOM 6030 C CA . GLN A 1 777 ? 10.617 -5.019 -29.812 1.00 98.06 777 GLN A CA 1
ATOM 6031 C C . GLN A 1 777 ? 9.592 -4.670 -30.881 1.00 98.06 777 GLN A C 1
ATOM 6033 O O . GLN A 1 777 ? 9.058 -3.571 -30.839 1.00 98.06 777 GLN A O 1
ATOM 6038 N N . ASN A 1 778 ? 9.258 -5.612 -31.758 1.00 98.38 778 ASN A N 1
ATOM 6039 C CA . ASN A 1 778 ? 8.148 -5.493 -32.699 1.00 98.38 778 ASN A CA 1
ATOM 6040 C C . ASN A 1 778 ? 7.033 -6.463 -32.319 1.00 98.38 778 ASN A C 1
ATOM 6042 O O . ASN A 1 778 ? 7.191 -7.680 -32.421 1.00 98.38 778 ASN A O 1
ATOM 6046 N N . PHE A 1 779 ? 5.904 -5.912 -31.889 1.00 97.94 779 PHE A N 1
ATOM 6047 C CA . PHE A 1 779 ? 4.692 -6.647 -31.548 1.00 97.94 779 PHE A CA 1
ATOM 6048 C C . PHE A 1 779 ? 3.818 -6.786 -32.792 1.00 97.94 779 PHE A C 1
ATOM 6050 O O . PHE A 1 779 ? 3.728 -5.852 -33.591 1.00 97.94 779 PHE A O 1
ATOM 6057 N N . GLY A 1 780 ? 3.146 -7.925 -32.945 1.00 96.25 780 GLY A N 1
ATOM 6058 C CA . GLY A 1 780 ? 2.287 -8.169 -34.098 1.00 96.25 780 GLY A CA 1
ATOM 6059 C C . GLY A 1 780 ? 1.083 -9.052 -33.802 1.00 96.25 780 GLY A C 1
ATOM 6060 O O . GLY A 1 780 ? 1.079 -9.856 -32.869 1.00 96.25 780 GLY A O 1
ATOM 6061 N N . LYS A 1 781 ? 0.055 -8.887 -34.634 1.00 95.81 781 LYS A N 1
ATOM 6062 C CA . LYS A 1 781 ? -0.994 -9.879 -34.872 1.00 95.81 781 LYS A CA 1
ATOM 6063 C C . LYS A 1 781 ? -1.198 -10.035 -36.369 1.00 95.81 781 LYS A C 1
ATOM 6065 O O . LYS A 1 781 ? -1.476 -9.046 -37.049 1.00 95.81 781 LYS A O 1
ATOM 6070 N N . GLN A 1 782 ? -1.074 -11.253 -36.884 1.00 92.12 782 GLN A N 1
ATOM 6071 C CA . GLN A 1 782 ? -1.138 -11.508 -38.320 1.00 92.12 782 GLN A CA 1
ATOM 6072 C C . GLN A 1 782 ? -2.588 -11.441 -38.825 1.00 92.12 782 GLN A C 1
ATOM 6074 O O . GLN A 1 782 ? -3.514 -11.858 -38.124 1.00 92.12 782 GLN A O 1
ATOM 6079 N N . LYS A 1 783 ? -2.809 -10.944 -40.050 1.00 88.38 783 LYS A N 1
ATOM 6080 C CA . LYS A 1 783 ? -4.121 -11.066 -40.706 1.00 88.38 783 LYS A CA 1
ATOM 6081 C C . LYS A 1 783 ? -4.466 -12.542 -40.912 1.00 88.38 783 LYS A C 1
ATOM 6083 O O . LYS A 1 783 ? -3.639 -13.325 -41.384 1.00 88.38 783 LYS A O 1
ATOM 6088 N N . SER A 1 784 ? -5.697 -12.929 -40.585 1.00 73.12 784 SER A N 1
ATOM 6089 C CA . SER A 1 784 ? -6.207 -14.263 -40.899 1.00 73.12 784 SER A CA 1
ATOM 6090 C C . SER A 1 784 ? -6.226 -14.453 -42.415 1.00 73.12 784 SER A C 1
ATOM 6092 O O . SER A 1 784 ? -6.854 -13.671 -43.130 1.00 73.12 784 SER A O 1
ATOM 6094 N N . LYS A 1 785 ? -5.551 -15.495 -42.910 1.00 59.19 785 LYS A N 1
ATOM 6095 C CA . LYS A 1 785 ? -5.765 -15.960 -44.282 1.00 59.19 785 LYS A CA 1
ATOM 6096 C C . LYS A 1 785 ? -7.161 -16.579 -44.336 1.00 59.19 785 LYS A C 1
ATOM 6098 O O . LYS A 1 785 ? -7.370 -17.613 -43.707 1.00 59.19 785 LYS A O 1
ATOM 6103 N N . ASN A 1 786 ? -8.091 -15.910 -45.012 1.00 43.50 786 ASN A N 1
ATOM 6104 C CA . ASN A 1 786 ? -9.338 -16.539 -45.448 1.00 43.50 786 ASN A CA 1
ATOM 6105 C C . ASN A 1 786 ? -9.055 -17.616 -46.492 1.00 43.50 786 ASN A C 1
ATOM 6107 O O . ASN A 1 786 ? -8.119 -17.406 -47.303 1.00 43.50 786 ASN A O 1
#

pLDDT: mean 77.0, std 20.37, range [24.75, 98.62]

Foldseek 3Di:
DDDDDDDDDDDPDPDDPPPPPPPPPPDDQWKWAADPAFEAEPNHTDDQLAWTDTPNFIWHFPLSVQVRCAPHLQHWEWDDPPAATEIETPDGYDDDDPHDHDHIDSQKAADPHWHHYNNRTDDAPDWIDDPHNTTIHGPLSVLQVCFPHSNHWEWEADPVVRHIYIYTPDGHPRDDPPQAALDDPRHDAFAKWFKDAPNFTWDADPVFFTFTHHDPPGFIWGWHDDDGQKIWTAGLVRWTFAFDDDADAFTTTGTDRDTFIWRWGQAPPSFKTWTHGPSDPQKTFFQPDDDDPVGTTTGIHGHDDPHDDRRRIIGTHGDDPPGRDDDDDDDDDDDDDDDDDDDDDDDDDDDDDDDAAAEKEQAPDLPDAEAEAPGWIAHPVRHTDPDDAQRYEYEYELNHNYYDACSCQVAHYLAYQYPDPRQFWGDDPRFIATPQLQERAADHLNNQDQEDERALSHQEYTHNRNHNNAHHAYYHYHQNHAEQYASSNANYAYQEEEDHQNYAEYEACSQELNQNHQEYEDEQNHNDYHYQNHHNYHQAHEQEYAPPGVSVVNCVVVVYHYDHDYDQDDPQAFFFDACVNSRHPDAFLDKDDDPFWIWTWGDFLCWIWIFTDGPRGTQAIEIPDCVVVPPDDPPDDDPDDDDPRGDNDPDADPDDDFVVLQRLLLSSLQRVLVVVVHHRAAEDPLQQVLFQVVQVQCVVVVHDDQAHPVRDGLVRSSVVSVFAFPDKDKDKFFDPVWDHSSVRNVVQCPDPRSVCVSNDPRFRHWHKHHDTRMIMIMTGDGDDDD

Radius of gyration: 34.84 Å; chains: 1; bounding box: 107×81×92 Å

Sequence (786 aa):
MNKRFMSMLLALCLVLGLFPTVATAAGGKLVAVPSKTSFVMNGKPVSIKQAYNINDTNYLQLRAIAELLNGTAAQFNVSWDGKYAVIETGKPYNSTATPSALKTTENVRKSTTSFKLDGTVITFENVYLIDGDTNYLQLREFASKLNGTASQFNVYWDSKAKQAVIVPGEEYTGEAPKNTAPTGKAAITDGWYNLYGMNNYVHITSNGSAILMKDTPTPVYYVKHIEDNKYTIQNTDGKYLGVSGKAEIGKQVKLVNTQYLWTLCLEKDNDTFSLRPADNLKMLFNAAGQTTIDGSLICLWTYENEDAPNYAEFRFIPVKENVPVAPPDPTVTTEPEEPTKPTQPTEPTEPSEPTIPYKVYTTSDPSVKKLGKGYQIFDAAGNKVTRVSDGYELVITQNIETIDDYTFYNNYAGKFSVEGNNPNFTTEDGVLFNKDKTILIAYPGSKKDNKYKVPDSVVTIATGAFAYNGHLKEIEFGSNLKVIGVDAFRGCHFSELVIPESVTTIYGCAFNDIKELKKIALPSGIKVIVGDILSGSNKDVVVYGEYGAMAEWIANTYGYNFVGTATLGFTNIKIGQTESQAGIGGNIFGYFRTTSGEWKFYGSYERFLAVYYENNKAKYLYTNDLTIYTRGGIVYTDSNDNNRQFAASAGYLPDFDDTTTERLILEFTNAFRGLHGLPALRWNDRLAAAARSHSVDMEKRKFFDHINPEGEGPADRIAAAGYDWMACAENIYMSSVGNNASGAVNSWVNSYGHRMNLLTTSCDELGVGSSGGYATQNFGKQKSKN

Secondary structure (DSSP, 8-state):
--------S--S-------------TTPPP-BEE---EEEETTEEE--SSEEEETTEEEEEHHHHHHHHTTSTT-EEEEE-SSEEEEEETPPP-S---PPPP--BS-EEE---EEEETTEEE--SSEEEESSS-EEEEHHHHHHHTTTSTT-EEEEEETTTTEEEEEETS---SS--S-PPP-GGG---SEEEEEEETTEEEEE-TTSBEEEE--SSPP-EEEEEEETTEEEEE-TTSPEEE-SSS--TTPBPEEESS--PEEEEE-SSTT-EEEEETT-TTEEEEE-S---TT-EEEEEEE--SSS--TTS-BEEEE--SSPPPPPPP----PPPPPPPPPPP----------SSPEEEES-S-TT--EE-TT--EE-TTSPEES---SSEEEEE-TT--EE-TTTTTT---SEEEE-SS-SSEEEETTEEEETTSSEEEE--TT---SEEE--TT--EEPTTTTTT-SS--EEE--TT--EE-TTTTTT---SEEE--TT--EE-TTTTTT-TT--EEE--TT--EE-S-TTTTS-TT-EEEEETTSHHHHHHHHHT-EEEEEPPSSSS-PPTT--HHHHT-TT-EEEEEE-SS-EEEEEEETTEEEEEEEETTEEEEEEES--HHHHSS------S----TT----SS------HHHHHHHHHHHHHHHHHHTTPPPPEE-HHHHHHHHHHHHHHHHHT---SS-TTS--HHHHHHHTT--EEEEEEEEEE-TT---HHHHHHHHHTSHHHHHHHT-SS--EEEEEEETTEEEEEEEEEPP--